Protein AF-0000000078950274 (afdb_homodimer)

Radius of gyration: 30.88 Å; Cα contacts (8 Å, |Δi|>4): 2290; chains: 2; bounding box: 57×100×76 Å

Structure (mmCIF, N/CA/C/O backbone):
data_AF-0000000078950274-model_v1
#
loop_
_entity.id
_entity.type
_entity.pdbx_description
1 polymer 'NADH dehydrogenase'
#
loop_
_atom_site.group_PDB
_atom_site.id
_atom_site.type_symbol
_atom_site.label_atom_id
_atom_site.label_alt_id
_atom_site.label_comp_id
_atom_site.label_asym_id
_atom_site.label_entity_id
_atom_site.label_seq_id
_atom_site.pdbx_PDB_ins_code
_atom_site.Cartn_x
_atom_site.Cartn_y
_atom_site.Cartn_z
_atom_site.occupancy
_atom_site.B_iso_or_equiv
_atom_site.auth_seq_id
_atom_site.auth_comp_id
_atom_site.auth_asym_id
_atom_site.auth_atom_id
_atom_site.pdbx_PDB_model_num
ATOM 1 N N . MET A 1 1 ? -25.344 36.281 -2.748 1 90.19 1 MET A N 1
ATOM 2 C CA . MET A 1 1 ? -24.891 35.562 -1.573 1 90.19 1 MET A CA 1
ATOM 3 C C . MET A 1 1 ? -23.406 35.781 -1.329 1 90.19 1 MET A C 1
ATOM 5 O O . MET A 1 1 ? -22.578 35.562 -2.219 1 90.19 1 MET A O 1
ATOM 9 N N . LYS A 1 2 ? -23.094 36.375 -0.199 1 96.94 2 LYS A N 1
ATOM 10 C CA . LYS A 1 2 ? -21.719 36.719 0.153 1 96.94 2 LYS A CA 1
ATOM 11 C C . LYS A 1 2 ? -21.141 35.719 1.129 1 96.94 2 LYS A C 1
ATOM 13 O O . LYS A 1 2 ? -21.641 35.531 2.238 1 96.94 2 LYS A O 1
ATOM 18 N N . ILE A 1 3 ? -20.047 35.031 0.666 1 98.69 3 ILE A N 1
ATOM 19 C CA . ILE A 1 3 ? -19.391 34.031 1.489 1 98.69 3 ILE A CA 1
ATOM 20 C C . ILE A 1 3 ? -18.016 34.562 1.916 1 98.69 3 ILE A C 1
ATOM 22 O O . ILE A 1 3 ? -17.219 34.969 1.08 1 98.69 3 ILE A O 1
ATOM 26 N N . ILE A 1 4 ? -17.75 34.531 3.234 1 98.88 4 ILE A N 1
ATOM 27 C CA . ILE A 1 4 ? -16.438 34.906 3.744 1 98.88 4 ILE A CA 1
ATOM 28 C C . ILE A 1 4 ? -15.758 33.688 4.352 1 98.88 4 ILE A C 1
ATOM 30 O O . ILE A 1 4 ? -16.391 32.906 5.066 1 98.88 4 ILE A O 1
ATOM 34 N N . ILE A 1 5 ? -14.531 33.469 4.012 1 98.94 5 ILE A N 1
ATOM 35 C CA . ILE A 1 5 ? -13.688 32.438 4.582 1 98.94 5 ILE A CA 1
ATOM 36 C C . ILE A 1 5 ? -12.523 33.062 5.348 1 98.94 5 ILE A C 1
ATOM 38 O O . ILE A 1 5 ? -11.773 33.875 4.793 1 98.94 5 ILE A O 1
ATOM 42 N N . ILE A 1 6 ? -12.438 32.75 6.633 1 98.88 6 ILE A N 1
ATOM 43 C CA . ILE A 1 6 ? -11.336 33.219 7.457 1 98.88 6 ILE A CA 1
ATOM 44 C C . ILE A 1 6 ? -10.227 32.188 7.516 1 98.88 6 ILE A C 1
ATOM 46 O O . ILE A 1 6 ? -10.359 31.172 8.211 1 98.88 6 ILE A O 1
ATOM 50 N N . GLY A 1 7 ? -9.094 32.469 6.859 1 98.38 7 GLY A N 1
ATOM 51 C CA . GLY A 1 7 ? -8.008 31.516 6.746 1 98.38 7 GLY A CA 1
ATOM 52 C C . GLY A 1 7 ? -7.867 30.938 5.352 1 98.38 7 GLY A C 1
ATOM 53 O O . GLY A 1 7 ? -8.82 30.375 4.812 1 98.38 7 GLY A O 1
ATOM 54 N N . GLY A 1 8 ? -6.719 31.094 4.77 1 97.69 8 GLY A N 1
ATOM 55 C CA . GLY A 1 8 ? -6.52 30.703 3.379 1 97.69 8 GLY A CA 1
ATOM 56 C C . GLY A 1 8 ? -5.477 29.625 3.201 1 97.69 8 GLY A C 1
ATOM 57 O O . GLY A 1 8 ? -4.66 29.688 2.281 1 97.69 8 GLY A O 1
ATOM 58 N N . THR A 1 9 ? -5.523 28.562 4.125 1 96.06 9 THR A N 1
ATOM 59 C CA . THR A 1 9 ? -4.633 27.422 3.957 1 96.06 9 THR A CA 1
ATOM 60 C C . THR A 1 9 ? -5.41 26.188 3.49 1 96.06 9 THR A C 1
ATOM 62 O O . THR A 1 9 ? -6.289 26.297 2.633 1 96.06 9 THR A O 1
ATOM 65 N N . ALA A 1 10 ? -5.238 25.047 4.039 1 95.81 10 ALA A N 1
ATOM 66 C CA . ALA A 1 10 ? -5.711 23.781 3.486 1 95.81 10 ALA A CA 1
ATOM 67 C C . ALA A 1 10 ? -7.238 23.75 3.434 1 95.81 10 ALA A C 1
ATOM 69 O O . ALA A 1 10 ? -7.824 23.625 2.355 1 95.81 10 ALA A O 1
ATOM 70 N N . ALA A 1 11 ? -7.914 23.953 4.566 1 98.31 11 ALA A N 1
ATOM 71 C CA . ALA A 1 11 ? -9.367 23.812 4.641 1 98.31 11 ALA A CA 1
ATOM 72 C C . ALA A 1 11 ? -10.07 24.953 3.918 1 98.31 11 ALA A C 1
ATOM 74 O O . ALA A 1 11 ? -10.953 24.734 3.094 1 98.31 11 ALA A O 1
ATOM 75 N N . GLY A 1 12 ? -9.633 26.172 4.191 1 98.69 12 GLY A N 1
ATOM 76 C CA . GLY A 1 12 ? -10.289 27.344 3.625 1 98.69 12 GLY A CA 1
ATOM 77 C C . GLY A 1 12 ? -10.188 27.406 2.111 1 98.69 12 GLY A C 1
ATOM 78 O O . GLY A 1 12 ? -11.188 27.656 1.432 1 98.69 12 GLY A O 1
ATOM 79 N N . THR A 1 13 ? -9.016 27.172 1.585 1 98.44 13 THR A N 1
ATOM 80 C CA . THR A 1 13 ? -8.828 27.281 0.142 1 98.44 13 THR A CA 1
ATOM 81 C C . THR A 1 13 ? -9.492 26.109 -0.576 1 98.44 13 THR A C 1
ATOM 83 O O . THR A 1 13 ? -9.992 26.266 -1.694 1 98.44 13 THR A O 1
ATOM 86 N N . SER A 1 14 ? -9.508 24.938 0.049 1 98.38 14 SER A N 1
ATOM 87 C CA . SER A 1 14 ? -10.234 23.812 -0.522 1 98.38 14 SER A CA 1
ATOM 88 C C . SER A 1 14 ? -11.727 24.109 -0.638 1 98.38 14 SER A C 1
ATOM 90 O O . SER A 1 14 ? -12.344 23.797 -1.655 1 98.38 14 SER A O 1
ATOM 92 N N . ALA A 1 15 ? -12.266 24.688 0.389 1 98.75 15 ALA A N 1
ATOM 93 C CA . ALA A 1 15 ? -13.68 25.062 0.39 1 98.75 15 ALA A CA 1
ATOM 94 C C . ALA A 1 15 ? -13.977 26.094 -0.687 1 98.75 15 ALA A C 1
ATOM 96 O O . ALA A 1 15 ? -14.938 25.969 -1.443 1 98.75 15 ALA A O 1
ATOM 97 N N . ALA A 1 16 ? -13.141 27.109 -0.746 1 98.69 16 ALA A N 1
ATOM 98 C CA . ALA A 1 16 ? -13.336 28.188 -1.714 1 98.69 16 ALA A CA 1
ATOM 99 C C . ALA A 1 16 ? -13.305 27.641 -3.143 1 98.69 16 ALA A C 1
ATOM 101 O O . ALA A 1 16 ? -14.195 27.953 -3.945 1 98.69 16 ALA A O 1
ATOM 102 N N . ALA A 1 17 ? -12.305 26.859 -3.434 1 98.12 17 ALA A N 1
ATOM 103 C CA . ALA A 1 17 ? -12.141 26.328 -4.781 1 98.12 17 ALA A CA 1
ATOM 104 C C . ALA A 1 17 ? -13.32 25.438 -5.176 1 98.12 17 ALA A C 1
ATOM 106 O O . ALA A 1 17 ? -13.859 25.578 -6.277 1 98.12 17 ALA A O 1
ATOM 107 N N . LYS A 1 18 ? -13.719 24.594 -4.285 1 98.06 18 LYS A N 1
ATOM 108 C CA . LYS A 1 18 ? -14.82 23.688 -4.598 1 98.06 18 LYS A CA 1
ATOM 109 C C . LYS A 1 18 ? -16.141 24.453 -4.73 1 98.06 18 LYS A C 1
ATOM 111 O O . LYS A 1 18 ? -16.953 24.141 -5.605 1 98.06 18 LYS A O 1
ATOM 116 N N . ALA A 1 19 ? -16.359 25.391 -3.838 1 98.38 19 ALA A N 1
ATOM 117 C CA . ALA A 1 19 ? -17.578 26.203 -3.904 1 98.38 19 ALA A CA 1
ATOM 118 C C . ALA A 1 19 ? -17.703 26.906 -5.25 1 98.38 19 ALA A C 1
ATOM 120 O O . ALA A 1 19 ? -18.75 26.844 -5.898 1 98.38 19 ALA A O 1
ATOM 121 N N . LYS A 1 20 ? -16.609 27.531 -5.66 1 97.81 20 LYS A N 1
ATOM 122 C CA . LYS A 1 20 ? -16.609 28.281 -6.91 1 97.81 20 LYS A CA 1
ATOM 123 C C . LYS A 1 20 ? -16.797 27.344 -8.109 1 97.81 20 LYS A C 1
ATOM 125 O O . LYS A 1 20 ? -17.484 27.703 -9.07 1 97.81 20 LYS A O 1
ATOM 130 N N . ARG A 1 21 ? -16.203 26.188 -8.094 1 96.44 21 ARG A N 1
ATOM 131 C CA . ARG A 1 21 ? -16.344 25.219 -9.164 1 96.44 21 ARG A CA 1
ATOM 132 C C . ARG A 1 21 ? -17.781 24.703 -9.242 1 96.44 21 ARG A C 1
ATOM 134 O O . ARG A 1 21 ? -18.297 24.422 -10.328 1 96.44 21 ARG A O 1
ATOM 141 N N . THR A 1 22 ? -18.391 24.656 -8.07 1 96.88 22 THR A N 1
ATOM 142 C CA . THR A 1 22 ? -19.766 24.141 -7.984 1 96.88 22 THR A CA 1
ATOM 143 C C . THR A 1 22 ? -20.766 25.203 -8.43 1 96.88 22 THR A C 1
ATOM 145 O O . THR A 1 22 ? -21.75 24.906 -9.086 1 96.88 22 THR A O 1
ATOM 148 N N . ASN A 1 23 ? -20.531 26.438 -8.062 1 97.06 23 ASN A N 1
ATOM 149 C CA . ASN A 1 23 ? -21.359 27.578 -8.414 1 97.06 23 ASN A CA 1
ATOM 150 C C . ASN A 1 23 ? -20.516 28.812 -8.711 1 97.06 23 ASN A C 1
ATOM 152 O O . ASN A 1 23 ? -20.141 29.547 -7.801 1 97.06 23 ASN A O 1
ATOM 156 N N . LYS A 1 24 ? -20.328 29.125 -9.977 1 95.56 24 LYS A N 1
ATOM 157 C CA . LYS A 1 24 ? -19.422 30.172 -10.445 1 95.56 24 LYS A CA 1
ATOM 158 C C . LYS A 1 24 ? -19.938 31.562 -10.062 1 95.56 24 LYS A C 1
ATOM 160 O O . LYS A 1 24 ? -19.188 32.531 -10.086 1 95.56 24 LYS A O 1
ATOM 165 N N . GLU A 1 25 ? -21.156 31.641 -9.609 1 96.12 25 GLU A N 1
ATOM 166 C CA . GLU A 1 25 ? -21.766 32.938 -9.359 1 96.12 25 GLU A CA 1
ATOM 167 C C . GLU A 1 25 ? -21.531 33.375 -7.922 1 96.12 25 GLU A C 1
ATOM 169 O O . GLU A 1 25 ? -21.812 34.531 -7.578 1 96.12 25 GLU A O 1
ATOM 174 N N . LEU A 1 26 ? -20.953 32.531 -7.152 1 97.38 26 LEU A N 1
ATOM 175 C CA . LEU A 1 26 ? -20.766 32.844 -5.742 1 97.38 26 LEU A CA 1
ATOM 176 C C . LEU A 1 26 ? -19.75 33.969 -5.562 1 97.38 26 LEU A C 1
ATOM 178 O O . LEU A 1 26 ? -18.75 34.031 -6.273 1 97.38 26 LEU A O 1
ATOM 182 N N . ASN A 1 27 ? -20.109 34.844 -4.676 1 98.12 27 ASN A N 1
ATOM 183 C CA . ASN A 1 27 ? -19.172 35.844 -4.219 1 98.12 27 ASN A CA 1
ATOM 184 C C . ASN A 1 27 ? -18.391 35.375 -2.988 1 98.12 27 ASN A C 1
ATOM 186 O O . ASN A 1 27 ? -18.906 35.406 -1.872 1 98.12 27 ASN A O 1
ATOM 190 N N . ILE A 1 28 ? -17.109 35.031 -3.195 1 98.75 28 ILE A N 1
ATOM 191 C CA . ILE A 1 28 ? -16.312 34.406 -2.133 1 98.75 28 ILE A CA 1
ATOM 192 C C . ILE A 1 28 ? -15.109 35.312 -1.838 1 98.75 28 ILE A C 1
ATOM 194 O O . ILE A 1 28 ? -14.375 35.688 -2.752 1 98.75 28 ILE A O 1
ATOM 198 N N . THR A 1 29 ? -14.914 35.625 -0.583 1 98.81 29 THR A N 1
ATOM 199 C CA . THR A 1 29 ? -13.758 36.406 -0.113 1 98.81 29 THR A CA 1
ATOM 200 C C . THR A 1 29 ? -12.992 35.625 0.947 1 98.81 29 THR A C 1
ATOM 202 O O . THR A 1 29 ? -13.586 35.094 1.89 1 98.81 29 THR A O 1
ATOM 205 N N . ILE A 1 30 ? -11.688 35.531 0.759 1 98.88 30 ILE A N 1
ATOM 206 C CA . ILE A 1 30 ? -10.812 34.938 1.758 1 98.88 30 ILE A CA 1
ATOM 207 C C . ILE A 1 30 ? -10 36 2.457 1 98.88 30 ILE A C 1
ATOM 209 O O . ILE A 1 30 ? -9.352 36.812 1.802 1 98.88 30 ILE A O 1
ATOM 213 N N . TYR A 1 31 ? -10.07 36.062 3.758 1 98.81 31 TYR A N 1
ATOM 214 C CA . TYR A 1 31 ? -9.125 36.844 4.555 1 98.81 31 TYR A CA 1
ATOM 215 C C . TYR A 1 31 ? -8.047 35.969 5.141 1 98.81 31 TYR A C 1
ATOM 217 O O . TYR A 1 31 ? -8.344 35 5.852 1 98.81 31 TYR A O 1
ATOM 225 N N . GLU A 1 32 ? -6.82 36.219 4.82 1 98.12 32 GLU A N 1
ATOM 226 C CA . GLU A 1 32 ? -5.672 35.438 5.277 1 98.12 32 GLU A CA 1
ATOM 227 C C . GLU A 1 32 ? -4.656 36.344 5.988 1 98.12 32 GLU A C 1
ATOM 229 O O . GLU A 1 32 ? -4.203 37.344 5.43 1 98.12 32 GLU A O 1
ATOM 234 N N . LYS A 1 33 ? -4.344 35.938 7.18 1 96.38 33 LYS A N 1
ATOM 235 C CA . LYS A 1 33 ? -3.473 36.75 8.031 1 96.38 33 LYS A CA 1
ATOM 236 C C . LYS A 1 33 ? -2.051 36.781 7.48 1 96.38 33 LYS A C 1
ATOM 238 O O . LYS A 1 33 ? -1.378 37.812 7.57 1 96.38 33 LYS A O 1
ATOM 243 N N . THR A 1 34 ? -1.567 35.719 6.93 1 94.12 34 THR A N 1
ATOM 244 C CA . THR A 1 34 ? -0.21 35.625 6.402 1 94.12 34 THR A CA 1
ATOM 245 C C . THR A 1 34 ? -0.164 36.125 4.965 1 94.12 34 THR A C 1
ATOM 247 O O . THR A 1 34 ? -1.176 36.594 4.426 1 94.12 34 THR A O 1
ATOM 250 N N . ASN A 1 35 ? 1.003 36.031 4.312 1 93.56 35 ASN A N 1
ATOM 251 C CA . ASN A 1 35 ? 1.165 36.562 2.961 1 93.56 35 ASN A CA 1
ATOM 252 C C . ASN A 1 35 ? 1.067 35.469 1.914 1 93.56 35 ASN A C 1
ATOM 254 O O . ASN A 1 35 ? 1.427 35.656 0.753 1 93.56 35 ASN A O 1
ATOM 258 N N . THR A 1 36 ? 0.659 34.281 2.379 1 93.19 36 THR A N 1
ATOM 259 C CA . THR A 1 36 ? 0.572 33.125 1.463 1 93.19 36 THR A CA 1
ATOM 260 C C . THR A 1 36 ? -0.75 32.406 1.643 1 93.19 36 THR A C 1
ATOM 262 O O . THR A 1 36 ? -1.389 32.5 2.691 1 93.19 36 THR A O 1
ATOM 265 N N . THR A 1 37 ? -1.2 31.781 0.54 1 95.81 37 THR A N 1
ATOM 266 C CA . THR A 1 37 ? -2.344 30.875 0.59 1 95.81 37 THR A CA 1
ATOM 267 C C . THR A 1 37 ? -1.925 29.453 0.23 1 95.81 37 THR A C 1
ATOM 269 O O . THR A 1 37 ? -0.878 29.25 -0.387 1 95.81 37 THR A O 1
ATOM 272 N N . SER A 1 38 ? -2.787 28.484 0.658 1 96.19 38 SER A N 1
ATOM 273 C CA . SER A 1 38 ? -2.6 27.094 0.287 1 96.19 38 SER A CA 1
ATOM 274 C C . SER A 1 38 ? -1.184 26.609 0.606 1 96.19 38 SER A C 1
ATOM 276 O O . SER A 1 38 ? -0.524 26 -0.234 1 96.19 38 SER A O 1
ATOM 278 N N . PHE A 1 39 ? -0.748 27.047 1.834 1 94.56 39 PHE A N 1
ATOM 279 C CA . PHE A 1 39 ? 0.602 26.75 2.293 1 94.56 39 PHE A CA 1
ATOM 280 C C . PHE A 1 39 ? 0.662 25.359 2.906 1 94.56 39 PHE A C 1
ATOM 282 O O . PHE A 1 39 ? -0.099 25.047 3.824 1 94.56 39 PHE A O 1
ATOM 289 N N . GLY A 1 40 ? 1.535 24.5 2.318 1 94.12 40 GLY A N 1
ATOM 290 C CA . GLY A 1 40 ? 1.779 23.188 2.877 1 94.12 40 GLY A CA 1
ATOM 291 C C . GLY A 1 40 ? 2.91 23.156 3.889 1 94.12 40 GLY A C 1
ATOM 292 O O . GLY A 1 40 ? 4.051 22.844 3.547 1 94.12 40 GLY A O 1
ATOM 293 N N . ALA A 1 41 ? 2.588 23.312 5.133 1 93.25 41 ALA A N 1
ATOM 294 C CA . ALA A 1 41 ? 3.57 23.469 6.203 1 93.25 41 ALA A CA 1
ATOM 295 C C . ALA A 1 41 ? 4.305 22.156 6.457 1 93.25 41 ALA A C 1
ATOM 297 O O . ALA A 1 41 ? 5.387 22.141 7.055 1 93.25 41 ALA A O 1
ATOM 298 N N . CYS A 1 42 ? 3.738 21.047 5.945 1 95.12 42 CYS A N 1
ATOM 299 C CA . CYS A 1 42 ? 4.352 19.734 6.145 1 95.12 42 CYS A CA 1
ATOM 300 C C . CYS A 1 42 ? 5.695 19.656 5.434 1 95.12 42 CYS A C 1
ATOM 302 O O . CYS A 1 42 ? 6.523 18.797 5.762 1 95.12 42 CYS A O 1
ATOM 304 N N . GLY A 1 43 ? 5.945 20.547 4.516 1 96.75 43 GLY A N 1
ATOM 305 C CA . GLY A 1 43 ? 7.188 20.547 3.762 1 96.75 43 GLY A CA 1
ATOM 306 C C . GLY A 1 43 ? 8.32 21.266 4.473 1 96.75 43 GLY A C 1
ATOM 307 O O . GLY A 1 43 ? 9.484 21.125 4.09 1 96.75 43 GLY A O 1
ATOM 308 N N . LEU A 1 44 ? 8.07 21.984 5.535 1 97.5 44 LEU A N 1
ATOM 309 C CA . LEU A 1 44 ? 9.008 22.906 6.16 1 97.5 44 LEU A CA 1
ATOM 310 C C . LEU A 1 44 ? 10.25 22.156 6.648 1 97.5 44 LEU A C 1
ATOM 312 O O . LEU A 1 44 ? 11.375 22.562 6.363 1 97.5 44 LEU A O 1
ATOM 316 N N . PRO A 1 45 ? 10.047 21 7.398 1 97.88 45 PRO A N 1
ATOM 317 C CA . PRO A 1 45 ? 11.258 20.312 7.859 1 97.88 45 PRO A CA 1
ATOM 318 C C . PRO A 1 45 ? 12.164 19.875 6.711 1 97.88 45 PRO A C 1
ATOM 320 O O . PRO A 1 45 ? 13.391 19.969 6.816 1 97.88 45 PRO A O 1
ATOM 323 N N . TYR A 1 46 ? 11.555 19.5 5.637 1 98.06 46 TYR A N 1
ATOM 324 C CA . TYR A 1 46 ? 12.32 19 4.496 1 98.06 46 TYR A CA 1
ATOM 325 C C . TYR A 1 46 ? 12.953 20.156 3.727 1 98.06 46 TYR A C 1
ATOM 327 O O . TYR A 1 46 ? 14.039 20 3.16 1 98.06 46 TYR A O 1
ATOM 335 N N . PHE A 1 47 ? 12.258 21.281 3.713 1 98.19 47 PHE A N 1
ATOM 336 C CA . PHE A 1 47 ? 12.836 22.516 3.172 1 98.19 47 PHE A CA 1
ATOM 337 C C . PHE A 1 47 ? 14.062 22.938 3.975 1 98.19 47 PHE A C 1
ATOM 339 O O . PHE A 1 47 ? 15.125 23.188 3.406 1 98.19 47 PHE A O 1
ATOM 346 N N . ILE A 1 48 ? 13.922 22.906 5.266 1 98.19 48 ILE A N 1
ATOM 347 C CA . ILE A 1 48 ? 14.992 23.297 6.18 1 98.19 48 ILE A CA 1
ATOM 348 C C . ILE A 1 48 ? 16.172 22.328 6.043 1 98.19 48 ILE A C 1
ATOM 350 O O . ILE A 1 48 ? 17.328 22.766 6.035 1 98.19 48 ILE A O 1
ATOM 354 N N . GLY A 1 49 ? 15.883 21.062 5.859 1 97.69 49 GLY A N 1
ATOM 355 C CA . GLY A 1 49 ? 16.906 20.031 5.762 1 97.69 49 GLY A CA 1
ATOM 356 C C . GLY A 1 49 ? 17.594 20 4.406 1 97.69 49 GLY A C 1
ATOM 357 O O . GLY A 1 49 ? 18.531 19.219 4.203 1 97.69 49 GLY A O 1
ATOM 358 N N . GLY A 1 50 ? 17.078 20.75 3.457 1 97.62 50 GLY A N 1
ATOM 359 C CA . GLY A 1 50 ? 17.703 20.812 2.148 1 97.62 50 GLY A CA 1
ATOM 360 C C . GLY A 1 50 ? 17.266 19.703 1.218 1 97.62 50 GLY A C 1
ATOM 361 O O . GLY A 1 50 ? 17.938 19.391 0.238 1 97.62 50 GLY A O 1
ATOM 362 N N . PHE A 1 51 ? 16.219 19.094 1.484 1 97.31 51 PHE A N 1
ATOM 363 C CA . PHE A 1 51 ? 15.703 18.031 0.626 1 97.31 51 PHE A CA 1
ATOM 364 C C . PHE A 1 51 ? 15.133 18.609 -0.667 1 97.31 51 PHE A C 1
ATOM 366 O O . PHE A 1 51 ? 15.023 17.891 -1.67 1 97.31 51 PHE A O 1
ATOM 373 N N . PHE A 1 52 ? 14.633 19.797 -0.63 1 95.69 52 PHE A N 1
ATOM 374 C CA . PHE A 1 52 ? 14.312 20.594 -1.804 1 95.69 52 PHE A CA 1
ATOM 375 C C . PHE A 1 52 ? 14.617 22.062 -1.55 1 95.69 52 PHE A C 1
ATOM 377 O O . PHE A 1 52 ? 14.75 22.484 -0.399 1 95.69 52 PHE A O 1
ATOM 384 N N . ASP A 1 53 ? 14.641 22.953 -2.604 1 94.12 53 ASP A N 1
ATOM 385 C CA . ASP A 1 53 ? 15.172 24.312 -2.41 1 94.12 53 ASP A CA 1
ATOM 386 C C . ASP A 1 53 ? 14.094 25.359 -2.645 1 94.12 53 ASP A C 1
ATOM 388 O O . ASP A 1 53 ? 14.078 26.391 -1.977 1 94.12 53 ASP A O 1
ATOM 392 N N . GLU A 1 54 ? 13.156 25.047 -3.566 1 94.44 54 GLU A N 1
ATOM 393 C CA . GLU A 1 54 ? 12.188 26.062 -3.961 1 94.44 54 GLU A CA 1
ATOM 394 C C . GLU A 1 54 ? 11.031 26.141 -2.969 1 94.44 54 GLU A C 1
ATOM 396 O O . GLU A 1 54 ? 10.094 25.328 -3.029 1 94.44 54 GLU A O 1
ATOM 401 N N . PRO A 1 55 ? 11.008 27.156 -2.078 1 93.69 55 PRO A N 1
ATOM 402 C CA . PRO A 1 55 ? 9.969 27.219 -1.049 1 93.69 55 PRO A CA 1
ATOM 403 C C . PRO A 1 55 ? 8.562 27.312 -1.635 1 93.69 55 PRO A C 1
ATOM 405 O O . PRO A 1 55 ? 7.598 26.859 -1.01 1 93.69 55 PRO A O 1
ATOM 408 N N . ASN A 1 56 ? 8.445 27.828 -2.832 1 93.31 56 ASN A N 1
ATOM 409 C CA . ASN A 1 56 ? 7.141 28 -3.457 1 93.31 56 ASN A CA 1
ATOM 410 C C . ASN A 1 56 ? 6.52 26.656 -3.814 1 93.31 56 ASN A C 1
ATOM 412 O O . ASN A 1 56 ? 5.32 26.562 -4.102 1 93.31 56 ASN A O 1
ATOM 416 N N . ASN A 1 57 ? 7.332 25.578 -3.768 1 94.12 57 ASN A N 1
ATOM 417 C CA . ASN A 1 57 ? 6.773 24.234 -3.936 1 94.12 57 ASN A CA 1
ATOM 418 C C . ASN A 1 57 ? 5.723 23.938 -2.871 1 94.12 57 ASN A C 1
ATOM 420 O O . ASN A 1 57 ? 4.859 23.078 -3.076 1 94.12 57 ASN A O 1
ATOM 424 N N . MET A 1 58 ? 5.797 24.719 -1.779 1 95.62 58 MET A N 1
ATOM 425 C CA . MET A 1 58 ? 4.883 24.453 -0.668 1 95.62 58 MET A CA 1
ATOM 426 C C . MET A 1 58 ? 3.594 25.25 -0.828 1 95.62 58 MET A C 1
ATOM 428 O O . MET A 1 58 ? 2.725 25.219 0.043 1 95.62 58 MET A O 1
ATOM 432 N N . ILE A 1 59 ? 3.484 25.984 -1.983 1 95.62 59 ILE A N 1
ATOM 433 C CA . ILE A 1 59 ? 2.281 26.766 -2.287 1 95.62 59 ILE A CA 1
ATOM 434 C C . ILE A 1 59 ? 1.502 26.078 -3.406 1 95.62 59 ILE A C 1
ATOM 436 O O . ILE A 1 59 ? 1.959 26.031 -4.551 1 95.62 59 ILE A O 1
ATOM 440 N N . ALA A 1 60 ? 0.318 25.562 -3.041 1 93.19 60 ALA A N 1
ATOM 441 C CA . ALA A 1 60 ? -0.479 24.859 -4.043 1 93.19 60 ALA A CA 1
ATOM 442 C C . ALA A 1 60 ? -1.146 25.844 -5 1 93.19 60 ALA A C 1
ATOM 444 O O . ALA A 1 60 ? -1.222 25.594 -6.207 1 93.19 60 ALA A O 1
ATOM 445 N N . ARG A 1 61 ? -1.681 27.031 -4.52 1 93.81 61 ARG A N 1
ATOM 446 C CA . ARG A 1 61 ? -2.348 28.062 -5.301 1 93.81 61 ARG A CA 1
ATOM 447 C C . ARG A 1 61 ? -2.078 29.453 -4.715 1 93.81 61 ARG A C 1
ATOM 449 O O . ARG A 1 61 ? -2.26 29.672 -3.516 1 93.81 61 ARG A O 1
ATOM 456 N N . THR A 1 62 ? -1.773 30.312 -5.555 1 96.19 62 THR A N 1
ATOM 457 C CA . THR A 1 62 ? -1.46 31.672 -5.121 1 96.19 62 THR A CA 1
ATOM 458 C C . THR A 1 62 ? -2.727 32.531 -5.035 1 96.19 62 THR A C 1
ATOM 460 O O . THR A 1 62 ? -3.756 32.156 -5.613 1 96.19 62 THR A O 1
ATOM 463 N N . PRO A 1 63 ? -2.545 33.594 -4.305 1 96.62 63 PRO A N 1
ATOM 464 C CA . PRO A 1 63 ? -3.676 34.531 -4.277 1 96.62 63 PRO A CA 1
ATOM 465 C C . PRO A 1 63 ? -4.105 34.969 -5.676 1 96.62 63 PRO A C 1
ATOM 467 O O . PRO A 1 63 ? -5.301 35.031 -5.961 1 96.62 63 PRO A O 1
ATOM 470 N N . ASP A 1 64 ? -3.152 35.125 -6.617 1 96.69 64 ASP A N 1
ATOM 471 C CA . ASP A 1 64 ? -3.443 35.562 -7.984 1 96.69 64 ASP A CA 1
ATOM 472 C C . ASP A 1 64 ? -4.238 34.469 -8.727 1 96.69 64 ASP A C 1
ATOM 474 O O . ASP A 1 64 ? -5.16 34.812 -9.484 1 96.69 64 ASP A O 1
ATOM 478 N N . GLU A 1 65 ? -3.865 33.312 -8.477 1 96.81 65 GLU A N 1
ATOM 479 C CA . GLU A 1 65 ? -4.562 32.219 -9.125 1 96.81 65 GLU A CA 1
ATOM 480 C C . GLU A 1 65 ? -6.008 32.125 -8.648 1 96.81 65 GLU A C 1
ATOM 482 O O . GLU A 1 65 ? -6.91 31.797 -9.438 1 96.81 65 GLU A O 1
ATOM 487 N N . PHE A 1 66 ? -6.223 32.344 -7.391 1 97.25 66 PHE A N 1
ATOM 488 C CA . PHE A 1 66 ? -7.582 32.375 -6.867 1 97.25 66 PHE A CA 1
ATOM 489 C C . PHE A 1 66 ? -8.383 33.5 -7.473 1 97.25 66 PHE A C 1
ATOM 491 O O . PHE A 1 66 ? -9.539 33.344 -7.844 1 97.25 66 PHE A O 1
ATOM 498 N N . GLU A 1 67 ? -7.773 34.625 -7.609 1 96.56 67 GLU A N 1
ATOM 499 C CA . GLU A 1 67 ? -8.438 35.781 -8.18 1 96.56 67 GLU A CA 1
ATOM 500 C C . GLU A 1 67 ? -8.836 35.531 -9.633 1 96.56 67 GLU A C 1
ATOM 502 O O . GLU A 1 67 ? -9.914 35.938 -10.07 1 96.56 67 GLU A O 1
ATOM 507 N N . GLN A 1 68 ? -7.98 34.906 -10.344 1 97 68 GLN A N 1
ATOM 508 C CA . GLN A 1 68 ? -8.266 34.562 -11.734 1 97 68 GLN A CA 1
ATOM 509 C C . GLN A 1 68 ? -9.477 33.625 -11.836 1 97 68 GLN A C 1
ATOM 511 O O . GLN A 1 68 ? -10.172 33.625 -12.852 1 97 68 GLN A O 1
ATOM 516 N N . ASN A 1 69 ? -9.773 32.969 -10.703 1 95.81 69 ASN A N 1
ATOM 517 C CA . ASN A 1 69 ? -10.906 32.062 -10.695 1 95.81 69 ASN A CA 1
ATOM 518 C C . ASN A 1 69 ? -12.117 32.656 -9.992 1 95.81 69 ASN A C 1
ATOM 520 O O . ASN A 1 69 ? -13.055 31.953 -9.633 1 95.81 69 ASN A O 1
ATOM 524 N N . GLY A 1 70 ? -12.016 33.875 -9.688 1 96.88 70 GLY A N 1
ATOM 525 C CA . GLY A 1 70 ? -13.172 34.625 -9.203 1 96.88 70 GLY A CA 1
ATOM 526 C C . GLY A 1 70 ? -13.297 34.625 -7.691 1 96.88 70 GLY A C 1
ATOM 527 O O . GLY A 1 70 ? -14.375 34.844 -7.148 1 96.88 70 GLY A O 1
ATOM 528 N N . ILE A 1 71 ? -12.242 34.312 -6.977 1 98.44 71 ILE A N 1
ATOM 529 C CA . ILE A 1 71 ? -12.219 34.344 -5.52 1 98.44 71 ILE A CA 1
ATOM 530 C C . ILE A 1 71 ? -11.352 35.5 -5.031 1 98.44 71 ILE A C 1
ATOM 532 O O . ILE A 1 71 ? -10.164 35.562 -5.363 1 98.44 71 ILE A O 1
ATOM 536 N N . SER A 1 72 ? -11.875 36.406 -4.293 1 98.38 72 SER A N 1
ATOM 537 C CA . SER A 1 72 ? -11.102 37.5 -3.746 1 98.38 72 SER A CA 1
ATOM 538 C C . SER A 1 72 ? -10.266 37.062 -2.549 1 98.38 72 SER A C 1
ATOM 540 O O . SER A 1 72 ? -10.805 36.5 -1.589 1 98.38 72 SER A O 1
ATOM 542 N N . VAL A 1 73 ? -8.992 37.344 -2.678 1 98.38 73 VAL A N 1
ATOM 543 C CA . VAL A 1 73 ? -8.109 36.938 -1.578 1 98.38 73 VAL A CA 1
ATOM 544 C C . VAL A 1 73 ? -7.387 38.188 -1.049 1 98.38 73 VAL A C 1
ATOM 546 O O . VAL A 1 73 ? -6.742 38.906 -1.812 1 98.38 73 VAL A O 1
ATOM 549 N N . PHE A 1 74 ? -7.562 38.406 0.21 1 98.38 74 PHE A N 1
ATOM 550 C CA . PHE A 1 74 ? -6.852 39.469 0.898 1 98.38 74 PHE A CA 1
ATOM 551 C C . PHE A 1 74 ? -5.852 38.906 1.896 1 98.38 74 PHE A C 1
ATOM 553 O O . PHE A 1 74 ? -6.211 38.562 3.025 1 98.38 74 PHE A O 1
ATOM 560 N N . THR A 1 75 ? -4.625 38.875 1.464 1 97.62 75 THR A N 1
ATOM 561 C CA . THR A 1 75 ? -3.559 38.438 2.359 1 97.62 75 THR A CA 1
ATOM 562 C C . THR A 1 75 ? -3.16 39.562 3.309 1 97.62 75 THR A C 1
ATOM 564 O O . THR A 1 75 ? -3.543 40.719 3.105 1 97.62 75 THR A O 1
ATOM 567 N N . GLU A 1 76 ? -2.494 39.188 4.379 1 97.69 76 GLU A N 1
ATOM 568 C CA . GLU A 1 76 ? -2.09 40.156 5.406 1 97.69 76 GLU A CA 1
ATOM 569 C C . GLU A 1 76 ? -3.287 40.938 5.938 1 97.69 76 GLU A C 1
ATOM 571 O O . GLU A 1 76 ? -3.209 42.156 6.129 1 97.69 76 GLU A O 1
ATOM 576 N N . HIS A 1 77 ? -4.387 40.281 6 1 98.56 77 HIS A N 1
ATOM 577 C CA . HIS A 1 77 ? -5.613 40.75 6.633 1 98.56 77 HIS A CA 1
ATOM 578 C C . HIS A 1 77 ? -6.039 39.844 7.773 1 98.56 77 HIS A C 1
ATOM 580 O O . HIS A 1 77 ? -6.273 38.656 7.566 1 98.56 77 HIS A O 1
ATOM 586 N N . GLU A 1 78 ? -6.098 40.344 8.938 1 98.38 78 GLU A N 1
ATOM 587 C CA . GLU A 1 78 ? -6.473 39.594 10.133 1 98.38 78 GLU A CA 1
ATOM 588 C C . GLU A 1 78 ? -7.906 39.906 10.555 1 98.38 78 GLU A C 1
ATOM 590 O O . GLU A 1 78 ? -8.273 41.062 10.727 1 98.38 78 GLU A O 1
ATOM 595 N N . VAL A 1 79 ? -8.773 38.906 10.648 1 98.56 79 VAL A N 1
ATOM 596 C CA . VAL A 1 79 ? -10.094 39.062 11.25 1 98.56 79 VAL A CA 1
ATOM 597 C C . VAL A 1 79 ? -9.961 39.094 12.773 1 98.56 79 VAL A C 1
ATOM 599 O O . VAL A 1 79 ? -9.672 38.094 13.406 1 98.56 79 VAL A O 1
ATOM 602 N N . MET A 1 80 ? -10.289 40.188 13.328 1 97.5 80 MET A N 1
ATOM 603 C CA . MET A 1 80 ? -10.062 40.438 14.75 1 97.5 80 MET A CA 1
ATOM 604 C C . MET A 1 80 ? -11.273 39.969 15.562 1 97.5 80 MET A C 1
ATOM 606 O O . MET A 1 80 ? -11.141 39.594 16.719 1 97.5 80 MET A O 1
ATOM 610 N N . ARG A 1 81 ? -12.414 40.188 14.93 1 96.38 81 ARG A N 1
ATOM 611 C CA . ARG A 1 81 ? -13.664 39.906 15.617 1 96.38 81 ARG A CA 1
ATOM 612 C C . ARG A 1 81 ? -14.742 39.469 14.641 1 96.38 81 ARG A C 1
ATOM 614 O O . ARG A 1 81 ? -14.766 39.906 13.484 1 96.38 81 ARG A O 1
ATOM 621 N N . VAL A 1 82 ? -15.586 38.562 15.188 1 97.94 82 VAL A N 1
ATOM 622 C CA . VAL A 1 82 ? -16.797 38.188 14.469 1 97.94 82 VAL A CA 1
ATOM 623 C C . VAL A 1 82 ? -18.016 38.406 15.352 1 97.94 82 VAL A C 1
ATOM 625 O O . VAL A 1 82 ? -18.016 38.031 16.531 1 97.94 82 VAL A O 1
ATOM 628 N N . ASP A 1 83 ? -18.953 39.094 14.867 1 97.38 83 ASP A N 1
ATOM 629 C CA . ASP A 1 83 ? -20.266 39.219 15.492 1 97.38 83 ASP A CA 1
ATOM 630 C C . ASP A 1 83 ? -21.297 38.344 14.805 1 97.38 83 ASP A C 1
ATOM 632 O O . ASP A 1 83 ? -21.969 38.781 13.867 1 97.38 83 ASP A O 1
ATOM 636 N N . ILE A 1 84 ? -21.438 37.125 15.305 1 97.12 84 ILE A N 1
ATOM 637 C CA . ILE A 1 84 ? -22.25 36.094 14.672 1 97.12 84 ILE A CA 1
ATOM 638 C C . ILE A 1 84 ? -23.719 36.531 14.656 1 97.12 84 ILE A C 1
ATOM 640 O O . ILE A 1 84 ? -24.438 36.281 13.695 1 97.12 84 ILE A O 1
ATOM 644 N N . LYS A 1 85 ? -24.172 37.219 15.68 1 95.56 85 LYS A N 1
ATOM 645 C CA . LYS A 1 85 ? -25.562 37.656 15.781 1 95.56 85 LYS A CA 1
ATOM 646 C C . LYS A 1 85 ? -25.922 38.594 14.648 1 95.56 85 LYS A C 1
ATOM 648 O O . LYS A 1 85 ? -27.031 38.562 14.125 1 95.56 85 LYS A O 1
ATOM 653 N N . ASN A 1 86 ? -24.984 39.438 14.305 1 96.94 86 ASN A N 1
ATOM 654 C CA . ASN A 1 86 ? -25.266 40.469 13.312 1 96.94 86 ASN A CA 1
ATOM 655 C C . ASN A 1 86 ? -24.609 40.125 11.969 1 96.94 86 ASN A C 1
ATOM 657 O O . ASN A 1 86 ? -24.641 40.969 11.047 1 96.94 86 ASN A O 1
ATOM 661 N N . ASN A 1 87 ? -23.969 39 11.844 1 97.94 87 ASN A N 1
ATOM 662 C CA . ASN A 1 87 ? -23.312 38.562 10.617 1 97.94 87 ASN A CA 1
ATOM 663 C C . ASN A 1 87 ? -22.281 39.594 10.133 1 97.94 87 ASN A C 1
ATOM 665 O O . ASN A 1 87 ? -22.281 39.969 8.961 1 97.94 87 ASN A O 1
ATOM 669 N N . THR A 1 88 ? -21.453 40.094 11.07 1 97.62 88 THR A N 1
ATOM 670 C CA . THR A 1 88 ? -20.422 41.062 10.734 1 97.62 88 THR A CA 1
ATOM 671 C C . THR A 1 88 ? -19.062 40.594 11.258 1 97.62 88 THR A C 1
ATOM 673 O O . THR A 1 88 ? -18.984 39.844 12.219 1 97.62 88 THR A O 1
ATOM 676 N N . LEU A 1 89 ? -18.016 41.031 10.57 1 97.75 89 LEU A N 1
ATOM 677 C CA . LEU A 1 89 ? -16.672 40.812 11.078 1 97.75 89 LEU A CA 1
ATOM 678 C C . LEU A 1 89 ? -15.82 42.062 10.945 1 97.75 89 LEU A C 1
ATOM 680 O O . LEU A 1 89 ? -16.12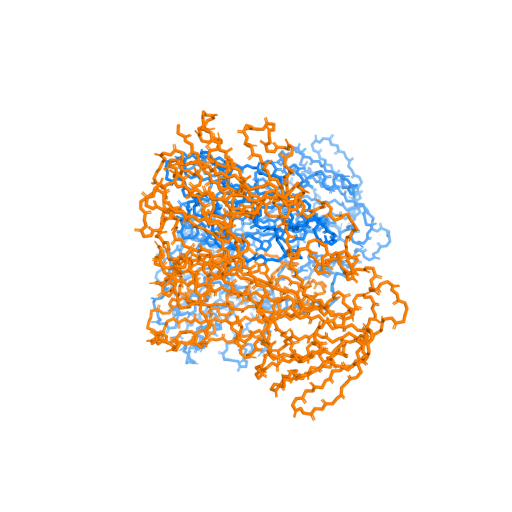5 42.938 10.141 1 97.75 89 LEU A O 1
ATOM 684 N N . GLN A 1 90 ? -14.867 42.188 11.82 1 98.5 90 GLN A N 1
ATOM 685 C CA . GLN A 1 90 ? -13.891 43.281 11.797 1 98.5 90 GLN A CA 1
ATOM 686 C C . GLN A 1 90 ? -12.531 42.781 11.305 1 98.5 90 GLN A C 1
ATOM 688 O O . GLN A 1 90 ? -12 41.812 11.828 1 98.5 90 GLN A O 1
ATOM 693 N N . VAL A 1 91 ? -12.039 43.469 10.25 1 98.69 91 VAL A N 1
ATOM 694 C CA . VAL A 1 91 ? -10.812 43.031 9.586 1 98.69 91 VAL A CA 1
ATOM 695 C C . VAL A 1 91 ? -9.75 44.125 9.711 1 98.69 91 VAL A C 1
ATOM 697 O O . VAL A 1 91 ? -10.047 45.312 9.586 1 98.69 91 VAL A O 1
ATOM 700 N N . LYS A 1 92 ? -8.578 43.719 10.039 1 98.69 92 LYS A N 1
ATOM 701 C CA . LYS A 1 92 ? -7.426 44.625 10.062 1 98.69 92 LYS A CA 1
ATOM 702 C C . LYS A 1 92 ? -6.469 44.312 8.914 1 98.69 92 LYS A C 1
ATOM 704 O O . LYS A 1 92 ? -5.977 43.219 8.781 1 98.69 92 LYS A O 1
ATOM 709 N N . ASN A 1 93 ? -6.266 45.281 8.055 1 98.5 93 ASN A N 1
ATOM 710 C CA . ASN A 1 93 ? -5.16 45.219 7.105 1 98.5 93 ASN A CA 1
ATOM 711 C C . ASN A 1 93 ? -3.812 45.375 7.801 1 98.5 93 ASN A C 1
ATOM 713 O O . ASN A 1 93 ? -3.504 46.469 8.328 1 98.5 93 ASN A O 1
ATOM 717 N N . LEU A 1 94 ? -3.041 44.406 7.734 1 97.75 94 LEU A N 1
ATOM 718 C CA . LEU A 1 94 ? -1.821 44.375 8.531 1 97.75 94 LEU A CA 1
ATOM 719 C C . LEU A 1 94 ? -0.75 45.281 7.902 1 97.75 94 LEU A C 1
ATOM 721 O O . LEU A 1 94 ? 0.207 45.656 8.57 1 97.75 94 LEU A O 1
ATOM 725 N N . GLN A 1 95 ? -0.908 45.594 6.617 1 96.88 95 GLN A N 1
ATOM 726 C CA . GLN A 1 95 ? 0.039 46.469 5.938 1 96.88 95 GLN A CA 1
ATOM 727 C C . GLN A 1 95 ? -0.274 47.938 6.219 1 96.88 95 GLN A C 1
ATOM 729 O O . GLN A 1 95 ? 0.61 48.688 6.609 1 96.88 95 GLN A O 1
ATOM 734 N N . THR A 1 96 ? -1.528 48.312 6.074 1 97.69 96 THR A N 1
ATOM 735 C CA . THR A 1 96 ? -1.929 49.719 6.207 1 97.69 96 THR A CA 1
ATOM 736 C C . THR A 1 96 ? -2.402 50 7.629 1 97.69 96 THR A C 1
ATOM 738 O O . THR A 1 96 ? -2.531 51.188 8.016 1 97.69 96 THR A O 1
ATOM 741 N N . LYS A 1 97 ? -2.805 49.031 8.367 1 97.69 97 LYS A N 1
ATOM 742 C CA . LYS A 1 97 ? -3.305 49.125 9.734 1 97.69 97 LYS A CA 1
ATOM 743 C C . LYS A 1 97 ? -4.75 49.594 9.758 1 97.69 97 LYS A C 1
ATOM 745 O O . LYS A 1 97 ? -5.312 49.844 10.828 1 97.69 97 LYS A O 1
ATOM 750 N N . GLN A 1 98 ? -5.293 49.719 8.641 1 98.12 98 GLN A N 1
ATOM 751 C CA . GLN A 1 98 ? -6.695 50.094 8.562 1 98.12 98 GLN A CA 1
ATOM 752 C C . GLN A 1 98 ? -7.609 49 9.047 1 98.12 98 GLN A C 1
ATOM 754 O O . GLN A 1 98 ? -7.387 47.812 8.727 1 98.12 98 GLN A O 1
ATOM 759 N N . ILE A 1 99 ? -8.531 49.375 9.836 1 98.44 99 ILE A N 1
ATOM 760 C CA . ILE A 1 99 ? -9.547 48.438 10.32 1 98.44 99 ILE A CA 1
ATOM 761 C C . ILE A 1 99 ? -10.883 48.719 9.641 1 98.44 99 ILE A C 1
ATOM 763 O O . ILE A 1 99 ? -11.297 49.875 9.547 1 98.44 99 ILE A O 1
ATOM 767 N N . PHE A 1 100 ? -11.555 47.719 9.086 1 98.44 100 PHE A N 1
ATOM 768 C CA . PHE A 1 100 ? -12.852 47.906 8.445 1 98.44 100 PHE A CA 1
ATOM 769 C C . PHE A 1 100 ? -13.797 46.75 8.789 1 98.44 100 PHE A C 1
ATOM 771 O O . PHE A 1 100 ? -13.352 45.688 9.242 1 98.44 100 PHE A O 1
ATOM 778 N N . ASN A 1 101 ? -15.07 47 8.602 1 98.19 101 ASN A N 1
ATOM 779 C CA . ASN A 1 101 ? -16.094 45.969 8.812 1 98.19 101 ASN A CA 1
ATOM 780 C C . ASN A 1 101 ? -16.562 45.375 7.496 1 98.19 101 ASN A C 1
ATOM 782 O O . ASN A 1 101 ? -16.531 46.031 6.457 1 98.19 101 ASN A O 1
ATOM 786 N N . ASP A 1 102 ? -16.906 44.125 7.555 1 98.25 102 ASP A N 1
ATOM 787 C CA . ASP A 1 102 ? -17.5 43.438 6.434 1 98.25 102 ASP A CA 1
ATOM 788 C C . ASP A 1 102 ? -18.703 42.594 6.891 1 98.25 102 ASP A C 1
ATOM 790 O O . ASP A 1 102 ? -18.938 42.438 8.094 1 98.25 102 ASP A O 1
ATOM 794 N N . THR A 1 103 ? -19.594 42.219 5.957 1 98.31 103 THR A N 1
ATOM 795 C CA . THR A 1 103 ? -20.766 41.406 6.234 1 98.31 103 THR A CA 1
ATOM 796 C C . THR A 1 103 ? -20.75 40.125 5.402 1 98.31 103 THR A C 1
ATOM 798 O O . THR A 1 103 ? -19.969 40 4.449 1 98.31 103 THR A O 1
ATOM 801 N N . TYR A 1 104 ? -21.5 39.156 5.855 1 98.19 104 TYR A N 1
ATOM 802 C CA . TYR A 1 104 ? -21.547 37.875 5.137 1 98.19 104 TYR A CA 1
ATOM 803 C C . TYR A 1 104 ? -22.938 37.281 5.215 1 98.19 104 TYR A C 1
ATOM 805 O O . TYR A 1 104 ? -23.703 37.562 6.145 1 98.19 104 TYR A O 1
ATOM 813 N N . ASP A 1 105 ? -23.281 36.438 4.227 1 98.12 105 ASP A N 1
ATOM 814 C CA . ASP A 1 105 ? -24.438 35.531 4.281 1 98.12 105 ASP A CA 1
ATOM 815 C C . ASP A 1 105 ? -24.062 34.188 4.863 1 98.12 105 ASP A C 1
ATOM 817 O O . ASP A 1 105 ? -24.828 33.594 5.613 1 98.12 105 ASP A O 1
ATOM 821 N N . LYS A 1 106 ? -22.875 33.656 4.5 1 98.44 106 LYS A N 1
ATOM 822 C CA . LYS A 1 106 ? -22.266 32.469 5.051 1 98.44 106 LYS A CA 1
ATOM 823 C C . LYS A 1 106 ? -20.812 32.719 5.445 1 98.44 106 LYS A C 1
ATOM 825 O O . LYS A 1 106 ? -20.125 33.531 4.824 1 98.44 106 LYS A O 1
ATOM 830 N N . LEU A 1 107 ? -20.406 32.031 6.516 1 98.81 107 LEU A N 1
ATOM 831 C CA . LEU A 1 107 ? -19.062 32.188 7.047 1 98.81 107 LEU A CA 1
ATOM 832 C C . LEU A 1 107 ? -18.391 30.828 7.238 1 98.81 107 LEU A C 1
ATOM 834 O O . LEU A 1 107 ? -19.016 29.875 7.719 1 98.81 107 LEU A O 1
ATOM 838 N N . MET A 1 108 ? -17.172 30.766 6.805 1 98.88 108 MET A N 1
ATOM 839 C CA . MET A 1 108 ? -16.344 29.609 7.145 1 98.88 108 MET A CA 1
ATOM 840 C C . MET A 1 108 ? -15.133 30.031 7.977 1 98.88 108 MET A C 1
ATOM 842 O O . MET A 1 108 ? -14.406 30.953 7.598 1 98.88 108 MET A O 1
ATOM 846 N N . ILE A 1 109 ? -15.016 29.328 9.07 1 98.88 109 ILE A N 1
ATOM 847 C CA . ILE A 1 109 ? -13.891 29.578 9.961 1 98.88 109 ILE A CA 1
ATOM 848 C C . ILE A 1 109 ? -12.82 28.5 9.758 1 98.88 109 ILE A C 1
ATOM 850 O O . ILE A 1 109 ? -13.031 27.344 10.109 1 98.88 109 ILE A O 1
ATOM 854 N N . ALA A 1 110 ? -11.68 28.859 9.227 1 98.81 110 ALA A N 1
ATOM 855 C CA . ALA A 1 110 ? -10.547 27.969 8.945 1 98.81 110 ALA A CA 1
ATOM 856 C C . ALA A 1 110 ? -9.242 28.594 9.422 1 98.81 110 ALA A C 1
ATOM 858 O O . ALA A 1 110 ? -8.266 28.656 8.664 1 98.81 110 ALA A O 1
ATOM 859 N N . THR A 1 111 ? -9.156 28.969 10.672 1 98.38 111 THR A N 1
ATOM 860 C CA . THR A 1 111 ? -8.094 29.812 11.211 1 98.38 111 THR A CA 1
ATOM 861 C C . THR A 1 111 ? -6.91 28.953 11.664 1 98.38 111 THR A C 1
ATOM 863 O O . THR A 1 111 ? -5.871 29.5 12.047 1 98.38 111 THR A O 1
ATOM 866 N N . GLY A 1 112 ? -7.102 27.688 11.633 1 97.25 112 GLY A N 1
ATOM 867 C CA . GLY A 1 112 ? -6.008 26.781 11.969 1 97.25 112 GLY A CA 1
ATOM 868 C C . GLY A 1 112 ? -5.676 26.781 13.445 1 97.25 112 GLY A C 1
ATOM 869 O O . GLY A 1 112 ? -6.574 26.797 14.297 1 97.25 112 GLY A O 1
ATOM 870 N N . GLY A 1 113 ? -4.414 26.578 13.75 1 96.25 113 GLY A N 1
ATOM 871 C CA . GLY A 1 113 ? -3.961 26.484 15.125 1 96.25 113 GLY A CA 1
ATOM 872 C C . GLY A 1 113 ? -2.727 27.312 15.414 1 96.25 113 GLY A C 1
ATOM 873 O O . GLY A 1 113 ? -2.023 27.719 14.484 1 96.25 113 GLY A O 1
ATOM 874 N N . ASN A 1 114 ? -2.545 27.594 16.656 1 95.75 114 ASN A N 1
ATOM 875 C CA . ASN A 1 114 ? -1.363 28.281 17.156 1 95.75 114 ASN A CA 1
ATOM 876 C C . ASN A 1 114 ? -0.467 27.359 17.969 1 95.75 114 ASN A C 1
ATOM 878 O O . ASN A 1 114 ? -0.958 26.453 18.656 1 95.75 114 ASN A O 1
ATOM 882 N N . PRO A 1 115 ? 0.855 27.594 17.906 1 95.25 115 PRO A N 1
ATOM 883 C CA . PRO A 1 115 ? 1.741 26.781 18.734 1 95.25 115 PRO A CA 1
ATOM 884 C C . PRO A 1 115 ? 1.462 26.969 20.234 1 95.25 115 PRO A C 1
ATOM 886 O O . PRO A 1 115 ? 1.17 28.078 20.688 1 95.25 115 PRO A O 1
ATOM 889 N N . ILE A 1 116 ? 1.52 25.891 20.906 1 95.75 116 ILE A N 1
ATOM 890 C CA . ILE A 1 116 ? 1.459 25.938 22.359 1 95.75 116 ILE A CA 1
ATOM 891 C C . ILE A 1 116 ? 2.844 26.266 22.922 1 95.75 116 ILE A C 1
ATOM 893 O O . ILE A 1 116 ? 3.807 25.547 22.656 1 95.75 116 ILE A O 1
ATOM 897 N N . ILE A 1 117 ? 2.992 27.344 23.609 1 94.5 117 ILE A N 1
ATOM 898 C CA . ILE A 1 117 ? 4.262 27.719 24.219 1 94.5 117 ILE A CA 1
ATOM 899 C C . ILE A 1 117 ? 4.215 27.406 25.719 1 94.5 117 ILE A C 1
ATOM 901 O O . ILE A 1 117 ? 3.496 28.062 26.469 1 94.5 117 ILE A O 1
ATOM 905 N N . PRO A 1 118 ? 4.934 26.469 26.109 1 95.56 118 PRO A N 1
ATOM 906 C CA . PRO A 1 118 ? 5.02 26.203 27.547 1 95.56 118 PRO A CA 1
ATOM 907 C C . PRO A 1 118 ? 5.664 27.344 28.328 1 95.56 118 PRO A C 1
ATOM 909 O O . PRO A 1 118 ? 6.215 28.266 27.719 1 95.56 118 PRO A O 1
ATOM 912 N N . PRO A 1 119 ? 5.52 27.297 29.625 1 95.44 119 PRO A N 1
ATOM 913 C CA . PRO A 1 119 ? 6.102 28.375 30.438 1 95.44 119 PRO A CA 1
ATOM 914 C C . PRO A 1 119 ? 7.621 28.266 30.547 1 95.44 119 PRO A C 1
ATOM 916 O O . PRO A 1 119 ? 8.148 27.859 31.594 1 95.44 119 PRO A O 1
ATOM 919 N N . ILE A 1 120 ? 8.281 28.625 29.578 1 97.25 120 ILE A N 1
ATOM 920 C CA . ILE A 1 120 ? 9.742 28.672 29.516 1 97.25 120 ILE A CA 1
ATOM 921 C C . ILE A 1 120 ? 10.219 30.125 29.656 1 97.25 120 ILE A C 1
ATOM 923 O O . ILE A 1 120 ? 9.734 31.016 28.953 1 97.25 120 ILE A O 1
ATOM 927 N N . SER A 1 121 ? 11.172 30.344 30.547 1 96.88 121 SER A N 1
ATOM 928 C CA . SER A 1 121 ? 11.664 31.703 30.75 1 96.88 121 SER A CA 1
ATOM 929 C C . SER A 1 121 ? 12.688 32.094 29.688 1 96.88 121 SER A C 1
ATOM 931 O O . SER A 1 121 ? 13.375 31.219 29.141 1 96.88 121 SER A O 1
ATOM 933 N N . ASN A 1 122 ? 12.742 33.375 29.297 1 96.19 122 ASN A N 1
ATOM 934 C CA . ASN A 1 122 ? 13.75 34 28.422 1 96.19 122 ASN A CA 1
ATOM 935 C C . ASN A 1 122 ? 13.602 33.5 26.984 1 96.19 122 ASN A C 1
ATOM 937 O O . ASN A 1 122 ? 14.594 33.281 26.297 1 96.19 122 ASN A O 1
ATOM 941 N N . ILE A 1 123 ? 12.32 33.344 26.516 1 95 123 ILE A N 1
ATOM 942 C CA . ILE A 1 123 ? 12.109 32.781 25.188 1 95 123 ILE A CA 1
ATOM 943 C C . ILE A 1 123 ? 12.234 33.875 24.141 1 95 123 ILE A C 1
ATOM 945 O O . ILE A 1 123 ? 12.117 33.625 22.938 1 95 123 ILE A O 1
ATOM 949 N N . GLN A 1 124 ? 12.516 35.125 24.547 1 94.12 124 GLN A N 1
ATOM 950 C CA . GLN A 1 124 ? 12.625 36.25 23.641 1 94.12 124 GLN A CA 1
ATOM 951 C C . GLN A 1 124 ? 13.992 36.281 22.953 1 94.12 124 GLN A C 1
ATOM 953 O O . GLN A 1 124 ? 14.219 37.094 22.031 1 94.12 124 GLN A O 1
ATOM 958 N N . LEU A 1 125 ? 14.883 35.406 23.328 1 95.19 125 LEU A N 1
ATOM 959 C CA . LEU A 1 125 ? 16.219 35.312 22.75 1 95.19 125 LEU A CA 1
ATOM 960 C C . LEU A 1 125 ? 16.156 35 21.266 1 95.19 125 LEU A C 1
ATOM 962 O O . LEU A 1 125 ? 15.258 34.25 20.828 1 95.19 125 LEU A O 1
ATOM 966 N N . SER A 1 126 ? 17.141 35.562 20.578 1 96.19 126 SER A N 1
ATOM 967 C CA . SER A 1 126 ? 17.281 35.094 19.203 1 96.19 126 SER A CA 1
ATOM 968 C C . SER A 1 126 ? 17.641 33.625 19.125 1 96.19 126 SER A C 1
ATOM 970 O O . SER A 1 126 ? 18.172 33.062 20.078 1 96.19 126 SER A O 1
ATOM 972 N N . ASN A 1 127 ? 17.234 32.938 18.078 1 97.5 127 ASN A N 1
ATOM 973 C CA . ASN A 1 127 ? 17.516 31.516 17.797 1 97.5 127 ASN A CA 1
ATOM 974 C C . ASN A 1 127 ? 16.562 30.594 18.547 1 97.5 127 ASN A C 1
ATOM 976 O O . ASN A 1 127 ? 16.891 29.453 18.859 1 97.5 127 ASN A O 1
ATOM 980 N N . PHE A 1 128 ? 15.555 31.141 19.047 1 97.44 128 PHE A N 1
ATOM 981 C CA . PHE A 1 128 ? 14.398 30.391 19.516 1 97.44 128 PHE A CA 1
ATOM 982 C C . PHE A 1 128 ? 13.258 30.484 18.5 1 97.44 128 PHE A C 1
ATOM 984 O O . PHE A 1 128 ? 12.789 31.594 18.188 1 97.44 128 PHE A O 1
ATOM 991 N N . TYR A 1 129 ? 12.781 29.312 18 1 97.31 129 TYR A N 1
ATOM 992 C CA . TYR A 1 129 ? 11.781 29.344 16.938 1 97.31 129 TYR A CA 1
ATOM 993 C C . TYR A 1 129 ? 10.703 28.297 17.172 1 97.31 129 TYR A C 1
ATOM 995 O O . TYR A 1 129 ? 10.984 27.219 17.719 1 97.31 129 TYR A O 1
ATOM 1003 N N . THR A 1 130 ? 9.508 28.641 16.781 1 95.38 130 THR A N 1
ATOM 1004 C CA . THR A 1 130 ? 8.508 27.641 16.438 1 95.38 130 THR A CA 1
ATOM 1005 C C . THR A 1 130 ? 8.555 27.312 14.945 1 95.38 130 THR A C 1
ATOM 1007 O O . THR A 1 130 ? 9.375 27.859 14.203 1 95.38 130 THR A O 1
ATOM 1010 N N . LEU A 1 131 ? 7.824 26.406 14.516 1 94.06 131 LEU A N 1
ATOM 1011 C CA . LEU A 1 131 ? 7.809 26.047 13.102 1 94.06 131 LEU A CA 1
ATOM 1012 C C . LEU A 1 131 ? 6.379 25.969 12.578 1 94.06 131 LEU A C 1
ATOM 1014 O O . LEU A 1 131 ? 5.789 24.891 12.523 1 94.06 131 LEU A O 1
ATOM 1018 N N . ARG A 1 132 ? 5.863 27.125 12.07 1 88 132 ARG A N 1
ATOM 1019 C CA . ARG A 1 132 ? 4.449 27.109 11.711 1 88 132 ARG A CA 1
ATOM 1020 C C . ARG A 1 132 ? 4.227 27.797 10.359 1 88 132 ARG A C 1
ATOM 1022 O O . ARG A 1 132 ? 3.23 27.531 9.688 1 88 132 ARG A O 1
ATOM 1029 N N . ASN A 1 133 ? 5.102 28.672 10.039 1 89.62 133 ASN A N 1
ATOM 1030 C CA . ASN A 1 133 ? 4.879 29.422 8.812 1 89.62 133 ASN A CA 1
ATOM 1031 C C . ASN A 1 133 ? 6.145 29.516 7.965 1 89.62 133 ASN A C 1
ATOM 1033 O O . ASN A 1 133 ? 7.215 29.078 8.398 1 89.62 133 ASN A O 1
ATOM 1037 N N . MET A 1 134 ? 6.012 30.016 6.82 1 91.62 134 MET A N 1
ATOM 1038 C CA . MET A 1 134 ? 7.098 30.094 5.848 1 91.62 134 MET A CA 1
ATOM 1039 C C . MET A 1 134 ? 8.266 30.906 6.395 1 91.62 134 MET A C 1
ATOM 1041 O O . MET A 1 134 ? 9.43 30.562 6.156 1 91.62 134 MET A O 1
ATOM 1045 N N . GLN A 1 135 ? 7.965 31.906 7.066 1 91.75 135 GLN A N 1
ATOM 1046 C CA . GLN A 1 135 ? 9.008 32.75 7.621 1 91.75 135 GLN A CA 1
ATOM 1047 C C . GLN A 1 135 ? 9.875 32 8.617 1 91.75 135 GLN A C 1
ATOM 1049 O O . GLN A 1 135 ? 11.102 32.125 8.594 1 91.75 135 GLN A O 1
ATOM 1054 N N . ASP A 1 136 ? 9.219 31.219 9.484 1 93.94 136 ASP A N 1
ATOM 1055 C CA . ASP A 1 136 ? 9.969 30.359 10.398 1 93.94 136 ASP A CA 1
ATOM 1056 C C . ASP A 1 136 ? 10.93 29.453 9.625 1 93.94 136 ASP A C 1
ATOM 1058 O O . ASP A 1 136 ? 12.102 29.344 9.977 1 93.94 136 ASP A O 1
ATOM 1062 N N . GLY A 1 137 ? 10.414 28.875 8.547 1 96.06 137 GLY A N 1
ATOM 1063 C CA . GLY A 1 137 ? 11.203 27.938 7.746 1 96.06 137 GLY A CA 1
ATOM 1064 C C . GLY A 1 137 ? 12.422 28.594 7.113 1 96.06 137 GLY A C 1
ATOM 1065 O O . GLY A 1 137 ? 13.523 28.047 7.164 1 96.06 137 GLY A O 1
ATOM 1066 N N . LYS A 1 138 ? 12.242 29.75 6.555 1 96 138 LYS A N 1
ATOM 1067 C CA . LYS A 1 138 ? 13.328 30.469 5.891 1 96 138 LYS A CA 1
ATOM 1068 C C . LYS A 1 138 ? 14.406 30.875 6.887 1 96 138 LYS A C 1
ATOM 1070 O O . LYS A 1 138 ? 15.602 30.719 6.609 1 96 138 LYS A O 1
ATOM 1075 N N . GLU A 1 139 ? 13.961 31.328 8.008 1 96.75 139 GLU A N 1
ATOM 1076 C CA . GLU A 1 139 ? 14.914 31.766 9.023 1 96.75 139 GLU A CA 1
ATOM 1077 C C . GLU A 1 139 ? 15.711 30.578 9.586 1 96.75 139 GLU A C 1
ATOM 1079 O O . GLU A 1 139 ? 16.938 30.672 9.727 1 96.75 139 GLU A O 1
ATOM 1084 N N . ILE A 1 140 ? 15.031 29.547 9.867 1 97.88 140 ILE A N 1
ATOM 1085 C CA . ILE A 1 140 ? 15.695 28.375 10.422 1 97.88 140 ILE A CA 1
ATOM 1086 C C . ILE A 1 140 ? 16.641 27.781 9.383 1 97.88 140 ILE A C 1
ATOM 1088 O O . ILE A 1 140 ? 17.75 27.344 9.719 1 97.88 140 ILE A O 1
ATOM 1092 N N . LYS A 1 141 ? 16.172 27.719 8.125 1 97.88 141 LYS A N 1
ATOM 1093 C CA . LYS A 1 141 ? 17.031 27.203 7.066 1 97.88 141 LYS A 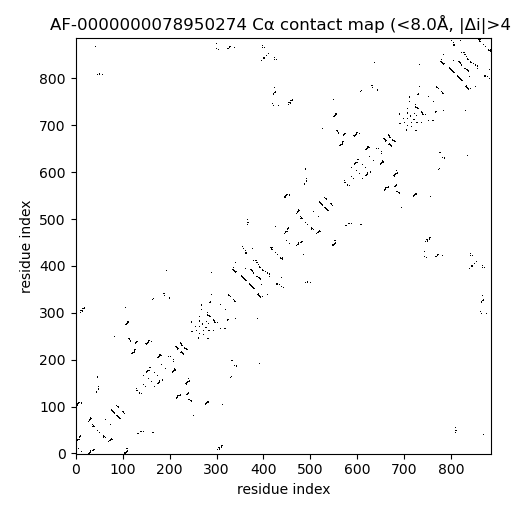CA 1
ATOM 1094 C C . LYS A 1 141 ? 18.328 28 6.977 1 97.88 141 LYS A C 1
ATOM 1096 O O . LYS A 1 141 ? 19.406 27.422 6.816 1 97.88 141 LYS A O 1
ATOM 1101 N N . LYS A 1 142 ? 18.25 29.328 7.078 1 97.31 142 LYS A N 1
ATOM 1102 C CA . LYS A 1 142 ? 19.422 30.188 7.047 1 97.31 142 LYS A CA 1
ATOM 1103 C C . LYS A 1 142 ? 20.375 29.859 8.203 1 97.31 142 LYS A C 1
ATOM 1105 O O . LYS A 1 142 ? 21.594 29.812 8.023 1 97.31 142 LYS A O 1
ATOM 1110 N N . LEU A 1 143 ? 19.812 29.641 9.312 1 97.69 143 LEU A N 1
ATOM 1111 C CA . LEU A 1 143 ? 20.609 29.312 10.484 1 97.69 143 LEU A CA 1
ATOM 1112 C C . LEU A 1 143 ? 21.297 27.969 10.336 1 97.69 143 LEU A C 1
ATOM 1114 O O . LEU A 1 143 ? 22.453 27.812 10.703 1 97.69 143 LEU A O 1
ATOM 1118 N N . PHE A 1 144 ? 20.578 26.984 9.773 1 97.38 144 PHE A N 1
ATOM 1119 C CA . PHE A 1 144 ? 21.109 25.641 9.594 1 97.38 144 PHE A CA 1
ATOM 1120 C C . PHE A 1 144 ? 22.312 25.641 8.672 1 97.38 144 PHE A C 1
ATOM 1122 O O . PHE A 1 144 ? 23.172 24.75 8.75 1 97.38 144 PHE A O 1
ATOM 1129 N N . LYS A 1 145 ? 22.438 26.625 7.863 1 95.88 145 LYS A N 1
ATOM 1130 C CA . LYS A 1 145 ? 23.531 26.703 6.906 1 95.88 145 LYS A CA 1
ATOM 1131 C C . LYS A 1 145 ? 24.797 27.266 7.566 1 95.88 145 LYS A C 1
ATOM 1133 O O . LYS A 1 145 ? 25.891 27.156 7.023 1 95.88 145 LYS A O 1
ATOM 1138 N N . LYS A 1 146 ? 24.562 27.828 8.719 1 96.5 146 LYS A N 1
ATOM 1139 C CA . LYS A 1 146 ? 25.688 28.438 9.414 1 96.5 146 LYS A CA 1
ATOM 1140 C C . LYS A 1 146 ? 26.547 27.375 10.109 1 96.5 146 LYS A C 1
ATOM 1142 O O . LYS A 1 146 ? 26 26.469 10.75 1 96.5 146 LYS A O 1
ATOM 1147 N N . LYS A 1 147 ? 27.875 27.5 10.102 1 94.31 147 LYS A N 1
ATOM 1148 C CA . LYS A 1 147 ? 28.812 26.531 10.656 1 94.31 147 LYS A CA 1
ATOM 1149 C C . LYS A 1 147 ? 28.812 26.578 12.188 1 94.31 147 LYS A C 1
ATOM 1151 O O . LYS A 1 147 ? 29.078 25.578 12.844 1 94.31 147 LYS A O 1
ATOM 1156 N N . ASP A 1 148 ? 28.484 27.781 12.68 1 95.5 148 ASP A N 1
ATOM 1157 C CA . ASP A 1 148 ? 28.578 27.953 14.125 1 95.5 148 ASP A CA 1
ATOM 1158 C C . ASP A 1 148 ? 27.281 27.5 14.812 1 95.5 148 ASP A C 1
ATOM 1160 O O . ASP A 1 148 ? 27.234 27.422 16.031 1 95.5 148 ASP A O 1
ATOM 1164 N N . ILE A 1 149 ? 26.297 27.266 14.031 1 98.06 149 ILE A N 1
ATOM 1165 C CA . ILE A 1 149 ? 25.094 26.641 14.555 1 98.06 149 ILE A CA 1
ATOM 1166 C C . ILE A 1 149 ? 25.203 25.109 14.445 1 98.06 149 ILE A C 1
ATOM 1168 O O . ILE A 1 149 ? 24.953 24.531 13.391 1 98.06 149 ILE A O 1
ATOM 1172 N N . LYS A 1 150 ? 25.547 24.453 15.531 1 98.12 150 LYS A N 1
ATOM 1173 C CA . LYS A 1 150 ? 25.875 23.031 15.492 1 98.12 150 LYS A CA 1
ATOM 1174 C C . LYS A 1 150 ? 24.953 22.25 16.422 1 98.12 150 LYS A C 1
ATOM 1176 O O . LYS A 1 150 ? 24.5 21.156 16.078 1 98.12 150 LYS A O 1
ATOM 1181 N N . ASP A 1 151 ? 24.75 22.75 17.625 1 98.69 151 ASP A N 1
ATOM 1182 C CA . ASP A 1 151 ? 23.953 22.062 18.641 1 98.69 151 ASP A CA 1
ATOM 1183 C C . ASP A 1 151 ? 22.5 22.516 18.594 1 98.69 151 ASP A C 1
ATOM 1185 O O . ASP A 1 151 ? 22.172 23.609 19.062 1 98.69 151 ASP A O 1
ATOM 1189 N N . ILE A 1 152 ? 21.609 21.656 18.094 1 98.81 152 ILE A N 1
ATOM 1190 C CA . ILE A 1 152 ? 20.188 21.938 17.953 1 98.81 152 ILE A CA 1
ATOM 1191 C C . ILE A 1 152 ? 19.406 21.234 19.062 1 98.81 152 ILE A C 1
ATOM 1193 O O . ILE A 1 152 ? 19.547 20.016 19.25 1 98.81 152 ILE A O 1
ATOM 1197 N N . VAL A 1 153 ? 18.641 21.938 19.828 1 98.88 153 VAL A N 1
ATOM 1198 C CA . VAL A 1 153 ? 17.734 21.344 20.797 1 98.88 153 VAL A CA 1
ATOM 1199 C C . VAL A 1 153 ? 16.297 21.453 20.297 1 98.88 153 VAL A C 1
ATOM 1201 O O . VAL A 1 153 ? 15.844 22.531 19.938 1 98.88 153 VAL A O 1
ATOM 1204 N N . ILE A 1 154 ? 15.609 20.391 20.25 1 98.81 154 ILE A N 1
ATOM 1205 C CA . ILE A 1 154 ? 14.195 20.312 19.875 1 98.81 154 ILE A CA 1
ATOM 1206 C C . ILE A 1 154 ? 13.359 20 21.109 1 98.81 154 ILE A C 1
ATOM 1208 O O . ILE A 1 154 ? 13.602 19 21.797 1 98.81 154 ILE A O 1
ATOM 1212 N N . ILE A 1 155 ? 12.438 20.875 21.438 1 98.62 155 ILE A N 1
ATOM 1213 C CA . ILE A 1 155 ? 11.531 20.656 22.547 1 98.62 155 ILE A CA 1
ATOM 1214 C C . ILE A 1 155 ? 10.219 20.062 22.031 1 98.62 155 ILE A C 1
ATOM 1216 O O . ILE A 1 155 ? 9.438 20.766 21.375 1 98.62 155 ILE A O 1
ATOM 1220 N N . GLY A 1 156 ? 9.922 18.766 22.375 1 98.12 156 GLY A N 1
ATOM 1221 C CA . GLY A 1 156 ? 8.75 18.062 21.875 1 98.12 156 GLY A CA 1
ATOM 1222 C C . GLY A 1 156 ? 9.078 17.047 20.797 1 98.12 156 GLY A C 1
ATOM 1223 O O . GLY A 1 156 ? 9.648 17.406 19.766 1 98.12 156 GLY A O 1
ATOM 1224 N N . ALA A 1 157 ? 8.656 15.805 21.078 1 97.88 157 ALA A N 1
ATOM 1225 C CA . ALA A 1 157 ? 8.969 14.727 20.141 1 97.88 157 ALA A CA 1
ATOM 1226 C C . ALA A 1 157 ? 7.703 14.172 19.5 1 97.88 157 ALA A C 1
ATOM 1228 O O . ALA A 1 157 ? 7.492 12.961 19.469 1 97.88 157 ALA A O 1
ATOM 1229 N N . GLY A 1 158 ? 6.84 15.148 19.016 1 97.25 158 GLY A N 1
ATOM 1230 C CA . GLY A 1 158 ? 5.758 14.797 18.109 1 97.25 158 GLY A CA 1
ATOM 1231 C C . GLY A 1 158 ? 6.199 14.719 16.656 1 97.25 158 GLY A C 1
ATOM 1232 O O . GLY A 1 158 ? 7.387 14.555 16.375 1 97.25 158 GLY A O 1
ATOM 1233 N N . TYR A 1 159 ? 5.332 14.836 15.758 1 97.12 159 TYR A N 1
ATOM 1234 C CA . TYR A 1 159 ? 5.617 14.703 14.336 1 97.12 159 TYR A CA 1
ATOM 1235 C C . TYR A 1 159 ? 6.625 15.75 13.875 1 97.12 159 TYR A C 1
ATOM 1237 O O . TYR A 1 159 ? 7.66 15.414 13.297 1 97.12 159 TYR A O 1
ATOM 1245 N N . ILE A 1 160 ? 6.367 17 14.219 1 96.81 160 ILE A N 1
ATOM 1246 C CA . ILE A 1 160 ? 7.219 18.094 13.766 1 96.81 160 ILE A CA 1
ATOM 1247 C C . ILE A 1 160 ? 8.617 17.938 14.359 1 96.81 160 ILE A C 1
ATOM 1249 O O . ILE A 1 160 ? 9.617 18.109 13.664 1 96.81 160 ILE A O 1
ATOM 1253 N N . GLY A 1 161 ? 8.664 17.609 15.641 1 98.12 161 GLY A N 1
ATOM 1254 C CA . GLY A 1 161 ? 9.945 17.422 16.297 1 98.12 161 GLY A CA 1
ATOM 1255 C C . GLY A 1 161 ? 10.797 16.344 15.641 1 98.12 161 GLY A C 1
ATOM 1256 O O . GLY A 1 161 ? 11.977 16.562 15.359 1 98.12 161 GLY A O 1
ATOM 1257 N N . ILE A 1 162 ? 10.195 15.219 15.352 1 98.62 162 ILE A N 1
ATOM 1258 C CA . ILE A 1 162 ? 10.914 14.094 14.766 1 98.62 162 ILE A CA 1
ATOM 1259 C C . ILE A 1 162 ? 11.328 14.438 13.328 1 98.62 162 ILE A C 1
ATOM 1261 O O . ILE A 1 162 ? 12.422 14.078 12.891 1 98.62 162 ILE A O 1
ATOM 1265 N N . GLU A 1 163 ? 10.492 15.109 12.602 1 98.19 163 GLU A N 1
ATOM 1266 C CA . GLU A 1 163 ? 10.828 15.531 11.242 1 98.19 163 GLU A CA 1
ATOM 1267 C C . GLU A 1 163 ? 11.992 16.516 11.258 1 98.19 163 GLU A C 1
ATOM 1269 O O . GLU A 1 163 ? 12.82 16.516 10.344 1 98.19 163 GLU A O 1
ATOM 1274 N N . MET A 1 164 ? 12.078 17.312 12.305 1 98.5 164 MET A N 1
ATOM 1275 C CA . MET A 1 164 ? 13.18 18.281 12.414 1 98.5 164 MET A CA 1
ATOM 1276 C C . MET A 1 164 ? 14.484 17.562 12.742 1 98.5 164 MET A C 1
ATOM 1278 O O . MET A 1 164 ? 15.562 18.047 12.398 1 98.5 164 MET A O 1
ATOM 1282 N N . VAL A 1 165 ? 14.383 16.391 13.453 1 98.75 165 VAL A N 1
ATOM 1283 C CA . VAL A 1 165 ? 15.57 15.57 13.648 1 98.75 165 VAL A CA 1
ATOM 1284 C C . VAL A 1 165 ? 16.141 15.164 12.289 1 98.75 165 VAL A C 1
ATOM 1286 O O . VAL A 1 165 ? 17.359 15.227 12.078 1 98.75 165 VAL A O 1
ATOM 1289 N N . GLU A 1 166 ? 15.312 14.797 11.398 1 97.62 166 GLU A N 1
ATOM 1290 C CA . GLU A 1 166 ? 15.734 14.406 10.055 1 97.62 166 GLU A CA 1
ATOM 1291 C C . GLU A 1 166 ? 16.453 15.562 9.344 1 97.62 166 GLU A C 1
ATOM 1293 O O . GLU A 1 166 ? 17.469 15.352 8.688 1 97.62 166 GLU A O 1
ATOM 1298 N N . ALA A 1 167 ? 15.859 16.734 9.445 1 97.81 167 ALA A N 1
ATOM 1299 C CA . ALA A 1 167 ? 16.453 17.922 8.844 1 97.81 167 ALA A CA 1
ATOM 1300 C C . ALA A 1 167 ? 17.828 18.203 9.414 1 97.81 167 ALA A C 1
ATOM 1302 O O . ALA A 1 167 ? 18.781 18.438 8.656 1 97.81 167 ALA A O 1
ATOM 1303 N N . ALA A 1 168 ? 17.938 18.125 10.719 1 98.31 168 ALA A N 1
ATOM 1304 C CA . ALA A 1 168 ? 19.203 18.422 11.398 1 98.31 168 ALA A CA 1
ATOM 1305 C C . ALA A 1 168 ? 20.266 17.391 11.047 1 98.31 168 ALA A C 1
ATOM 1307 O O . ALA A 1 168 ? 21.422 17.75 10.781 1 98.31 168 ALA A O 1
ATOM 1308 N N . LYS A 1 169 ? 19.859 16.109 11.039 1 98.25 169 LYS A N 1
ATOM 1309 C CA . LYS A 1 169 ? 20.812 15.039 10.734 1 98.25 169 LYS A CA 1
ATOM 1310 C C . LYS A 1 169 ? 21.281 15.117 9.281 1 98.25 169 LYS A C 1
ATOM 1312 O O . LYS A 1 169 ? 22.438 14.828 8.984 1 98.25 169 LYS A O 1
ATOM 1317 N N . ALA A 1 170 ? 20.375 15.5 8.398 1 97.12 170 ALA A N 1
ATOM 1318 C CA . ALA A 1 170 ? 20.734 15.648 6.988 1 97.12 170 ALA A CA 1
ATOM 1319 C C . ALA A 1 170 ? 21.828 16.688 6.805 1 97.12 170 ALA A C 1
ATOM 1321 O O . ALA A 1 170 ? 22.625 16.609 5.863 1 97.12 170 ALA A O 1
ATOM 1322 N N . LEU A 1 171 ? 21.875 17.672 7.703 1 97.62 171 LEU A N 1
ATOM 1323 C CA . LEU A 1 171 ? 22.859 18.75 7.605 1 97.62 171 LEU A CA 1
ATOM 1324 C C . LEU A 1 171 ? 23.969 18.578 8.633 1 97.62 171 LEU A C 1
ATOM 1326 O O . LEU A 1 171 ? 24.688 19.531 8.945 1 97.62 171 LEU A O 1
ATOM 1330 N N . GLU A 1 172 ? 24.078 17.375 9.242 1 97.44 172 GLU A N 1
ATOM 1331 C CA . GLU A 1 172 ? 25.156 16.922 10.102 1 97.44 172 GLU A CA 1
ATOM 1332 C C . GLU A 1 172 ? 25.234 17.766 11.375 1 97.44 172 GLU A C 1
ATOM 1334 O O . GLU A 1 172 ? 26.328 18.156 11.805 1 97.44 172 GLU A O 1
ATOM 1339 N N . LYS A 1 173 ? 24.094 18.141 11.875 1 98.5 173 LYS A N 1
ATOM 1340 C CA . LYS A 1 173 ? 24.031 18.844 13.148 1 98.5 173 LYS A CA 1
ATOM 1341 C C . LYS A 1 173 ? 23.938 17.859 14.312 1 98.5 173 LYS A C 1
ATOM 1343 O O . LYS A 1 173 ? 23.562 16.703 14.125 1 98.5 173 LYS A O 1
ATOM 1348 N N . ASN A 1 174 ? 24.359 18.312 15.516 1 98.5 174 ASN A N 1
ATOM 1349 C CA . ASN A 1 174 ? 24.062 17.594 16.75 1 98.5 174 ASN A CA 1
ATOM 1350 C C . ASN A 1 174 ? 22.641 17.875 17.234 1 98.5 174 ASN A C 1
ATOM 1352 O O . ASN A 1 174 ? 22.203 19.031 17.266 1 98.5 174 ASN A O 1
ATOM 1356 N N . VAL A 1 175 ? 21.922 16.812 17.547 1 98.69 175 VAL A N 1
ATOM 1357 C CA . VAL A 1 175 ? 20.516 17.031 17.891 1 98.69 175 VAL A CA 1
ATOM 1358 C C . VAL A 1 175 ? 20.234 16.438 19.266 1 98.69 175 VAL A C 1
ATOM 1360 O O . VAL A 1 175 ? 20.625 15.305 19.562 1 98.69 175 VAL A O 1
ATOM 1363 N N . ARG A 1 176 ? 19.562 17.188 20.078 1 98.75 176 ARG A N 1
ATOM 1364 C CA . ARG A 1 176 ? 19.016 16.781 21.375 1 98.75 176 ARG A CA 1
ATOM 1365 C C . ARG A 1 176 ? 17.516 17.016 21.438 1 98.75 176 ARG A C 1
ATOM 1367 O O . ARG A 1 176 ? 17.031 18.078 21.062 1 98.75 176 ARG A O 1
ATOM 1374 N N . ILE A 1 177 ? 16.797 15.992 21.891 1 98.81 177 ILE A N 1
ATOM 1375 C CA . ILE A 1 177 ? 15.352 16.109 22.047 1 98.81 177 ILE A CA 1
ATOM 1376 C C . ILE A 1 177 ? 14.992 16.141 23.516 1 98.81 177 ILE A C 1
ATOM 1378 O O . ILE A 1 177 ? 15.438 15.273 24.281 1 98.81 177 ILE A O 1
ATOM 1382 N N . ILE A 1 178 ? 14.258 17.109 23.906 1 98.69 178 ILE A N 1
ATOM 1383 C CA . ILE A 1 178 ? 13.656 17.172 25.234 1 98.69 178 ILE A CA 1
ATOM 1384 C C . ILE A 1 178 ? 12.164 16.859 25.141 1 98.69 178 ILE A C 1
ATOM 1386 O O . ILE A 1 178 ? 11.406 17.609 24.531 1 98.69 178 ILE A O 1
ATOM 1390 N N . GLN A 1 179 ? 11.734 15.75 25.688 1 98.44 179 GLN A N 1
ATOM 1391 C CA . GLN A 1 179 ? 10.359 15.266 25.609 1 98.44 179 GLN A CA 1
ATOM 1392 C C . GLN A 1 179 ? 9.75 15.086 27 1 98.44 179 GLN A C 1
ATOM 1394 O O . GLN A 1 179 ? 10.305 14.375 27.828 1 98.44 179 GLN A O 1
ATOM 1399 N N . LEU A 1 180 ? 8.602 15.773 27.188 1 97.5 180 LEU A N 1
ATOM 1400 C CA . LEU A 1 180 ? 7.938 15.727 28.484 1 97.5 180 LEU A CA 1
ATOM 1401 C C . LEU A 1 180 ? 7.469 14.312 28.812 1 97.5 180 LEU A C 1
ATOM 1403 O O . LEU A 1 180 ? 7.641 13.836 29.938 1 97.5 180 LEU A O 1
ATOM 1407 N N . ASP A 1 181 ? 6.902 13.562 27.828 1 96.62 181 ASP A N 1
ATOM 1408 C CA . ASP A 1 181 ? 6.324 12.242 28.031 1 96.62 181 ASP A CA 1
ATOM 1409 C C . ASP A 1 181 ? 7.414 11.18 28.141 1 96.62 181 ASP A C 1
ATOM 1411 O O . ASP A 1 181 ? 8.578 11.438 27.812 1 96.62 181 ASP A O 1
ATOM 1415 N N . LYS A 1 182 ? 7.012 10 28.516 1 97 182 LYS A N 1
ATOM 1416 C CA . LYS A 1 182 ? 7.922 8.875 28.719 1 97 182 LYS A CA 1
ATOM 1417 C C . LYS A 1 182 ? 8.43 8.328 27.375 1 97 182 LYS A C 1
ATOM 1419 O O . LYS A 1 182 ? 9.453 7.645 27.328 1 97 182 LYS A O 1
ATOM 1424 N N . ARG A 1 183 ? 7.719 8.594 26.281 1 96.94 183 ARG A N 1
ATOM 1425 C CA . ARG A 1 183 ? 8.07 8.125 24.938 1 96.94 183 ARG A CA 1
ATOM 1426 C C . ARG A 1 183 ? 7.793 9.195 23.891 1 96.94 183 ARG A C 1
ATOM 1428 O O . ARG A 1 183 ? 7.125 10.195 24.188 1 96.94 183 ARG A O 1
ATOM 1435 N N . ILE A 1 184 ? 8.359 9.07 22.75 1 98.31 184 ILE A N 1
ATOM 1436 C CA . ILE A 1 184 ? 8.078 9.961 21.625 1 98.31 184 ILE A CA 1
ATOM 1437 C C . ILE A 1 184 ? 6.758 9.562 20.969 1 98.31 184 ILE A C 1
ATOM 1439 O O . ILE A 1 184 ? 6.355 8.398 21.031 1 98.31 184 ILE A O 1
ATOM 1443 N N . LEU A 1 185 ? 6.047 10.445 20.422 1 97.88 185 LEU A N 1
ATOM 1444 C CA . LEU A 1 185 ? 4.84 10.219 19.625 1 97.88 185 LEU A CA 1
ATOM 1445 C C . LEU A 1 185 ? 3.84 9.367 20.391 1 97.88 185 LEU A C 1
ATOM 1447 O O . LEU A 1 185 ? 3.207 8.477 19.828 1 97.88 185 LEU A O 1
ATOM 1451 N N . THR A 1 186 ? 3.641 9.656 21.641 1 93.75 186 THR A N 1
ATOM 1452 C CA . THR A 1 186 ? 2.893 8.828 22.578 1 93.75 186 THR A CA 1
ATOM 1453 C C . THR A 1 186 ? 1.417 8.766 22.188 1 93.75 186 THR A C 1
ATOM 1455 O O . THR A 1 186 ? 0.762 7.742 22.375 1 93.75 186 THR A O 1
ATOM 1458 N N . GLU A 1 187 ? 0.902 9.82 21.594 1 92.12 187 GLU A N 1
ATOM 1459 C CA . GLU A 1 187 ? -0.524 9.859 21.297 1 92.12 187 GLU A CA 1
ATOM 1460 C C . GLU A 1 187 ? -0.819 9.164 19.969 1 92.12 187 GLU A C 1
ATOM 1462 O O . GLU A 1 187 ? -1.972 8.844 19.672 1 92.12 187 GLU A O 1
ATOM 1467 N N . SER A 1 188 ? 0.224 8.836 19.266 1 96.69 188 SER A N 1
ATOM 1468 C CA . SER A 1 188 ? 0.013 8.367 17.906 1 96.69 188 SER A CA 1
ATOM 1469 C C . SER A 1 188 ? 0.322 6.879 17.781 1 96.69 188 SER A C 1
ATOM 1471 O O . SER A 1 188 ? -0.308 6.172 16.984 1 96.69 188 SER A O 1
ATOM 1473 N N . PHE A 1 189 ? 1.372 6.441 18.5 1 98.62 189 PHE A N 1
ATOM 1474 C CA . PHE A 1 189 ? 1.845 5.07 18.344 1 98.62 189 PHE A CA 1
ATOM 1475 C C . PHE A 1 189 ? 1.933 4.367 19.688 1 98.62 189 PHE A C 1
ATOM 1477 O O . PHE A 1 189 ? 2.172 5.004 20.719 1 98.62 189 PHE A O 1
ATOM 1484 N N . ASP A 1 190 ? 1.792 3.035 19.641 1 98.69 190 ASP A N 1
ATOM 1485 C CA . ASP A 1 190 ? 1.948 2.213 20.844 1 98.69 190 ASP A CA 1
ATOM 1486 C C . ASP A 1 190 ? 3.422 1.942 21.141 1 98.69 190 ASP A C 1
ATOM 1488 O O . ASP A 1 190 ? 4.281 2.184 20.281 1 98.69 190 ASP A O 1
ATOM 1492 N N . ARG A 1 191 ? 3.658 1.46 22.266 1 98.06 191 ARG A N 1
ATOM 1493 C CA . ARG A 1 191 ? 4.996 1.369 22.844 1 98.06 191 ARG A CA 1
ATOM 1494 C C . ARG A 1 191 ? 5.91 0.517 21.969 1 98.06 191 ARG A C 1
ATOM 1496 O O . ARG A 1 191 ? 7.09 0.834 21.797 1 98.06 191 ARG A O 1
ATOM 1503 N N . GLU A 1 192 ? 5.391 -0.614 21.375 1 98.5 192 GLU A N 1
ATOM 1504 C CA . GLU A 1 192 ? 6.223 -1.499 20.562 1 98.5 192 GLU A CA 1
ATOM 1505 C C . GLU A 1 192 ? 6.812 -0.761 19.375 1 98.5 192 GLU A C 1
ATOM 1507 O O . GLU A 1 192 ? 7.961 -1.004 18.984 1 98.5 192 GLU A O 1
ATOM 1512 N N . ILE A 1 193 ? 6.016 0.178 18.891 1 98.81 193 ILE A N 1
ATOM 1513 C CA . ILE A 1 193 ? 6.418 0.924 17.703 1 98.81 193 ILE A CA 1
ATOM 1514 C C . ILE A 1 193 ? 7.398 2.027 18.094 1 98.81 193 ILE A C 1
ATOM 1516 O O . ILE A 1 193 ? 8.445 2.197 17.453 1 98.81 193 ILE A O 1
ATOM 1520 N N . THR A 1 194 ? 7.098 2.789 19.172 1 98.69 194 THR A N 1
ATOM 1521 C CA . THR A 1 194 ? 7.945 3.91 19.562 1 98.69 194 THR A CA 1
ATOM 1522 C C . THR A 1 194 ? 9.297 3.414 20.078 1 98.69 194 THR A C 1
ATOM 1524 O O . THR A 1 194 ? 10.312 4.09 19.906 1 98.69 194 THR A O 1
ATOM 1527 N N . ASN A 1 195 ? 9.336 2.154 20.625 1 98.69 195 ASN A N 1
ATOM 1528 C CA . ASN A 1 195 ? 10.609 1.565 21.016 1 98.69 195 ASN A CA 1
ATOM 1529 C C . ASN A 1 195 ? 11.547 1.431 19.812 1 98.69 195 ASN A C 1
ATOM 1531 O O . ASN A 1 195 ? 12.742 1.738 19.906 1 98.69 195 ASN A O 1
ATOM 1535 N N . ILE A 1 196 ? 11 0.993 18.734 1 98.81 196 ILE A N 1
ATOM 1536 C CA . ILE A 1 196 ? 11.797 0.82 17.516 1 98.81 196 ILE A CA 1
ATOM 1537 C C . ILE A 1 196 ? 12.242 2.182 16.984 1 98.81 196 ILE A C 1
ATOM 1539 O O . ILE A 1 196 ? 13.383 2.342 16.547 1 98.81 196 ILE A O 1
ATOM 1543 N N . MET A 1 197 ? 11.383 3.209 17.094 1 98.81 197 MET A N 1
ATOM 1544 C CA . MET A 1 197 ? 11.727 4.57 16.688 1 98.81 197 MET A CA 1
ATOM 1545 C C . MET A 1 197 ? 12.891 5.105 17.531 1 98.81 197 MET A C 1
ATOM 1547 O O . MET A 1 197 ? 13.852 5.648 16.969 1 98.81 197 MET A O 1
ATOM 1551 N N . GLU A 1 198 ? 12.742 4.949 18.812 1 98.81 198 GLU A N 1
ATOM 1552 C CA . GLU A 1 198 ? 13.734 5.484 19.734 1 98.81 198 GLU A CA 1
ATOM 1553 C C . GLU A 1 198 ? 15.094 4.809 19.547 1 98.81 198 GLU A C 1
ATOM 1555 O O . GLU A 1 198 ? 16.125 5.465 19.578 1 98.81 198 GLU A O 1
ATOM 1560 N N . GLU A 1 199 ? 15.055 3.49 19.297 1 98.69 199 GLU A N 1
ATOM 1561 C CA . GLU A 1 199 ? 16.297 2.77 19.016 1 98.69 199 GLU A CA 1
ATOM 1562 C C . GLU A 1 199 ? 16.984 3.326 17.766 1 98.69 199 GLU A C 1
ATOM 1564 O O . GLU A 1 199 ? 18.219 3.473 17.75 1 98.69 199 GLU A O 1
ATOM 1569 N N . GLU A 1 200 ? 16.219 3.643 16.766 1 98.69 200 GLU A N 1
ATOM 1570 C CA . GLU A 1 200 ? 16.766 4.199 15.531 1 98.69 200 GLU A CA 1
ATOM 1571 C C . GLU A 1 200 ? 17.391 5.57 15.781 1 98.69 200 GLU A C 1
ATOM 1573 O O . GLU A 1 200 ? 18.469 5.875 15.242 1 98.69 200 GLU A O 1
ATOM 1578 N N . LEU A 1 201 ? 16.719 6.414 16.562 1 98.81 201 LEU A N 1
ATOM 1579 C CA . LEU A 1 201 ? 17.234 7.742 16.891 1 98.81 201 LEU A CA 1
ATOM 1580 C C . LEU A 1 201 ? 18.547 7.641 17.641 1 98.81 201 LEU A C 1
ATOM 1582 O O . LEU A 1 201 ? 19.516 8.32 17.281 1 98.81 201 LEU A O 1
ATOM 1586 N N . ILE A 1 202 ? 18.578 6.746 18.625 1 98.62 202 ILE A N 1
ATOM 1587 C CA . ILE A 1 202 ? 19.766 6.578 19.469 1 98.62 202 ILE A CA 1
ATOM 1588 C C . ILE A 1 202 ? 20.922 6.027 18.625 1 98.62 202 ILE A C 1
ATOM 1590 O O . ILE A 1 202 ? 22.047 6.512 18.719 1 98.62 202 ILE A O 1
ATOM 1594 N N . LYS A 1 203 ? 20.625 5.078 17.781 1 98.19 203 LYS A N 1
ATOM 1595 C CA . LYS A 1 203 ? 21.609 4.488 16.891 1 98.19 203 LYS A CA 1
ATOM 1596 C C . LYS A 1 203 ? 22.25 5.547 15.992 1 98.19 203 LYS A C 1
ATOM 1598 O O . LYS A 1 203 ? 23.406 5.41 15.578 1 98.19 203 LYS A O 1
ATOM 1603 N N . ASN A 1 204 ? 21.516 6.617 15.75 1 98.31 204 ASN A N 1
ATOM 1604 C CA . ASN A 1 204 ? 22 7.684 14.883 1 98.31 204 ASN A CA 1
ATOM 1605 C C . ASN A 1 204 ? 22.484 8.891 15.688 1 98.31 204 ASN A C 1
ATOM 1607 O O . ASN A 1 204 ? 22.469 10.016 15.188 1 98.31 204 ASN A O 1
ATOM 1611 N N . ASN A 1 205 ? 22.734 8.719 16.953 1 98.38 205 ASN A N 1
ATOM 1612 C CA . ASN A 1 205 ? 23.406 9.664 17.828 1 98.38 205 ASN A CA 1
ATOM 1613 C C . ASN A 1 205 ? 22.5 10.859 18.156 1 98.38 205 ASN A C 1
ATOM 1615 O O . ASN A 1 205 ? 22.969 11.992 18.25 1 98.38 205 ASN A O 1
ATOM 1619 N N . VAL A 1 206 ? 21.219 10.648 18.125 1 98.81 206 VAL A N 1
ATOM 1620 C CA . VAL A 1 206 ? 20.297 11.633 18.672 1 98.81 206 VAL A CA 1
ATOM 1621 C C . VAL A 1 206 ? 20.219 11.5 20.188 1 98.81 206 VAL A C 1
ATOM 1623 O O . VAL A 1 206 ? 20 10.398 20.703 1 98.81 206 VAL A O 1
ATOM 1626 N N . LEU A 1 207 ? 20.5 12.57 20.891 1 98.75 207 LEU A N 1
ATOM 1627 C CA . LEU A 1 207 ? 20.391 12.562 22.359 1 98.75 207 LEU A CA 1
ATOM 1628 C C . LEU A 1 207 ? 18.938 12.734 22.781 1 98.75 207 LEU A C 1
ATOM 1630 O O . LEU A 1 207 ? 18.422 13.852 22.781 1 98.75 207 LEU A O 1
ATOM 1634 N N . LEU A 1 208 ? 18.297 11.625 23.156 1 98.62 208 LEU A N 1
ATOM 1635 C CA . LEU A 1 208 ? 16.891 11.609 23.5 1 98.62 208 LEU A CA 1
ATOM 1636 C C . LEU A 1 208 ? 16.688 11.664 25.016 1 98.62 208 LEU A C 1
ATOM 1638 O O . LEU A 1 208 ? 17.156 10.789 25.734 1 98.62 208 LEU A O 1
ATOM 1642 N N . HIS A 1 209 ? 16.031 12.734 25.484 1 98.56 209 HIS A N 1
ATOM 1643 C CA . HIS A 1 209 ? 15.719 12.922 26.906 1 98.56 209 HIS A CA 1
ATOM 1644 C C . HIS A 1 209 ? 14.211 12.891 27.141 1 98.56 209 HIS A C 1
ATOM 1646 O O . HIS A 1 209 ? 13.531 13.898 26.953 1 98.56 209 HIS A O 1
ATOM 1652 N N . THR A 1 210 ? 13.695 11.758 27.641 1 98.12 210 THR A N 1
ATOM 1653 C CA . THR A 1 210 ? 12.289 11.641 28 1 98.12 210 THR A CA 1
ATOM 1654 C C . THR A 1 210 ? 12.062 11.984 29.469 1 98.12 210 THR A C 1
ATOM 1656 O O . THR A 1 210 ? 13.016 12.125 30.234 1 98.12 210 THR A O 1
ATOM 1659 N N . ASP A 1 211 ? 10.805 12.258 29.859 1 98.19 211 ASP A N 1
ATOM 1660 C CA . ASP A 1 211 ? 10.453 12.672 31.203 1 98.19 211 ASP A CA 1
ATOM 1661 C C . ASP A 1 211 ? 11.227 13.914 31.625 1 98.19 211 ASP A C 1
ATOM 1663 O O . ASP A 1 211 ? 11.695 14.016 32.75 1 98.19 211 ASP A O 1
ATOM 1667 N N . GLU A 1 212 ? 11.453 14.773 30.719 1 98.5 212 GLU A N 1
ATOM 1668 C CA . GLU A 1 212 ? 12.234 15.992 30.906 1 98.5 212 GLU A CA 1
ATOM 1669 C C . GLU A 1 212 ? 11.562 17.188 30.234 1 98.5 212 GLU A C 1
ATOM 1671 O O . GLU A 1 212 ? 10.922 17.031 29.188 1 98.5 212 GLU A O 1
ATOM 1676 N N . PHE A 1 213 ? 11.516 18.359 30.906 1 98.19 213 PHE A N 1
ATOM 1677 C CA . PHE A 1 213 ? 10.898 19.531 30.312 1 98.19 213 PHE A CA 1
ATOM 1678 C C . PHE A 1 213 ? 11.789 20.766 30.484 1 98.19 213 PHE A C 1
ATOM 1680 O O . PHE A 1 213 ? 12.555 20.844 31.453 1 98.19 213 PHE A O 1
ATOM 1687 N N . ALA A 1 214 ? 11.711 21.703 29.609 1 98.12 214 ALA A N 1
ATOM 1688 C CA . ALA A 1 214 ? 12.508 22.938 29.609 1 98.12 214 ALA A CA 1
ATOM 1689 C C . ALA A 1 214 ? 11.953 23.953 30.609 1 98.12 214 ALA A C 1
ATOM 1691 O O . ALA A 1 214 ? 10.742 24.125 30.703 1 98.12 214 ALA A O 1
ATOM 1692 N N . LYS A 1 215 ? 12.852 24.625 31.281 1 98.25 215 LYS A N 1
ATOM 1693 C CA . LYS A 1 215 ? 12.453 25.641 32.25 1 98.25 215 LYS A CA 1
ATOM 1694 C C . LYS A 1 215 ? 12.844 27.031 31.766 1 98.25 215 LYS A C 1
ATOM 1696 O O . LYS A 1 215 ? 12.102 28 31.969 1 98.25 215 LYS A O 1
ATOM 1701 N N . SER A 1 216 ? 14 27.109 31.188 1 98.19 216 SER A N 1
ATOM 1702 C CA . SER A 1 216 ? 14.5 28.406 30.766 1 98.19 216 SER A CA 1
ATOM 1703 C C . SER A 1 216 ? 15.578 28.281 29.703 1 98.19 216 SER A C 1
ATOM 1705 O O . SER A 1 216 ? 16.219 27.234 29.578 1 98.19 216 SER A O 1
ATOM 1707 N N . LEU A 1 217 ? 15.766 29.375 28.938 1 98.25 217 LEU A N 1
ATOM 1708 C CA . LEU A 1 217 ? 16.875 29.469 28 1 98.25 217 LEU A CA 1
ATOM 1709 C C . LEU A 1 217 ? 18.047 30.234 28.609 1 98.25 217 LEU A C 1
ATOM 1711 O O . LEU A 1 217 ? 17.828 31.125 29.422 1 98.25 217 LEU A O 1
ATOM 1715 N N . ILE A 1 218 ? 19.234 29.844 28.172 1 98.06 218 ILE A N 1
ATOM 1716 C CA . ILE A 1 218 ? 20.453 30.516 28.594 1 98.06 218 ILE A CA 1
ATOM 1717 C C . ILE A 1 218 ? 20.969 31.406 27.469 1 98.06 218 ILE A C 1
ATOM 1719 O O . ILE A 1 218 ? 21.125 30.953 26.328 1 98.06 218 ILE A O 1
ATOM 1723 N N . GLY A 1 219 ? 21.297 32.656 27.719 1 96.31 219 GLY A N 1
ATOM 1724 C CA . GLY A 1 219 ? 21.875 33.594 26.75 1 96.31 219 GLY A CA 1
ATOM 1725 C C . GLY A 1 219 ? 21.547 35.031 27.031 1 96.31 219 GLY A C 1
ATOM 1726 O O . GLY A 1 219 ? 20.719 35.344 27.906 1 96.31 219 GLY A O 1
ATOM 1727 N N . LYS A 1 220 ? 22.125 35.969 26.422 1 94.88 220 LYS A N 1
ATOM 1728 C CA . LYS A 1 220 ? 21.844 37.406 26.531 1 94.88 220 LYS A CA 1
ATOM 1729 C C . LYS A 1 220 ? 21.078 37.906 25.312 1 94.88 220 LYS A C 1
ATOM 1731 O O . LYS A 1 220 ? 19.906 38.312 25.438 1 94.88 220 LYS A O 1
ATOM 1736 N N . GLU A 1 221 ? 21.672 37.656 24.141 1 95.31 221 GLU A N 1
ATOM 1737 C CA . GLU A 1 221 ? 21.031 38.094 22.891 1 95.31 221 GLU A CA 1
ATOM 1738 C C . GLU A 1 221 ? 20.531 36.875 22.094 1 95.31 221 GLU A C 1
ATOM 1740 O O . GLU A 1 221 ? 19.438 36.906 21.531 1 95.31 221 GLU A O 1
ATOM 1745 N N . LYS A 1 222 ? 21.344 35.938 22.172 1 96.12 222 LYS A N 1
ATOM 1746 C CA . LYS A 1 222 ? 21.016 34.688 21.453 1 96.12 222 LYS A CA 1
ATOM 1747 C C . LYS A 1 222 ? 21.109 33.469 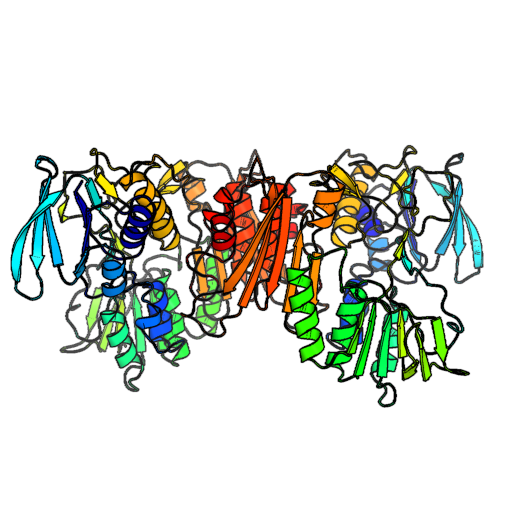22.375 1 96.12 222 LYS A C 1
ATOM 1749 O O . LYS A 1 222 ? 21.812 33.5 23.375 1 96.12 222 LYS A O 1
ATOM 1754 N N . VAL A 1 223 ? 20.453 32.438 22.016 1 97.69 223 VAL A N 1
ATOM 1755 C CA . VAL A 1 223 ? 20.422 31.188 22.781 1 97.69 223 VAL A CA 1
ATOM 1756 C C . VAL A 1 223 ? 21.844 30.609 22.859 1 97.69 223 VAL A C 1
ATOM 1758 O O . VAL A 1 223 ? 22.547 30.547 21.844 1 97.69 223 VAL A O 1
ATOM 1761 N N . LYS A 1 224 ? 22.234 30.203 24.047 1 98 224 LYS A N 1
ATOM 1762 C CA . LYS A 1 224 ? 23.5 29.5 24.25 1 98 224 LYS A CA 1
ATOM 1763 C C . LYS A 1 224 ? 23.266 28.156 24.938 1 98 224 LYS A C 1
ATOM 1765 O O . LYS A 1 224 ? 24.156 27.297 24.938 1 98 224 LYS A O 1
ATOM 1770 N N . GLY A 1 225 ? 22.062 28.031 25.484 1 98.25 225 GLY A N 1
ATOM 1771 C CA . GLY A 1 225 ? 21.75 26.781 26.188 1 98.25 225 GLY A CA 1
ATOM 1772 C C . GLY A 1 225 ? 20.312 26.719 26.688 1 98.25 225 GLY A C 1
ATOM 1773 O O . GLY A 1 225 ? 19.531 27.641 26.453 1 98.25 225 GLY A O 1
ATOM 1774 N N . ILE A 1 226 ? 20 25.562 27.328 1 98.5 226 ILE A N 1
ATOM 1775 C CA . ILE A 1 226 ? 18.656 25.344 27.875 1 98.5 226 ILE A CA 1
ATOM 1776 C C . ILE A 1 226 ? 18.781 24.703 29.266 1 98.5 226 ILE A C 1
ATOM 1778 O O . ILE A 1 226 ? 19.656 23.859 29.484 1 98.5 226 ILE A O 1
ATOM 1782 N N . ILE A 1 227 ? 17.969 25.141 30.172 1 98.62 227 ILE A N 1
ATOM 1783 C CA . ILE A 1 227 ? 17.859 24.516 31.484 1 98.62 227 ILE A CA 1
ATOM 1784 C C . ILE A 1 227 ? 16.578 23.703 31.578 1 98.62 227 ILE A C 1
ATOM 1786 O O . ILE A 1 227 ? 15.492 24.203 31.266 1 98.62 227 ILE A O 1
ATOM 1790 N N . THR A 1 228 ? 16.734 22.453 31.969 1 98.5 228 THR A N 1
ATOM 1791 C CA . THR A 1 228 ? 15.586 21.578 32.188 1 98.5 228 THR A CA 1
ATOM 1792 C C . THR A 1 228 ? 15.414 21.25 33.656 1 98.5 228 THR A C 1
ATOM 1794 O O . THR A 1 228 ? 16.141 21.781 34.5 1 98.5 228 THR A O 1
ATOM 1797 N N . ASN A 1 229 ? 14.406 20.5 33.938 1 98.25 229 ASN A N 1
ATOM 1798 C CA . ASN A 1 229 ? 14.203 20.047 35.312 1 98.25 229 ASN A CA 1
ATOM 1799 C C . ASN A 1 229 ? 15.289 19.062 35.75 1 98.25 229 ASN A C 1
ATOM 1801 O O . ASN A 1 229 ? 15.422 18.766 36.938 1 98.25 229 ASN A O 1
ATOM 1805 N N . LYS A 1 230 ? 16.125 18.609 34.7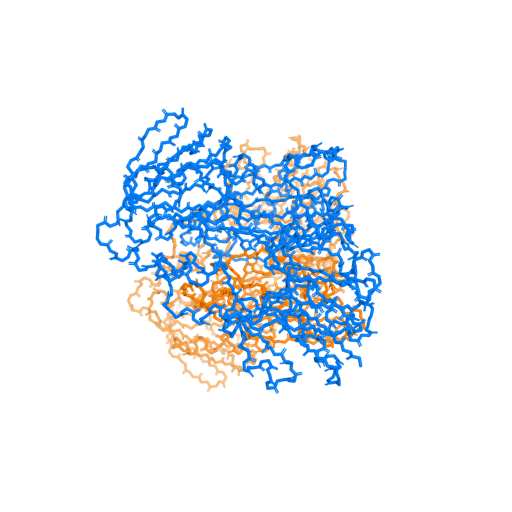81 1 98.5 230 LYS A N 1
ATOM 1806 C CA . LYS A 1 230 ? 17.109 17.578 35.125 1 98.5 230 LYS A CA 1
ATOM 1807 C C . LYS A 1 230 ? 18.531 18.094 34.969 1 98.5 230 LYS A C 1
ATOM 1809 O O . LYS A 1 230 ? 19.438 17.672 35.688 1 98.5 230 LYS A O 1
ATOM 1814 N N . SER A 1 231 ? 18.719 18.922 33.938 1 98.31 231 SER A N 1
ATOM 1815 C CA . SER A 1 231 ? 20.094 19.281 33.625 1 98.31 231 SER A CA 1
ATOM 1816 C C . SER A 1 231 ? 20.141 20.562 32.781 1 98.31 231 SER A C 1
ATOM 1818 O O . SER A 1 231 ? 19.125 21.234 32.594 1 98.31 231 SER A O 1
ATOM 1820 N N . GLU A 1 232 ? 21.344 20.953 32.5 1 98.56 232 GLU A N 1
ATOM 1821 C CA . GLU A 1 232 ? 21.641 22.031 31.562 1 98.56 232 GLU A CA 1
ATOM 1822 C C . GLU A 1 232 ? 22.344 21.516 30.312 1 98.56 232 GLU A C 1
ATOM 1824 O O . GLU A 1 232 ? 23.234 20.656 30.406 1 98.56 232 GLU A O 1
ATOM 1829 N N . TYR A 1 233 ? 21.906 21.969 29.141 1 98.75 233 TYR A N 1
ATOM 1830 C CA . TYR A 1 233 ? 22.516 21.531 27.891 1 98.75 233 TYR A CA 1
ATOM 1831 C C . TYR A 1 233 ? 22.922 22.719 27.031 1 98.75 233 TYR A C 1
ATOM 1833 O O . TYR A 1 233 ? 22.203 23.734 27 1 98.75 233 TYR A O 1
ATOM 1841 N N . LYS A 1 234 ? 24 22.594 26.312 1 98.31 234 LYS A N 1
ATOM 1842 C CA . LYS A 1 234 ? 24.375 23.562 25.297 1 98.31 234 LYS A CA 1
ATOM 1843 C C . LYS A 1 234 ? 23.391 23.547 24.141 1 98.31 234 LYS A C 1
ATOM 1845 O O . LYS A 1 234 ? 22.875 22.484 23.766 1 98.31 234 LYS A O 1
ATOM 1850 N N . ALA A 1 235 ? 23.078 24.766 23.562 1 98.56 235 ALA A N 1
ATOM 1851 C CA . ALA A 1 235 ? 22.203 24.891 22.391 1 98.56 235 ALA A CA 1
ATOM 1852 C C . ALA A 1 235 ? 22.547 26.141 21.578 1 98.56 235 ALA A C 1
ATOM 1854 O O . ALA A 1 235 ? 22.641 27.234 22.141 1 98.56 235 ALA A O 1
ATOM 1855 N N . ASP A 1 236 ? 22.766 25.953 20.312 1 98.56 236 ASP A N 1
ATOM 1856 C CA . ASP A 1 236 ? 22.938 27.094 19.406 1 98.56 236 ASP A CA 1
ATOM 1857 C C . ASP A 1 236 ? 21.594 27.531 18.828 1 98.56 236 ASP A C 1
ATOM 1859 O O . ASP A 1 236 ? 21.438 28.688 18.406 1 98.56 236 ASP A O 1
ATOM 1863 N N . LEU A 1 237 ? 20.688 26.688 18.75 1 98.56 237 LEU A N 1
ATOM 1864 C CA . LEU A 1 237 ? 19.344 26.875 18.219 1 98.56 237 LEU A CA 1
ATOM 1865 C C . LEU A 1 237 ? 18.328 26 18.953 1 98.56 237 LEU A C 1
ATOM 1867 O O . LEU A 1 237 ? 18.609 24.828 19.234 1 98.56 237 LEU A O 1
ATOM 1871 N N . VAL A 1 238 ? 17.203 26.562 19.375 1 98.62 238 VAL A N 1
ATOM 1872 C CA . VAL A 1 238 ? 16.125 25.828 20.016 1 98.62 238 VAL A CA 1
ATOM 1873 C C . VAL A 1 238 ? 14.867 25.875 19.156 1 98.62 238 VAL A C 1
ATOM 1875 O O . VAL A 1 238 ? 14.43 26.969 18.75 1 98.62 238 VAL A O 1
ATOM 1878 N N . ILE A 1 239 ? 14.312 24.781 18.828 1 98.38 239 ILE A N 1
ATOM 1879 C CA . ILE A 1 239 ? 13.062 24.656 18.078 1 98.38 239 ILE A CA 1
ATOM 1880 C C . ILE A 1 239 ? 11.969 24.109 18.969 1 98.38 239 ILE A C 1
ATOM 1882 O O . ILE A 1 239 ? 12.117 23.031 19.562 1 98.38 239 ILE A O 1
ATOM 1886 N N . LEU A 1 240 ? 10.914 24.844 19.094 1 98 240 LEU A N 1
ATOM 1887 C CA . LEU A 1 240 ? 9.781 24.453 19.922 1 98 240 LEU A CA 1
ATOM 1888 C C . LEU A 1 240 ? 8.719 23.75 19.078 1 98 240 LEU A C 1
ATOM 1890 O O . LEU A 1 240 ? 8.18 24.328 18.141 1 98 240 LEU A O 1
ATOM 1894 N N . SER A 1 241 ? 8.391 22.5 19.391 1 96.62 241 SER A N 1
ATOM 1895 C CA . SER A 1 241 ? 7.379 21.688 18.734 1 96.62 241 SER A CA 1
ATOM 1896 C C . SER A 1 241 ? 6.516 20.938 19.734 1 96.62 241 SER A C 1
ATOM 1898 O O . SER A 1 241 ? 6.438 19.703 19.703 1 96.62 241 SER A O 1
ATOM 1900 N N . THR A 1 242 ? 5.789 21.625 20.562 1 95.31 242 THR A N 1
ATOM 1901 C CA . THR A 1 242 ? 5.078 21.031 21.688 1 95.31 242 THR A CA 1
ATOM 1902 C C . THR A 1 242 ? 3.578 20.969 21.406 1 95.31 242 THR A C 1
ATOM 1904 O O . THR A 1 242 ? 2.771 20.859 22.328 1 95.31 242 THR A O 1
ATOM 1907 N N . GLY A 1 243 ? 3.221 21.125 20.156 1 93.94 243 GLY A N 1
ATOM 1908 C CA . GLY A 1 243 ? 1.816 20.984 19.797 1 93.94 243 GLY A CA 1
ATOM 1909 C C . GLY A 1 243 ? 1.167 22.312 19.438 1 93.94 243 GLY A C 1
ATOM 1910 O O . GLY A 1 243 ? 1.821 23.359 19.469 1 93.94 243 GLY A O 1
ATOM 1911 N N . ILE A 1 244 ? -0.152 22.219 19.062 1 95.62 244 ILE A N 1
ATOM 1912 C CA . ILE A 1 244 ? -0.897 23.391 18.656 1 95.62 244 ILE A CA 1
ATOM 1913 C C . ILE A 1 244 ? -2.24 23.438 19.375 1 95.62 244 ILE A C 1
ATOM 1915 O O . ILE A 1 244 ? -2.715 22.406 19.875 1 95.62 244 ILE A O 1
ATOM 1919 N N . LYS A 1 245 ? -2.77 24.547 19.531 1 96.69 245 LYS A N 1
ATOM 1920 C CA . LYS A 1 245 ? -4.137 24.766 20 1 96.69 245 LYS A CA 1
ATOM 1921 C C . LYS A 1 245 ? -4.969 25.484 18.953 1 96.69 245 LYS A C 1
ATOM 1923 O O . LYS A 1 245 ? -4.445 26.297 18.172 1 96.69 245 LYS A O 1
ATOM 1928 N N . PRO A 1 246 ? -6.289 25.234 18.906 1 98.19 246 PRO A N 1
ATOM 1929 C CA . PRO A 1 246 ? -7.137 25.906 17.922 1 98.19 246 PRO A CA 1
ATOM 1930 C C . PRO A 1 246 ? -7.074 27.422 18.047 1 98.19 246 PRO A C 1
ATOM 1932 O O . PRO A 1 246 ? -7.051 27.969 19.156 1 98.19 246 PRO A O 1
ATOM 1935 N N . ALA A 1 247 ? -6.922 28.094 16.891 1 97.94 247 ALA A N 1
ATOM 1936 C CA . ALA A 1 247 ? -6.914 29.547 16.859 1 97.94 247 ALA A CA 1
ATOM 1937 C C . ALA A 1 247 ? -8.336 30.109 16.844 1 97.94 247 ALA A C 1
ATOM 1939 O O . ALA A 1 247 ? -8.773 30.672 15.836 1 97.94 247 ALA A O 1
ATOM 1940 N N . THR A 1 248 ? -9.055 30 17.953 1 98.25 248 THR A N 1
ATOM 1941 C CA . THR A 1 248 ? -10.477 30.328 17.953 1 98.25 248 THR A CA 1
ATOM 1942 C C . THR A 1 248 ? -10.812 31.297 19.078 1 98.25 248 THR A C 1
ATOM 1944 O O . THR A 1 248 ? -11.984 31.531 19.375 1 98.25 248 THR A O 1
ATOM 1947 N N . GLU A 1 249 ? -9.812 31.953 19.672 1 96.31 249 GLU A N 1
ATOM 1948 C CA . GLU A 1 249 ? -10.008 32.812 20.828 1 96.31 249 GLU A CA 1
ATOM 1949 C C . GLU A 1 249 ? -10.906 34 20.484 1 96.31 249 GLU A C 1
ATOM 1951 O O . GLU A 1 249 ? -11.688 34.469 21.312 1 96.31 249 GLU A O 1
ATOM 1956 N N . PHE A 1 250 ? -10.859 34.469 19.266 1 96.12 250 PHE A N 1
ATOM 1957 C CA . PHE A 1 250 ? -11.586 35.656 18.828 1 96.12 250 PHE A CA 1
ATOM 1958 C C . PHE A 1 250 ? -13.078 35.375 18.75 1 96.12 250 PHE A C 1
ATOM 1960 O O . PHE A 1 250 ? -13.883 36.281 18.609 1 96.12 250 PHE A O 1
ATOM 1967 N N . LEU A 1 251 ? -13.484 34.031 18.859 1 96.5 251 LEU A N 1
ATOM 1968 C CA . LEU A 1 251 ? -14.883 33.625 18.766 1 96.5 251 LEU A CA 1
ATOM 1969 C C . LEU A 1 251 ? -15.43 33.25 20.141 1 96.5 251 LEU A C 1
ATOM 1971 O O . LEU A 1 251 ? -16.516 32.688 20.25 1 96.5 251 LEU A O 1
ATOM 1975 N N . GLU A 1 252 ? -14.727 33.469 21.266 1 91 252 GLU A N 1
ATOM 1976 C CA . GLU A 1 252 ? -15.023 32.938 22.594 1 91 252 GLU A CA 1
ATOM 1977 C C . GLU A 1 252 ? -16.484 33.188 22.953 1 91 252 GLU A C 1
ATOM 1979 O O . GLU A 1 252 ? -16.984 34.312 22.859 1 91 252 GLU A O 1
ATOM 1984 N N . GLY A 1 253 ? -17.125 32.062 23.203 1 94.06 253 GLY A N 1
ATOM 1985 C CA . GLY A 1 253 ? -18.484 32.094 23.734 1 94.06 253 GLY A CA 1
ATOM 1986 C C . GLY A 1 253 ? -19.547 32.156 22.656 1 94.06 253 GLY A C 1
ATOM 1987 O O . GLY A 1 253 ? -20.75 32.156 22.953 1 94.06 253 GLY A O 1
ATOM 1988 N N . GLN A 1 254 ? -19.188 32.062 21.375 1 97.56 254 GLN A N 1
ATOM 1989 C CA . GLN A 1 254 ? -20.172 32.281 20.328 1 97.56 254 GLN A CA 1
ATOM 1990 C C . GLN A 1 254 ? -20.531 30.984 19.609 1 97.56 254 GLN A C 1
ATOM 1992 O O . GLN A 1 254 ? -21.562 30.906 18.922 1 97.56 254 GLN A O 1
ATOM 1997 N N . LEU A 1 255 ? -19.656 30 19.75 1 98.31 255 LEU A N 1
ATOM 1998 C CA . LEU A 1 255 ? -19.859 28.703 19.141 1 98.31 255 LEU A CA 1
ATOM 1999 C C . LEU A 1 255 ? -19.609 27.578 20.141 1 98.31 255 LEU A C 1
ATOM 2001 O O . LEU A 1 255 ? -18.906 27.781 21.141 1 98.31 255 LEU A O 1
ATOM 2005 N N . GLU A 1 256 ? -20.172 26.391 19.906 1 98.44 256 GLU A N 1
ATOM 2006 C CA . GLU A 1 256 ? -19.844 25.203 20.703 1 98.44 256 GLU A CA 1
ATOM 2007 C C . GLU A 1 256 ? -18.438 24.703 20.375 1 98.44 256 GLU A C 1
ATOM 2009 O O . GLU A 1 256 ? -18.078 24.547 19.203 1 98.44 256 GLU A O 1
ATOM 2014 N N . THR A 1 257 ? -17.625 24.547 21.406 1 98.25 257 THR A N 1
ATOM 2015 C CA . THR A 1 257 ? -16.25 24.078 21.234 1 98.25 257 THR A CA 1
ATOM 2016 C C . THR A 1 257 ? -15.93 22.969 22.234 1 98.25 257 THR A C 1
ATOM 2018 O O . THR A 1 257 ? -16.641 22.797 23.234 1 98.25 257 THR A O 1
ATOM 2021 N N . LEU A 1 258 ? -14.961 22.188 21.938 1 97.88 258 LEU A N 1
ATOM 2022 C CA . LEU A 1 258 ? -14.336 21.375 22.969 1 97.88 258 LEU A CA 1
ATOM 2023 C C . LEU A 1 258 ? -13.617 22.234 24 1 97.88 258 LEU A C 1
ATOM 2025 O O . LEU A 1 258 ? -13.516 23.453 23.828 1 97.88 258 LEU A O 1
ATOM 2029 N N . LYS A 1 259 ? -13.031 21.578 25.031 1 96.62 259 LYS A N 1
ATOM 2030 C CA . LYS A 1 259 ? -12.336 22.297 26.109 1 96.62 259 LYS A CA 1
ATOM 2031 C C . LYS A 1 259 ? -11.102 23.016 25.578 1 96.62 259 LYS A C 1
ATOM 2033 O O . LYS A 1 259 ? -10.742 24.094 26.094 1 96.62 259 LYS A O 1
ATOM 2038 N N . ASN A 1 260 ? -10.578 22.516 24.547 1 96.56 260 ASN A N 1
ATOM 2039 C CA . ASN A 1 260 ? -9.352 23.109 24.031 1 96.56 260 ASN A CA 1
ATOM 2040 C C . ASN A 1 260 ? -9.641 24.25 23.047 1 96.56 260 ASN A C 1
ATOM 2042 O O . ASN A 1 260 ? -8.711 24.844 22.5 1 96.56 260 ASN A O 1
ATOM 2046 N N . GLY A 1 261 ? -10.859 24.453 22.703 1 97.88 261 GLY A N 1
ATOM 2047 C CA . GLY A 1 261 ? -11.234 25.547 21.828 1 97.88 261 GLY A CA 1
ATOM 2048 C C . GLY A 1 261 ? -11.586 25.109 20.422 1 97.88 261 GLY A C 1
ATOM 2049 O O . GLY A 1 261 ? -12.023 25.922 19.594 1 97.88 261 GLY A O 1
ATOM 2050 N N . ALA A 1 262 ? -11.508 23.797 20.109 1 98.69 262 ALA A N 1
ATOM 2051 C CA . ALA A 1 262 ? -11.836 23.312 18.766 1 98.69 262 ALA A CA 1
ATOM 2052 C C . ALA A 1 262 ? -13.336 23.438 18.484 1 98.69 262 ALA A C 1
ATOM 2054 O O . ALA A 1 262 ? -14.156 22.969 19.281 1 98.69 262 ALA A O 1
ATOM 2055 N N . ILE A 1 263 ? -13.664 24.016 17.391 1 98.88 263 ILE A N 1
ATOM 2056 C CA . ILE A 1 263 ? -15.07 24.234 17.031 1 98.88 263 ILE A CA 1
ATOM 2057 C C . ILE A 1 263 ? -15.719 22.891 16.703 1 98.88 263 ILE A C 1
ATOM 2059 O O . ILE A 1 263 ? -15.195 22.125 15.883 1 98.88 263 ILE A O 1
ATOM 2063 N N . ILE A 1 264 ? -16.812 22.547 17.375 1 98.75 264 ILE A N 1
ATOM 2064 C CA . ILE A 1 264 ? -17.531 21.312 17.094 1 98.75 264 ILE A CA 1
ATOM 2065 C C . ILE A 1 264 ? -18.328 21.469 15.812 1 98.75 264 ILE A C 1
ATOM 2067 O O . ILE A 1 264 ? -19.062 22.453 15.641 1 98.75 264 ILE A O 1
ATOM 2071 N N . VAL A 1 265 ? -18.203 20.562 14.891 1 98.69 265 VAL A N 1
ATOM 2072 C CA . VAL A 1 265 ? -18.922 20.609 13.625 1 98.69 265 VAL A CA 1
ATOM 2073 C C . VAL A 1 265 ? -19.625 19.281 13.383 1 98.69 265 VAL A C 1
ATOM 2075 O O . VAL A 1 265 ? -19.219 18.25 13.93 1 98.69 265 VAL A O 1
ATOM 2078 N N . ASN A 1 266 ? -20.688 19.266 12.594 1 98.25 266 ASN A N 1
ATOM 2079 C CA . ASN A 1 266 ? -21.344 18.031 12.188 1 98.25 266 ASN A CA 1
ATOM 2080 C C . ASN A 1 266 ? -20.781 17.5 10.875 1 98.25 266 ASN A C 1
ATOM 2082 O O . ASN A 1 266 ? -19.75 17.969 10.406 1 98.25 266 ASN A O 1
ATOM 2086 N N . GLU A 1 267 ? -21.344 16.5 10.289 1 97.69 267 GLU A N 1
ATOM 2087 C CA . GLU A 1 267 ? -20.828 15.805 9.109 1 97.69 267 GLU A CA 1
ATOM 2088 C C . GLU A 1 267 ? -20.875 16.703 7.875 1 97.69 267 GLU A C 1
ATOM 2090 O O . GLU A 1 267 ? -20.281 16.375 6.844 1 97.69 267 GLU A O 1
ATOM 2095 N N . TYR A 1 268 ? -21.547 17.859 7.977 1 98.25 268 TYR A N 1
ATOM 2096 C CA . TYR A 1 268 ? -21.656 18.797 6.863 1 98.25 268 TYR A CA 1
ATOM 2097 C C . TYR A 1 268 ? -20.688 19.969 7.039 1 98.25 268 TYR A C 1
ATOM 2099 O O . TYR A 1 268 ? -20.656 20.875 6.207 1 98.25 268 TYR A O 1
ATOM 2107 N N . GLY A 1 269 ? -19.891 19.984 8.125 1 98.62 269 GLY A N 1
ATOM 2108 C CA . GLY A 1 269 ? -18.969 21.062 8.461 1 98.62 269 GLY A CA 1
ATOM 2109 C C . GLY A 1 269 ? -19.656 22.234 9.125 1 98.62 269 GLY A C 1
ATOM 2110 O O . GLY A 1 269 ? -19.062 23.312 9.258 1 98.62 269 GLY A O 1
ATOM 2111 N N . GLU A 1 270 ? -20.891 22.031 9.547 1 98.69 270 GLU A N 1
ATOM 2112 C CA . GLU A 1 270 ? -21.672 23.094 10.164 1 98.69 270 GLU A CA 1
ATOM 2113 C C . GLU A 1 270 ? -21.359 23.203 11.656 1 98.69 270 GLU A C 1
ATOM 2115 O O . GLU A 1 270 ? -21.203 22.188 12.336 1 98.69 270 GLU A O 1
ATOM 2120 N N . THR A 1 271 ? -21.297 24.453 12.117 1 98.69 271 THR A N 1
ATOM 2121 C CA . THR A 1 271 ? -21.125 24.703 13.547 1 98.69 271 THR A CA 1
ATOM 2122 C C . THR A 1 271 ? -22.469 24.719 14.258 1 98.69 271 THR A C 1
ATOM 2124 O O . THR A 1 271 ? -23.484 24.297 13.695 1 98.69 271 THR A O 1
ATOM 2127 N N . SER A 1 272 ? -22.453 25.109 15.516 1 98.44 272 SER A N 1
ATOM 2128 C CA . SER A 1 272 ? -23.672 25.203 16.312 1 98.44 272 SER A CA 1
ATOM 2129 C C . SER A 1 272 ? -24.578 26.328 15.828 1 98.44 272 SER A C 1
ATOM 2131 O O . SER A 1 272 ? -25.734 26.422 16.219 1 98.44 272 SER A O 1
ATOM 2133 N N . VAL A 1 273 ? -24.047 27.219 14.945 1 98.31 273 VAL A N 1
ATOM 2134 C CA . VAL A 1 273 ? -24.828 28.344 14.453 1 98.31 273 VAL A CA 1
ATOM 2135 C C . VAL A 1 273 ? -25.078 28.188 12.953 1 98.31 273 VAL A C 1
ATOM 2137 O O . VAL A 1 273 ? -24.188 27.781 12.203 1 98.31 273 VAL A O 1
ATOM 2140 N N . LYS A 1 274 ? -26.25 28.453 12.531 1 96.94 274 LYS A N 1
ATOM 2141 C CA . LYS A 1 274 ? -26.656 28.297 11.133 1 96.94 274 LYS A CA 1
ATOM 2142 C C . LYS A 1 274 ? -25.797 29.156 10.219 1 96.94 274 LYS A C 1
ATOM 2144 O O . LYS A 1 274 ? -25.438 30.297 10.562 1 96.94 274 LYS A O 1
ATOM 2149 N N . ASN A 1 275 ? -25.328 28.641 9.07 1 97.12 275 ASN A N 1
ATOM 2150 C CA . ASN A 1 275 ? -24.609 29.297 7.992 1 97.12 275 ASN A CA 1
ATOM 2151 C C . ASN A 1 275 ? -23.172 29.578 8.367 1 97.12 275 ASN A C 1
ATOM 2153 O O . ASN A 1 275 ? -22.5 30.391 7.719 1 97.12 275 ASN A O 1
ATOM 2157 N N . ILE A 1 276 ? -22.719 28.953 9.477 1 98.69 276 ILE A N 1
ATOM 2158 C CA . ILE A 1 276 ? -21.312 29.062 9.867 1 98.69 276 ILE A CA 1
ATOM 2159 C C . ILE A 1 276 ? -20.672 27.672 9.836 1 98.69 276 ILE A C 1
ATOM 2161 O O . ILE A 1 276 ? -21.172 26.734 10.461 1 98.69 276 ILE A O 1
ATOM 2165 N N . PHE A 1 277 ? -19.609 27.547 9.07 1 98.88 277 PHE A N 1
ATOM 2166 C CA . PHE A 1 277 ? -18.891 26.312 8.836 1 98.88 277 PHE A CA 1
ATOM 2167 C C . PHE A 1 277 ? -17.469 26.391 9.375 1 98.88 277 PHE A C 1
ATOM 2169 O O . PHE A 1 277 ? -16.953 27.484 9.602 1 98.88 277 PHE A O 1
ATOM 2176 N N . SER A 1 278 ? -16.875 25.234 9.648 1 98.94 278 SER A N 1
ATOM 2177 C CA . SER A 1 278 ? -15.492 25.234 10.102 1 98.94 278 SER A CA 1
ATOM 2178 C C . SER A 1 278 ? -14.805 23.906 9.75 1 98.94 278 SER A C 1
ATOM 2180 O O . SER A 1 278 ? -15.461 22.875 9.633 1 98.94 278 SER A O 1
ATOM 2182 N N . ALA A 1 279 ? -13.539 23.969 9.547 1 98.75 279 ALA A N 1
ATOM 2183 C CA . ALA A 1 279 ? -12.688 22.812 9.281 1 98.75 279 ALA A CA 1
ATOM 2184 C C . ALA A 1 279 ? -11.219 23.156 9.508 1 98.75 279 ALA A C 1
ATOM 2186 O O . ALA A 1 279 ? -10.852 24.328 9.57 1 98.75 279 ALA A O 1
ATOM 2187 N N . GLY A 1 280 ? -10.43 22.141 9.586 1 98.19 280 GLY A N 1
ATOM 2188 C CA . GLY A 1 280 ? -9 22.312 9.789 1 98.19 280 GLY A CA 1
ATOM 2189 C C . GLY A 1 280 ? -8.602 22.297 11.258 1 98.19 280 GLY A C 1
ATOM 2190 O O . GLY A 1 280 ? -9.328 21.75 12.094 1 98.19 280 GLY A O 1
ATOM 2191 N N . ASP A 1 281 ? -7.484 22.875 11.539 1 98.12 281 ASP A N 1
ATOM 2192 C CA . ASP A 1 281 ? -6.871 22.734 12.852 1 98.12 281 ASP A CA 1
ATOM 2193 C C . ASP A 1 281 ? -7.629 23.547 13.898 1 98.12 281 ASP A C 1
ATOM 2195 O O . ASP A 1 281 ? -7.328 23.469 15.094 1 98.12 281 ASP A O 1
ATOM 2199 N N . CYS A 1 282 ? -8.688 24.281 13.5 1 98.69 282 CYS A N 1
ATOM 2200 C CA . CYS A 1 282 ? -9.477 25.031 14.477 1 98.69 282 CYS A CA 1
ATOM 2201 C C . CYS A 1 282 ? -10.75 24.281 14.828 1 98.69 282 CYS A C 1
ATOM 2203 O O . CYS A 1 282 ? -11.523 24.719 15.688 1 98.69 282 CYS A O 1
ATOM 2205 N N . ALA A 1 283 ? -10.977 23.125 14.18 1 98.81 283 ALA A N 1
ATOM 2206 C CA . ALA A 1 283 ? -12.258 22.438 14.328 1 98.81 283 ALA A CA 1
ATOM 2207 C C . ALA A 1 283 ? -12.07 20.969 14.664 1 98.81 283 ALA A C 1
ATOM 2209 O O . ALA A 1 283 ? -10.961 20.438 14.523 1 98.81 283 ALA A O 1
ATOM 2210 N N . THR A 1 284 ? -13.133 20.359 15.156 1 98.56 284 THR A N 1
ATOM 2211 C CA . THR A 1 284 ? -13.172 18.906 15.375 1 98.56 284 THR A CA 1
ATOM 2212 C C . THR A 1 284 ? -13.43 18.172 14.062 1 98.56 284 THR A C 1
ATOM 2214 O O . THR A 1 284 ? -13.766 18.797 13.047 1 98.56 284 THR A O 1
ATOM 2217 N N . ILE A 1 285 ? -13.25 16.953 14.094 1 98.06 285 ILE A N 1
ATOM 2218 C CA . ILE A 1 285 ? -13.578 16.062 12.992 1 98.06 285 ILE A CA 1
ATOM 2219 C C . ILE A 1 285 ? -14.117 14.742 13.547 1 98.06 285 ILE A C 1
ATOM 2221 O O . ILE A 1 285 ? -13.68 14.273 14.602 1 98.06 285 ILE A O 1
ATOM 2225 N N . TYR A 1 286 ? -15.094 14.156 12.883 1 98.06 286 TYR A N 1
ATOM 2226 C CA . TYR A 1 286 ? -15.695 12.914 13.336 1 98.06 286 TYR A CA 1
ATOM 2227 C C . TYR A 1 286 ? -14.766 11.734 13.078 1 98.06 286 TYR A C 1
ATOM 2229 O O . TYR A 1 286 ? -14.258 11.562 11.969 1 98.06 286 TYR A O 1
ATOM 2237 N N . ASN A 1 287 ? -14.516 10.992 14.109 1 97.88 287 ASN A N 1
ATOM 2238 C CA . ASN A 1 287 ? -13.711 9.781 14 1 97.88 287 ASN A CA 1
ATOM 2239 C C . ASN A 1 287 ? -14.578 8.547 13.789 1 97.88 287 ASN A C 1
ATOM 2241 O O . ASN A 1 287 ? -15.422 8.227 14.625 1 97.88 287 ASN A O 1
ATOM 2245 N N . LEU A 1 288 ? -14.312 7.824 12.758 1 98 288 LEU A N 1
ATOM 2246 C CA . LEU A 1 288 ? -15.164 6.727 12.312 1 98 288 LEU A CA 1
ATOM 2247 C C . LEU A 1 288 ? -15.086 5.555 13.289 1 98 288 LEU A C 1
ATOM 2249 O O . LEU A 1 288 ? -15.984 4.715 13.336 1 98 288 LEU A O 1
ATOM 2253 N N . VAL A 1 289 ? -14 5.457 14.039 1 97.5 289 VAL A N 1
ATOM 2254 C CA . VAL A 1 289 ? -13.789 4.289 14.891 1 97.5 289 VAL A CA 1
ATOM 2255 C C . VAL A 1 289 ? -14.289 4.586 16.297 1 97.5 289 VAL A C 1
ATOM 2257 O O . VAL A 1 289 ? -15.062 3.814 16.875 1 97.5 289 VAL A O 1
ATOM 2260 N N . SER A 1 290 ? -13.891 5.777 16.844 1 96.38 290 SER A N 1
ATOM 2261 C CA . SER A 1 290 ? -14.328 6.145 18.188 1 96.38 290 SER A CA 1
ATOM 2262 C C . SER A 1 290 ? -15.766 6.641 18.188 1 96.38 290 SER A C 1
ATOM 2264 O O . SER A 1 290 ? -16.406 6.703 19.234 1 96.38 290 SER A O 1
ATOM 2266 N N . LYS A 1 291 ? -16.297 7.062 17.031 1 96.19 291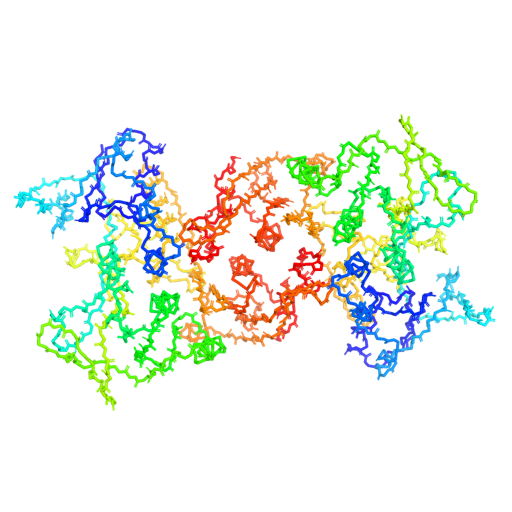 LYS A N 1
ATOM 2267 C CA . LYS A 1 291 ? -17.656 7.578 16.844 1 96.19 291 LYS A CA 1
ATOM 2268 C C . LYS A 1 291 ? -17.875 8.844 17.672 1 96.19 291 LYS A C 1
ATOM 2270 O O . LYS A 1 291 ? -18.953 9.031 18.25 1 96.19 291 LYS A O 1
ATOM 2275 N N . LYS A 1 292 ? -16.797 9.656 17.703 1 95.88 292 LYS A N 1
ATOM 2276 C CA . LYS A 1 292 ? -16.844 10.938 18.406 1 95.88 292 LYS A CA 1
ATOM 2277 C C . LYS A 1 292 ? -16.172 12.031 17.594 1 95.88 292 LYS A C 1
ATOM 2279 O O . LYS A 1 292 ? -15.375 11.75 16.688 1 95.88 292 LYS A O 1
ATOM 2284 N N . ASN A 1 293 ? -16.531 13.266 17.891 1 96.44 293 ASN A N 1
ATOM 2285 C CA . ASN A 1 293 ? -15.766 14.398 17.391 1 96.44 293 ASN A CA 1
ATOM 2286 C C . ASN A 1 293 ? -14.43 14.531 18.109 1 96.44 293 ASN A C 1
ATOM 2288 O O . ASN A 1 293 ? -14.398 14.727 19.328 1 96.44 293 ASN A O 1
ATOM 2292 N N . ASP A 1 294 ? -13.406 14.359 17.359 1 96.25 294 ASP A N 1
ATOM 2293 C CA . ASP A 1 294 ? -12.055 14.445 17.906 1 96.25 294 ASP A CA 1
ATOM 2294 C C . ASP A 1 294 ? -11.305 15.648 17.344 1 96.25 294 ASP A C 1
ATOM 2296 O O . ASP A 1 294 ? -11.758 16.281 16.391 1 96.25 294 ASP A O 1
ATOM 2300 N N . TYR A 1 295 ? -10.258 16.031 18.078 1 97.25 295 TYR A N 1
ATOM 2301 C CA . TYR A 1 295 ? -9.336 17.031 17.562 1 97.25 295 TYR A CA 1
ATOM 2302 C C . TYR A 1 295 ? -8.117 16.391 16.922 1 97.25 295 TYR A C 1
ATOM 2304 O O . TYR A 1 295 ? -7.188 15.977 17.625 1 97.25 295 TYR A O 1
ATOM 2312 N N . ILE A 1 296 ? -8.117 16.25 15.602 1 96.62 296 ILE A N 1
ATOM 2313 C CA . ILE A 1 296 ? -7.086 15.609 14.805 1 96.62 296 ILE A CA 1
ATOM 2314 C C . ILE A 1 296 ? -6.582 16.562 13.727 1 96.62 296 ILE A C 1
ATOM 2316 O O . ILE A 1 296 ? -7.02 16.5 12.578 1 96.62 296 ILE A O 1
ATOM 2320 N N . PRO A 1 297 ? -5.672 17.422 14.086 1 95.94 297 PRO A N 1
ATOM 2321 C CA . PRO A 1 297 ? -5.188 18.453 13.164 1 95.94 297 PRO A CA 1
ATOM 2322 C C . PRO A 1 297 ? -4.262 17.891 12.086 1 95.94 297 PRO A C 1
ATOM 2324 O O . PRO A 1 297 ? -3.037 17.969 12.227 1 95.94 297 PRO A O 1
ATOM 2327 N N . LEU A 1 298 ? -4.824 17.406 10.969 1 96.31 298 LEU A N 1
ATOM 2328 C CA . LEU A 1 298 ? -4.074 16.844 9.852 1 96.31 298 LEU A CA 1
ATOM 2329 C C . LEU A 1 298 ? -4.48 17.5 8.531 1 96.31 298 LEU A C 1
ATOM 2331 O O . LEU A 1 298 ? -5.66 17.781 8.32 1 96.31 298 LEU A O 1
ATOM 2335 N N . ALA A 1 299 ? -3.51 17.672 7.684 1 96 299 ALA A N 1
ATOM 2336 C CA . ALA A 1 299 ? -3.727 18.312 6.387 1 96 299 ALA A CA 1
ATOM 2337 C C . ALA A 1 299 ? -4.758 17.547 5.566 1 96 299 ALA A C 1
ATOM 2339 O O . ALA A 1 299 ? -5.562 18.141 4.852 1 96 299 ALA A O 1
ATOM 2340 N N . THR A 1 300 ? -4.77 16.219 5.656 1 97.31 300 THR A N 1
ATOM 2341 C CA . THR A 1 300 ? -5.645 15.391 4.836 1 97.31 300 THR A CA 1
ATOM 2342 C C . THR A 1 300 ? -7.109 15.633 5.188 1 97.31 300 THR A C 1
ATOM 2344 O O . THR A 1 300 ? -7.938 15.844 4.301 1 97.31 300 THR A O 1
ATOM 2347 N N . THR A 1 301 ? -7.426 15.727 6.453 1 96.69 301 THR A N 1
ATOM 2348 C CA . THR A 1 301 ? -8.812 15.898 6.871 1 96.69 301 THR A CA 1
ATOM 2349 C C . THR A 1 301 ? -9.258 17.344 6.648 1 96.69 301 THR A C 1
ATOM 2351 O O . THR A 1 301 ? -10.43 17.594 6.34 1 96.69 301 THR A O 1
ATOM 2354 N N . ALA A 1 302 ? -8.289 18.281 6.82 1 98 302 ALA A N 1
ATOM 2355 C CA . ALA A 1 302 ? -8.602 19.688 6.535 1 98 302 ALA A CA 1
ATOM 2356 C C . ALA A 1 302 ? -9.039 19.859 5.082 1 98 302 ALA A C 1
ATOM 2358 O O . ALA A 1 302 ? -10.047 20.516 4.809 1 98 302 ALA A O 1
ATOM 2359 N N . ASN A 1 303 ? -8.328 19.25 4.156 1 98.12 303 ASN A N 1
ATOM 2360 C CA . ASN A 1 303 ? -8.641 19.344 2.732 1 98.12 303 ASN A CA 1
ATOM 2361 C C . ASN A 1 303 ? -9.977 18.672 2.408 1 98.12 303 ASN A C 1
ATOM 2363 O O . ASN A 1 303 ? -10.797 19.25 1.683 1 98.12 303 ASN A O 1
ATOM 2367 N N . LYS A 1 304 ? -10.195 17.531 2.941 1 98.44 304 LYS A N 1
ATOM 2368 C CA . LYS A 1 304 ? -11.383 16.75 2.596 1 98.44 304 LYS A CA 1
ATOM 2369 C C . LYS A 1 304 ? -12.648 17.391 3.156 1 98.44 304 LYS A C 1
ATOM 2371 O O . LYS A 1 304 ? -13.633 17.562 2.439 1 98.44 304 LYS A O 1
ATOM 2376 N N . LEU A 1 305 ? -12.594 17.75 4.449 1 98.62 305 LEU A N 1
ATOM 2377 C CA . LEU A 1 305 ? -13.766 18.422 4.996 1 98.62 305 LEU A CA 1
ATOM 2378 C C . LEU A 1 305 ? -13.945 19.797 4.355 1 98.62 305 LEU A C 1
ATOM 2380 O O . LEU A 1 305 ? -15.078 20.234 4.145 1 98.62 305 LEU A O 1
ATOM 2384 N N . GLY A 1 306 ? -12.812 20.484 4.035 1 98.75 306 GLY A N 1
ATOM 2385 C CA . GLY A 1 306 ? -12.898 21.719 3.273 1 98.75 306 GLY A CA 1
ATOM 2386 C C . GLY A 1 306 ? -13.633 21.562 1.956 1 98.75 306 GLY A C 1
ATOM 2387 O O . GLY A 1 306 ? -14.508 22.359 1.628 1 98.75 306 GLY A O 1
ATOM 2388 N N . LYS A 1 307 ? -13.312 20.547 1.239 1 98.5 307 LYS A N 1
ATOM 2389 C CA . LYS A 1 307 ? -13.961 20.266 -0.036 1 98.5 307 LYS A CA 1
ATOM 2390 C C . LYS A 1 307 ? -15.461 20.047 0.148 1 98.5 307 LYS A C 1
ATOM 2392 O O . LYS A 1 307 ? -16.266 20.578 -0.619 1 98.5 307 LYS A O 1
ATOM 2397 N N . VAL A 1 308 ? -15.852 19.312 1.157 1 98.62 308 VAL A N 1
ATOM 2398 C CA . VAL A 1 308 ? -17.25 19.031 1.442 1 98.62 308 VAL A CA 1
ATOM 2399 C C . VAL A 1 308 ? -17.984 20.312 1.79 1 98.62 308 VAL A C 1
ATOM 2401 O O . VAL A 1 308 ? -19.094 20.562 1.289 1 98.62 308 VAL A O 1
ATOM 2404 N N . ILE A 1 309 ? -17.344 21.141 2.584 1 98.81 309 ILE A N 1
ATOM 2405 C CA . ILE A 1 309 ? -17.938 22.422 2.963 1 98.81 309 ILE A CA 1
ATOM 2406 C C . ILE A 1 309 ? -18.109 23.297 1.724 1 98.81 309 ILE A C 1
ATOM 2408 O O . ILE A 1 309 ? -19.109 24.016 1.604 1 98.81 309 ILE A O 1
ATOM 2412 N N . GLY A 1 310 ? -17.141 23.219 0.792 1 98.75 310 GLY A N 1
ATOM 2413 C CA . GLY A 1 310 ? -17.297 23.938 -0.459 1 98.75 310 GLY A CA 1
ATOM 2414 C C . GLY A 1 310 ? -18.578 23.609 -1.197 1 98.75 310 GLY A C 1
ATOM 2415 O O . GLY A 1 310 ? -19.281 24.5 -1.676 1 98.75 310 GLY A O 1
ATOM 2416 N N . GLU A 1 311 ? -18.891 22.344 -1.245 1 98.38 311 GLU A N 1
ATOM 2417 C CA . GLU A 1 311 ? -20.141 21.906 -1.858 1 98.38 311 GLU A CA 1
ATOM 2418 C C . GLU A 1 311 ? -21.344 22.453 -1.107 1 98.38 311 GLU A C 1
ATOM 2420 O O . GLU A 1 311 ? -22.312 22.906 -1.724 1 98.38 311 GLU A O 1
ATOM 2425 N N . ASN A 1 312 ? -21.234 22.422 0.18 1 98.44 312 ASN A N 1
ATOM 2426 C CA . ASN A 1 312 ? -22.359 22.859 1.007 1 98.44 312 ASN A CA 1
ATOM 2427 C C . ASN A 1 312 ? -22.547 24.375 0.969 1 98.44 312 ASN A C 1
ATOM 2429 O O . ASN A 1 312 ? -23.672 24.859 0.983 1 98.44 312 ASN A O 1
ATOM 2433 N N . LEU A 1 313 ? -21.406 25.109 0.931 1 98.25 313 LEU A N 1
ATOM 2434 C CA . LEU A 1 313 ? -21.469 26.547 0.757 1 98.25 313 LEU A CA 1
ATOM 2435 C C . LEU A 1 313 ? -22.156 26.906 -0.553 1 98.25 313 LEU A C 1
ATOM 2437 O O . LEU A 1 313 ? -22.828 27.953 -0.643 1 98.25 313 LEU A O 1
ATOM 2441 N N . ALA A 1 314 ? -22.062 26.047 -1.533 1 97.69 314 ALA A N 1
ATOM 2442 C CA . ALA A 1 314 ? -22.609 26.297 -2.867 1 97.69 314 ALA A CA 1
ATOM 2443 C C . ALA A 1 314 ? -24.062 25.812 -2.971 1 97.69 314 ALA A C 1
ATOM 2445 O O . ALA A 1 314 ? -24.656 25.891 -4.043 1 97.69 314 ALA A O 1
ATOM 2446 N N . GLY A 1 315 ? -24.578 25.266 -1.949 1 95.75 315 GLY A N 1
ATOM 2447 C CA . GLY A 1 315 ? -26 24.953 -1.927 1 95.75 315 GLY A CA 1
ATOM 2448 C C . GLY A 1 315 ? -26.281 23.469 -1.98 1 95.75 315 GLY A C 1
ATOM 2449 O O . GLY A 1 315 ? -27.453 23.047 -1.983 1 95.75 315 GLY A O 1
ATOM 2450 N N . ARG A 1 316 ? -25.281 22.688 -1.977 1 96.25 316 ARG A N 1
ATOM 2451 C CA . ARG A 1 316 ? -25.469 21.234 -1.895 1 96.25 316 ARG A CA 1
ATOM 2452 C C . ARG A 1 316 ? -25.562 20.781 -0.443 1 96.25 316 ARG A C 1
ATOM 2454 O O . ARG A 1 316 ? -25.578 21.609 0.474 1 96.25 316 ARG A O 1
ATOM 2461 N N . HIS A 1 317 ? -25.812 19.562 -0.231 1 96.56 317 HIS A N 1
ATOM 2462 C CA . HIS A 1 317 ? -25.891 18.969 1.098 1 96.56 317 HIS A CA 1
ATOM 2463 C C . HIS A 1 317 ? -25.203 17.609 1.138 1 96.56 317 HIS A C 1
ATOM 2465 O O . HIS A 1 317 ? -25.859 16.562 1.132 1 96.56 317 HIS A O 1
ATOM 2471 N N . VAL A 1 318 ? -23.922 17.734 1.229 1 96.88 318 VAL A N 1
ATOM 2472 C CA . VAL A 1 318 ? -23.062 16.547 1.173 1 96.88 318 VAL A CA 1
ATOM 2473 C C . VAL A 1 318 ? -22.406 16.312 2.533 1 96.88 318 VAL A C 1
ATOM 2475 O O . VAL A 1 318 ? -21.938 17.266 3.168 1 96.88 318 VAL A O 1
ATOM 2478 N N . ALA A 1 319 ? -22.391 15.094 3.002 1 97.94 319 ALA A N 1
ATOM 2479 C CA . ALA A 1 319 ? -21.828 14.742 4.301 1 97.94 319 ALA A CA 1
ATOM 2480 C C . ALA A 1 319 ? -20.406 14.219 4.148 1 97.94 319 ALA A C 1
ATOM 2482 O O . ALA A 1 319 ? -20.078 13.555 3.16 1 97.94 319 ALA A O 1
ATOM 2483 N N . PHE A 1 320 ? -19.609 14.523 5.062 1 97.5 320 PHE A N 1
ATOM 2484 C CA . PHE A 1 320 ? -18.312 13.891 5.223 1 97.5 320 PHE A CA 1
ATOM 2485 C C . PHE A 1 320 ? -18.375 12.734 6.215 1 97.5 320 PHE A C 1
ATOM 2487 O O . PHE A 1 320 ? -18.781 12.922 7.363 1 97.5 320 PHE A O 1
ATOM 2494 N N . LYS A 1 321 ? -18 11.586 5.84 1 96.94 321 LYS A N 1
ATOM 2495 C CA . LYS A 1 321 ? -18.172 10.398 6.672 1 96.94 321 LYS A CA 1
ATOM 2496 C C . LYS A 1 321 ? -17.297 10.469 7.918 1 96.94 321 LYS A C 1
ATOM 2498 O O . LYS A 1 321 ? -17.672 9.969 8.977 1 96.94 321 LYS A O 1
ATOM 2503 N N . GLY A 1 322 ? -16.094 11.094 7.754 1 98 322 GLY A N 1
ATOM 2504 C CA . GLY A 1 322 ? -15.188 11.172 8.883 1 98 322 GLY A CA 1
ATOM 2505 C C . GLY A 1 322 ? -13.797 10.656 8.57 1 98 322 GLY A C 1
ATOM 2506 O O . GLY A 1 322 ? -13.453 10.461 7.402 1 98 322 GLY A O 1
ATOM 2507 N N . THR A 1 323 ? -13.008 10.531 9.641 1 98.38 323 THR A N 1
ATOM 2508 C CA . THR A 1 323 ? -11.609 10.164 9.469 1 98.38 323 THR A CA 1
ATOM 2509 C C . THR A 1 323 ? -11.266 8.938 10.305 1 98.38 323 THR A C 1
ATOM 2511 O O . THR A 1 323 ? -12.031 8.539 11.18 1 98.38 323 THR A O 1
ATOM 2514 N N . LEU A 1 324 ? -10.133 8.344 9.969 1 98.62 324 LEU A N 1
ATOM 2515 C CA . LEU A 1 324 ? -9.523 7.277 10.75 1 98.62 324 LEU A CA 1
ATOM 2516 C C . LEU A 1 324 ? -8.383 7.809 11.609 1 98.62 324 LEU A C 1
ATOM 2518 O O . LEU A 1 324 ? -7.859 7.098 12.469 1 98.62 324 LEU A O 1
ATOM 2522 N N . GLY A 1 325 ? -8.039 9.07 11.391 1 98.12 325 GLY A N 1
ATOM 2523 C CA . GLY A 1 325 ? -6.859 9.617 12.047 1 98.12 325 GLY A CA 1
ATOM 2524 C C . GLY A 1 325 ? -5.559 9.055 11.508 1 98.12 325 GLY A C 1
ATOM 2525 O O . GLY A 1 325 ? -4.598 8.875 12.258 1 98.12 325 GLY A O 1
ATOM 2526 N N . SER A 1 326 ? -5.477 8.711 10.203 1 98.56 326 SER A N 1
ATOM 2527 C CA . SER A 1 326 ? -4.297 8.086 9.609 1 98.56 326 SER A CA 1
ATOM 2528 C C . SER A 1 326 ? -3.145 9.078 9.5 1 98.56 326 SER A C 1
ATOM 2530 O O . SER A 1 326 ? -3.357 10.258 9.203 1 98.56 326 SER A O 1
ATOM 2532 N N . ALA A 1 327 ? -1.97 8.594 9.766 1 98.19 327 ALA A N 1
ATOM 2533 C CA . ALA A 1 327 ? -0.772 9.43 9.688 1 98.19 327 ALA A CA 1
ATOM 2534 C C . ALA A 1 327 ? 0.469 8.578 9.43 1 98.19 327 ALA A C 1
ATOM 2536 O O . ALA A 1 327 ? 0.47 7.371 9.68 1 98.19 327 ALA A O 1
ATOM 2537 N N . SER A 1 328 ? 1.443 9.164 8.844 1 98.56 328 SER A N 1
ATOM 2538 C CA . SER A 1 328 ? 2.73 8.516 8.633 1 98.56 328 SER A CA 1
ATOM 2539 C C . SER A 1 328 ? 3.887 9.453 8.945 1 98.56 328 SER A C 1
ATOM 2541 O O . SER A 1 328 ? 3.701 10.672 9.008 1 98.56 328 SER A O 1
ATOM 2543 N N . ILE A 1 329 ? 5.074 8.867 9.18 1 98.44 329 ILE A N 1
ATOM 2544 C CA . ILE A 1 329 ? 6.238 9.672 9.531 1 98.44 329 ILE A CA 1
ATOM 2545 C C . ILE A 1 329 ? 7.516 8.922 9.164 1 98.44 329 ILE A C 1
ATOM 2547 O O . ILE A 1 329 ? 7.574 7.691 9.281 1 98.44 329 ILE A O 1
ATOM 2551 N N . LYS A 1 330 ? 8.43 9.617 8.672 1 98.12 330 LYS A N 1
ATOM 2552 C CA . LYS A 1 330 ? 9.781 9.094 8.5 1 98.12 330 LYS A CA 1
ATOM 2553 C C . LYS A 1 330 ? 10.625 9.344 9.75 1 98.12 330 LYS A C 1
ATOM 2555 O O . LYS A 1 330 ? 10.617 10.445 10.297 1 98.12 330 LYS A O 1
ATOM 2560 N N . VAL A 1 331 ? 11.219 8.367 10.297 1 98.5 331 VAL A N 1
ATOM 2561 C CA . VAL A 1 331 ? 12.172 8.445 11.391 1 98.5 331 VAL A CA 1
ATOM 2562 C C . VAL A 1 331 ? 13.547 7.957 10.922 1 98.5 331 VAL A C 1
ATOM 2564 O O . VAL A 1 331 ? 13.883 6.781 11.078 1 98.5 331 VAL A O 1
ATOM 2567 N N . LEU A 1 332 ? 14.266 8.883 10.297 1 97.81 332 LEU A N 1
ATOM 2568 C CA . LEU A 1 332 ? 15.562 8.586 9.703 1 97.81 332 LEU A CA 1
ATOM 2569 C C . LEU A 1 332 ? 15.453 7.48 8.656 1 97.81 332 LEU A C 1
ATOM 2571 O O . LEU A 1 332 ? 14.789 7.652 7.637 1 97.81 332 LEU A O 1
ATOM 2575 N N . SER A 1 333 ? 15.883 6.285 8.969 1 97.56 333 SER A N 1
ATOM 2576 C CA . SER A 1 333 ? 15.859 5.246 7.945 1 97.56 333 SER A CA 1
ATOM 2577 C C . SER A 1 333 ? 14.547 4.473 7.977 1 97.56 333 SER A C 1
ATOM 2579 O O . SER A 1 333 ? 14.281 3.648 7.098 1 97.56 333 SER A O 1
ATOM 2581 N N . LEU A 1 334 ? 13.695 4.773 8.938 1 98.5 334 LEU A N 1
ATOM 2582 C CA . LEU A 1 334 ? 12.461 4.012 9.117 1 98.5 334 LEU A CA 1
ATOM 2583 C C . LEU A 1 334 ? 11.258 4.805 8.625 1 98.5 334 LEU A C 1
ATOM 2585 O O . LEU A 1 334 ? 11.281 6.035 8.602 1 98.5 334 LEU A O 1
ATOM 2589 N N . GLU A 1 335 ? 10.281 4.074 8.188 1 98.06 335 GLU A N 1
ATOM 2590 C CA . GLU A 1 335 ? 8.945 4.59 7.898 1 98.06 335 GLU A CA 1
ATOM 2591 C C . GLU A 1 335 ? 7.902 3.979 8.828 1 98.06 335 GLU A C 1
ATOM 2593 O O . GLU A 1 335 ? 7.938 2.777 9.102 1 98.06 335 GLU A O 1
ATOM 2598 N N . ALA A 1 336 ? 7.066 4.824 9.328 1 98.81 336 ALA A N 1
ATOM 2599 C CA . ALA A 1 336 ? 6.004 4.348 10.203 1 98.81 336 ALA A CA 1
ATOM 2600 C C . ALA A 1 336 ? 4.66 4.969 9.828 1 98.81 336 ALA A C 1
ATOM 2602 O O . ALA A 1 336 ? 4.609 6.074 9.281 1 98.81 336 ALA A O 1
ATOM 2603 N N . ALA A 1 337 ? 3.596 4.273 10.07 1 98.88 337 ALA A N 1
ATOM 2604 C CA . ALA A 1 337 ? 2.25 4.77 9.805 1 98.88 337 ALA A CA 1
ATOM 2605 C C . ALA A 1 337 ? 1.233 4.152 10.758 1 98.88 337 ALA A C 1
ATOM 2607 O O . ALA A 1 337 ? 1.497 3.111 11.367 1 98.88 337 ALA A O 1
ATOM 2608 N N . ARG A 1 338 ? 0.109 4.801 10.922 1 98.81 338 ARG A N 1
ATOM 2609 C CA . ARG A 1 338 ? -0.948 4.34 11.812 1 98.81 338 ARG A CA 1
ATOM 2610 C C . ARG A 1 338 ? -2.32 4.773 11.312 1 98.81 338 ARG A C 1
ATOM 2612 O O . ARG A 1 338 ? -2.438 5.777 10.602 1 98.81 338 ARG A O 1
ATOM 2619 N N . ALA A 1 339 ? -3.295 4.039 11.609 1 98.81 339 ALA A N 1
ATOM 2620 C CA . ALA A 1 339 ? -4.703 4.363 11.398 1 98.81 339 ALA A CA 1
ATOM 2621 C C . ALA A 1 339 ? -5.578 3.746 12.484 1 98.81 339 ALA A C 1
ATOM 2623 O O . ALA A 1 339 ? -5.262 2.678 13.008 1 98.81 339 ALA A O 1
ATOM 2624 N N . GLY A 1 340 ? -6.648 4.391 12.828 1 98.69 340 GLY A N 1
ATOM 2625 C CA . GLY A 1 340 ? -7.562 3.875 13.836 1 98.69 340 GLY A CA 1
ATOM 2626 C C . GLY A 1 340 ? -7.098 4.133 15.258 1 98.69 340 GLY A C 1
ATOM 2627 O O . GLY A 1 340 ? -6.461 5.152 15.531 1 98.69 340 GLY A O 1
ATOM 2628 N N . LEU A 1 341 ? -7.457 3.285 16.188 1 98.5 341 LEU A N 1
ATOM 2629 C CA . LEU A 1 341 ? -7.234 3.52 17.609 1 98.5 341 LEU A CA 1
ATOM 2630 C C . LEU A 1 341 ? -5.902 2.932 18.062 1 98.5 341 LEU A C 1
ATOM 2632 O O . LEU A 1 341 ? -5.469 1.896 17.547 1 98.5 341 LEU A O 1
ATOM 2636 N N . THR A 1 342 ? -5.297 3.564 18.984 1 98.31 342 THR A N 1
ATOM 2637 C CA . THR A 1 342 ? -4.23 2.959 19.766 1 98.31 342 THR A CA 1
ATOM 2638 C C . THR A 1 342 ? -4.812 2.127 20.906 1 98.31 342 THR A C 1
ATOM 2640 O O . THR A 1 342 ? -6.016 2.17 21.172 1 98.31 342 THR A O 1
ATOM 2643 N N . GLU A 1 343 ? -3.912 1.362 21.562 1 98.19 343 GLU A N 1
ATOM 2644 C CA . GLU A 1 343 ? -4.367 0.615 22.734 1 98.19 343 GLU A CA 1
ATOM 2645 C C . GLU A 1 343 ? -4.91 1.551 23.812 1 98.19 343 GLU A C 1
ATOM 2647 O O . GLU A 1 343 ? -5.965 1.292 24.391 1 98.19 343 GLU A O 1
ATOM 2652 N N . GLU A 1 344 ? -4.242 2.645 24.031 1 96.94 344 GLU A N 1
ATOM 2653 C CA . GLU A 1 344 ? -4.629 3.6 25.062 1 96.94 344 GLU A CA 1
ATOM 2654 C C . GLU A 1 344 ? -6.008 4.191 24.766 1 96.94 344 GLU A C 1
ATOM 2656 O O . GLU A 1 344 ? -6.84 4.309 25.672 1 96.94 344 GLU A O 1
ATOM 2661 N N . THR A 1 345 ? -6.223 4.59 23.531 1 96.75 345 THR A N 1
ATOM 2662 C CA . THR A 1 345 ? -7.512 5.176 23.172 1 96.75 345 THR A CA 1
ATOM 2663 C C . THR A 1 345 ? -8.625 4.141 23.297 1 96.75 345 THR A C 1
ATOM 2665 O O . THR A 1 345 ? -9.734 4.457 23.734 1 96.75 345 THR A O 1
ATOM 2668 N N . ALA A 1 346 ? -8.359 2.871 22.891 1 97.88 346 ALA A N 1
ATOM 2669 C CA . ALA A 1 346 ? -9.344 1.806 23.016 1 97.88 346 ALA A CA 1
ATOM 2670 C C . ALA A 1 346 ? -9.734 1.59 24.484 1 97.88 346 ALA A C 1
ATOM 2672 O O . ALA A 1 346 ? -10.914 1.453 24.797 1 97.88 346 ALA A O 1
ATOM 2673 N N . LEU A 1 347 ? -8.734 1.64 25.328 1 97.12 347 LEU A N 1
ATOM 2674 C CA . LEU A 1 347 ? -8.961 1.474 26.766 1 97.12 347 LEU A CA 1
ATOM 2675 C C . LEU A 1 347 ? -9.812 2.613 27.312 1 97.12 347 LEU A C 1
ATOM 2677 O O . LEU A 1 347 ? -10.758 2.379 28.078 1 97.12 347 LEU A O 1
ATOM 2681 N N . LYS A 1 348 ? -9.5 3.811 26.938 1 96.19 348 LYS A N 1
ATOM 2682 C CA . LYS A 1 348 ? -10.234 4.988 27.406 1 96.19 348 LYS A CA 1
ATOM 2683 C C . LYS A 1 348 ? -11.695 4.938 26.969 1 96.19 348 LYS A C 1
ATOM 2685 O O . LYS A 1 348 ? -12.578 5.422 27.672 1 96.19 348 LYS A O 1
ATOM 2690 N N . LEU A 1 349 ? -11.914 4.324 25.797 1 96.75 349 LEU A N 1
ATOM 2691 C CA . LEU A 1 349 ? -13.258 4.25 25.234 1 96.75 349 LEU A CA 1
ATOM 2692 C C . LEU A 1 349 ? -14.016 3.049 25.781 1 96.75 349 LEU A C 1
ATOM 2694 O O . LEU A 1 349 ? -15.188 2.855 25.484 1 96.75 349 LEU A O 1
ATOM 2698 N N . GLY A 1 350 ? -13.352 2.225 26.547 1 97.31 350 GLY A N 1
ATOM 2699 C CA . GLY A 1 350 ? -13.977 1.049 27.125 1 97.31 350 GLY A CA 1
ATOM 2700 C C . GLY A 1 350 ? -14.18 -0.074 26.125 1 97.31 350 GLY A C 1
ATOM 2701 O O . GLY A 1 350 ? -15.062 -0.914 26.297 1 97.31 350 GLY A O 1
ATOM 2702 N N . ILE A 1 351 ? -13.398 -0.109 25.094 1 97.44 351 ILE A N 1
ATOM 2703 C CA . ILE A 1 351 ? -13.516 -1.148 24.078 1 97.44 351 ILE A CA 1
ATOM 2704 C C . ILE A 1 351 ? -12.672 -2.359 24.484 1 97.44 351 ILE A C 1
ATOM 2706 O O . ILE A 1 351 ? -11.492 -2.223 24.797 1 97.44 351 ILE A O 1
ATOM 2710 N N . LYS A 1 352 ? -13.266 -3.512 24.516 1 98.12 352 LYS A N 1
ATOM 2711 C CA . LYS A 1 352 ? -12.508 -4.742 24.703 1 98.12 352 LYS A CA 1
ATOM 2712 C C . LYS A 1 352 ? -11.742 -5.121 23.438 1 98.12 352 LYS A C 1
ATOM 2714 O O . LYS A 1 352 ? -12.344 -5.363 22.391 1 98.12 352 LYS A O 1
ATOM 2719 N N . TYR A 1 353 ? -10.453 -5.164 23.594 1 98.5 353 TYR A N 1
ATOM 2720 C CA . TYR A 1 353 ? -9.641 -5.383 22.391 1 98.5 353 TYR A CA 1
ATOM 2721 C C . TYR A 1 353 ? -8.531 -6.387 22.656 1 98.5 353 TYR A C 1
ATOM 2723 O O . TYR A 1 353 ? -8.227 -6.691 23.812 1 98.5 353 TYR A O 1
ATOM 2731 N N . LYS A 1 354 ? -7.93 -6.965 21.578 1 98.75 354 LYS A N 1
ATOM 2732 C CA . LYS A 1 354 ? -6.688 -7.73 21.531 1 98.75 354 LYS A CA 1
ATOM 2733 C C . LYS A 1 354 ? -5.707 -7.141 20.531 1 98.75 354 LYS A C 1
ATOM 2735 O O . LYS A 1 354 ? -6.07 -6.262 19.75 1 98.75 354 LYS A O 1
ATOM 2740 N N . THR A 1 355 ? -4.5 -7.539 20.703 1 98.81 355 THR A N 1
ATOM 2741 C CA . THR A 1 355 ? -3.484 -7.039 19.781 1 98.81 355 THR A CA 1
ATOM 2742 C C . THR A 1 355 ? -2.605 -8.18 19.281 1 98.81 355 THR A C 1
ATOM 2744 O O . THR A 1 355 ? -2.543 -9.242 19.891 1 98.81 355 THR A O 1
ATOM 2747 N N . VAL A 1 356 ? -2.045 -8.023 18.141 1 98.81 356 VAL A N 1
ATOM 2748 C CA . VAL A 1 356 ? -0.924 -8.812 17.641 1 98.81 356 VAL A CA 1
ATOM 2749 C C . VAL A 1 356 ? 0.178 -7.891 17.141 1 98.81 356 VAL A C 1
ATOM 2751 O O . VAL A 1 356 ? -0.104 -6.816 16.594 1 98.81 356 VAL A O 1
ATOM 2754 N N . PHE A 1 357 ? 1.349 -8.219 17.453 1 98.81 357 PHE A N 1
ATOM 2755 C CA . PHE A 1 357 ? 2.537 -7.523 16.969 1 98.81 357 PHE A CA 1
ATOM 2756 C C . PHE A 1 357 ? 3.525 -8.5 16.344 1 98.81 357 PHE A C 1
ATOM 2758 O O . PHE A 1 357 ? 4.082 -9.359 17.047 1 98.81 357 PHE A O 1
ATOM 2765 N N . ILE A 1 358 ? 3.779 -8.32 14.992 1 98.75 358 ILE A N 1
ATOM 2766 C CA . ILE A 1 358 ? 4.629 -9.312 14.344 1 98.75 358 ILE A CA 1
ATOM 2767 C C . ILE A 1 358 ? 5.84 -8.625 13.719 1 98.75 358 ILE A C 1
ATOM 2769 O O . ILE A 1 358 ? 5.801 -7.43 13.43 1 98.75 358 ILE A O 1
ATOM 2773 N N . LYS A 1 359 ? 6.922 -9.375 13.625 1 98.62 359 LYS A N 1
ATOM 2774 C CA . LYS A 1 359 ? 8.078 -9.07 12.789 1 98.62 359 LYS A CA 1
ATOM 2775 C C . LYS A 1 359 ? 8.109 -9.953 11.547 1 98.62 359 LYS A C 1
ATOM 2777 O O . LYS A 1 359 ? 7.93 -11.172 11.641 1 98.62 359 LYS A O 1
ATOM 2782 N N . ASP A 1 360 ? 8.258 -9.383 10.367 1 98.44 360 ASP A N 1
ATOM 2783 C CA . ASP A 1 360 ? 8.359 -10.094 9.094 1 98.44 360 ASP A CA 1
ATOM 2784 C C . ASP A 1 360 ? 9.25 -9.344 8.109 1 98.44 360 ASP A C 1
ATOM 2786 O O . ASP A 1 360 ? 10.055 -8.508 8.508 1 98.44 360 ASP A O 1
ATOM 2790 N N . LYS A 1 361 ? 9.227 -9.75 6.828 1 98.38 361 LYS A N 1
ATOM 2791 C CA . LYS A 1 361 ? 10.023 -9.133 5.77 1 98.38 361 LYS A CA 1
ATOM 2792 C C . LYS A 1 361 ? 9.125 -8.469 4.727 1 98.38 361 LYS A C 1
ATOM 2794 O O . LYS A 1 361 ? 8.008 -8.922 4.484 1 98.38 361 LYS A O 1
ATOM 2799 N N . ASN A 1 362 ? 9.594 -7.414 4.109 1 97.62 362 ASN A N 1
ATOM 2800 C CA . ASN A 1 362 ? 8.789 -6.645 3.168 1 97.62 362 ASN A CA 1
ATOM 2801 C C . ASN A 1 362 ? 8.617 -7.383 1.844 1 97.62 362 ASN A C 1
ATOM 2803 O O . ASN A 1 362 ? 7.664 -7.129 1.105 1 97.62 362 ASN A O 1
ATOM 2807 N N . HIS A 1 363 ? 9.594 -8.281 1.523 1 97.44 363 HIS A N 1
ATOM 2808 C CA . HIS A 1 363 ? 9.492 -9.109 0.331 1 97.44 363 HIS A CA 1
ATOM 2809 C C . HIS A 1 363 ? 10.336 -10.375 0.467 1 97.44 363 HIS A C 1
ATOM 2811 O O . HIS A 1 363 ? 10.922 -10.625 1.523 1 97.44 363 HIS A O 1
ATOM 2817 N N . THR A 1 364 ? 10.352 -11.188 -0.507 1 96.5 364 THR A N 1
ATOM 2818 C CA . THR A 1 364 ? 10.977 -12.5 -0.449 1 96.5 364 THR A CA 1
ATOM 2819 C C . THR A 1 364 ? 12.5 -12.375 -0.399 1 96.5 364 THR A C 1
ATOM 2821 O O . THR A 1 364 ? 13.047 -11.32 -0.727 1 96.5 364 THR A O 1
ATOM 2824 N N . ASN A 1 365 ? 13.148 -13.391 0.015 1 95.25 365 ASN A N 1
ATOM 2825 C CA . ASN A 1 365 ? 14.609 -13.461 -0.058 1 95.25 365 ASN A CA 1
ATOM 2826 C C . ASN A 1 365 ? 15.078 -13.859 -1.455 1 95.25 365 ASN A C 1
ATOM 2828 O O . ASN A 1 365 ? 16.281 -14.016 -1.688 1 95.25 365 ASN A O 1
ATOM 2832 N N . TYR A 1 366 ? 14.008 -13.922 -2.484 1 94.56 366 TYR A N 1
ATOM 2833 C CA . TYR A 1 366 ? 14.297 -14.156 -3.895 1 94.56 366 TYR A CA 1
ATOM 2834 C C . TYR A 1 366 ? 14.633 -12.852 -4.605 1 94.56 366 TYR A C 1
ATOM 2836 O O . TYR A 1 366 ? 14.5 -12.75 -5.828 1 94.56 366 TYR A O 1
ATOM 2844 N N . TYR A 1 367 ? 14.859 -11.828 -3.916 1 96.12 367 TYR A N 1
ATOM 2845 C CA . TYR A 1 367 ? 15.148 -10.508 -4.465 1 96.12 367 TYR A CA 1
ATOM 2846 C C . TYR A 1 367 ? 16 -9.695 -3.496 1 96.12 367 TYR A C 1
ATOM 2848 O O . TYR A 1 367 ? 15.875 -9.836 -2.277 1 96.12 367 TYR A O 1
ATOM 2856 N N . PRO A 1 368 ? 16.859 -8.867 -3.984 1 96.38 368 PRO A N 1
ATOM 2857 C CA . PRO A 1 368 ? 17.797 -8.172 -3.109 1 96.38 368 PRO A CA 1
ATOM 2858 C C . PRO A 1 368 ? 17.125 -7.137 -2.215 1 96.38 368 PRO A C 1
ATOM 2860 O O . PRO A 1 368 ? 15.992 -6.73 -2.48 1 96.38 368 PRO A O 1
ATOM 2863 N N . ASN A 1 369 ? 17.797 -6.793 -1.117 1 95.75 369 ASN A N 1
ATOM 2864 C CA . ASN A 1 369 ? 17.484 -5.66 -0.246 1 95.75 369 ASN A CA 1
ATOM 2865 C C . ASN A 1 369 ? 16.203 -5.883 0.542 1 95.75 369 ASN A C 1
ATOM 2867 O O . ASN A 1 369 ? 15.398 -4.965 0.699 1 95.75 369 ASN A O 1
ATOM 2871 N N . GLN A 1 370 ? 16.062 -7.109 0.905 1 96.62 370 GLN A N 1
ATOM 2872 C CA . GLN A 1 370 ? 14.969 -7.426 1.819 1 96.62 370 GLN A CA 1
ATOM 2873 C C . GLN A 1 370 ? 15.133 -6.688 3.146 1 96.62 370 GLN A C 1
ATOM 2875 O O . GLN A 1 370 ? 16.25 -6.539 3.648 1 96.62 370 GLN A O 1
ATOM 2880 N N . GLU A 1 371 ? 14.008 -6.184 3.711 1 96.94 371 GLU A N 1
ATOM 2881 C CA . GLU A 1 371 ? 14.039 -5.391 4.934 1 96.94 371 GLU A CA 1
ATOM 2882 C C . GLU A 1 371 ? 13.047 -5.918 5.965 1 96.94 371 GLU A C 1
ATOM 2884 O O . GLU A 1 371 ? 12.062 -6.57 5.605 1 96.94 371 GLU A O 1
ATOM 2889 N N . ASP A 1 372 ? 13.305 -5.539 7.215 1 97.81 372 ASP A N 1
ATOM 2890 C CA . ASP A 1 372 ? 12.391 -5.879 8.297 1 97.81 372 ASP A CA 1
ATOM 2891 C C . ASP A 1 372 ? 11.125 -5.016 8.234 1 97.81 372 ASP A C 1
ATOM 2893 O O . ASP A 1 372 ? 11.195 -3.842 7.867 1 97.81 372 ASP A O 1
ATOM 2897 N N . LEU A 1 373 ? 10.078 -5.57 8.578 1 98.44 373 LEU A N 1
ATOM 2898 C CA . LEU A 1 373 ? 8.758 -4.945 8.648 1 98.44 373 LEU A CA 1
ATOM 2899 C C . LEU A 1 373 ? 8.016 -5.391 9.906 1 98.44 373 LEU A C 1
ATOM 2901 O O . LEU A 1 373 ? 7.996 -6.582 10.227 1 98.44 373 LEU A O 1
ATOM 2905 N N . TYR A 1 374 ? 7.488 -4.465 10.656 1 98.88 374 TYR A N 1
ATOM 2906 C CA . TYR A 1 374 ? 6.688 -4.75 11.836 1 98.88 374 TYR A CA 1
ATOM 2907 C C . TYR A 1 374 ? 5.254 -4.273 11.656 1 98.88 374 TYR A C 1
ATOM 2909 O O . TYR A 1 374 ? 5.016 -3.195 11.102 1 98.88 374 TYR A O 1
ATOM 2917 N N . ILE A 1 375 ? 4.312 -5.059 12.078 1 98.88 375 ILE A N 1
ATOM 2918 C CA . ILE A 1 375 ? 2.896 -4.719 11.969 1 98.88 375 ILE A CA 1
ATOM 2919 C C . ILE A 1 375 ? 2.195 -5.004 13.297 1 98.88 375 ILE A C 1
ATOM 2921 O O . ILE A 1 375 ? 2.361 -6.082 13.875 1 98.88 375 ILE A O 1
ATOM 2925 N N . LYS A 1 376 ? 1.514 -4.082 13.789 1 98.88 376 LYS A N 1
ATOM 2926 C CA . LYS A 1 376 ? 0.629 -4.246 14.938 1 98.88 376 LYS A CA 1
ATOM 2927 C C . LYS A 1 376 ? -0.834 -4.09 14.539 1 98.88 376 LYS A C 1
ATOM 2929 O O . LYS A 1 376 ? -1.196 -3.121 13.867 1 98.88 376 LYS A O 1
ATOM 2934 N N . LEU A 1 377 ? -1.654 -5.008 14.883 1 98.94 377 LEU A N 1
ATOM 2935 C CA . LEU A 1 377 ? -3.102 -4.891 14.734 1 98.94 377 LEU A CA 1
ATOM 2936 C C . LEU A 1 377 ? -3.777 -4.777 16.094 1 98.94 377 LEU A C 1
ATOM 2938 O O . LEU A 1 377 ? -3.377 -5.449 17.047 1 98.94 377 LEU A O 1
ATOM 2942 N N . ILE A 1 378 ? -4.68 -3.908 16.234 1 98.94 378 ILE A N 1
ATOM 2943 C CA . ILE A 1 378 ? -5.609 -3.791 17.359 1 98.94 378 ILE A CA 1
ATOM 2944 C C . ILE A 1 378 ? -7.023 -4.129 16.891 1 98.94 378 ILE A C 1
ATOM 2946 O O . ILE A 1 378 ? -7.52 -3.543 15.922 1 98.94 378 ILE A O 1
ATOM 2950 N N . TYR A 1 379 ? -7.641 -5.102 17.516 1 98.88 379 TYR A N 1
ATOM 2951 C CA . TYR A 1 379 ? -8.922 -5.562 16.984 1 98.88 379 TYR A CA 1
ATOM 2952 C C . TYR A 1 379 ? -9.883 -5.891 18.125 1 98.88 379 TYR A C 1
ATOM 2954 O O . TYR A 1 379 ? -9.461 -6.18 19.234 1 98.88 379 TYR A O 1
ATOM 2962 N N . ASN A 1 380 ? -11.211 -5.746 17.844 1 98.62 380 ASN A N 1
ATOM 2963 C CA . ASN A 1 380 ? -12.258 -6.074 18.812 1 98.62 380 ASN A CA 1
ATOM 2964 C C . ASN A 1 380 ? -12.18 -7.531 19.25 1 98.62 380 ASN A C 1
ATOM 2966 O O . ASN A 1 380 ? -12.109 -8.438 18.406 1 98.62 380 ASN A O 1
ATOM 2970 N N . GLU A 1 381 ? -12.172 -7.742 20.484 1 98.12 381 GLU A N 1
ATOM 2971 C CA . GLU A 1 381 ? -11.977 -9.07 21.047 1 98.12 381 GLU A CA 1
ATOM 2972 C C . GLU A 1 381 ? -13.078 -10.031 20.609 1 98.12 381 GLU A C 1
ATOM 2974 O O . GLU A 1 381 ? -12.82 -11.203 20.344 1 98.12 381 GLU A O 1
ATOM 2979 N N . GLU A 1 382 ? -14.281 -9.57 20.469 1 97.75 382 GLU A N 1
ATOM 2980 C CA . GLU A 1 382 ? -15.438 -10.414 20.188 1 97.75 382 GLU A CA 1
ATOM 2981 C C . GLU A 1 382 ? -15.633 -10.586 18.672 1 97.75 382 GLU A C 1
ATOM 2983 O O . GLU A 1 382 ? -15.742 -11.711 18.188 1 97.75 382 GLU A O 1
ATOM 2988 N N . THR A 1 383 ? -15.633 -9.484 17.953 1 97.88 383 THR A N 1
ATOM 2989 C CA . THR A 1 383 ? -15.984 -9.523 16.547 1 97.88 383 THR A CA 1
ATOM 2990 C C . THR A 1 383 ? -14.758 -9.789 15.688 1 97.88 383 THR A C 1
ATOM 2992 O O . THR A 1 383 ? -14.875 -10.133 14.508 1 97.88 383 THR A O 1
ATOM 2995 N N . LYS A 1 384 ? -13.562 -9.484 16.156 1 98.62 384 LYS A N 1
ATOM 2996 C CA . LYS A 1 384 ? -12.266 -9.609 15.492 1 98.62 384 LYS A CA 1
ATOM 2997 C C . LYS A 1 384 ? -12.086 -8.547 14.414 1 98.62 384 LYS A C 1
ATOM 2999 O O . LYS A 1 384 ? -11.156 -8.609 13.609 1 98.62 384 LYS A O 1
ATOM 3004 N N . GLU A 1 385 ? -13.016 -7.547 14.398 1 98.81 385 GLU A N 1
ATOM 3005 C CA . GLU A 1 385 ? -12.859 -6.422 13.484 1 98.81 385 GLU A CA 1
ATOM 3006 C C . GLU A 1 385 ? -11.641 -5.586 13.844 1 98.81 385 GLU A C 1
ATOM 3008 O O . GLU A 1 385 ? -11.398 -5.305 15.016 1 98.81 385 GLU A O 1
ATOM 3013 N N . ILE A 1 386 ? -10.914 -5.246 12.867 1 98.94 386 ILE A N 1
ATOM 3014 C CA . ILE A 1 386 ? -9.75 -4.398 13.094 1 98.94 386 ILE A CA 1
ATOM 3015 C C . ILE A 1 386 ? -10.203 -2.973 13.406 1 98.94 386 ILE A C 1
ATOM 3017 O O . ILE A 1 386 ? -10.992 -2.389 12.664 1 98.94 386 ILE A O 1
ATOM 3021 N N . ILE A 1 387 ? -9.711 -2.4 14.508 1 98.88 387 ILE A N 1
ATOM 3022 C CA . ILE A 1 387 ? -10.141 -1.067 14.914 1 98.88 387 ILE A CA 1
ATOM 3023 C C . ILE A 1 387 ? -8.945 -0.12 14.938 1 98.88 387 ILE A C 1
ATOM 3025 O O . ILE A 1 387 ? -9.109 1.092 15.094 1 98.88 387 ILE A O 1
ATOM 3029 N N . GLY A 1 388 ? -7.715 -0.612 14.805 1 98.88 388 GLY A N 1
ATOM 3030 C CA . GLY A 1 388 ? -6.477 0.147 14.703 1 98.88 388 GLY A CA 1
ATOM 3031 C C . GLY A 1 388 ? -5.328 -0.661 14.133 1 98.88 388 GLY A C 1
ATOM 3032 O O . GLY A 1 388 ? -5.34 -1.893 14.188 1 98.88 388 GLY A O 1
ATOM 3033 N N . ALA A 1 389 ? -4.359 0.012 13.578 1 98.94 389 ALA A N 1
ATOM 3034 C CA . ALA A 1 389 ? -3.172 -0.645 13.031 1 98.94 389 ALA A CA 1
ATOM 3035 C C . ALA A 1 389 ? -1.978 0.304 13.016 1 98.94 389 ALA A C 1
ATOM 3037 O O . ALA A 1 389 ? -2.146 1.522 12.922 1 98.94 389 ALA A O 1
ATOM 3038 N N . GLN A 1 390 ? -0.803 -0.268 13.125 1 98.94 390 GLN A N 1
ATOM 3039 C CA . GLN A 1 390 ? 0.459 0.463 13.078 1 98.94 390 GLN A CA 1
ATOM 3040 C C . GLN A 1 390 ? 1.537 -0.347 12.359 1 98.94 390 GLN A C 1
ATOM 3042 O O . GLN A 1 390 ? 1.611 -1.567 12.523 1 98.94 390 GLN A O 1
ATOM 3047 N N . THR A 1 391 ? 2.309 0.251 11.531 1 98.94 391 THR A N 1
ATOM 3048 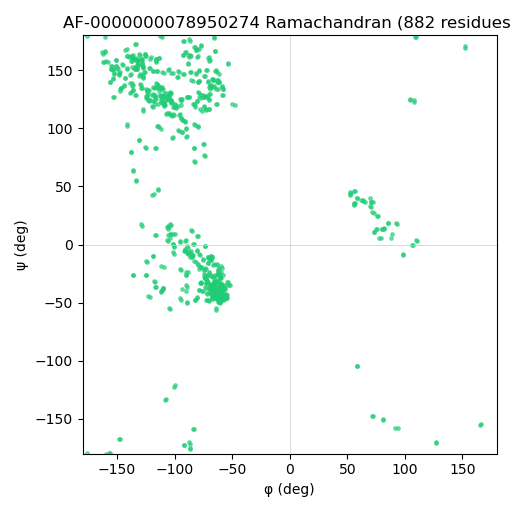C CA . THR A 1 391 ? 3.412 -0.377 10.812 1 98.94 391 THR A CA 1
ATOM 3049 C C . THR A 1 391 ? 4.707 0.397 11.031 1 98.94 391 THR A C 1
ATOM 3051 O O . THR A 1 391 ? 4.688 1.615 11.219 1 98.94 391 THR A O 1
ATOM 3054 N N . ILE A 1 392 ? 5.82 -0.27 11.023 1 98.94 392 ILE A N 1
ATOM 3055 C CA . ILE A 1 392 ? 7.125 0.383 11.031 1 98.94 392 ILE A CA 1
ATOM 3056 C C . ILE A 1 392 ? 8.164 -0.528 10.383 1 98.94 392 ILE A C 1
ATOM 3058 O O . ILE A 1 392 ? 8.086 -1.753 10.5 1 98.94 392 ILE A O 1
ATOM 3062 N N . GLY A 1 393 ? 9.031 -0.04 9.703 1 98.44 393 GLY A N 1
ATOM 3063 C CA . GLY A 1 393 ? 10.125 -0.698 9 1 98.44 393 GLY A CA 1
ATOM 3064 C C . GLY A 1 393 ? 10.805 0.193 7.98 1 98.44 393 GLY A C 1
ATOM 3065 O O . GLY A 1 393 ? 10.859 1.412 8.148 1 98.44 393 GLY A O 1
ATOM 3066 N N . LYS A 1 394 ? 11.375 -0.371 7.027 1 95.44 394 LYS A N 1
ATOM 3067 C CA . LYS A 1 394 ? 11.969 0.392 5.93 1 95.44 394 LYS A CA 1
ATOM 3068 C C . LYS A 1 394 ? 11.055 0.396 4.707 1 95.44 394 LYS A C 1
ATOM 3070 O O . LYS A 1 394 ? 9.875 0.733 4.809 1 95.44 394 LYS A O 1
ATOM 3075 N N . ASN A 1 395 ? 11.461 -0.031 3.617 1 93 395 ASN A N 1
ATOM 3076 C CA . ASN A 1 395 ? 10.742 0.124 2.359 1 93 395 ASN A CA 1
ATOM 3077 C C . ASN A 1 395 ? 9.398 -0.597 2.393 1 93 395 ASN A C 1
ATOM 3079 O O . ASN A 1 395 ? 9.336 -1.794 2.68 1 93 395 ASN A O 1
ATOM 3083 N N . GLY A 1 396 ? 8.297 0.182 2.195 1 94.06 396 GLY A N 1
ATOM 3084 C CA . GLY A 1 396 ? 6.973 -0.391 2.018 1 94.06 396 GLY A CA 1
ATOM 3085 C C . GLY A 1 396 ? 6.145 -0.381 3.287 1 94.06 396 GLY A C 1
ATOM 3086 O O . GLY A 1 396 ? 4.941 -0.646 3.25 1 94.06 396 GLY A O 1
ATOM 3087 N N . ALA A 1 397 ? 6.738 -0.051 4.418 1 97.75 397 ALA A N 1
ATOM 3088 C CA . ALA A 1 397 ? 6.027 -0.087 5.691 1 97.75 397 ALA A CA 1
ATOM 3089 C C . ALA A 1 397 ? 4.902 0.946 5.723 1 97.75 397 ALA A C 1
ATOM 3091 O O . ALA A 1 397 ? 3.77 0.63 6.09 1 97.75 397 ALA A O 1
ATOM 3092 N N . ALA A 1 398 ? 5.18 2.178 5.277 1 98.19 398 ALA A N 1
ATOM 3093 C CA . ALA A 1 398 ? 4.211 3.266 5.367 1 98.19 398 ALA A CA 1
ATOM 3094 C C . ALA A 1 398 ? 3.07 3.07 4.375 1 98.19 398 ALA A C 1
ATOM 3096 O O . ALA A 1 398 ? 1.899 3.238 4.723 1 98.19 398 ALA A O 1
ATOM 3097 N N . ILE A 1 399 ? 3.381 2.658 3.164 1 98.06 399 ILE A N 1
ATOM 3098 C CA . ILE A 1 399 ? 2.383 2.586 2.102 1 98.06 399 ILE A CA 1
ATOM 3099 C C . ILE A 1 399 ? 1.431 1.422 2.367 1 98.06 399 ILE A C 1
ATOM 3101 O O . ILE A 1 399 ? 0.26 1.469 1.982 1 98.06 399 ILE A O 1
ATOM 3105 N N . ARG A 1 400 ? 1.89 0.373 3.076 1 98.69 400 ARG A N 1
ATOM 3106 C CA . ARG A 1 400 ? 1.031 -0.757 3.416 1 98.69 400 ARG A CA 1
ATOM 3107 C C . ARG A 1 400 ? -0.117 -0.32 4.32 1 98.69 400 ARG A C 1
ATOM 3109 O O . ARG A 1 400 ? -1.125 -1.019 4.434 1 98.69 400 ARG A O 1
ATOM 3116 N N . MET A 1 401 ? 0.024 0.859 4.934 1 98.88 401 MET A N 1
ATOM 3117 C CA . MET A 1 401 ? -1.027 1.374 5.805 1 98.88 401 MET A CA 1
ATOM 3118 C C . MET A 1 401 ? -2.287 1.697 5.008 1 98.88 401 MET A C 1
ATOM 3120 O O . MET A 1 401 ? -3.396 1.642 5.543 1 98.88 401 MET A O 1
ATOM 3124 N N . HIS A 1 402 ? -2.143 2.037 3.697 1 98.81 402 HIS A N 1
ATOM 3125 C CA . HIS A 1 402 ? -3.316 2.322 2.881 1 98.81 402 HIS A CA 1
ATOM 3126 C C . HIS A 1 402 ? -4.289 1.147 2.881 1 98.81 402 HIS A C 1
ATOM 3128 O O . HIS A 1 402 ? -5.504 1.34 2.977 1 98.81 402 HIS A O 1
ATOM 3134 N N . ALA A 1 403 ? -3.705 -0.067 2.846 1 98.88 403 ALA A N 1
ATOM 3135 C CA . ALA A 1 403 ? -4.547 -1.261 2.9 1 98.88 403 ALA A CA 1
ATOM 3136 C C . ALA A 1 403 ? -5.223 -1.392 4.262 1 98.88 403 ALA A C 1
ATOM 3138 O O . ALA A 1 403 ? -6.418 -1.696 4.34 1 98.88 403 ALA A O 1
ATOM 3139 N N . LEU A 1 404 ? -4.492 -1.126 5.305 1 98.94 404 LEU A N 1
ATOM 3140 C CA . LEU A 1 404 ? -5.027 -1.282 6.652 1 98.94 404 LEU A CA 1
ATOM 3141 C C . LEU A 1 404 ? -6.059 -0.2 6.957 1 98.94 404 LEU A C 1
ATOM 3143 O O . LEU A 1 404 ? -7.023 -0.443 7.684 1 98.94 404 LEU A O 1
ATOM 3147 N N . SER A 1 405 ? -5.883 1.034 6.367 1 98.88 405 SER A N 1
ATOM 3148 C CA . SER A 1 405 ? -6.914 2.061 6.469 1 98.88 405 SER A CA 1
ATOM 3149 C C . SER A 1 405 ? -8.242 1.571 5.895 1 98.88 405 SER A C 1
ATOM 3151 O O . SER A 1 405 ? -9.289 1.755 6.512 1 98.88 405 SER A O 1
ATOM 3153 N N . LEU A 1 406 ? -8.18 0.901 4.738 1 98.94 406 LEU A N 1
ATOM 3154 C CA . LEU A 1 406 ? -9.391 0.388 4.117 1 98.94 406 LEU A CA 1
ATOM 3155 C C . LEU A 1 406 ? -9.969 -0.769 4.926 1 98.94 406 LEU A C 1
ATOM 3157 O O . LEU A 1 406 ? -11.188 -0.943 4.988 1 98.94 406 LEU A O 1
ATOM 3161 N N . ALA A 1 407 ? -9.062 -1.583 5.535 1 98.94 407 ALA A N 1
ATOM 3162 C CA . ALA A 1 407 ? -9.531 -2.678 6.383 1 98.94 407 ALA A CA 1
ATOM 3163 C C . ALA A 1 407 ? -10.352 -2.15 7.555 1 98.94 407 ALA A C 1
ATOM 3165 O O . ALA A 1 407 ? -11.422 -2.68 7.859 1 98.94 407 ALA A O 1
ATOM 3166 N N . ILE A 1 408 ? -9.836 -1.089 8.211 1 98.94 408 ILE A N 1
ATOM 3167 C CA . ILE A 1 408 ? -10.516 -0.491 9.359 1 98.94 408 ILE A CA 1
ATOM 3168 C C . ILE A 1 408 ? -11.82 0.162 8.906 1 98.94 408 ILE A C 1
ATOM 3170 O O . ILE A 1 408 ? -12.875 -0.049 9.508 1 98.94 408 ILE A O 1
ATOM 3174 N N . TYR A 1 409 ? -11.75 0.942 7.812 1 98.88 409 TYR A N 1
ATOM 3175 C CA . TYR A 1 409 ? -12.906 1.638 7.266 1 98.88 409 TYR A CA 1
ATOM 3176 C C . TYR A 1 409 ? -14.031 0.659 6.945 1 98.88 409 TYR A C 1
ATOM 3178 O O . TYR A 1 409 ? -15.203 0.95 7.188 1 98.88 409 TYR A O 1
ATOM 3186 N N . SER A 1 410 ? -13.633 -0.573 6.422 1 98.88 410 SER A N 1
ATOM 3187 C CA . SER A 1 410 ? -14.594 -1.556 5.938 1 98.88 410 SER A CA 1
ATOM 3188 C C . SER A 1 410 ? -14.93 -2.58 7.02 1 98.88 410 SER A C 1
ATOM 3190 O O . SER A 1 410 ? -15.633 -3.557 6.758 1 98.88 410 SER A O 1
ATOM 3192 N N . LYS A 1 411 ? -14.367 -2.428 8.258 1 98.62 411 LYS A N 1
ATOM 3193 C CA . LYS A 1 411 ? -14.617 -3.291 9.406 1 98.62 411 LYS A CA 1
ATOM 3194 C C . LYS A 1 411 ? -14.25 -4.738 9.094 1 98.62 411 LYS A C 1
ATOM 3196 O O . LYS A 1 411 ? -15.008 -5.656 9.414 1 98.62 411 LYS A O 1
ATOM 3201 N N . LEU A 1 412 ? -13.172 -4.938 8.406 1 98.88 412 LEU A N 1
ATOM 3202 C CA . LEU A 1 412 ? -12.703 -6.285 8.102 1 98.88 412 LEU A CA 1
ATOM 3203 C C . LEU A 1 412 ? -12.141 -6.953 9.352 1 98.88 412 LEU A C 1
ATOM 3205 O O . LEU A 1 412 ? -11.609 -6.277 10.234 1 98.88 412 LEU A O 1
ATOM 3209 N N . THR A 1 413 ? -12.234 -8.25 9.422 1 98.81 413 THR A N 1
ATOM 3210 C CA . THR A 1 413 ? -11.734 -9.039 10.547 1 98.81 413 THR A CA 1
ATOM 3211 C C . THR A 1 413 ? -10.297 -9.477 10.312 1 98.81 413 THR A C 1
ATOM 3213 O O . THR A 1 413 ? -9.797 -9.398 9.188 1 98.81 413 THR A O 1
ATOM 3216 N N . THR A 1 414 ? -9.664 -9.93 11.367 1 98.81 414 THR A N 1
ATOM 3217 C CA . THR A 1 414 ? -8.305 -10.461 11.281 1 98.81 414 THR A CA 1
ATOM 3218 C C . THR A 1 414 ? -8.258 -11.648 10.32 1 98.81 414 THR A C 1
ATOM 3220 O O . THR A 1 414 ? -7.309 -11.789 9.539 1 98.81 414 THR A O 1
ATOM 3223 N N . ASN A 1 415 ? -9.281 -12.469 10.258 1 98.25 415 ASN A N 1
ATOM 3224 C CA . ASN A 1 415 ? -9.328 -13.609 9.352 1 98.25 415 ASN A CA 1
ATOM 3225 C C . ASN A 1 415 ? -9.414 -13.164 7.895 1 98.25 415 ASN A C 1
ATOM 3227 O O . ASN A 1 415 ? -8.766 -13.75 7.023 1 98.25 415 ASN A O 1
ATOM 3231 N N . GLU A 1 416 ? -10.227 -12.125 7.668 1 98.56 416 GLU A N 1
ATOM 3232 C CA . GLU A 1 416 ? -10.352 -11.617 6.305 1 98.56 416 GLU A CA 1
ATOM 3233 C C . GLU A 1 416 ? -9.023 -11.055 5.801 1 98.56 416 GLU A C 1
ATOM 3235 O O . GLU A 1 416 ? -8.633 -11.297 4.66 1 98.56 416 GLU A O 1
ATOM 3240 N N . ILE A 1 417 ? -8.297 -10.375 6.68 1 98.81 417 ILE A N 1
ATOM 3241 C CA . ILE A 1 417 ? -6.984 -9.859 6.309 1 98.81 417 ILE A CA 1
ATOM 3242 C C . ILE A 1 417 ? -6.012 -11.023 6.109 1 98.81 417 ILE A C 1
ATOM 3244 O O . ILE A 1 417 ? -5.203 -11.008 5.184 1 98.81 417 ILE A O 1
ATOM 3248 N N . GLY A 1 418 ? -6.102 -12.023 6.949 1 98.69 418 GLY A N 1
ATOM 3249 C CA . GLY A 1 418 ? -5.211 -13.172 6.898 1 98.69 418 GLY A CA 1
ATOM 3250 C C . GLY A 1 418 ? -5.316 -13.953 5.602 1 98.69 418 GLY A C 1
ATOM 3251 O O . GLY A 1 418 ? -4.332 -14.531 5.141 1 98.69 418 GLY A O 1
ATOM 3252 N N . MET A 1 419 ? -6.512 -13.852 4.945 1 98.44 419 MET A N 1
ATOM 3253 C CA . MET A 1 419 ? -6.758 -14.656 3.752 1 98.44 419 MET A CA 1
ATOM 3254 C C . MET A 1 419 ? -6.953 -13.766 2.529 1 98.44 419 MET A C 1
ATOM 3256 O O . MET A 1 419 ? -7.336 -14.25 1.462 1 98.44 419 MET A O 1
ATOM 3260 N N . MET A 1 420 ? -6.691 -12.438 2.707 1 98.75 420 MET A N 1
ATOM 3261 C CA . MET A 1 420 ? -6.902 -11.469 1.636 1 98.75 420 MET A CA 1
ATOM 3262 C C . MET A 1 420 ? -5.996 -11.766 0.445 1 98.75 420 MET A C 1
ATOM 3264 O O . MET A 1 420 ? -4.828 -12.125 0.621 1 98.75 420 MET A O 1
ATOM 3268 N N . ASP A 1 421 ? -6.516 -11.586 -0.731 1 98.62 421 ASP A N 1
ATOM 3269 C CA . ASP A 1 421 ? -5.77 -11.82 -1.962 1 98.62 421 ASP A CA 1
ATOM 3270 C C . ASP A 1 421 ? -4.918 -10.602 -2.328 1 98.62 421 ASP A C 1
ATOM 3272 O O . ASP A 1 421 ? -5.289 -9.82 -3.209 1 98.62 421 ASP A O 1
ATOM 3276 N N . PHE A 1 422 ? -3.764 -10.5 -1.74 1 98.69 422 PHE A N 1
ATOM 3277 C CA . PHE A 1 422 ? -2.816 -9.438 -2.066 1 98.69 422 PHE A CA 1
ATOM 3278 C C . PHE A 1 422 ? -1.94 -9.844 -3.246 1 98.69 422 PHE A C 1
ATOM 3280 O O . PHE A 1 422 ? -1.603 -11.016 -3.404 1 98.69 422 PHE A O 1
ATOM 3287 N N . ALA A 1 423 ? -1.545 -8.836 -4.016 1 98.25 423 ALA A N 1
ATOM 3288 C CA . ALA A 1 423 ? -0.667 -9.086 -5.156 1 98.25 423 ALA A CA 1
ATOM 3289 C C . ALA A 1 423 ? 0.713 -9.547 -4.695 1 98.25 423 ALA A C 1
ATOM 3291 O O . ALA A 1 423 ? 1.241 -9.047 -3.697 1 98.25 423 ALA A O 1
ATOM 3292 N N . TYR A 1 424 ? 1.21 -10.492 -5.504 1 97.56 424 TYR A N 1
ATOM 3293 C CA . TYR A 1 424 ? 2.496 -11.062 -5.117 1 97.56 424 TYR A CA 1
ATOM 3294 C C . TYR A 1 424 ? 3.418 -11.195 -6.324 1 97.56 424 TYR A C 1
ATOM 3296 O O . TYR A 1 424 ? 2.996 -11.664 -7.383 1 97.56 424 TYR A O 1
ATOM 3304 N N . SER A 1 425 ? 4.637 -10.781 -6.207 1 97.69 425 SER A N 1
ATOM 3305 C CA . SER A 1 425 ? 5.867 -11.125 -6.91 1 97.69 425 SER A CA 1
ATOM 3306 C C . SER A 1 425 ? 7.086 -10.938 -6.016 1 97.69 425 SER A C 1
ATOM 3308 O O . SER A 1 425 ? 7.059 -10.133 -5.082 1 97.69 425 SER A O 1
ATOM 3310 N N . PRO A 1 426 ? 8.141 -11.633 -6.25 1 97.44 426 PRO A N 1
ATOM 3311 C CA . PRO A 1 426 ? 9.289 -11.664 -5.348 1 97.44 426 PRO A CA 1
ATOM 3312 C C . PRO A 1 426 ? 9.805 -10.273 -4.992 1 97.44 426 PRO A C 1
ATOM 3314 O O . PRO A 1 426 ? 10.148 -10.016 -3.834 1 97.44 426 PRO A O 1
ATOM 3317 N N . PRO A 1 427 ? 9.766 -9.297 -5.898 1 97.44 427 PRO A N 1
ATOM 3318 C CA . PRO A 1 427 ? 10.359 -8 -5.574 1 97.44 427 PRO A CA 1
ATOM 3319 C C . PRO A 1 427 ? 9.492 -7.18 -4.617 1 97.44 427 PRO A C 1
ATOM 3321 O O . PRO A 1 427 ? 9.977 -6.207 -4.027 1 97.44 427 PRO A O 1
ATOM 3324 N N . PHE A 1 428 ? 8.203 -7.562 -4.379 1 97.38 428 PHE A N 1
ATOM 3325 C CA . PHE A 1 428 ? 7.324 -6.578 -3.752 1 97.38 428 PHE A CA 1
ATOM 3326 C C . PHE A 1 428 ? 6.699 -7.141 -2.48 1 97.38 428 PHE A C 1
ATOM 3328 O O . PHE A 1 428 ? 6.258 -6.383 -1.614 1 97.38 428 PHE A O 1
ATOM 3335 N N . SER A 1 429 ? 6.574 -8.43 -2.404 1 97.19 429 SER A N 1
ATOM 3336 C CA . SER A 1 429 ? 5.898 -9.055 -1.272 1 97.19 429 SER A CA 1
ATOM 3337 C C . SER A 1 429 ? 6.281 -10.531 -1.146 1 97.19 429 SER A C 1
ATOM 3339 O O . SER A 1 429 ? 6.859 -11.109 -2.07 1 97.19 429 SER A O 1
ATOM 3341 N N . LYS A 1 430 ? 5.973 -11.094 -0.038 1 97.12 430 LYS A N 1
ATOM 3342 C CA . LYS A 1 430 ? 6.004 -12.547 0.133 1 97.12 430 LYS A CA 1
ATOM 3343 C C . LYS A 1 430 ? 4.695 -13.18 -0.327 1 97.12 430 LYS A C 1
ATOM 3345 O O . LYS A 1 430 ? 3.689 -12.492 -0.496 1 97.12 430 LYS A O 1
ATOM 3350 N N . THR A 1 431 ? 4.77 -14.484 -0.555 1 97 431 THR A N 1
ATOM 3351 C CA . THR A 1 431 ? 3.555 -15.188 -0.959 1 97 431 THR A CA 1
ATOM 3352 C C . THR A 1 431 ? 2.432 -14.945 0.044 1 97 431 THR A C 1
ATOM 3354 O O . THR A 1 431 ? 1.274 -14.766 -0.343 1 97 431 THR A O 1
ATOM 3357 N N . TRP A 1 432 ? 2.729 -15.062 1.3 1 97.88 432 TRP A N 1
ATOM 3358 C CA . TRP A 1 432 ? 1.93 -14.5 2.385 1 97.88 432 TRP A CA 1
ATOM 3359 C C . TRP A 1 432 ? 2.443 -13.125 2.779 1 97.88 432 TRP A C 1
ATOM 3361 O O . TRP A 1 432 ? 3.406 -13.008 3.539 1 97.88 432 TRP A O 1
ATOM 3371 N N . ASP A 1 433 ? 1.831 -12.086 2.254 1 98.5 433 ASP A N 1
ATOM 3372 C CA . ASP A 1 433 ? 2.287 -10.75 2.625 1 98.5 433 ASP A CA 1
ATOM 3373 C C . ASP A 1 433 ? 2.312 -10.586 4.145 1 98.5 433 ASP A C 1
ATOM 3375 O O . ASP A 1 433 ? 1.535 -11.219 4.855 1 98.5 433 ASP A O 1
ATOM 3379 N N . ALA A 1 434 ? 3.105 -9.695 4.59 1 98.69 434 ALA A N 1
ATOM 3380 C CA . ALA A 1 434 ? 3.191 -9.414 6.02 1 98.69 434 ALA A CA 1
ATOM 3381 C C . ALA A 1 434 ? 1.817 -9.094 6.602 1 98.69 434 ALA A C 1
ATOM 3383 O O . ALA A 1 434 ? 1.535 -9.422 7.758 1 98.69 434 ALA A O 1
ATOM 3384 N N . LEU A 1 435 ? 0.939 -8.477 5.828 1 98.88 435 LEU A N 1
ATOM 3385 C CA . LEU A 1 435 ? -0.421 -8.195 6.273 1 98.88 435 LEU A CA 1
ATOM 3386 C C . LEU A 1 435 ? -1.194 -9.492 6.508 1 98.88 435 LEU A C 1
ATOM 3388 O O . LEU A 1 435 ? -1.942 -9.602 7.484 1 98.88 435 LEU A O 1
ATOM 3392 N N . ASN A 1 436 ? -1.029 -10.484 5.605 1 98.81 436 ASN A N 1
ATOM 3393 C CA . ASN A 1 436 ? -1.638 -11.797 5.816 1 98.81 436 ASN A CA 1
ATOM 3394 C C . ASN A 1 436 ? -1.127 -12.453 7.098 1 98.81 436 ASN A C 1
ATOM 3396 O O . ASN A 1 436 ? -1.906 -13.023 7.855 1 98.81 436 ASN A O 1
ATOM 3400 N N . VAL A 1 437 ? 0.184 -12.344 7.234 1 98.75 437 VAL A N 1
ATOM 3401 C CA . VAL A 1 437 ? 0.818 -12.969 8.391 1 98.75 437 VAL A CA 1
ATOM 3402 C C . VAL A 1 437 ? 0.256 -12.359 9.68 1 98.75 437 VAL A C 1
ATOM 3404 O O . VAL A 1 437 ? -0.071 -13.078 10.625 1 98.75 437 VAL A O 1
ATOM 3407 N N . ALA A 1 438 ? 0.094 -11.023 9.711 1 98.88 438 ALA A N 1
ATOM 3408 C CA . ALA A 1 438 ? -0.461 -10.344 10.875 1 98.88 438 ALA A CA 1
ATOM 3409 C C . ALA A 1 438 ? -1.888 -10.812 11.156 1 98.88 438 ALA A C 1
ATOM 3411 O O . ALA A 1 438 ? -2.236 -11.102 12.305 1 98.88 438 ALA A O 1
ATOM 3412 N N . GLY A 1 439 ? -2.713 -10.883 10.086 1 98.81 439 GLY A N 1
ATOM 3413 C CA . GLY A 1 439 ? -4.074 -11.375 10.258 1 98.81 439 GLY A CA 1
ATOM 3414 C C . GLY A 1 439 ? -4.137 -12.781 10.82 1 98.81 439 GLY A C 1
ATOM 3415 O O . GLY A 1 439 ? -4.91 -13.055 11.742 1 98.81 439 GLY A O 1
ATOM 3416 N N . ASN A 1 440 ? -3.275 -13.664 10.32 1 98.12 440 ASN A N 1
ATOM 3417 C CA . ASN A 1 440 ? -3.295 -15.062 10.719 1 98.12 440 ASN A CA 1
ATOM 3418 C C . ASN A 1 440 ? -2.719 -15.266 12.117 1 98.12 440 ASN A C 1
ATOM 3420 O O . ASN A 1 440 ? -3.023 -16.25 12.781 1 98.12 440 ASN A O 1
ATOM 3424 N N . ALA A 1 441 ? -1.896 -14.32 12.57 1 98.38 441 ALA A N 1
ATOM 3425 C CA . ALA A 1 441 ? -1.281 -14.414 13.898 1 98.38 441 ALA A CA 1
ATOM 3426 C C . ALA A 1 441 ? -2.256 -13.984 14.984 1 98.38 441 ALA A C 1
ATOM 3428 O O . ALA A 1 441 ? -2.025 -14.234 16.172 1 98.38 441 ALA A O 1
ATOM 3429 N N . ALA A 1 442 ? -3.295 -13.281 14.547 1 97.12 442 ALA A N 1
ATOM 3430 C CA . ALA A 1 442 ? -4.262 -12.781 15.523 1 97.12 442 ALA A CA 1
ATOM 3431 C C . ALA A 1 442 ? -5.051 -13.922 16.156 1 97.12 442 ALA A C 1
ATOM 3433 O O . ALA A 1 442 ? -5.43 -14.875 15.469 1 97.12 442 ALA A O 1
ATOM 3434 N N . LYS A 1 443 ? -5.289 -13.961 17.531 1 86.81 443 LYS A N 1
ATOM 3435 C CA . LYS A 1 443 ? -5.945 -15.023 18.297 1 86.81 443 LYS A CA 1
ATOM 3436 C C . LYS A 1 443 ? -7.309 -14.562 18.812 1 86.81 443 LYS A C 1
ATOM 3438 O O . LYS A 1 443 ? -7.496 -13.383 19.125 1 86.81 443 LYS A O 1
ATOM 3443 N N . MET B 1 1 ? -7.328 -43.125 9.5 1 90.06 1 MET B N 1
ATOM 3444 C CA . MET B 1 1 ? -7.664 -42.375 8.297 1 90.06 1 MET B CA 1
ATOM 3445 C C . MET B 1 1 ? -6.41 -42.062 7.48 1 90.06 1 MET B C 1
ATOM 3447 O O . MET B 1 1 ? -5.457 -41.469 8 1 90.06 1 MET B O 1
ATOM 3451 N N . LYS B 1 2 ? -6.371 -42.594 6.281 1 97 2 LYS B N 1
ATOM 3452 C CA . LYS B 1 2 ? -5.215 -42.438 5.402 1 97 2 LYS B CA 1
ATOM 3453 C C . LYS B 1 2 ? -5.461 -41.375 4.359 1 97 2 LYS B C 1
ATOM 3455 O O . LYS B 1 2 ? -6.383 -41.469 3.547 1 97 2 LYS B O 1
ATOM 3460 N N . ILE B 1 3 ? -4.598 -40.312 4.418 1 98.69 3 ILE B N 1
ATOM 3461 C CA . ILE B 1 3 ? -4.707 -39.188 3.484 1 98.69 3 ILE B CA 1
ATOM 3462 C C . ILE B 1 3 ? -3.521 -39.188 2.523 1 98.69 3 ILE B C 1
ATOM 3464 O O . ILE B 1 3 ? -2.367 -39.25 2.955 1 98.69 3 ILE B O 1
ATOM 3468 N N . ILE B 1 4 ? -3.811 -39.188 1.211 1 98.88 4 ILE B N 1
ATOM 3469 C CA . ILE B 1 4 ? -2.758 -39.094 0.208 1 98.88 4 ILE B CA 1
ATOM 3470 C C . ILE B 1 4 ? -2.865 -37.75 -0.516 1 98.88 4 ILE B C 1
ATOM 3472 O O . ILE B 1 4 ? -3.965 -37.312 -0.872 1 98.88 4 ILE B O 1
ATOM 3476 N N . ILE B 1 5 ? -1.75 -37.094 -0.673 1 98.94 5 ILE B N 1
ATOM 3477 C CA . ILE B 1 5 ? -1.63 -35.844 -1.441 1 98.94 5 ILE B CA 1
ATOM 3478 C C . ILE B 1 5 ? -0.708 -36.062 -2.639 1 98.94 5 ILE B C 1
ATOM 3480 O O . ILE B 1 5 ? 0.435 -36.5 -2.477 1 98.94 5 ILE B O 1
ATOM 3484 N N . ILE B 1 6 ? -1.235 -35.844 -3.832 1 98.88 6 ILE B N 1
ATOM 3485 C CA . ILE B 1 6 ? -0.44 -35.938 -5.051 1 98.88 6 ILE B CA 1
ATOM 3486 C C . ILE B 1 6 ? 0.097 -34.562 -5.445 1 98.88 6 ILE B C 1
ATOM 3488 O O . ILE B 1 6 ? -0.647 -33.719 -5.957 1 98.88 6 ILE B O 1
ATOM 3492 N N . GLY B 1 7 ? 1.427 -34.375 -5.289 1 98.38 7 GLY B N 1
ATOM 3493 C CA . GLY B 1 7 ? 2.051 -33.094 -5.527 1 98.38 7 GLY B CA 1
ATOM 3494 C C . GLY B 1 7 ? 2.496 -32.406 -4.254 1 98.38 7 GLY B C 1
ATOM 3495 O O . GLY B 1 7 ? 1.692 -32.188 -3.346 1 98.38 7 GLY B O 1
ATOM 3496 N N . GLY B 1 8 ? 3.748 -32.062 -4.18 1 97.62 8 GLY B N 1
ATOM 3497 C CA . GLY B 1 8 ? 4.316 -31.547 -2.947 1 97.62 8 GLY B CA 1
ATOM 3498 C C . GLY B 1 8 ? 4.879 -30.141 -3.1 1 97.62 8 GLY B C 1
ATOM 3499 O O . GLY B 1 8 ? 5.949 -29.828 -2.572 1 97.62 8 GLY B O 1
ATOM 3500 N N . THR B 1 9 ? 4.09 -29.234 -3.842 1 96 9 THR B N 1
ATOM 3501 C CA . THR B 1 9 ? 4.496 -27.828 -3.939 1 96 9 THR B CA 1
ATOM 3502 C C . THR B 1 9 ? 3.57 -26.938 -3.113 1 96 9 THR B C 1
ATOM 3504 O O . THR B 1 9 ? 3.197 -27.297 -1.995 1 96 9 THR B O 1
ATOM 3507 N N . ALA B 1 10 ? 3.094 -25.844 -3.588 1 95.75 10 ALA B N 1
ATOM 3508 C CA . ALA B 1 10 ? 2.447 -24.812 -2.797 1 95.75 10 ALA B CA 1
ATOM 3509 C C . ALA B 1 10 ? 1.159 -25.312 -2.16 1 95.75 10 ALA B C 1
ATOM 3511 O O . ALA B 1 10 ? 1.032 -25.344 -0.934 1 95.75 10 ALA B O 1
ATOM 3512 N N . ALA B 1 11 ? 0.232 -25.844 -2.959 1 98.31 11 ALA B N 1
ATOM 3513 C CA . ALA B 1 11 ? -1.082 -26.25 -2.461 1 98.31 11 ALA B CA 1
ATOM 3514 C C . ALA B 1 11 ? -0.986 -27.516 -1.613 1 98.31 11 ALA B C 1
ATOM 3516 O O . ALA B 1 11 ? -1.502 -27.562 -0.494 1 98.31 11 ALA B O 1
ATOM 3517 N N . GLY B 1 12 ? -0.29 -28.516 -2.119 1 98.69 12 GLY B N 1
ATOM 3518 C CA . GLY B 1 12 ? -0.205 -29.797 -1.437 1 98.69 12 GLY B CA 1
ATOM 3519 C C . GLY B 1 12 ? 0.482 -29.703 -0.087 1 98.69 12 GLY B C 1
ATOM 3520 O O . GLY B 1 12 ? -0.016 -30.234 0.904 1 98.69 12 GLY B O 1
ATOM 3521 N N . THR B 1 13 ? 1.593 -29.016 -0.04 1 98.38 13 THR B N 1
ATOM 3522 C CA . THR B 1 13 ? 2.346 -28.938 1.207 1 98.38 13 THR B CA 1
ATOM 3523 C C . THR B 1 13 ? 1.633 -28.047 2.213 1 98.38 13 THR B C 1
ATOM 3525 O O . THR B 1 13 ? 1.698 -28.281 3.422 1 98.38 13 THR B O 1
ATOM 3528 N N . SER B 1 14 ? 0.955 -27.016 1.737 1 98.31 14 SER B N 1
ATOM 3529 C CA . SER B 1 14 ? 0.151 -26.172 2.627 1 98.31 14 SER B CA 1
ATOM 3530 C C . SER B 1 14 ? -0.964 -26.984 3.281 1 98.31 14 SER B C 1
ATOM 3532 O O . SER B 1 14 ? -1.212 -26.859 4.48 1 98.31 14 SER B O 1
ATOM 3534 N N . ALA B 1 15 ? -1.602 -27.812 2.504 1 98.75 15 ALA B N 1
ATOM 3535 C CA . ALA B 1 15 ? -2.672 -28.656 3.016 1 98.75 15 ALA B CA 1
ATOM 3536 C C . ALA B 1 15 ? -2.139 -29.656 4.043 1 98.75 15 ALA B C 1
ATOM 3538 O O . ALA B 1 15 ? -2.715 -29.812 5.121 1 98.75 15 ALA B O 1
ATOM 3539 N N . ALA B 1 16 ? -1.045 -30.266 3.703 1 98.69 16 ALA B N 1
ATOM 3540 C CA . ALA B 1 16 ? -0.453 -31.266 4.59 1 98.69 16 ALA B CA 1
ATOM 3541 C C . ALA B 1 16 ? -0.073 -30.656 5.934 1 98.69 16 ALA B C 1
ATOM 3543 O O . ALA B 1 16 ? -0.409 -31.203 6.988 1 98.69 16 ALA B O 1
ATOM 3544 N N . ALA B 1 17 ? 0.601 -29.547 5.871 1 98.12 17 ALA B N 1
ATOM 3545 C CA . ALA B 1 17 ? 1.071 -28.891 7.086 1 98.12 17 ALA B CA 1
ATOM 3546 C C . ALA B 1 17 ? -0.1 -28.469 7.973 1 98.12 17 ALA B C 1
ATOM 3548 O O . ALA B 1 17 ? -0.087 -28.703 9.18 1 98.12 17 ALA B O 1
ATOM 3549 N N . LYS B 1 18 ? -1.085 -27.906 7.379 1 98.06 18 LYS B N 1
ATOM 3550 C CA . LYS B 1 18 ? -2.227 -27.438 8.156 1 98.06 18 LYS B CA 1
ATOM 3551 C C . LYS B 1 18 ? -3.021 -28.609 8.727 1 98.06 18 LYS B C 1
ATOM 3553 O O . LYS B 1 18 ? -3.482 -28.547 9.867 1 98.06 18 LYS B O 1
ATOM 3558 N N . ALA B 1 19 ? -3.209 -29.625 7.926 1 98.31 19 ALA B N 1
ATOM 3559 C CA . ALA B 1 19 ? -3.93 -30.812 8.398 1 98.31 19 ALA B CA 1
ATOM 3560 C C . ALA B 1 19 ? -3.254 -31.422 9.625 1 98.31 19 ALA B C 1
ATOM 3562 O O . ALA B 1 19 ? -3.914 -31.688 10.625 1 98.31 19 ALA B O 1
ATOM 3563 N N . LYS B 1 20 ? -1.954 -31.562 9.523 1 97.81 20 LYS B N 1
ATOM 3564 C CA . LYS B 1 20 ? -1.199 -32.156 10.617 1 97.81 20 LYS B CA 1
ATOM 3565 C C . LYS B 1 20 ? -1.24 -31.297 11.867 1 97.81 20 LYS B C 1
ATOM 3567 O O . LYS B 1 20 ? -1.331 -31.797 12.984 1 97.81 20 LYS B O 1
ATOM 3572 N N . ARG B 1 21 ? -1.158 -30 11.703 1 96.38 21 ARG B N 1
ATOM 3573 C CA . ARG B 1 21 ? -1.231 -29.078 12.828 1 96.38 21 ARG B CA 1
ATOM 3574 C C . ARG B 1 21 ? -2.605 -29.125 13.484 1 96.38 21 ARG B C 1
ATOM 3576 O O . ARG B 1 21 ? -2.723 -28.953 14.703 1 96.38 21 ARG B O 1
ATOM 3583 N N . THR B 1 22 ? -3.59 -29.375 12.648 1 96.81 22 THR B N 1
ATOM 3584 C CA . THR B 1 22 ? -4.965 -29.406 13.133 1 96.81 22 THR B CA 1
ATOM 3585 C C . THR B 1 22 ? -5.262 -30.734 13.836 1 96.81 22 THR B C 1
ATOM 3587 O O . THR B 1 22 ? -5.961 -30.75 14.852 1 96.81 22 THR B O 1
ATOM 3590 N N . ASN B 1 23 ? -4.75 -31.797 13.312 1 97 23 ASN B N 1
ATOM 3591 C CA . ASN B 1 23 ? -4.906 -33.156 13.867 1 97 23 ASN B CA 1
ATOM 3592 C C . ASN B 1 23 ? -3.625 -33.969 13.727 1 97 23 ASN B C 1
ATOM 3594 O O . ASN B 1 23 ? -3.393 -34.562 12.68 1 97 23 ASN B O 1
ATOM 3598 N N . LYS B 1 24 ? -2.898 -34.125 14.797 1 95.5 24 LYS B N 1
ATOM 3599 C CA . LYS B 1 24 ? -1.569 -34.719 14.797 1 95.5 24 LYS B CA 1
ATOM 3600 C C . LYS B 1 24 ? -1.646 -36.219 14.531 1 95.5 24 LYS B C 1
ATOM 3602 O O . LYS B 1 24 ? -0.642 -36.844 14.195 1 95.5 24 LYS B O 1
ATOM 3607 N N . GLU B 1 25 ? -2.824 -36.75 14.578 1 96.06 25 GLU B N 1
ATOM 3608 C CA . GLU B 1 25 ? -2.973 -38.219 14.477 1 96.06 25 GLU B CA 1
ATOM 3609 C C . GLU B 1 25 ? -3.156 -38.656 13.031 1 96.06 25 GLU B C 1
ATOM 3611 O O . GLU B 1 25 ? -3.115 -39.844 12.727 1 96.06 25 GLU B O 1
ATOM 3616 N N . LEU B 1 26 ? -3.262 -37.719 12.164 1 97.31 26 LEU B N 1
ATOM 3617 C CA . LEU B 1 26 ? -3.535 -38.031 10.773 1 97.31 26 LEU B CA 1
ATOM 3618 C C . LEU B 1 26 ? -2.334 -38.719 10.125 1 97.31 26 LEU B C 1
ATOM 3620 O O . LEU B 1 26 ? -1.188 -38.344 10.391 1 97.31 26 LEU B O 1
ATOM 3624 N N . ASN B 1 27 ? -2.666 -39.719 9.383 1 98.06 27 ASN B N 1
ATOM 3625 C CA . ASN B 1 27 ? -1.673 -40.344 8.523 1 98.06 27 ASN B CA 1
ATOM 3626 C C . ASN B 1 27 ? -1.654 -39.719 7.133 1 98.06 27 ASN B C 1
ATOM 3628 O O . ASN B 1 27 ? -2.512 -40.031 6.301 1 98.06 27 ASN B O 1
ATOM 3632 N N . ILE B 1 28 ? -0.619 -38.906 6.859 1 98.69 28 ILE B N 1
ATOM 3633 C CA . ILE B 1 28 ? -0.559 -38.156 5.621 1 98.69 28 ILE B CA 1
ATOM 3634 C C . ILE B 1 28 ? 0.673 -38.562 4.82 1 98.69 28 ILE B C 1
ATOM 3636 O O . ILE B 1 28 ? 1.786 -38.594 5.352 1 98.69 28 ILE B O 1
ATOM 3640 N N . THR B 1 29 ? 0.476 -38.875 3.547 1 98.75 29 THR B N 1
ATOM 3641 C CA . THR B 1 29 ? 1.548 -39.188 2.611 1 98.75 29 THR B CA 1
ATOM 3642 C C . THR B 1 29 ? 1.505 -38.281 1.402 1 98.75 29 THR B C 1
ATOM 3644 O O . THR B 1 29 ? 0.444 -38.062 0.809 1 98.75 29 THR B O 1
ATOM 3647 N N . ILE B 1 30 ? 2.66 -37.719 1.074 1 98.88 30 ILE B N 1
ATOM 3648 C CA . ILE B 1 30 ? 2.797 -36.906 -0.135 1 98.88 30 ILE B CA 1
ATOM 3649 C C . ILE B 1 30 ? 3.611 -37.656 -1.175 1 98.88 30 ILE B C 1
ATOM 3651 O O . ILE B 1 30 ? 4.711 -38.156 -0.883 1 98.88 30 ILE B O 1
ATOM 3655 N N . TYR B 1 31 ? 3.074 -37.844 -2.355 1 98.81 31 TYR B N 1
ATOM 3656 C CA . TYR B 1 31 ? 3.85 -38.312 -3.51 1 98.81 31 TYR B CA 1
ATOM 3657 C C . TYR B 1 31 ? 4.219 -37.125 -4.398 1 98.81 31 TYR B C 1
ATOM 3659 O O . TYR B 1 31 ? 3.344 -36.375 -4.863 1 98.81 31 TYR B O 1
ATOM 3667 N N . GLU B 1 32 ? 5.484 -36.906 -4.602 1 98.06 32 GLU B N 1
ATOM 3668 C CA . GLU B 1 32 ? 6.008 -35.781 -5.41 1 98.06 32 GLU B CA 1
ATOM 3669 C C . GLU B 1 32 ? 6.918 -36.312 -6.52 1 98.06 32 GLU B C 1
ATOM 3671 O O . GLU B 1 32 ? 7.883 -37.031 -6.254 1 98.06 32 GLU B O 1
ATOM 3676 N N . LYS B 1 33 ? 6.594 -35.906 -7.719 1 96.31 33 LYS B N 1
ATOM 3677 C CA . LYS B 1 33 ? 7.297 -36.406 -8.898 1 96.31 33 LYS B CA 1
ATOM 3678 C C . LYS B 1 33 ? 8.734 -35.875 -8.938 1 96.31 33 LYS B C 1
ATOM 3680 O O . LYS B 1 33 ? 9.648 -36.594 -9.352 1 96.31 33 LYS B O 1
ATOM 3685 N N . THR B 1 34 ? 8.969 -34.688 -8.516 1 94.12 34 THR B N 1
ATOM 3686 C CA . THR B 1 34 ? 10.297 -34.062 -8.539 1 94.12 34 THR B CA 1
ATOM 3687 C C . THR B 1 34 ? 11.07 -34.438 -7.266 1 94.12 34 THR B C 1
ATOM 3689 O O . THR B 1 34 ? 10.578 -35.156 -6.418 1 94.12 34 THR B O 1
ATOM 3692 N N . ASN B 1 35 ? 12.273 -33.844 -7.102 1 93.44 35 ASN B N 1
ATOM 3693 C CA . ASN B 1 35 ? 13.117 -34.188 -5.957 1 93.44 35 ASN B CA 1
ATOM 3694 C C . ASN B 1 35 ? 13.039 -33.125 -4.871 1 93.44 35 ASN B C 1
ATOM 3696 O O . ASN B 1 35 ? 13.859 -33.094 -3.951 1 93.44 35 ASN B O 1
ATOM 3700 N N . THR B 1 36 ? 12.086 -32.188 -5.055 1 93 36 THR B N 1
ATOM 3701 C CA . THR B 1 36 ? 11.953 -31.094 -4.09 1 93 36 THR B CA 1
ATOM 3702 C C . THR B 1 36 ? 10.492 -30.891 -3.689 1 93 36 THR B C 1
ATOM 3704 O O . THR B 1 36 ? 9.586 -31.312 -4.41 1 93 36 THR B O 1
ATOM 3707 N N . THR B 1 37 ? 10.312 -30.391 -2.451 1 95.69 37 THR B N 1
ATOM 3708 C CA . THR B 1 37 ? 9 -29.969 -1.991 1 95.69 37 THR B CA 1
ATOM 3709 C C . THR B 1 37 ? 8.977 -28.469 -1.706 1 95.69 37 THR B C 1
ATOM 3711 O O . THR B 1 37 ? 10.023 -27.859 -1.512 1 95.69 37 THR B O 1
ATOM 3714 N N . SER B 1 38 ? 7.727 -27.906 -1.691 1 96.06 38 SER B N 1
ATOM 3715 C CA . SER B 1 38 ? 7.523 -26.5 -1.315 1 96.06 38 SER B CA 1
ATOM 3716 C C . SER B 1 38 ? 8.43 -25.578 -2.117 1 96.06 38 SER B C 1
ATOM 3718 O O . SER B 1 38 ? 9.094 -24.703 -1.55 1 96.06 38 SER B O 1
ATOM 3720 N N . PHE B 1 39 ? 8.477 -25.906 -3.443 1 94.38 39 PHE B N 1
ATOM 3721 C CA . PHE B 1 39 ? 9.344 -25.172 -4.363 1 94.38 39 PHE B CA 1
ATOM 3722 C C . PHE B 1 39 ? 8.656 -23.906 -4.848 1 94.38 39 PHE B C 1
ATOM 3724 O O . PHE B 1 39 ? 7.539 -23.953 -5.379 1 94.38 39 PHE B O 1
ATOM 3731 N N . GLY B 1 40 ? 9.312 -22.75 -4.574 1 94.06 40 GLY B N 1
ATOM 3732 C CA . GLY B 1 40 ? 8.828 -21.469 -5.086 1 94.06 40 GLY B CA 1
ATOM 3733 C C . GLY B 1 40 ? 9.398 -21.125 -6.449 1 94.06 40 GLY B C 1
ATOM 3734 O O . GLY B 1 40 ? 10.383 -20.391 -6.547 1 94.06 40 GLY B O 1
ATOM 3735 N N . ALA B 1 41 ? 8.711 -21.469 -7.488 1 93.12 41 ALA B N 1
ATOM 3736 C CA . ALA B 1 41 ? 9.188 -21.328 -8.859 1 93.12 41 ALA B CA 1
ATOM 3737 C C . ALA B 1 41 ? 9.242 -19.859 -9.281 1 93.12 41 ALA B C 1
ATOM 3739 O O . ALA B 1 41 ? 9.93 -19.516 -10.242 1 93.12 41 ALA B O 1
ATOM 3740 N N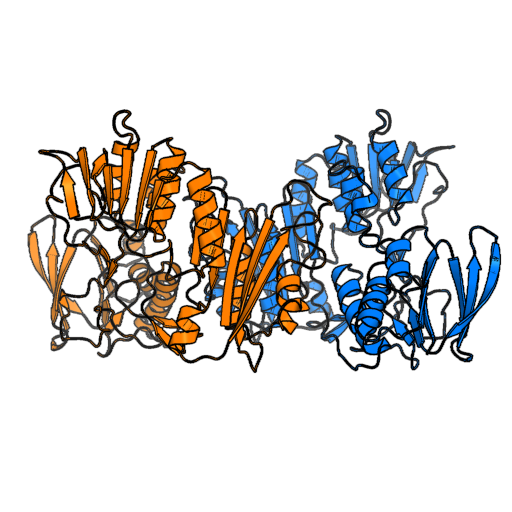 . CYS B 1 42 ? 8.57 -19 -8.508 1 95.06 42 CYS B N 1
ATOM 3741 C CA . CYS B 1 42 ? 8.539 -17.578 -8.828 1 95.06 42 CYS B CA 1
ATOM 3742 C C . CYS B 1 42 ? 9.93 -16.969 -8.68 1 95.06 42 CYS B C 1
ATOM 3744 O O . CYS B 1 42 ? 10.195 -15.898 -9.227 1 95.06 42 CYS B O 1
ATOM 3746 N N . GLY B 1 43 ? 10.812 -17.641 -7.996 1 96.69 43 GLY B N 1
ATOM 3747 C CA . GLY B 1 43 ? 12.156 -17.141 -7.777 1 96.69 43 GLY B CA 1
ATOM 3748 C C . GLY B 1 43 ? 13.109 -17.453 -8.922 1 96.69 43 GLY B C 1
ATOM 3749 O O . GLY B 1 43 ? 14.195 -16.875 -9 1 96.69 43 GLY B O 1
ATOM 3750 N N . LEU B 1 44 ? 12.734 -18.281 -9.867 1 97.44 44 LEU B N 1
ATOM 3751 C CA . LEU B 1 44 ? 13.633 -18.828 -10.875 1 97.44 44 LEU B CA 1
ATOM 3752 C C . LEU B 1 44 ? 14.234 -17.734 -11.742 1 97.44 44 LEU B C 1
ATOM 3754 O O . LEU B 1 44 ? 15.453 -17.688 -11.938 1 97.44 44 LEU B O 1
ATOM 3758 N N . PRO B 1 45 ? 13.359 -16.781 -12.258 1 97.88 45 PRO B N 1
ATOM 3759 C CA . PRO B 1 45 ? 13.961 -15.734 -13.094 1 97.88 45 PRO B CA 1
ATOM 3760 C C . PRO B 1 45 ? 15.023 -14.922 -12.352 1 97.88 45 PRO B C 1
ATOM 3762 O O . PRO B 1 45 ? 16.062 -14.578 -12.922 1 97.88 45 PRO B O 1
ATOM 3765 N N . TYR B 1 46 ? 14.789 -14.711 -11.094 1 98.06 46 TYR B N 1
ATOM 3766 C CA . TYR B 1 46 ? 15.695 -13.891 -10.297 1 98.06 46 TYR B CA 1
ATOM 3767 C C . TYR B 1 46 ? 16.953 -14.672 -9.922 1 98.06 46 TYR B C 1
ATOM 3769 O O . TYR B 1 46 ? 18.031 -14.102 -9.812 1 98.06 46 TYR B O 1
ATOM 3777 N N . PHE B 1 47 ? 16.781 -15.992 -9.742 1 98.12 47 PHE B N 1
ATOM 3778 C CA . PHE B 1 47 ? 17.922 -16.875 -9.562 1 98.12 47 PHE B CA 1
ATOM 3779 C C . PHE B 1 47 ? 18.797 -16.875 -10.805 1 98.12 47 PHE B C 1
ATOM 3781 O O . PHE B 1 47 ? 20.016 -16.688 -10.711 1 98.12 47 PHE B O 1
ATOM 3788 N N . ILE B 1 48 ? 18.172 -16.984 -11.938 1 98.19 48 ILE B N 1
ATOM 3789 C CA . ILE B 1 48 ? 18.859 -17.047 -13.219 1 98.19 48 ILE B CA 1
ATOM 3790 C C . ILE B 1 48 ? 19.578 -15.711 -13.477 1 98.19 48 ILE B C 1
ATOM 3792 O O . ILE B 1 48 ? 20.719 -15.695 -13.945 1 98.19 48 ILE B O 1
ATOM 3796 N N . GLY B 1 49 ? 18.953 -14.617 -13.094 1 97.62 49 GLY B N 1
ATOM 3797 C CA . GLY B 1 49 ? 19.484 -13.281 -13.32 1 97.62 49 GLY B CA 1
ATOM 3798 C C . GLY B 1 49 ? 20.562 -12.891 -12.328 1 97.62 49 GLY B C 1
ATOM 3799 O O . GLY B 1 49 ? 21.172 -11.82 -12.445 1 97.62 49 GLY B O 1
ATOM 3800 N N . GLY B 1 50 ? 20.766 -13.711 -11.305 1 97.56 50 GLY B N 1
ATOM 3801 C CA . GLY B 1 50 ? 21.828 -13.445 -10.344 1 97.56 50 GLY B CA 1
ATOM 3802 C C . GLY B 1 50 ? 21.406 -12.5 -9.234 1 97.56 50 GLY B C 1
ATOM 3803 O O . GLY B 1 50 ? 22.25 -11.898 -8.57 1 97.56 50 GLY B O 1
ATOM 3804 N N . PHE B 1 51 ? 20.188 -12.336 -9.031 1 97.31 51 PHE B N 1
ATOM 3805 C CA . PHE B 1 51 ? 19.703 -11.469 -7.965 1 97.31 51 PHE B CA 1
ATOM 3806 C C . PHE B 1 51 ? 19.938 -12.109 -6.598 1 97.31 51 PHE B C 1
ATOM 3808 O O . PHE B 1 51 ? 19.984 -11.414 -5.582 1 97.31 51 PHE B O 1
ATOM 3815 N N . PHE B 1 52 ? 19.906 -13.406 -6.535 1 95.69 52 PHE B N 1
ATOM 3816 C CA . PHE B 1 52 ? 20.375 -14.18 -5.398 1 95.69 52 PHE B CA 1
ATOM 3817 C C . PHE B 1 52 ? 21.078 -15.453 -5.863 1 95.69 52 PHE B C 1
ATOM 3819 O O . PHE B 1 52 ? 20.891 -15.883 -7.004 1 95.69 52 PHE B O 1
ATOM 3826 N N . ASP B 1 53 ? 21.812 -16.203 -4.961 1 94.06 53 ASP B N 1
ATOM 3827 C CA . ASP B 1 53 ? 22.672 -17.281 -5.445 1 94.06 53 ASP B CA 1
ATOM 3828 C C . ASP B 1 53 ? 22.234 -18.625 -4.895 1 94.06 53 ASP B C 1
ATOM 3830 O O . ASP B 1 53 ? 22.328 -19.656 -5.582 1 94.06 53 ASP B O 1
ATOM 3834 N N . GLU B 1 54 ? 21.672 -18.609 -3.658 1 94.38 54 GLU B N 1
ATOM 3835 C CA . GLU B 1 54 ? 21.375 -19.875 -3.004 1 94.38 54 GLU B CA 1
ATOM 3836 C C . GLU B 1 54 ? 20.031 -20.438 -3.48 1 94.38 54 GLU B C 1
ATOM 3838 O O . GLU B 1 54 ? 18.969 -20.016 -3.014 1 94.38 54 GLU B O 1
ATOM 3843 N N . PRO B 1 55 ? 20.047 -21.469 -4.355 1 93.62 55 PRO B N 1
ATOM 3844 C CA . PRO B 1 55 ? 18.781 -21.969 -4.906 1 93.62 55 PRO B CA 1
ATOM 3845 C C . PRO B 1 55 ? 17.859 -22.516 -3.832 1 93.62 55 PRO B C 1
ATOM 3847 O O . PRO B 1 55 ? 16.625 -22.5 -4.004 1 93.62 55 PRO B O 1
ATOM 3850 N N . ASN B 1 56 ? 18.391 -22.953 -2.719 1 93.19 56 ASN B N 1
ATOM 3851 C CA . ASN B 1 56 ? 17.578 -23.531 -1.649 1 93.19 56 ASN B CA 1
ATOM 3852 C C . ASN B 1 56 ? 16.703 -22.469 -0.987 1 93.19 56 ASN B C 1
ATOM 3854 O O . ASN B 1 56 ? 15.766 -22.797 -0.251 1 93.19 56 ASN B O 1
ATOM 3858 N N . ASN B 1 57 ? 16.984 -21.172 -1.266 1 94 57 ASN B N 1
ATOM 3859 C CA . ASN B 1 57 ? 16.078 -20.125 -0.803 1 94 57 ASN B CA 1
ATOM 3860 C C . ASN B 1 57 ? 14.672 -20.297 -1.357 1 94 57 ASN B C 1
ATOM 3862 O O . ASN B 1 57 ? 13.703 -19.797 -0.777 1 94 57 ASN B O 1
ATOM 3866 N N . MET B 1 58 ? 14.594 -21.094 -2.438 1 95.5 58 MET B N 1
ATOM 3867 C CA . MET B 1 58 ? 13.305 -21.266 -3.092 1 95.5 58 MET B CA 1
ATOM 3868 C C . MET B 1 58 ? 12.555 -22.453 -2.506 1 95.5 58 MET B C 1
ATOM 3870 O O . MET B 1 58 ? 11.469 -22.797 -2.967 1 95.5 58 MET B O 1
ATOM 3874 N N . ILE B 1 59 ? 13.18 -23.094 -1.454 1 95.5 59 ILE B N 1
ATOM 3875 C CA . ILE B 1 59 ? 12.555 -24.219 -0.77 1 95.5 59 ILE B CA 1
ATOM 3876 C C . ILE B 1 59 ? 12.07 -23.781 0.613 1 95.5 59 ILE B C 1
ATOM 3878 O O . ILE B 1 59 ? 12.883 -23.484 1.489 1 95.5 59 ILE B O 1
ATOM 3882 N N . ALA B 1 60 ? 10.742 -23.781 0.774 1 93.06 60 ALA B N 1
ATOM 3883 C CA . ALA B 1 60 ? 10.195 -23.359 2.059 1 93.06 60 ALA B CA 1
ATOM 3884 C C . ALA B 1 60 ? 10.359 -24.438 3.117 1 93.06 60 ALA B C 1
ATOM 3886 O O . ALA B 1 60 ? 10.68 -24.141 4.273 1 93.06 60 ALA B O 1
ATOM 3887 N N . ARG B 1 61 ? 10.148 -25.766 2.781 1 93.69 61 ARG B N 1
ATOM 3888 C CA . ARG B 1 61 ? 10.258 -26.922 3.674 1 93.69 61 ARG B CA 1
ATOM 3889 C C . ARG B 1 61 ? 10.758 -28.156 2.926 1 93.69 61 ARG B C 1
ATOM 3891 O O . ARG B 1 61 ? 10.219 -28.5 1.874 1 93.69 61 ARG B O 1
ATOM 3898 N N . THR B 1 62 ? 11.641 -28.797 3.516 1 96.06 62 THR B N 1
ATOM 3899 C CA . THR B 1 62 ? 12.227 -29.969 2.891 1 96.06 62 THR B CA 1
ATOM 3900 C C . THR B 1 62 ? 11.422 -31.219 3.232 1 96.06 62 THR B C 1
ATOM 3902 O O . THR B 1 62 ? 10.641 -31.219 4.188 1 96.06 62 THR B O 1
ATOM 3905 N N . PRO B 1 63 ? 11.695 -32.219 2.412 1 96.5 63 PRO B N 1
ATOM 3906 C CA . PRO B 1 63 ? 11.055 -33.469 2.748 1 96.5 63 PRO B CA 1
ATOM 3907 C C . PRO B 1 63 ? 11.383 -33.938 4.16 1 96.5 63 PRO B C 1
ATOM 3909 O O . PRO B 1 63 ? 10.508 -34.438 4.875 1 96.5 63 PRO B O 1
ATOM 3912 N N . ASP B 1 64 ? 12.602 -33.688 4.645 1 96.56 64 ASP B N 1
ATOM 3913 C CA . ASP B 1 64 ? 13.023 -34.094 5.984 1 96.56 64 ASP B CA 1
ATOM 3914 C C . ASP B 1 64 ? 12.25 -33.344 7.059 1 96.56 64 ASP B C 1
ATOM 3916 O O . ASP B 1 64 ? 11.867 -33.906 8.078 1 96.56 64 ASP B O 1
ATOM 3920 N N . GLU B 1 65 ? 12.055 -32.125 6.77 1 96.75 65 GLU B N 1
ATOM 3921 C CA . GLU B 1 65 ? 11.312 -31.297 7.727 1 96.75 65 GLU B CA 1
ATOM 3922 C C . GLU B 1 65 ? 9.867 -31.766 7.848 1 96.75 65 GLU B C 1
ATOM 3924 O O . GLU B 1 65 ? 9.289 -31.75 8.938 1 96.75 65 GLU B O 1
ATOM 3929 N N . PHE B 1 66 ? 9.297 -32.156 6.754 1 97.19 66 PHE B N 1
ATOM 3930 C CA . PHE B 1 66 ? 7.945 -32.688 6.793 1 97.19 66 PHE B CA 1
ATOM 3931 C C . PHE B 1 66 ? 7.91 -34 7.566 1 97.19 66 PHE B C 1
ATOM 3933 O O . PHE B 1 66 ? 7.004 -34.25 8.367 1 97.19 66 PHE B O 1
ATOM 3940 N N . GLU B 1 67 ? 8.867 -34.812 7.387 1 96.38 67 GLU B N 1
ATOM 3941 C CA . GLU B 1 67 ? 8.938 -36.094 8.078 1 96.38 67 GLU B CA 1
ATOM 3942 C C . GLU B 1 67 ? 9.07 -35.906 9.586 1 96.38 67 GLU B C 1
ATOM 3944 O O . GLU B 1 67 ? 8.469 -36.656 10.367 1 96.38 67 GLU B O 1
ATOM 3949 N N . GLN B 1 68 ? 9.828 -34.938 9.961 1 96.88 68 GLN B N 1
ATOM 3950 C CA . GLN B 1 68 ? 9.992 -34.625 11.375 1 96.88 68 GLN B CA 1
ATOM 3951 C C . GLN B 1 68 ? 8.672 -34.219 12 1 96.88 68 GLN B C 1
ATOM 3953 O O . GLN B 1 68 ? 8.469 -34.375 13.203 1 96.88 68 GLN B O 1
ATOM 3958 N N . ASN B 1 69 ? 7.754 -33.781 11.125 1 95.69 69 ASN B N 1
ATOM 3959 C CA . ASN B 1 69 ? 6.457 -33.344 11.625 1 95.69 69 ASN B CA 1
ATOM 3960 C C . ASN B 1 69 ? 5.375 -34.406 11.383 1 95.69 69 ASN B C 1
ATOM 3962 O O . ASN B 1 69 ? 4.184 -34.094 11.469 1 95.69 69 ASN B O 1
ATOM 3966 N N . GLY B 1 70 ? 5.781 -35.531 10.969 1 96.81 70 GLY B N 1
ATOM 3967 C CA . GLY B 1 70 ? 4.871 -36.656 10.906 1 96.81 70 GLY B CA 1
ATOM 3968 C C . GLY B 1 70 ? 4.191 -36.812 9.555 1 96.81 70 GLY B C 1
ATOM 3969 O O . GLY B 1 70 ? 3.145 -37.438 9.453 1 96.81 70 GLY B O 1
ATOM 3970 N N . ILE B 1 71 ? 4.719 -36.188 8.523 1 98.38 71 ILE B N 1
ATOM 3971 C CA . ILE B 1 71 ? 4.188 -36.312 7.172 1 98.38 71 ILE B CA 1
ATOM 3972 C C . ILE B 1 71 ? 5.16 -37.125 6.305 1 98.38 71 ILE B C 1
ATOM 3974 O O . ILE B 1 71 ? 6.32 -36.719 6.148 1 98.38 71 ILE B O 1
ATOM 3978 N N . SER B 1 72 ? 4.746 -38.188 5.75 1 98.31 72 SER B N 1
ATOM 3979 C CA . SER B 1 72 ? 5.598 -38.969 4.867 1 98.31 72 SER B CA 1
ATOM 3980 C C . SER B 1 72 ? 5.684 -38.344 3.479 1 98.31 72 SER B C 1
ATOM 3982 O O . SER B 1 72 ? 4.656 -38.094 2.844 1 98.31 72 SER B O 1
ATOM 3984 N N . VAL B 1 73 ? 6.922 -38.156 3.078 1 98.38 73 VAL B N 1
ATOM 3985 C CA . VAL B 1 73 ? 7.113 -37.562 1.757 1 98.38 73 VAL B CA 1
ATOM 3986 C C . VAL B 1 73 ? 7.969 -38.5 0.897 1 98.38 73 VAL B C 1
ATOM 3988 O O . VAL B 1 73 ? 9.07 -38.875 1.296 1 98.38 73 VAL B O 1
ATOM 3991 N N . PHE B 1 74 ? 7.414 -38.844 -0.228 1 98.31 74 PHE B N 1
ATOM 3992 C CA . PHE B 1 74 ? 8.141 -39.656 -1.216 1 98.31 74 PHE B CA 1
ATOM 3993 C C . PHE B 1 74 ? 8.406 -38.812 -2.475 1 98.31 74 PHE B C 1
ATOM 3995 O O . PHE B 1 74 ? 7.539 -38.719 -3.346 1 98.31 74 PHE B O 1
ATOM 4002 N N . THR B 1 75 ? 9.602 -38.344 -2.547 1 97.56 75 THR B N 1
ATOM 4003 C CA . THR B 1 75 ? 10.008 -37.625 -3.748 1 97.56 75 THR B CA 1
ATOM 4004 C C . THR B 1 75 ? 10.391 -38.594 -4.859 1 97.56 75 THR B C 1
ATOM 4006 O O . THR B 1 75 ? 10.555 -39.781 -4.613 1 97.56 75 THR B O 1
ATOM 4009 N N . GLU B 1 76 ? 10.406 -38.094 -6.082 1 97.69 76 GLU B N 1
ATOM 4010 C CA . GLU B 1 76 ? 10.695 -38.906 -7.258 1 97.69 76 GLU B CA 1
ATOM 4011 C C . GLU B 1 76 ? 9.75 -40.094 -7.344 1 97.69 76 GLU B C 1
ATOM 4013 O O . GLU B 1 76 ? 10.18 -41.219 -7.641 1 97.69 76 GLU B O 1
ATOM 4018 N N . HIS B 1 77 ? 8.562 -39.906 -6.945 1 98.5 77 HIS B N 1
ATOM 4019 C CA . HIS B 1 77 ? 7.453 -40.844 -7.09 1 98.5 77 HIS B CA 1
ATOM 4020 C C . HIS B 1 77 ? 6.32 -40.219 -7.906 1 98.5 77 HIS B C 1
ATOM 4022 O O . HIS B 1 77 ? 5.77 -39.188 -7.535 1 98.5 77 HIS B O 1
ATOM 4028 N N . GLU B 1 78 ? 6.004 -40.812 -9 1 98.38 78 GLU B N 1
ATOM 4029 C CA . GLU B 1 78 ? 4.957 -40.344 -9.898 1 98.38 78 GLU B CA 1
ATOM 4030 C C . GLU B 1 78 ? 3.688 -41.188 -9.758 1 98.38 78 GLU B C 1
ATOM 4032 O O . GLU B 1 78 ? 3.734 -42.406 -9.859 1 98.38 78 GLU B O 1
ATOM 4037 N N . VAL B 1 79 ? 2.543 -40.562 -9.445 1 98.56 79 VAL B N 1
ATOM 4038 C CA . VAL B 1 79 ? 1.256 -41.25 -9.508 1 98.56 79 VAL B CA 1
ATOM 4039 C C . VAL B 1 79 ? 0.794 -41.344 -10.961 1 98.56 79 VAL B C 1
ATOM 4041 O O . VAL B 1 79 ? 0.427 -40.344 -11.578 1 98.56 79 VAL B O 1
ATOM 4044 N N . MET B 1 80 ? 0.7 -42.531 -11.414 1 97.44 80 MET B N 1
ATOM 4045 C CA . MET B 1 80 ? 0.423 -42.781 -12.828 1 97.44 80 MET B CA 1
ATOM 4046 C C . MET B 1 80 ? -1.078 -42.875 -13.086 1 97.44 80 MET B C 1
ATOM 4048 O O . MET B 1 80 ? -1.551 -42.531 -14.172 1 97.44 80 MET B O 1
ATOM 4052 N N . ARG B 1 81 ? -1.719 -43.438 -12.086 1 96.44 81 ARG B N 1
ATOM 4053 C CA . ARG B 1 81 ? -3.15 -43.688 -12.219 1 96.44 81 ARG B CA 1
ATOM 4054 C C . ARG B 1 81 ? -3.854 -43.594 -10.867 1 96.44 81 ARG B C 1
ATOM 4056 O O . ARG B 1 81 ? -3.27 -43.906 -9.836 1 96.44 81 ARG B O 1
ATOM 4063 N N . VAL B 1 82 ? -5.098 -43.094 -10.984 1 97.88 82 VAL B N 1
ATOM 4064 C CA . VAL B 1 82 ? -5.996 -43.125 -9.828 1 97.88 82 VAL B CA 1
ATOM 4065 C C . VAL B 1 82 ? -7.289 -43.844 -10.188 1 97.88 82 VAL B C 1
ATOM 4067 O O . VAL B 1 82 ? -7.871 -43.594 -11.25 1 97.88 82 VAL B O 1
ATOM 4070 N N . ASP B 1 83 ? -7.66 -44.812 -9.414 1 97.31 83 ASP B N 1
ATOM 4071 C CA . ASP B 1 83 ? -8.969 -45.438 -9.5 1 97.31 83 ASP B CA 1
ATOM 4072 C C . ASP B 1 83 ? -9.898 -44.938 -8.406 1 97.31 83 ASP B C 1
ATOM 4074 O O . ASP B 1 83 ? -9.961 -45.5 -7.316 1 97.31 83 ASP B O 1
ATOM 4078 N N . ILE B 1 84 ? -10.656 -43.906 -8.719 1 97 84 ILE B N 1
ATOM 4079 C CA . ILE B 1 84 ? -11.477 -43.219 -7.742 1 97 84 ILE B CA 1
ATOM 4080 C C . ILE B 1 84 ? -12.555 -44.156 -7.199 1 97 84 ILE B C 1
ATOM 4082 O O . ILE B 1 84 ? -12.883 -44.094 -6.012 1 97 84 ILE B O 1
ATOM 4086 N N . LYS B 1 85 ? -13.086 -45 -7.996 1 95.44 85 LYS B N 1
ATOM 4087 C CA . LYS B 1 85 ? -14.141 -45.938 -7.598 1 95.44 85 LYS B CA 1
ATOM 4088 C C . LYS B 1 85 ? -13.664 -46.875 -6.488 1 95.44 85 LYS B C 1
ATOM 4090 O O . LYS B 1 85 ? -14.422 -47.188 -5.574 1 95.44 85 LYS B O 1
ATOM 4095 N N . ASN B 1 86 ? -12.438 -47.25 -6.602 1 96.94 86 ASN B N 1
ATOM 4096 C CA . ASN B 1 86 ? -11.914 -48.219 -5.664 1 96.94 86 ASN B CA 1
ATOM 4097 C C . ASN B 1 86 ? -10.961 -47.594 -4.652 1 96.94 86 ASN B C 1
ATOM 4099 O O . ASN B 1 86 ? -10.336 -48.312 -3.857 1 96.94 86 ASN B O 1
ATOM 4103 N N . ASN B 1 87 ? -10.789 -46.281 -4.695 1 97.94 87 ASN B N 1
ATOM 4104 C CA . ASN B 1 87 ? -9.914 -45.562 -3.793 1 97.94 87 ASN B CA 1
ATOM 4105 C C . ASN B 1 87 ? -8.492 -46.094 -3.818 1 97.94 87 ASN B C 1
ATOM 4107 O O . ASN B 1 87 ? -7.898 -46.344 -2.768 1 97.94 87 ASN B O 1
ATOM 4111 N N . THR B 1 88 ? -7.969 -46.312 -5.039 1 97.56 88 THR B N 1
ATOM 4112 C CA . THR B 1 88 ? -6.609 -46.812 -5.203 1 97.56 88 THR B CA 1
ATOM 4113 C C . THR B 1 88 ? -5.82 -45.938 -6.172 1 97.56 88 THR B C 1
ATOM 4115 O O . THR B 1 88 ? -6.406 -45.281 -7.027 1 97.56 88 THR B O 1
ATOM 4118 N N . LEU B 1 89 ? -4.512 -45.938 -5.988 1 97.69 89 LEU B N 1
ATOM 4119 C CA . LEU B 1 89 ? -3.645 -45.25 -6.957 1 97.69 89 LEU B CA 1
ATOM 4120 C C . LEU B 1 89 ? -2.414 -46.125 -7.254 1 97.69 89 LEU B C 1
ATOM 4122 O O . LEU B 1 89 ? -2.053 -47 -6.465 1 97.69 89 LEU B O 1
ATOM 4126 N N . GLN B 1 90 ? -1.884 -45.938 -8.43 1 98.5 90 GLN B N 1
ATOM 4127 C CA . GLN B 1 90 ? -0.651 -46.594 -8.867 1 98.5 90 GLN B CA 1
ATOM 4128 C C . GLN B 1 90 ? 0.511 -45.594 -8.891 1 98.5 90 GLN B C 1
ATOM 4130 O O . GLN B 1 90 ? 0.409 -44.531 -9.5 1 98.5 90 GLN B O 1
ATOM 4135 N N . VAL B 1 91 ? 1.576 -46 -8.172 1 98.69 91 VAL B N 1
ATOM 4136 C CA . VAL B 1 91 ? 2.717 -45.094 -8 1 98.69 91 VAL B CA 1
ATOM 4137 C C . VAL B 1 91 ? 3.967 -45.719 -8.609 1 98.69 91 VAL B C 1
ATOM 4139 O O . VAL B 1 91 ? 4.188 -46.938 -8.469 1 98.69 91 VAL B O 1
ATOM 4142 N N . LYS B 1 92 ? 4.703 -44.938 -9.328 1 98.69 92 LYS B N 1
ATOM 4143 C CA . LYS B 1 92 ? 5.996 -45.375 -9.859 1 98.69 92 LYS B CA 1
ATOM 4144 C C . LYS B 1 92 ? 7.141 -44.656 -9.141 1 98.69 92 LYS B C 1
ATOM 4146 O O . LYS B 1 92 ? 7.207 -43.438 -9.125 1 98.69 92 LYS B O 1
ATOM 4151 N N . ASN B 1 93 ? 7.996 -45.406 -8.5 1 98.44 93 ASN B N 1
ATOM 4152 C CA . ASN B 1 93 ? 9.273 -44.875 -8.047 1 98.44 93 ASN B CA 1
ATOM 4153 C C . ASN B 1 93 ? 10.211 -44.594 -9.211 1 98.44 93 ASN B C 1
ATOM 4155 O O . ASN B 1 93 ? 10.656 -45.5 -9.898 1 98.44 93 ASN B O 1
ATOM 4159 N N . LEU B 1 94 ? 10.539 -43.406 -9.375 1 97.75 94 LEU B N 1
ATOM 4160 C CA . LEU B 1 94 ? 11.266 -43 -10.578 1 97.75 94 LEU B CA 1
ATOM 4161 C C . LEU B 1 94 ? 12.734 -43.406 -10.477 1 97.75 94 LEU B C 1
ATOM 4163 O O . LEU B 1 94 ? 13.438 -43.469 -11.492 1 97.75 94 LEU B O 1
ATOM 4167 N N . GLN B 1 95 ? 13.203 -43.656 -9.25 1 96.88 95 GLN B N 1
ATOM 4168 C CA . GLN B 1 95 ? 14.586 -44.062 -9.055 1 96.88 95 GLN B CA 1
ATOM 4169 C C . GLN B 1 95 ? 14.742 -45.562 -9.312 1 96.88 95 GLN B C 1
ATOM 4171 O O . GLN B 1 95 ? 15.617 -46 -10.062 1 96.88 95 GLN B O 1
ATOM 4176 N N . THR B 1 96 ? 13.867 -46.375 -8.742 1 97.69 96 THR B N 1
ATOM 4177 C CA . THR B 1 96 ? 13.977 -47.844 -8.82 1 97.69 96 THR B CA 1
ATOM 4178 C C . THR B 1 96 ? 13.133 -48.406 -9.969 1 97.69 96 THR B C 1
ATOM 4180 O O . THR B 1 96 ? 13.289 -49.562 -10.359 1 97.69 96 THR B O 1
ATOM 4183 N N . LYS B 1 97 ? 12.156 -47.688 -10.43 1 97.69 97 LYS B N 1
ATOM 4184 C CA . LYS B 1 97 ? 11.234 -48.062 -11.5 1 97.69 97 LYS B CA 1
ATOM 4185 C C . LYS B 1 97 ? 10.172 -49.031 -11 1 97.69 97 LYS B C 1
ATOM 4187 O O . LYS B 1 97 ? 9.375 -49.531 -11.789 1 97.69 97 LYS B O 1
ATOM 4192 N N . GLN B 1 98 ? 10.188 -49.25 -9.781 1 98.12 98 GLN B N 1
ATOM 4193 C CA . GLN B 1 98 ? 9.164 -50.125 -9.195 1 98.12 98 GLN B CA 1
ATOM 4194 C C . GLN B 1 98 ? 7.797 -49.438 -9.211 1 98.12 98 GLN B C 1
ATOM 4196 O O . GLN B 1 98 ? 7.684 -48.25 -8.922 1 98.12 98 GLN B O 1
ATOM 4201 N N . ILE B 1 99 ? 6.844 -50.188 -9.594 1 98.44 99 ILE B N 1
ATOM 4202 C CA . ILE B 1 99 ? 5.461 -49.719 -9.586 1 98.44 99 ILE B CA 1
ATOM 4203 C C . ILE B 1 99 ? 4.688 -50.438 -8.477 1 98.44 99 ILE B C 1
ATOM 4205 O O . ILE B 1 99 ? 4.793 -51.656 -8.32 1 98.44 99 ILE B O 1
ATOM 4209 N N . PHE B 1 100 ? 3.967 -49.688 -7.633 1 98.44 100 PHE B N 1
ATOM 4210 C CA . PHE B 1 100 ? 3.176 -50.281 -6.562 1 98.44 100 PHE B CA 1
ATOM 4211 C C . PHE B 1 100 ? 1.831 -49.594 -6.426 1 98.44 100 PHE B C 1
ATOM 4213 O O . PHE B 1 100 ? 1.651 -48.469 -6.926 1 98.44 100 PHE B O 1
ATOM 4220 N N . ASN B 1 101 ? 0.912 -50.25 -5.773 1 98.19 101 ASN B N 1
ATOM 4221 C CA . ASN B 1 101 ? -0.407 -49.688 -5.5 1 98.19 101 ASN B CA 1
ATOM 4222 C C . ASN B 1 101 ? -0.521 -49.219 -4.059 1 98.19 101 ASN B C 1
ATOM 4224 O O . ASN B 1 101 ? 0.148 -49.75 -3.166 1 98.19 101 ASN B O 1
ATOM 4228 N N . ASP B 1 102 ? -1.288 -48.188 -3.885 1 98.25 102 ASP B N 1
ATOM 4229 C CA . ASP B 1 102 ? -1.623 -47.656 -2.566 1 98.25 102 ASP B CA 1
ATOM 4230 C C . ASP B 1 102 ? -3.115 -47.344 -2.461 1 98.25 102 ASP B C 1
ATOM 4232 O O . ASP B 1 102 ? -3.836 -47.406 -3.461 1 98.25 102 ASP B O 1
ATOM 4236 N N . THR B 1 103 ? -3.65 -47.25 -1.216 1 98.31 103 THR B N 1
ATOM 4237 C CA . THR B 1 103 ? -5.051 -46.906 -0.956 1 98.31 103 THR B CA 1
ATOM 4238 C C . THR B 1 103 ? -5.172 -45.656 -0.107 1 98.31 103 THR B C 1
ATOM 4240 O O . THR B 1 103 ? -4.188 -45.188 0.476 1 98.31 103 THR B O 1
ATOM 4243 N N . TYR B 1 104 ? -6.348 -45.062 -0.139 1 98.19 104 TYR B N 1
ATOM 4244 C CA . TYR B 1 104 ? -6.574 -43.844 0.638 1 98.19 104 TYR B CA 1
ATOM 4245 C C . TYR B 1 104 ? -8.008 -43.781 1.149 1 98.19 104 TYR B C 1
ATOM 4247 O O . TYR B 1 104 ? -8.906 -44.406 0.564 1 98.19 104 TYR B O 1
ATOM 4255 N N . ASP B 1 105 ? -8.203 -43.031 2.254 1 98.06 105 ASP B N 1
ATOM 4256 C CA . ASP B 1 105 ? -9.531 -42.656 2.715 1 98.06 105 ASP B CA 1
ATOM 4257 C C . ASP B 1 105 ? -9.922 -41.281 2.146 1 98.06 105 ASP B C 1
ATOM 4259 O O . ASP B 1 105 ? -11.086 -41.062 1.802 1 98.06 105 ASP B O 1
ATOM 4263 N N . LYS B 1 106 ? -8.969 -40.344 2.064 1 98.44 106 LYS B N 1
ATOM 4264 C CA . LYS B 1 106 ? -9.094 -39.031 1.421 1 98.44 106 LYS B CA 1
ATOM 4265 C C . LYS B 1 106 ? -7.918 -38.75 0.483 1 98.44 106 LYS B C 1
ATOM 4267 O O . LYS B 1 106 ? -6.805 -39.219 0.73 1 98.44 106 LYS B O 1
ATOM 4272 N N . LEU B 1 107 ? -8.234 -38.062 -0.597 1 98.75 107 LEU B N 1
ATOM 4273 C CA . LEU B 1 107 ? -7.234 -37.75 -1.617 1 98.75 107 LEU B CA 1
ATOM 4274 C C . LEU B 1 107 ? -7.223 -36.281 -1.945 1 98.75 107 LEU B C 1
ATOM 4276 O O . LEU B 1 107 ? -8.281 -35.656 -2.074 1 98.75 107 LEU B O 1
ATOM 4280 N N . MET B 1 108 ? -6.035 -35.719 -2.014 1 98.88 108 MET B N 1
ATOM 4281 C CA . MET B 1 108 ? -5.875 -34.375 -2.555 1 98.88 108 MET B CA 1
ATOM 4282 C C . MET B 1 108 ? -5.02 -34.375 -3.816 1 98.88 108 MET B C 1
ATOM 4284 O O . MET B 1 108 ? -3.922 -34.938 -3.818 1 98.88 108 MET B O 1
ATOM 4288 N N . ILE B 1 109 ? -5.594 -33.781 -4.812 1 98.88 109 ILE B N 1
ATOM 4289 C CA . ILE B 1 109 ? -4.887 -33.656 -6.086 1 98.88 109 ILE B CA 1
ATOM 4290 C C . ILE B 1 109 ? -4.297 -32.281 -6.23 1 98.88 109 ILE B C 1
ATOM 4292 O O . ILE B 1 109 ? -5.031 -31.297 -6.395 1 98.88 109 ILE B O 1
ATOM 4296 N N . ALA B 1 110 ? -2.994 -32.156 -6.195 1 98.81 110 ALA B N 1
ATOM 4297 C CA . ALA B 1 110 ? -2.246 -30.891 -6.312 1 98.81 110 ALA B CA 1
ATOM 4298 C C . ALA B 1 110 ? -1.087 -31.031 -7.293 1 98.81 110 ALA B C 1
ATOM 4300 O O . ALA B 1 110 ? 0.052 -30.688 -6.973 1 98.81 110 ALA B O 1
ATOM 4301 N N . THR B 1 111 ? -1.363 -31.438 -8.508 1 98.31 111 THR B N 1
ATOM 4302 C CA . THR B 1 111 ? -0.361 -31.875 -9.477 1 98.31 111 THR B CA 1
ATOM 4303 C C . THR B 1 111 ? 0.166 -30.688 -10.281 1 98.31 111 THR B C 1
ATOM 4305 O O . THR B 1 111 ? 1.105 -30.844 -11.07 1 98.31 111 THR B O 1
ATOM 4308 N N . GLY B 1 112 ? -0.447 -29.578 -10.094 1 97.19 112 GLY B N 1
ATOM 4309 C CA . GLY B 1 112 ? 0.029 -28.375 -10.75 1 97.19 112 GLY B CA 1
ATOM 4310 C C . GLY B 1 112 ? -0.255 -28.359 -12.242 1 97.19 112 GLY B C 1
ATOM 4311 O O . GLY B 1 112 ? -1.337 -28.766 -12.68 1 97.19 112 GLY B O 1
ATOM 4312 N N . GLY B 1 113 ? 0.638 -27.734 -12.992 1 96.25 113 GLY B N 1
ATOM 4313 C CA . GLY B 1 113 ? 0.458 -27.594 -14.422 1 96.25 113 GLY B CA 1
ATOM 4314 C C . GLY B 1 113 ? 1.699 -27.953 -15.219 1 96.25 113 GLY B C 1
ATOM 4315 O O . GLY B 1 113 ? 2.799 -28.016 -14.672 1 96.25 113 GLY B O 1
ATOM 4316 N N . ASN B 1 114 ? 1.472 -28.219 -16.469 1 95.75 114 ASN B N 1
ATOM 4317 C CA . ASN B 1 114 ? 2.533 -28.469 -17.438 1 95.75 114 ASN B CA 1
ATOM 4318 C C . ASN B 1 114 ? 2.641 -27.344 -18.453 1 95.75 114 ASN B C 1
ATOM 4320 O O . ASN B 1 114 ? 1.633 -26.734 -18.828 1 95.75 114 ASN B O 1
ATOM 4324 N N . PRO B 1 115 ? 3.873 -27.094 -18.938 1 95.25 115 PRO B N 1
ATOM 4325 C CA . PRO B 1 115 ? 4.004 -26.078 -19.984 1 95.25 115 PRO B CA 1
ATOM 4326 C C . PRO B 1 115 ? 3.26 -26.469 -21.266 1 95.25 115 PRO B C 1
ATOM 4328 O O . PRO B 1 115 ? 3.246 -27.641 -21.641 1 95.25 115 PRO B O 1
ATOM 4331 N N . ILE B 1 116 ? 2.658 -25.484 -21.828 1 95.81 116 ILE B N 1
ATOM 4332 C CA . ILE B 1 116 ? 2.07 -25.672 -23.156 1 95.81 116 ILE B CA 1
ATOM 4333 C C . ILE B 1 116 ? 3.146 -25.516 -24.219 1 95.81 116 ILE B C 1
ATOM 4335 O O . ILE B 1 116 ? 3.812 -24.484 -24.29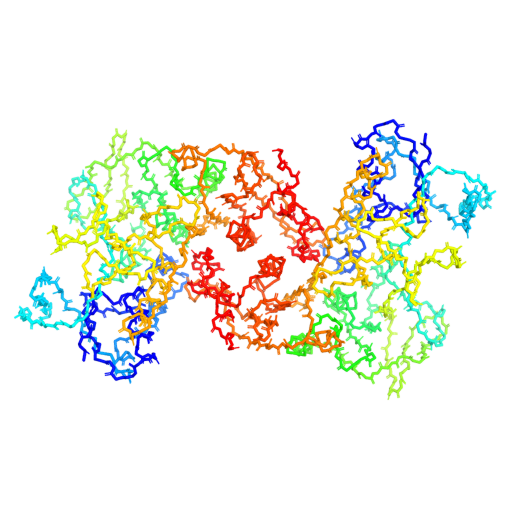7 1 95.81 116 ILE B O 1
ATOM 4339 N N . ILE B 1 117 ? 3.383 -26.531 -25 1 94.5 117 ILE B N 1
ATOM 4340 C CA . ILE B 1 117 ? 4.359 -26.453 -26.078 1 94.5 117 ILE B CA 1
ATOM 4341 C C . ILE B 1 117 ? 3.637 -26.297 -27.422 1 94.5 117 ILE B C 1
ATOM 4343 O O . ILE B 1 117 ? 2.973 -27.219 -27.891 1 94.5 117 ILE B O 1
ATOM 4347 N N . PRO B 1 118 ? 3.771 -25.188 -28 1 95.62 118 PRO B N 1
ATOM 4348 C CA . PRO B 1 118 ? 3.197 -25.016 -29.344 1 95.62 118 PRO B CA 1
ATOM 4349 C C . PRO B 1 118 ? 3.865 -25.906 -30.391 1 95.62 118 PRO B C 1
ATOM 4351 O O . PRO B 1 118 ? 4.898 -26.531 -30.109 1 95.62 118 PRO B O 1
ATOM 4354 N N . PRO B 1 119 ? 3.24 -26.016 -31.531 1 95.5 119 PRO B N 1
ATOM 4355 C CA . PRO B 1 119 ? 3.811 -26.859 -32.594 1 95.5 119 PRO B CA 1
ATOM 4356 C C . PRO B 1 119 ? 5.023 -26.219 -33.25 1 95.5 119 PRO B C 1
ATOM 4358 O O . PRO B 1 119 ? 4.922 -25.734 -34.375 1 95.5 119 PRO B O 1
ATOM 4361 N N . ILE B 1 120 ? 6.086 -26.234 -32.656 1 97.25 120 ILE B N 1
ATOM 4362 C CA . ILE B 1 120 ? 7.367 -25.75 -33.156 1 97.25 120 ILE B CA 1
ATOM 4363 C C . ILE B 1 120 ? 8.242 -26.938 -33.562 1 97.25 120 ILE B C 1
ATOM 4365 O O . ILE B 1 120 ? 8.43 -27.875 -32.812 1 97.25 120 ILE B O 1
ATOM 4369 N N . SER B 1 121 ? 8.805 -26.859 -34.781 1 96.88 121 SER B N 1
ATOM 4370 C CA . SER B 1 121 ? 9.648 -27.953 -35.25 1 96.88 121 SER B CA 1
ATOM 4371 C C . SER B 1 121 ? 11.055 -27.859 -34.688 1 96.88 121 SER B C 1
ATOM 4373 O O . SER B 1 121 ? 11.539 -26.766 -34.375 1 96.88 121 SER B O 1
ATOM 4375 N N . ASN B 1 122 ? 11.719 -29.016 -34.438 1 96.25 122 ASN B N 1
ATOM 4376 C CA . ASN B 1 122 ? 13.125 -29.141 -34.094 1 96.25 122 ASN B CA 1
ATOM 4377 C C . ASN B 1 122 ? 13.375 -28.656 -32.656 1 96.25 122 ASN B C 1
ATOM 4379 O O . ASN B 1 122 ? 14.406 -28.047 -32.375 1 96.25 122 ASN B O 1
ATOM 4383 N N . ILE B 1 123 ? 12.398 -28.922 -31.719 1 95 123 ILE B N 1
ATOM 4384 C CA . ILE B 1 123 ? 12.531 -28.375 -30.375 1 95 123 ILE B CA 1
ATOM 4385 C C . ILE B 1 123 ? 13.438 -29.281 -29.547 1 95 123 ILE B C 1
ATOM 4387 O O . ILE B 1 123 ? 13.711 -29 -28.375 1 95 123 ILE B O 1
ATOM 4391 N N . GLN B 1 124 ? 13.961 -30.359 -30.125 1 94.12 124 GLN B N 1
ATOM 4392 C CA . GLN B 1 124 ? 14.812 -31.312 -29.406 1 94.12 124 GLN B CA 1
ATOM 4393 C C . GLN B 1 124 ? 16.25 -30.797 -29.297 1 94.12 124 GLN B C 1
ATOM 4395 O O . GLN B 1 124 ? 17.078 -31.375 -28.609 1 94.12 124 GLN B O 1
ATOM 4400 N N . LEU B 1 125 ? 16.547 -29.672 -29.922 1 95.19 125 LEU B N 1
ATOM 4401 C CA . LEU B 1 125 ? 17.875 -29.078 -29.906 1 95.19 125 LEU B CA 1
ATOM 4402 C C . LEU B 1 125 ? 18.266 -28.672 -28.484 1 95.19 125 LEU B C 1
ATOM 4404 O O . LEU B 1 125 ? 17.422 -28.281 -27.688 1 95.19 125 LEU B O 1
ATOM 4408 N N . SER B 1 126 ? 19.578 -28.766 -28.281 1 96.25 126 SER B N 1
ATOM 4409 C CA . SER B 1 126 ? 20.078 -28.203 -27.031 1 96.25 126 SER B CA 1
ATOM 4410 C C . SER B 1 126 ? 19.875 -26.688 -27 1 96.25 126 SER B C 1
ATOM 4412 O O . SER B 1 126 ? 19.75 -26.047 -28.047 1 96.25 126 SER B O 1
ATOM 4414 N N . ASN B 1 127 ? 19.672 -26.109 -25.812 1 97.44 127 ASN B N 1
ATOM 4415 C CA . ASN B 1 127 ? 19.5 -24.672 -25.547 1 97.44 127 ASN B CA 1
ATOM 4416 C C . ASN B 1 127 ? 18.062 -24.234 -25.812 1 97.44 127 ASN B C 1
ATOM 4418 O O . ASN B 1 127 ? 17.828 -23.062 -26.109 1 97.44 127 ASN B O 1
ATOM 4422 N N . PHE B 1 128 ? 17.219 -25.141 -25.922 1 97.31 128 PHE B N 1
ATOM 4423 C CA . PHE B 1 128 ? 15.781 -24.891 -25.844 1 97.31 128 PHE B CA 1
ATOM 4424 C C . PHE B 1 128 ? 15.234 -25.328 -24.484 1 97.31 128 PHE B C 1
ATOM 4426 O O . PHE B 1 128 ? 15.352 -26.484 -24.109 1 97.31 128 PHE B O 1
ATOM 4433 N N . TYR B 1 129 ? 14.602 -24.328 -23.734 1 97.44 129 TYR B N 1
ATOM 4434 C CA . TYR B 1 129 ? 14.172 -24.656 -22.375 1 97.44 129 TYR B CA 1
ATOM 4435 C C . TYR B 1 129 ? 12.789 -24.078 -22.094 1 97.44 129 TYR B C 1
ATOM 4437 O O . TYR B 1 129 ? 12.438 -23.016 -22.625 1 97.44 129 TYR B O 1
ATOM 4445 N N . THR B 1 130 ? 12.047 -24.812 -21.281 1 95.44 130 THR B N 1
ATOM 4446 C CA . THR B 1 130 ? 10.961 -24.219 -20.516 1 95.44 130 THR B CA 1
ATOM 4447 C C . THR B 1 130 ? 11.453 -23.781 -19.125 1 95.44 130 THR B C 1
ATOM 4449 O O . THR B 1 130 ? 12.633 -23.938 -18.812 1 95.44 130 THR B O 1
ATOM 4452 N N . LEU B 1 131 ? 10.664 -23.172 -18.375 1 94 131 LEU B N 1
ATOM 4453 C CA . LEU B 1 131 ? 11.055 -22.734 -17.031 1 94 131 LEU B CA 1
ATOM 4454 C C . LEU B 1 131 ? 10.008 -23.141 -16 1 94 131 LEU B C 1
ATOM 4456 O O . LEU B 1 131 ? 9.141 -22.344 -15.648 1 94 131 LEU B O 1
ATOM 4460 N N . ARG B 1 132 ? 10.203 -24.359 -15.438 1 87.94 132 ARG B N 1
ATOM 4461 C CA . ARG B 1 132 ? 9.141 -24.828 -14.562 1 87.94 132 ARG B CA 1
ATOM 4462 C C . ARG B 1 132 ? 9.711 -25.453 -13.289 1 87.94 132 ARG B C 1
ATOM 4464 O O . ARG B 1 132 ? 9.039 -25.484 -12.25 1 87.94 132 ARG B O 1
ATOM 4471 N N . ASN B 1 133 ? 10.891 -25.938 -13.391 1 89.5 133 ASN B N 1
ATOM 4472 C CA . ASN B 1 133 ? 11.445 -26.625 -12.234 1 89.5 133 ASN B CA 1
ATOM 4473 C C . ASN B 1 133 ? 12.883 -26.188 -11.945 1 89.5 133 ASN B C 1
ATOM 4475 O O . ASN B 1 133 ? 13.461 -25.422 -12.719 1 89.5 133 ASN B O 1
ATOM 4479 N N . MET B 1 134 ? 13.391 -26.625 -10.875 1 91.56 134 MET B N 1
ATOM 4480 C CA . MET B 1 134 ? 14.711 -26.219 -10.398 1 91.56 134 MET B CA 1
ATOM 4481 C C . MET B 1 134 ? 15.789 -26.594 -11.414 1 91.56 134 MET B C 1
ATOM 4483 O O . MET B 1 134 ? 16.734 -25.844 -11.617 1 91.56 134 MET B O 1
ATOM 4487 N N . GLN B 1 135 ? 15.633 -27.672 -12 1 91.69 135 GLN B N 1
ATOM 4488 C CA . GLN B 1 135 ? 16.609 -28.141 -12.977 1 91.69 135 GLN B CA 1
ATOM 4489 C C . GLN B 1 135 ? 16.688 -27.188 -14.172 1 91.69 135 GLN B C 1
ATOM 4491 O O . GLN B 1 135 ? 17.781 -26.859 -14.633 1 91.69 135 GLN B O 1
ATOM 4496 N N . ASP B 1 136 ? 15.531 -26.781 -14.664 1 93.94 136 ASP B N 1
ATOM 4497 C CA . ASP B 1 136 ? 15.508 -25.766 -15.719 1 93.94 136 ASP B CA 1
ATOM 4498 C C . ASP B 1 136 ? 16.281 -24.516 -15.312 1 93.94 136 ASP B C 1
ATOM 4500 O O . ASP B 1 136 ? 17.109 -24.016 -16.078 1 93.94 136 ASP B O 1
ATOM 4504 N N . GLY B 1 137 ? 16.078 -24.078 -14.078 1 96 137 GLY B N 1
ATOM 4505 C CA . GLY B 1 137 ? 16.719 -22.875 -13.57 1 96 137 GLY B CA 1
ATOM 4506 C C . GLY B 1 137 ? 18.234 -23 -13.5 1 96 137 GLY B C 1
ATOM 4507 O O . GLY B 1 137 ? 18.938 -22.094 -13.93 1 96 137 GLY B O 1
ATOM 4508 N N . LYS B 1 138 ? 18.703 -24.094 -13.008 1 96 138 LYS B N 1
ATOM 4509 C CA . LYS B 1 138 ? 20.141 -24.328 -12.867 1 96 138 LYS B CA 1
ATOM 4510 C C . LYS B 1 138 ? 20.812 -24.375 -14.234 1 96 138 LYS B C 1
ATOM 4512 O O . LYS B 1 138 ? 21.891 -23.797 -14.422 1 96 138 LYS B O 1
ATOM 4517 N N . GLU B 1 139 ? 20.172 -25.031 -15.133 1 96.69 139 GLU B N 1
ATOM 4518 C CA . GLU B 1 139 ? 20.75 -25.172 -16.469 1 96.69 139 GLU B CA 1
ATOM 4519 C C . GLU B 1 139 ? 20.797 -23.828 -17.203 1 96.69 139 GLU B C 1
ATOM 4521 O O . GLU B 1 139 ? 21.797 -23.484 -17.812 1 96.69 139 GLU B O 1
ATOM 4526 N N . ILE B 1 140 ? 19.75 -23.125 -17.109 1 97.88 140 ILE B N 1
ATOM 4527 C CA . ILE B 1 140 ? 19.672 -21.828 -17.797 1 97.88 140 ILE B CA 1
ATOM 4528 C C . ILE B 1 140 ? 20.656 -20.859 -17.156 1 97.88 140 ILE B C 1
ATOM 4530 O O . ILE B 1 140 ? 21.328 -20.094 -17.859 1 97.88 140 ILE B O 1
ATOM 4534 N N . LYS B 1 141 ? 20.719 -20.891 -15.82 1 97.88 141 LYS B N 1
ATOM 4535 C CA . LYS B 1 141 ? 21.672 -20.031 -15.133 1 97.88 141 LYS B CA 1
ATOM 4536 C C . LYS B 1 141 ? 23.094 -20.281 -15.602 1 97.88 141 LYS B C 1
ATOM 4538 O O . LYS B 1 141 ? 23.859 -19.344 -15.828 1 97.88 141 LYS B O 1
ATOM 4543 N N . LYS B 1 142 ? 23.469 -21.562 -15.766 1 97.31 142 LYS B N 1
ATOM 4544 C CA . LYS B 1 142 ? 24.781 -21.922 -16.266 1 97.31 142 LYS B CA 1
ATOM 4545 C C . LYS B 1 142 ? 25.031 -21.375 -17.656 1 97.31 142 LYS B C 1
ATOM 4547 O O . LYS B 1 142 ? 26.125 -20.875 -17.953 1 97.31 142 LYS B O 1
ATOM 4552 N N . LEU B 1 143 ? 24.047 -21.438 -18.453 1 97.62 143 LEU B N 1
ATOM 4553 C CA . LEU B 1 143 ? 24.172 -20.953 -19.828 1 97.62 143 LEU B CA 1
ATOM 4554 C C . LEU B 1 143 ? 24.312 -19.438 -19.844 1 97.62 143 LEU B C 1
ATOM 4556 O O . LEU B 1 143 ? 25.109 -18.891 -20.609 1 97.62 143 LEU B O 1
ATOM 4560 N N . PHE B 1 144 ? 23.594 -18.734 -18.984 1 97.31 144 PHE B N 1
ATOM 4561 C CA . PHE B 1 144 ? 23.625 -17.281 -18.906 1 97.31 144 PHE B CA 1
ATOM 4562 C C . PHE B 1 144 ? 25 -16.781 -18.531 1 97.31 144 PHE B C 1
ATOM 4564 O O . PHE B 1 144 ? 25.375 -15.641 -18.859 1 97.31 144 PHE B O 1
ATOM 4571 N N . LYS B 1 145 ? 25.766 -17.578 -17.906 1 95.81 145 LYS B N 1
ATOM 4572 C CA . LYS B 1 145 ? 27.094 -17.203 -17.453 1 95.81 145 LYS B CA 1
ATOM 4573 C C . LYS B 1 145 ? 28.109 -17.312 -18.594 1 95.81 145 LYS B C 1
ATOM 4575 O O . LYS B 1 145 ? 29.219 -16.766 -18.5 1 95.81 145 LYS B O 1
ATOM 4580 N N . LYS B 1 146 ? 27.688 -17.984 -19.609 1 96.5 146 LYS B N 1
ATOM 4581 C CA . LYS B 1 146 ? 28.594 -18.188 -20.734 1 96.5 146 LYS B CA 1
ATOM 4582 C C . LYS B 1 146 ? 28.656 -16.953 -21.625 1 96.5 146 LYS B C 1
ATOM 4584 O O . LYS B 1 146 ? 27.625 -16.344 -21.938 1 96.5 146 LYS B O 1
ATOM 4589 N N . LYS B 1 147 ? 29.844 -16.578 -22.125 1 94.75 147 LYS B N 1
ATOM 4590 C CA . LYS B 1 147 ? 30.078 -15.383 -22.922 1 94.75 147 LYS B CA 1
ATOM 4591 C C . LYS B 1 147 ? 29.5 -15.547 -24.328 1 94.75 147 LYS B C 1
ATOM 4593 O O . LYS B 1 147 ? 29.094 -14.562 -24.953 1 94.75 147 LYS B O 1
ATOM 4598 N N . ASP B 1 148 ? 29.484 -16.812 -24.766 1 95.5 148 ASP B N 1
ATOM 4599 C CA . ASP B 1 148 ? 29.062 -17.047 -26.141 1 95.5 148 ASP B CA 1
ATOM 4600 C C . ASP B 1 148 ? 27.547 -17.141 -26.25 1 95.5 148 ASP B C 1
ATOM 4602 O O . ASP B 1 148 ? 26.984 -17.172 -27.344 1 95.5 148 ASP B O 1
ATOM 4606 N N . ILE B 1 149 ? 26.922 -17.203 -25.125 1 98.06 149 ILE B N 1
ATOM 4607 C CA . ILE B 1 149 ? 25.469 -17.094 -25.094 1 98.06 149 ILE B CA 1
ATOM 4608 C C . ILE B 1 149 ? 25.047 -15.641 -24.938 1 98.06 149 ILE B C 1
ATOM 4610 O O . ILE B 1 149 ? 25.016 -15.117 -23.812 1 98.06 149 ILE B O 1
ATOM 4614 N N . LYS B 1 150 ? 24.672 -15.008 -26.016 1 98.12 150 LYS B N 1
ATOM 4615 C CA . LYS B 1 150 ? 24.453 -13.562 -26 1 98.12 150 LYS B CA 1
ATOM 4616 C C . LYS B 1 150 ? 23.031 -13.227 -26.453 1 98.12 150 LYS B C 1
ATOM 4618 O O . LYS B 1 150 ? 22.375 -12.359 -25.859 1 98.12 150 LYS B O 1
ATOM 4623 N N . ASP B 1 151 ? 22.562 -13.875 -27.516 1 98.69 151 ASP B N 1
ATOM 4624 C CA . ASP B 1 151 ? 21.25 -13.602 -28.094 1 98.69 151 ASP B CA 1
ATOM 4625 C C . ASP B 1 151 ? 20.188 -14.555 -27.516 1 98.69 151 ASP B C 1
ATOM 4627 O O . ASP B 1 151 ? 20.141 -15.727 -27.891 1 98.69 151 ASP B O 1
ATOM 4631 N N . ILE B 1 152 ? 19.312 -14.023 -26.656 1 98.81 152 ILE B N 1
ATOM 4632 C CA . ILE B 1 152 ? 18.266 -14.797 -26 1 98.81 152 ILE B CA 1
ATOM 4633 C C . ILE B 1 152 ? 16.922 -14.5 -26.656 1 98.81 152 ILE B C 1
ATOM 4635 O O . ILE B 1 152 ? 16.531 -13.336 -26.797 1 98.81 152 ILE B O 1
ATOM 4639 N N . VAL B 1 153 ? 16.219 -15.516 -27.109 1 98.81 153 VAL B N 1
ATOM 4640 C CA . VAL B 1 153 ? 14.867 -15.352 -27.609 1 98.81 153 VAL B CA 1
ATOM 4641 C C . VAL B 1 153 ? 13.867 -15.938 -26.609 1 98.81 153 VAL B C 1
ATOM 4643 O O . VAL B 1 153 ? 14.016 -17.078 -26.188 1 98.81 153 VAL B O 1
ATOM 4646 N N . ILE B 1 154 ? 12.906 -15.188 -26.219 1 98.81 154 ILE B N 1
ATOM 4647 C CA . ILE B 1 154 ? 11.828 -15.609 -25.328 1 98.81 154 ILE B CA 1
ATOM 4648 C C . ILE B 1 154 ? 10.523 -15.703 -26.125 1 98.81 154 ILE B C 1
ATOM 4650 O O . ILE B 1 154 ? 10.109 -14.742 -26.781 1 98.81 154 ILE B O 1
ATOM 4654 N N . ILE B 1 155 ? 9.93 -16.875 -26.125 1 98.62 155 ILE B N 1
ATOM 4655 C CA . ILE B 1 155 ? 8.641 -17.078 -26.781 1 98.62 155 ILE B CA 1
ATOM 4656 C C . ILE B 1 155 ? 7.516 -16.969 -25.75 1 98.62 155 ILE B C 1
ATOM 4658 O O . ILE B 1 155 ? 7.359 -17.844 -24.906 1 98.62 155 ILE B O 1
ATOM 4662 N N . GLY B 1 156 ? 6.668 -15.891 -25.844 1 98.12 156 GLY B N 1
ATOM 4663 C CA . GLY B 1 156 ? 5.605 -15.609 -24.891 1 98.12 156 GLY B CA 1
ATOM 4664 C C . GLY B 1 156 ? 5.941 -14.469 -23.938 1 98.12 156 GLY B C 1
ATOM 4665 O O . GLY B 1 156 ? 6.957 -14.516 -23.25 1 98.12 156 GLY B O 1
ATOM 4666 N N . ALA B 1 157 ? 5.023 -13.484 -23.938 1 97.88 157 ALA B N 1
ATOM 4667 C CA . ALA B 1 157 ? 5.258 -12.305 -23.109 1 97.88 157 ALA B CA 1
ATOM 4668 C C . ALA B 1 157 ? 4.23 -12.203 -21.984 1 97.88 157 ALA B C 1
ATOM 4670 O O . ALA B 1 157 ? 3.625 -11.148 -21.781 1 97.88 157 ALA B O 1
ATOM 4671 N N . GLY B 1 158 ? 4.031 -13.383 -21.297 1 97.25 158 GLY B N 1
ATOM 4672 C CA . GLY B 1 158 ? 3.338 -13.383 -20.016 1 97.25 158 GLY B CA 1
ATOM 4673 C C . GLY B 1 158 ? 4.246 -13.047 -18.844 1 97.25 158 GLY B C 1
ATOM 4674 O O . GLY B 1 158 ? 5.309 -12.445 -19.031 1 97.25 158 GLY B O 1
ATOM 4675 N N . TYR B 1 159 ? 3.893 -13.398 -17.672 1 97.12 159 TYR B N 1
ATOM 4676 C CA . TYR B 1 159 ? 4.633 -13.062 -16.469 1 97.12 159 TYR B CA 1
ATOM 4677 C C . TYR B 1 159 ? 6.043 -13.633 -16.516 1 97.12 159 TYR B C 1
ATOM 4679 O O . TYR B 1 159 ? 7.023 -12.898 -16.344 1 97.12 159 TYR B O 1
ATOM 4687 N N . ILE B 1 160 ? 6.141 -14.906 -16.828 1 96.81 160 ILE B N 1
ATOM 4688 C CA . ILE B 1 160 ? 7.434 -15.578 -16.812 1 96.81 160 ILE B CA 1
ATOM 4689 C C . ILE B 1 160 ? 8.336 -14.969 -17.891 1 96.81 160 ILE B C 1
ATOM 4691 O O . ILE B 1 160 ? 9.523 -14.727 -17.641 1 96.81 160 ILE B O 1
ATOM 4695 N N . GLY B 1 161 ? 7.773 -14.742 -19.047 1 98.12 161 GLY B N 1
ATOM 4696 C CA . GLY B 1 161 ? 8.547 -14.148 -20.141 1 98.12 161 GLY B CA 1
ATOM 4697 C C . GLY B 1 161 ? 9.133 -12.797 -19.781 1 98.12 161 GLY B C 1
ATOM 4698 O O . GLY B 1 161 ? 10.32 -12.547 -19.984 1 98.12 161 GLY B O 1
ATOM 4699 N N . ILE B 1 162 ? 8.336 -11.945 -19.188 1 98.56 162 ILE B N 1
ATOM 4700 C CA . ILE B 1 162 ? 8.766 -10.602 -18.844 1 98.56 162 ILE B CA 1
ATOM 4701 C C . ILE B 1 162 ? 9.789 -10.664 -17.703 1 98.56 162 ILE B C 1
ATOM 4703 O O . ILE B 1 162 ? 10.758 -9.906 -17.703 1 98.56 162 ILE B O 1
ATOM 4707 N N . GLU B 1 163 ? 9.602 -11.531 -16.766 1 98.12 163 GLU B N 1
ATOM 4708 C CA . GLU B 1 163 ? 10.562 -11.711 -15.688 1 98.12 163 GLU B CA 1
ATOM 4709 C C . GLU B 1 163 ? 11.906 -12.211 -16.219 1 98.12 163 GLU B C 1
ATOM 4711 O O . GLU B 1 163 ? 12.961 -11.836 -15.695 1 98.12 163 GLU B O 1
ATOM 4716 N N . MET B 1 164 ? 11.867 -12.984 -17.281 1 98.5 164 MET B N 1
ATOM 4717 C CA . MET B 1 164 ? 13.102 -13.484 -17.875 1 98.5 164 MET B CA 1
ATOM 4718 C C . MET B 1 164 ? 13.828 -12.375 -18.625 1 98.5 164 MET B C 1
ATOM 4720 O O . MET B 1 164 ? 15.055 -12.414 -18.766 1 98.5 164 MET B O 1
ATOM 4724 N N . VAL B 1 165 ? 13.055 -11.375 -19.156 1 98.75 165 VAL B N 1
ATOM 4725 C CA . VAL B 1 165 ? 13.688 -10.195 -19.719 1 98.75 165 VAL B CA 1
ATOM 4726 C C . VAL B 1 165 ? 14.555 -9.516 -18.656 1 98.75 165 VAL B C 1
ATOM 4728 O O . VAL B 1 165 ? 15.695 -9.117 -18.938 1 98.75 165 VAL B O 1
ATOM 4731 N N . GLU B 1 166 ? 14.055 -9.406 -17.484 1 97.62 166 GLU B N 1
ATOM 4732 C CA . GLU B 1 166 ? 14.789 -8.797 -16.375 1 97.62 166 GLU B CA 1
ATOM 4733 C C . GLU B 1 166 ? 16.078 -9.555 -16.094 1 97.62 166 GLU B C 1
ATOM 4735 O O . GLU B 1 166 ? 17.141 -8.945 -15.875 1 97.62 166 GLU B O 1
ATOM 4740 N N . ALA B 1 167 ? 15.969 -10.867 -16.062 1 97.81 167 ALA B N 1
ATOM 4741 C CA . ALA B 1 167 ? 17.125 -11.719 -15.82 1 97.81 167 ALA B CA 1
ATOM 4742 C C . ALA B 1 167 ? 18.188 -11.516 -16.891 1 97.81 167 ALA B C 1
ATOM 4744 O O . ALA B 1 167 ? 19.375 -11.344 -16.594 1 97.81 167 ALA B O 1
ATOM 4745 N N . ALA B 1 168 ? 17.75 -11.5 -18.141 1 98.31 168 ALA B N 1
ATOM 4746 C CA . ALA B 1 168 ? 18.672 -11.375 -19.266 1 98.31 168 ALA B CA 1
ATOM 4747 C C . ALA B 1 168 ? 19.344 -10 -19.281 1 98.31 168 ALA B C 1
ATOM 4749 O O . ALA B 1 168 ? 20.547 -9.898 -19.5 1 98.31 168 ALA B O 1
ATOM 4750 N N . LYS B 1 169 ? 18.547 -8.953 -19.016 1 98.25 169 LYS B N 1
ATOM 4751 C CA . LYS B 1 169 ? 19.094 -7.598 -19.016 1 98.25 169 LYS B CA 1
ATOM 4752 C C . LYS B 1 169 ? 20.062 -7.395 -17.859 1 98.25 169 LYS B C 1
ATOM 4754 O O . LYS B 1 169 ? 21.062 -6.684 -18 1 98.25 169 LYS B O 1
ATOM 4759 N N . ALA B 1 170 ? 19.781 -8.016 -16.734 1 97.12 170 ALA B N 1
ATOM 4760 C CA . ALA B 1 170 ? 20.672 -7.922 -15.586 1 97.12 170 ALA B CA 1
ATOM 4761 C C . ALA B 1 170 ? 22.062 -8.484 -15.922 1 97.12 170 ALA B C 1
ATOM 4763 O O . ALA B 1 170 ? 23.062 -8.047 -15.352 1 97.12 170 ALA B O 1
ATOM 4764 N N . LEU B 1 171 ? 22.109 -9.438 -16.859 1 97.62 171 LEU B N 1
ATOM 4765 C CA . LEU B 1 171 ? 23.359 -10.086 -17.219 1 97.62 171 LEU B CA 1
ATOM 4766 C C . LEU B 1 171 ? 23.844 -9.586 -18.578 1 97.62 171 LEU B C 1
ATOM 4768 O O . LEU B 1 171 ? 24.688 -10.234 -19.219 1 97.62 171 LEU B O 1
ATOM 4772 N N . GLU B 1 172 ? 23.266 -8.484 -19.094 1 97.44 172 GLU B N 1
ATOM 4773 C CA . GLU B 1 172 ? 23.703 -7.742 -20.266 1 97.44 172 GLU B CA 1
ATOM 4774 C C . GLU B 1 172 ? 23.578 -8.586 -21.531 1 97.44 172 GLU B C 1
ATOM 4776 O O . GLU B 1 172 ? 24.484 -8.57 -22.375 1 97.44 172 GLU B O 1
ATOM 4781 N N . LYS B 1 173 ? 22.547 -9.391 -21.594 1 98.5 173 LYS B N 1
ATOM 4782 C CA . LYS B 1 173 ? 22.25 -10.164 -22.797 1 98.5 173 LYS B CA 1
ATOM 4783 C C . LYS B 1 173 ? 21.359 -9.375 -23.75 1 98.5 173 LYS B C 1
ATOM 4785 O O . LYS B 1 173 ? 20.703 -8.414 -23.359 1 98.5 173 LYS B O 1
ATOM 4790 N N . ASN B 1 174 ? 21.438 -9.734 -25.062 1 98.5 174 ASN B N 1
ATOM 4791 C CA . ASN B 1 174 ? 20.453 -9.273 -26.031 1 98.5 174 ASN B CA 1
ATOM 4792 C C . ASN B 1 174 ? 19.156 -10.086 -25.953 1 98.5 174 ASN B C 1
ATOM 4794 O O . ASN B 1 174 ? 19.188 -11.312 -25.906 1 98.5 174 ASN B O 1
ATOM 4798 N N . VAL B 1 175 ? 18.047 -9.367 -25.875 1 98.62 175 VAL B N 1
ATOM 4799 C CA . VAL B 1 175 ? 16.797 -10.102 -25.672 1 98.62 175 VAL B CA 1
ATOM 4800 C C . VAL B 1 175 ? 15.805 -9.758 -26.781 1 98.62 175 VAL B C 1
ATOM 4802 O O . VAL B 1 175 ? 15.625 -8.586 -27.125 1 98.62 175 VAL B O 1
ATOM 4805 N N . ARG B 1 176 ? 15.195 -10.773 -27.344 1 98.75 176 ARG B N 1
ATOM 4806 C CA . ARG B 1 176 ? 14.086 -10.68 -28.281 1 98.75 176 ARG B CA 1
ATOM 4807 C C . ARG B 1 176 ? 12.875 -11.445 -27.781 1 98.75 176 ARG B C 1
ATOM 4809 O O . ARG B 1 176 ? 12.992 -12.586 -27.328 1 98.75 176 ARG B O 1
ATOM 4816 N N . ILE B 1 177 ? 11.711 -10.797 -27.859 1 98.81 177 ILE B N 1
ATOM 4817 C CA . ILE B 1 177 ? 10.469 -11.445 -27.453 1 98.81 177 ILE B CA 1
ATOM 4818 C C . ILE B 1 177 ? 9.594 -11.695 -28.672 1 98.81 177 ILE B C 1
ATOM 4820 O O . ILE B 1 177 ? 9.367 -10.797 -29.484 1 98.81 177 ILE B O 1
ATOM 4824 N N . ILE B 1 178 ? 9.164 -12.906 -28.828 1 98.69 178 ILE B N 1
ATOM 4825 C CA . ILE B 1 178 ? 8.156 -13.273 -29.812 1 98.69 178 ILE B CA 1
ATOM 4826 C C . ILE B 1 178 ? 6.816 -13.516 -29.125 1 98.69 178 ILE B C 1
ATOM 4828 O O . ILE B 1 178 ? 6.68 -14.445 -28.328 1 98.69 178 ILE B O 1
ATOM 4832 N N . GLN B 1 179 ? 5.836 -12.68 -29.391 1 98.44 179 GLN B N 1
ATOM 4833 C CA . GLN B 1 179 ? 4.527 -12.719 -28.75 1 98.44 179 GLN B CA 1
ATOM 4834 C C . GLN B 1 179 ? 3.41 -12.875 -29.781 1 98.44 179 GLN B C 1
ATOM 4836 O O . GLN B 1 179 ? 3.301 -12.07 -30.703 1 98.44 179 GLN B O 1
ATOM 4841 N N . LEU B 1 180 ? 2.605 -13.93 -29.562 1 97.56 180 LEU B N 1
ATOM 4842 C CA . LEU B 1 180 ? 1.523 -14.227 -30.484 1 97.56 180 LEU B CA 1
ATOM 4843 C C . LEU B 1 180 ? 0.489 -13.102 -30.5 1 97.56 180 LEU B C 1
ATOM 4845 O O . LEU B 1 180 ? 0.03 -12.68 -31.562 1 97.56 180 LEU B O 1
ATOM 4849 N N . ASP B 1 181 ? 0.137 -12.539 -29.312 1 96.62 181 ASP B N 1
ATOM 4850 C CA . ASP B 1 181 ? -0.909 -11.531 -29.172 1 96.62 181 ASP B CA 1
ATOM 4851 C C . ASP B 1 181 ? -0.412 -10.156 -29.625 1 96.62 181 ASP B C 1
ATOM 4853 O O . ASP B 1 181 ? 0.792 -9.953 -29.781 1 96.62 181 ASP B O 1
ATOM 4857 N N . LYS B 1 182 ? -1.328 -9.234 -29.703 1 97 182 LYS B N 1
ATOM 4858 C CA . LYS B 1 182 ? -1.038 -7.879 -30.141 1 97 182 LYS B CA 1
ATOM 4859 C C . LYS B 1 182 ? -0.292 -7.09 -29.078 1 97 182 LYS B C 1
ATOM 4861 O O . LYS B 1 182 ? 0.341 -6.074 -29.359 1 97 182 LYS B O 1
ATOM 4866 N N . ARG B 1 183 ? -0.366 -7.52 -27.812 1 96.94 183 ARG B N 1
ATOM 4867 C CA . ARG B 1 183 ? 0.276 -6.855 -26.672 1 96.94 183 ARG B CA 1
ATOM 4868 C C . ARG B 1 183 ? 0.83 -7.875 -25.688 1 96.94 183 ARG B C 1
ATOM 4870 O O . ARG B 1 183 ? 0.513 -9.062 -25.766 1 96.94 183 ARG B O 1
ATOM 4877 N N . ILE B 1 184 ? 1.702 -7.461 -24.844 1 98.25 184 ILE B N 1
ATOM 4878 C CA . ILE B 1 184 ? 2.207 -8.305 -23.766 1 98.25 184 ILE B CA 1
ATOM 4879 C C . ILE B 1 184 ? 1.188 -8.359 -22.641 1 98.25 184 ILE B C 1
ATOM 4881 O O . ILE B 1 184 ? 0.407 -7.426 -22.453 1 98.25 184 ILE B O 1
ATOM 4885 N N . LEU B 1 185 ? 1.11 -9.406 -21.906 1 97.88 185 LEU B N 1
ATOM 4886 C CA . LEU B 1 185 ? 0.306 -9.57 -20.703 1 97.88 185 LEU B CA 1
ATOM 4887 C C . LEU B 1 185 ? -1.148 -9.188 -20.969 1 97.88 185 LEU B C 1
ATOM 4889 O O . LEU B 1 185 ? -1.786 -8.547 -20.125 1 97.88 185 LEU B O 1
ATOM 4893 N N . THR B 1 186 ? -1.685 -9.625 -22.047 1 93.69 186 THR B N 1
ATOM 4894 C CA . THR B 1 186 ? -2.98 -9.195 -22.562 1 93.69 186 THR B CA 1
ATOM 4895 C C . THR B 1 186 ? -4.105 -9.633 -21.625 1 93.69 186 THR B C 1
ATOM 4897 O O . THR B 1 186 ? -5.102 -8.93 -21.469 1 93.69 186 THR B O 1
ATOM 4900 N N . GLU B 1 187 ? -3.938 -10.75 -20.969 1 92.12 187 GLU B N 1
ATOM 4901 C CA . GLU B 1 187 ? -5.016 -11.273 -20.125 1 92.12 187 GLU B CA 1
ATOM 4902 C C . GLU B 1 187 ? -5.004 -10.641 -18.75 1 92.12 187 GLU B C 1
ATOM 4904 O O . GLU B 1 187 ? -5.984 -10.727 -18 1 92.12 187 GLU B O 1
ATOM 4909 N N . SER B 1 188 ? -3.969 -9.898 -18.469 1 96.69 188 SER B N 1
ATOM 4910 C CA . SER B 1 188 ? -3.793 -9.43 -17.109 1 96.69 188 SER B CA 1
ATOM 4911 C C . SER B 1 188 ? -4.02 -7.926 -17 1 96.69 188 SER B C 1
ATOM 4913 O O . SER B 1 188 ? -4.504 -7.438 -15.977 1 96.69 188 SER B O 1
ATOM 4915 N N . PHE B 1 189 ? -3.562 -7.207 -18.047 1 98.62 189 PHE B N 1
ATOM 4916 C CA . PHE B 1 189 ? -3.594 -5.75 -17.969 1 98.62 189 PHE B CA 1
ATOM 4917 C C . PHE B 1 189 ? -4.293 -5.168 -19.188 1 98.62 189 PHE B C 1
ATOM 4919 O O . PHE B 1 189 ? -4.25 -5.75 -20.281 1 98.62 189 PHE B O 1
ATOM 4926 N N . ASP B 1 190 ? -4.871 -3.973 -19 1 98.69 190 ASP B N 1
ATOM 4927 C CA . ASP B 1 190 ? -5.492 -3.24 -20.094 1 98.69 190 ASP B CA 1
ATOM 4928 C C . ASP B 1 190 ? -4.449 -2.479 -20.906 1 98.69 190 ASP B C 1
ATOM 4930 O O . ASP B 1 190 ? -3.305 -2.33 -20.469 1 98.69 190 ASP B O 1
ATOM 4934 N N . ARG B 1 191 ? -4.852 -2.029 -22 1 98.06 191 ARG B N 1
ATOM 4935 C CA . ARG B 1 191 ? -3.969 -1.508 -23.031 1 98.06 191 ARG B CA 1
ATOM 4936 C C . ARG B 1 191 ? -3.16 -0.321 -22.516 1 98.06 191 ARG B C 1
ATOM 4938 O O . ARG B 1 191 ? -1.977 -0.184 -22.844 1 98.06 191 ARG B O 1
ATOM 4945 N N . GLU B 1 192 ? -3.783 0.6 -21.703 1 98.5 192 GLU B N 1
ATOM 4946 C CA . GLU B 1 192 ? -3.08 1.783 -21.219 1 98.5 192 GLU B CA 1
ATOM 4947 C C . GLU B 1 192 ? -1.855 1.397 -20.391 1 98.5 192 GLU B C 1
ATOM 4949 O O . GLU B 1 192 ? -0.819 2.061 -20.469 1 98.5 192 GLU B O 1
ATOM 4954 N N . ILE B 1 193 ? -2.01 0.268 -19.703 1 98.81 193 ILE B N 1
ATOM 4955 C CA . ILE B 1 193 ? -0.942 -0.192 -18.828 1 98.81 193 ILE B CA 1
ATOM 4956 C C . ILE B 1 193 ? 0.136 -0.896 -19.641 1 98.81 193 ILE B C 1
ATOM 4958 O O . ILE B 1 193 ? 1.328 -0.632 -19.469 1 98.81 193 ILE B O 1
ATOM 4962 N N . THR B 1 194 ? -0.261 -1.789 -20.578 1 98.69 194 THR B N 1
ATOM 4963 C CA . THR B 1 194 ? 0.712 -2.557 -21.344 1 98.69 194 THR B CA 1
ATOM 4964 C C . THR B 1 194 ? 1.491 -1.646 -22.297 1 98.69 194 THR B C 1
ATOM 4966 O O . THR B 1 194 ? 2.664 -1.896 -22.578 1 98.69 194 THR B O 1
ATOM 4969 N N . ASN B 1 195 ? 0.861 -0.502 -22.734 1 98.69 195 ASN B N 1
ATOM 4970 C CA . ASN B 1 195 ? 1.592 0.476 -23.531 1 98.69 195 ASN B CA 1
ATOM 4971 C C . ASN B 1 195 ? 2.797 1.028 -22.766 1 98.69 195 ASN B C 1
ATOM 4973 O O . ASN B 1 195 ? 3.883 1.165 -23.344 1 98.69 195 ASN B O 1
ATOM 4977 N N . ILE B 1 196 ? 2.588 1.319 -21.531 1 98.81 196 ILE B N 1
ATOM 4978 C CA . ILE B 1 196 ? 3.662 1.854 -20.703 1 98.81 196 ILE B CA 1
ATOM 4979 C C . ILE B 1 196 ? 4.734 0.788 -20.5 1 98.81 196 ILE B C 1
ATOM 4981 O O . ILE B 1 196 ? 5.93 1.084 -20.531 1 98.81 196 ILE B O 1
ATOM 4985 N N . MET B 1 197 ? 4.34 -0.485 -20.344 1 98.75 197 MET B N 1
ATOM 4986 C CA . MET B 1 197 ? 5.277 -1.596 -20.219 1 98.75 197 MET B CA 1
ATOM 4987 C C . MET B 1 197 ? 6.137 -1.735 -21.469 1 98.75 197 MET B C 1
ATOM 4989 O O . MET B 1 197 ? 7.359 -1.854 -21.359 1 98.75 197 MET B O 1
ATOM 4993 N N . GLU B 1 198 ? 5.469 -1.739 -22.578 1 98.81 198 GLU B N 1
ATOM 4994 C CA . GLU B 1 198 ? 6.152 -1.948 -23.844 1 98.81 198 GLU B CA 1
ATOM 4995 C C . GLU B 1 198 ? 7.133 -0.816 -24.141 1 98.81 198 GLU B C 1
ATOM 4997 O O . GLU B 1 198 ? 8.242 -1.057 -24.625 1 98.81 198 GLU B O 1
ATOM 5002 N N . GLU B 1 199 ? 6.727 0.413 -23.797 1 98.69 199 GLU B N 1
ATOM 5003 C CA . GLU B 1 199 ? 7.629 1.549 -23.969 1 98.69 199 GLU B CA 1
ATOM 5004 C C . GLU B 1 199 ? 8.898 1.374 -23.141 1 98.69 199 GLU B C 1
ATOM 5006 O O . GLU B 1 199 ? 10 1.679 -23.594 1 98.69 199 GLU B O 1
ATOM 5011 N N . GLU B 1 200 ? 8.734 0.879 -21.938 1 98.69 200 GLU B N 1
ATOM 5012 C CA . GLU B 1 200 ? 9.875 0.649 -21.062 1 98.69 200 GLU B CA 1
ATOM 5013 C C . GLU B 1 200 ? 10.812 -0.417 -21.625 1 98.69 200 GLU B C 1
ATOM 5015 O O . GLU B 1 200 ? 12.031 -0.275 -21.578 1 98.69 200 GLU B O 1
ATOM 5020 N N . LEU B 1 201 ? 10.242 -1.501 -22.172 1 98.75 201 LEU B N 1
ATOM 5021 C CA . LEU B 1 201 ? 11.023 -2.574 -22.766 1 98.75 201 LEU B CA 1
ATOM 5022 C C . LEU B 1 201 ? 11.828 -2.059 -23.953 1 98.75 201 LEU B C 1
ATOM 5024 O O . LEU B 1 201 ? 13.031 -2.312 -24.047 1 98.75 201 LEU B O 1
ATOM 5028 N N . ILE B 1 202 ? 11.164 -1.289 -24.797 1 98.62 202 ILE B N 1
ATOM 5029 C CA . ILE B 1 202 ? 11.781 -0.767 -26.016 1 98.62 202 ILE B CA 1
ATOM 5030 C C . ILE B 1 202 ? 12.883 0.22 -25.641 1 98.62 202 ILE B C 1
ATOM 5032 O O . ILE B 1 202 ? 13.984 0.169 -26.203 1 98.62 202 ILE B O 1
ATOM 5036 N N . LYS B 1 203 ? 12.617 1.066 -24.672 1 98.19 203 LYS B N 1
ATOM 5037 C CA . LYS B 1 203 ? 13.602 2.039 -24.203 1 98.19 203 LYS B CA 1
ATOM 5038 C C . LYS B 1 203 ? 14.859 1.348 -23.688 1 98.19 203 LYS B C 1
ATOM 5040 O O . LYS B 1 203 ? 15.953 1.92 -23.734 1 98.19 203 LYS B O 1
ATOM 5045 N N . ASN B 1 204 ? 14.711 0.092 -23.281 1 98.31 204 ASN B N 1
ATOM 5046 C CA . ASN B 1 204 ? 15.836 -0.663 -22.75 1 98.31 204 ASN B CA 1
ATOM 5047 C C . ASN B 1 204 ? 16.375 -1.667 -23.766 1 98.31 204 ASN B C 1
ATOM 5049 O O . ASN B 1 204 ? 16.953 -2.684 -23.391 1 98.31 204 ASN B O 1
ATOM 5053 N N . ASN B 1 205 ? 16.062 -1.506 -25.031 1 98.38 205 ASN B N 1
ATOM 5054 C CA . ASN B 1 205 ? 16.625 -2.215 -26.172 1 98.38 205 ASN B CA 1
ATOM 5055 C C . ASN B 1 205 ? 16.156 -3.668 -26.219 1 98.38 205 ASN B C 1
ATOM 5057 O O . ASN B 1 205 ? 16.922 -4.559 -26.578 1 98.38 205 ASN B O 1
ATOM 5061 N N . VAL B 1 206 ? 14.992 -3.928 -25.688 1 98.81 206 VAL B N 1
ATOM 5062 C CA . VAL B 1 206 ? 14.352 -5.219 -25.906 1 98.81 206 VAL B CA 1
ATOM 5063 C C . VAL B 1 206 ? 13.656 -5.234 -27.266 1 98.81 206 VAL B C 1
ATOM 5065 O O . VAL B 1 206 ? 12.883 -4.328 -27.578 1 98.81 206 VAL B O 1
ATOM 5068 N N . LEU B 1 207 ? 14.008 -6.191 -28.109 1 98.75 207 LEU B N 1
ATOM 5069 C CA . LEU B 1 207 ? 13.344 -6.336 -29.406 1 98.75 207 LEU B CA 1
ATOM 5070 C C . LEU B 1 207 ? 12.008 -7.055 -29.25 1 98.75 207 LEU B C 1
ATOM 5072 O O . LEU B 1 207 ? 11.969 -8.281 -29.141 1 98.75 207 LEU B O 1
ATOM 5076 N N . LEU B 1 208 ? 10.93 -6.277 -29.281 1 98.62 208 LEU B N 1
ATOM 5077 C CA . LEU B 1 208 ? 9.586 -6.805 -29.047 1 98.62 208 LEU B CA 1
ATOM 5078 C C . LEU B 1 208 ? 8.859 -7.043 -30.359 1 98.62 208 LEU B C 1
ATOM 5080 O O . LEU B 1 208 ? 8.672 -6.109 -31.141 1 98.62 208 LEU B O 1
ATOM 5084 N N . HIS B 1 209 ? 8.484 -8.32 -30.625 1 98.56 209 HIS B N 1
ATOM 5085 C CA . HIS B 1 209 ? 7.75 -8.703 -31.812 1 98.56 209 HIS B CA 1
ATOM 5086 C C . HIS B 1 209 ? 6.367 -9.242 -31.469 1 98.56 209 HIS B C 1
ATOM 5088 O O . HIS B 1 209 ? 6.227 -10.414 -31.094 1 98.56 209 HIS B O 1
ATOM 5094 N N . THR B 1 210 ? 5.328 -8.414 -31.656 1 98.12 210 THR B N 1
ATOM 5095 C CA . THR B 1 210 ? 3.951 -8.836 -31.422 1 98.12 210 THR B CA 1
ATOM 5096 C C . THR B 1 210 ? 3.322 -9.359 -32.719 1 98.12 210 THR B C 1
ATOM 5098 O O . THR B 1 210 ? 3.887 -9.195 -33.781 1 98.12 210 THR B O 1
ATOM 5101 N N . ASP B 1 211 ? 2.197 -10.102 -32.594 1 98.19 211 ASP B N 1
ATOM 5102 C CA . ASP B 1 211 ? 1.524 -10.719 -33.75 1 98.19 211 ASP B CA 1
ATOM 5103 C C . ASP B 1 211 ? 2.477 -11.625 -34.531 1 98.19 211 ASP B C 1
ATOM 5105 O O . ASP B 1 211 ? 2.467 -11.633 -35.75 1 98.19 211 ASP B O 1
ATOM 5109 N N . GLU B 1 212 ? 3.33 -12.266 -33.844 1 98.5 212 GLU B N 1
ATOM 5110 C CA . GLU B 1 212 ? 4.355 -13.133 -34.406 1 98.5 212 GLU B CA 1
ATOM 5111 C C . GLU B 1 212 ? 4.48 -14.43 -33.625 1 98.5 212 GLU B C 1
ATOM 5113 O O . GLU B 1 212 ? 4.285 -14.453 -32.406 1 98.5 212 GLU B O 1
ATOM 5118 N N . PHE B 1 213 ? 4.617 -15.594 -34.312 1 98.19 213 PHE B N 1
ATOM 5119 C CA . PHE B 1 213 ? 4.746 -16.859 -33.625 1 98.19 213 PHE B CA 1
ATOM 5120 C C . PHE B 1 213 ? 5.883 -17.688 -34.219 1 98.19 213 PHE B C 1
ATOM 5122 O O . PHE B 1 213 ? 6.195 -17.562 -35.406 1 98.19 213 PHE B O 1
ATOM 5129 N N . ALA B 1 214 ? 6.484 -18.531 -33.469 1 98.12 214 ALA B N 1
ATOM 5130 C CA . ALA B 1 214 ? 7.605 -19.391 -33.844 1 98.12 214 ALA B CA 1
ATOM 5131 C C . ALA B 1 214 ? 7.117 -20.609 -34.625 1 98.12 214 ALA B C 1
ATOM 5133 O O . ALA B 1 214 ? 6.113 -21.219 -34.281 1 98.12 214 ALA B O 1
ATOM 5134 N N . LYS B 1 215 ? 7.883 -20.969 -35.656 1 98.25 215 LYS B N 1
ATOM 5135 C CA . LYS B 1 215 ? 7.547 -22.125 -36.469 1 98.25 215 LYS B CA 1
ATOM 5136 C C . LYS B 1 215 ? 8.57 -23.25 -36.281 1 98.25 215 LYS B C 1
ATOM 5138 O O . LYS B 1 215 ? 8.211 -24.422 -36.25 1 98.25 215 LYS B O 1
ATOM 5143 N N . SER B 1 216 ? 9.805 -22.828 -36.219 1 98.19 216 SER B N 1
ATOM 5144 C CA . SER B 1 216 ? 10.859 -23.828 -36.125 1 98.19 216 SER B CA 1
ATOM 5145 C C . SER B 1 216 ? 12.141 -23.234 -35.531 1 98.19 216 SER B C 1
ATOM 5147 O O . SER B 1 216 ? 12.352 -22.031 -35.594 1 98.19 216 SER B O 1
ATOM 5149 N N . LEU B 1 217 ? 12.984 -24.141 -34.969 1 98.25 217 LEU B N 1
ATOM 5150 C CA . LEU B 1 217 ? 14.32 -23.766 -34.562 1 98.25 217 LEU B CA 1
ATOM 5151 C C . LEU B 1 217 ? 15.359 -24.109 -35.625 1 98.25 217 LEU B C 1
ATOM 5153 O O . LEU B 1 217 ? 15.195 -25.078 -36.344 1 98.25 217 LEU B O 1
ATOM 5157 N N . ILE B 1 218 ? 16.406 -23.266 -35.656 1 98.06 218 ILE B N 1
ATOM 5158 C CA . ILE B 1 218 ? 17.516 -23.484 -36.562 1 98.06 218 ILE B CA 1
ATOM 5159 C C . ILE B 1 218 ? 18.719 -24.047 -35.812 1 98.06 218 ILE B C 1
ATOM 5161 O O . ILE B 1 218 ? 19.125 -23.469 -34.781 1 98.06 218 ILE B O 1
ATOM 5165 N N . GLY B 1 219 ? 19.359 -25.141 -36.25 1 96.44 219 GLY B N 1
ATOM 5166 C CA . GLY B 1 219 ? 20.562 -25.703 -35.688 1 96.44 219 GLY B CA 1
ATOM 5167 C C . GLY B 1 219 ? 20.688 -27.203 -35.906 1 96.44 219 GLY B C 1
ATOM 5168 O O . GLY B 1 219 ? 19.766 -27.828 -36.406 1 96.44 219 GLY B O 1
ATOM 5169 N N . LYS B 1 220 ? 21.75 -27.828 -35.625 1 95 220 LYS B N 1
ATOM 5170 C CA . LYS B 1 220 ? 21.969 -29.266 -35.719 1 95 220 LYS B CA 1
ATOM 5171 C C . LYS B 1 220 ? 21.969 -29.922 -34.344 1 95 220 LYS B C 1
ATOM 5173 O O . LYS B 1 220 ? 21.094 -30.719 -34.031 1 95 220 LYS B O 1
ATOM 5178 N N . GLU B 1 221 ? 22.844 -29.375 -33.469 1 95.31 221 GLU B N 1
ATOM 5179 C CA . GLU B 1 221 ? 22.922 -29.906 -32.094 1 95.31 221 GLU B CA 1
ATOM 5180 C C . GLU B 1 221 ? 22.359 -28.906 -31.094 1 95.31 221 GLU B C 1
ATOM 5182 O O . GLU B 1 221 ? 21.672 -29.281 -30.141 1 95.31 221 GLU B O 1
ATOM 5187 N N . LYS B 1 222 ? 22.688 -27.719 -31.422 1 96.19 222 LYS B N 1
ATOM 5188 C CA . LYS B 1 222 ? 22.25 -26.641 -30.531 1 96.19 222 LYS B CA 1
ATOM 5189 C C . LYS B 1 222 ? 21.531 -25.547 -31.312 1 96.19 222 LYS B C 1
ATOM 5191 O O . LYS B 1 222 ? 21.75 -25.391 -32.531 1 96.19 222 LYS B O 1
ATOM 5196 N N . VAL B 1 223 ? 20.75 -24.766 -30.641 1 97.69 223 VAL B N 1
ATOM 5197 C CA . VAL B 1 223 ? 19.984 -23.672 -31.25 1 97.69 223 VAL B CA 1
ATOM 5198 C C . VAL B 1 223 ? 20.938 -22.625 -31.828 1 97.69 223 VAL B C 1
ATOM 5200 O O . VAL B 1 223 ? 21.906 -22.234 -31.156 1 97.69 223 VAL B O 1
ATOM 5203 N N . LYS B 1 224 ? 20.672 -22.203 -33.031 1 98 224 LYS B N 1
ATOM 5204 C CA . LYS B 1 224 ? 21.406 -21.094 -33.656 1 98 224 LYS B CA 1
ATOM 5205 C C . LYS B 1 224 ? 20.469 -19.984 -34.125 1 98 224 LYS B C 1
ATOM 5207 O O . LYS B 1 224 ? 20.906 -18.859 -34.375 1 98 224 LYS B O 1
ATOM 5212 N N . GLY B 1 225 ? 19.172 -20.344 -34.156 1 98.25 225 GLY B N 1
ATOM 5213 C CA . GLY B 1 225 ? 18.188 -19.359 -34.562 1 98.25 225 GLY B CA 1
ATOM 5214 C C . GLY B 1 225 ? 16.766 -19.875 -34.469 1 98.25 225 GLY B C 1
ATOM 5215 O O . GLY B 1 225 ? 16.531 -21 -34.031 1 98.25 225 GLY B O 1
ATOM 5216 N N . ILE B 1 226 ? 15.812 -18.953 -34.875 1 98.5 226 ILE B N 1
ATOM 5217 C CA . ILE B 1 226 ? 14.391 -19.266 -34.844 1 98.5 226 ILE B CA 1
ATOM 5218 C C . ILE B 1 226 ? 13.719 -18.734 -36.094 1 98.5 226 ILE B C 1
ATOM 5220 O O . ILE B 1 226 ? 14.078 -17.656 -36.594 1 98.5 226 ILE B O 1
ATOM 5224 N N . ILE B 1 227 ? 12.828 -19.484 -36.656 1 98.62 227 ILE B N 1
ATOM 5225 C CA . ILE B 1 227 ? 12.008 -19.062 -37.781 1 98.62 227 ILE B CA 1
ATOM 5226 C C . ILE B 1 227 ? 10.586 -18.781 -37.312 1 98.62 227 ILE B C 1
ATOM 5228 O O . ILE B 1 227 ? 9.969 -19.609 -36.625 1 98.62 227 ILE B O 1
ATOM 5232 N N . THR B 1 228 ? 10.125 -17.578 -37.656 1 98.5 228 THR B N 1
ATOM 5233 C CA . THR B 1 228 ? 8.758 -17.203 -37.344 1 98.5 228 THR B CA 1
ATOM 5234 C C . THR B 1 228 ? 7.922 -17.062 -38.625 1 98.5 228 THR B C 1
ATOM 5236 O O . THR B 1 228 ? 8.406 -17.344 -39.719 1 98.5 228 THR B O 1
ATOM 5239 N N . ASN B 1 229 ? 6.684 -16.734 -38.438 1 98.25 229 ASN B N 1
ATOM 5240 C CA . ASN B 1 229 ? 5.82 -16.484 -39.562 1 98.25 229 ASN B CA 1
ATOM 5241 C C . ASN B 1 229 ? 6.23 -15.219 -40.312 1 98.25 229 ASN B C 1
ATOM 5243 O O . ASN B 1 229 ? 5.773 -14.977 -41.438 1 98.25 229 ASN B O 1
ATOM 5247 N N . LYS B 1 230 ? 7.145 -14.43 -39.719 1 98.5 230 LYS B N 1
ATOM 5248 C CA . LYS B 1 230 ? 7.469 -13.148 -40.312 1 98.5 230 LYS B CA 1
ATOM 5249 C C . LYS B 1 230 ? 8.938 -13.094 -40.75 1 98.5 230 LYS B C 1
ATOM 5251 O O . LYS B 1 230 ? 9.289 -12.422 -41.719 1 98.5 230 LYS B O 1
ATOM 5256 N N . SER B 1 231 ? 9.789 -13.734 -39.938 1 98.31 231 SER B N 1
ATOM 5257 C CA . SER B 1 231 ? 11.211 -13.547 -40.188 1 98.31 231 SER B CA 1
ATOM 5258 C C . SER B 1 231 ? 12.039 -14.656 -39.562 1 98.31 231 SER B C 1
ATOM 5260 O O . SER B 1 231 ? 11.484 -15.633 -39.031 1 98.31 231 SER B O 1
ATOM 5262 N N . GLU B 1 232 ? 13.328 -14.547 -39.75 1 98.56 232 GLU B N 1
ATOM 5263 C CA . GLU B 1 232 ? 14.328 -15.375 -39.094 1 98.56 232 GLU B CA 1
ATOM 5264 C C . GLU B 1 232 ? 15.219 -14.539 -38.188 1 98.56 232 GLU B C 1
ATOM 5266 O O . GLU B 1 232 ? 15.633 -13.438 -38.531 1 98.56 232 GLU B O 1
ATOM 5271 N N . TYR B 1 233 ? 15.461 -15.062 -36.969 1 98.75 233 TYR B N 1
ATOM 5272 C CA . TYR B 1 233 ? 16.297 -14.336 -36.031 1 98.75 233 TYR B CA 1
ATOM 5273 C C . TYR B 1 233 ? 17.391 -15.234 -35.469 1 98.75 233 TYR B C 1
ATOM 5275 O O . TYR B 1 233 ? 17.172 -16.422 -35.25 1 98.75 233 TYR B O 1
ATOM 5283 N N . LYS B 1 234 ? 18.531 -14.664 -35.219 1 98.31 234 LYS B N 1
ATOM 5284 C CA . LYS B 1 234 ? 19.594 -15.359 -34.5 1 98.31 234 LYS B CA 1
ATOM 5285 C C . LYS B 1 234 ? 19.203 -15.609 -33.031 1 98.31 234 LYS B C 1
ATOM 5287 O O . LYS B 1 234 ? 18.531 -14.781 -32.406 1 98.31 234 LYS B O 1
ATOM 5292 N N . ALA B 1 235 ? 19.609 -16.812 -32.469 1 98.56 235 ALA B N 1
ATOM 5293 C CA . ALA B 1 235 ? 19.359 -17.156 -31.078 1 98.56 235 ALA B CA 1
ATOM 5294 C C . ALA B 1 235 ? 20.406 -18.141 -30.562 1 98.56 235 ALA B C 1
ATOM 5296 O O . ALA B 1 235 ? 20.672 -19.172 -31.188 1 98.56 235 ALA B O 1
ATOM 5297 N N . ASP B 1 236 ? 21 -17.781 -29.469 1 98.56 236 ASP B N 1
ATOM 5298 C CA . ASP B 1 236 ? 21.906 -18.703 -28.781 1 98.56 236 ASP B CA 1
ATOM 5299 C C . ASP B 1 236 ? 21.156 -19.562 -27.766 1 98.56 236 ASP B C 1
ATOM 5301 O O . ASP B 1 236 ? 21.594 -20.656 -27.422 1 98.56 236 ASP B O 1
ATOM 5305 N N . LEU B 1 237 ? 20.094 -19.078 -27.281 1 98.56 237 LEU B N 1
ATOM 5306 C CA . LEU B 1 237 ? 19.219 -19.719 -26.297 1 98.56 237 LEU B CA 1
ATOM 5307 C C . LEU B 1 237 ? 17.766 -19.328 -26.516 1 98.56 237 LEU B C 1
ATOM 5309 O O . LEU B 1 237 ? 17.469 -18.156 -26.781 1 98.56 237 LEU B O 1
ATOM 5313 N N . VAL B 1 238 ? 16.844 -20.297 -26.5 1 98.62 238 VAL B N 1
ATOM 5314 C CA . VAL B 1 238 ? 15.422 -20.047 -26.625 1 98.62 238 VAL B CA 1
ATOM 5315 C C . VAL B 1 238 ? 14.703 -20.5 -25.344 1 98.62 238 VAL B C 1
ATOM 5317 O O . VAL B 1 238 ? 14.875 -21.625 -24.891 1 98.62 238 VAL B O 1
ATOM 5320 N N . ILE B 1 239 ? 13.938 -19.641 -24.75 1 98.38 239 ILE B N 1
ATOM 5321 C CA . ILE B 1 239 ? 13.125 -19.922 -23.562 1 98.38 239 ILE B CA 1
ATOM 5322 C C . ILE B 1 239 ? 11.641 -19.875 -23.938 1 98.38 239 ILE B C 1
ATOM 5324 O O . ILE B 1 239 ? 11.164 -18.859 -24.453 1 98.38 239 ILE B O 1
ATOM 5328 N N . LEU B 1 240 ? 10.969 -20.953 -23.656 1 98 240 LEU B N 1
ATOM 5329 C CA . LEU B 1 240 ? 9.547 -21.062 -23.953 1 98 240 LEU B CA 1
ATOM 5330 C C . LEU B 1 240 ? 8.703 -20.734 -22.734 1 98 240 LEU B C 1
ATOM 5332 O O . LEU B 1 240 ? 8.82 -21.406 -21.703 1 98 240 LEU B O 1
ATOM 5336 N N . SER B 1 241 ? 7.852 -19.703 -22.797 1 96.56 241 SER B N 1
ATOM 5337 C CA . SER B 1 241 ? 6.949 -19.281 -21.734 1 96.56 241 SER B CA 1
ATOM 5338 C C . SER B 1 241 ? 5.562 -18.969 -22.281 1 96.56 241 SER B C 1
ATOM 5340 O O . SER B 1 241 ? 5.066 -17.844 -22.141 1 96.56 241 SER B O 1
ATOM 5342 N N . THR B 1 242 ? 4.867 -19.953 -22.812 1 95.25 242 THR B N 1
ATOM 5343 C CA . THR B 1 242 ? 3.615 -19.734 -23.531 1 95.25 242 THR B CA 1
ATOM 5344 C C . THR B 1 242 ? 2.426 -20.188 -22.688 1 95.25 242 THR B C 1
ATOM 5346 O O . THR B 1 242 ? 1.345 -20.453 -23.219 1 95.25 242 THR B O 1
ATOM 5349 N N . GLY B 1 243 ? 2.668 -20.391 -21.406 1 93.94 243 GLY B N 1
ATOM 5350 C CA . GLY B 1 243 ? 1.564 -20.75 -20.531 1 93.94 243 GLY B CA 1
ATOM 5351 C C . GLY B 1 243 ? 1.63 -22.188 -20.047 1 93.94 243 GLY B C 1
ATOM 5352 O O . GLY B 1 243 ? 2.561 -22.922 -20.391 1 93.94 243 GLY B O 1
ATOM 5353 N N . ILE B 1 244 ? 0.605 -22.547 -19.188 1 95.62 244 ILE B N 1
ATOM 5354 C CA . ILE B 1 244 ? 0.561 -23.875 -18.625 1 95.62 244 ILE B CA 1
ATOM 5355 C C . ILE B 1 244 ? -0.842 -24.469 -18.781 1 95.62 244 ILE B C 1
ATOM 5357 O O . ILE B 1 244 ? -1.809 -23.719 -18.984 1 95.62 244 ILE B O 1
ATOM 5361 N N . LYS B 1 245 ? -0.929 -25.719 -18.797 1 96.75 245 LYS B N 1
ATOM 5362 C CA . LYS B 1 245 ? -2.188 -26.453 -18.719 1 96.75 245 LYS B CA 1
ATOM 5363 C C . LYS B 1 245 ? -2.229 -27.344 -17.484 1 96.75 245 LYS B C 1
ATOM 5365 O O . LYS B 1 245 ? -1.194 -27.844 -17.031 1 96.75 245 LYS B O 1
ATOM 5370 N N . PRO B 1 246 ? -3.43 -27.578 -16.922 1 98.12 246 PRO B N 1
ATOM 5371 C CA . PRO B 1 246 ? -3.527 -28.438 -15.742 1 98.12 246 PRO B CA 1
ATOM 5372 C C . PRO B 1 246 ? -2.969 -29.844 -15.984 1 98.12 246 PRO B C 1
ATOM 5374 O O . PRO B 1 246 ? -3.186 -30.406 -17.047 1 98.12 246 PRO B O 1
ATOM 5377 N N . ALA B 1 247 ? -2.17 -30.312 -15.039 1 97.88 247 ALA B N 1
ATOM 5378 C CA . ALA B 1 247 ? -1.622 -31.672 -15.117 1 97.88 247 ALA B CA 1
ATOM 5379 C C . ALA B 1 247 ? -2.619 -32.688 -14.594 1 97.88 247 ALA B C 1
ATOM 5381 O O . ALA B 1 247 ? -2.398 -33.312 -13.539 1 97.88 247 ALA B O 1
ATOM 5382 N N . THR B 1 248 ? -3.699 -32.938 -15.344 1 98.25 248 THR B N 1
ATOM 5383 C CA . THR B 1 248 ? -4.789 -33.781 -14.82 1 98.25 248 THR B CA 1
ATOM 5384 C C . THR B 1 248 ? -5.148 -34.875 -15.805 1 98.25 248 THR B C 1
ATOM 5386 O O . THR B 1 248 ? -6.18 -35.531 -15.648 1 98.25 248 THR B O 1
ATOM 5389 N N . GLU B 1 249 ? -4.289 -35.188 -16.781 1 96.25 249 GLU B N 1
ATOM 5390 C CA . GLU B 1 249 ? -4.59 -36.156 -17.828 1 96.25 249 GLU B CA 1
ATOM 5391 C C . GLU B 1 249 ? -4.785 -37.562 -17.266 1 96.25 249 GLU B C 1
ATOM 5393 O O . GLU B 1 249 ? -5.594 -38.312 -17.766 1 96.25 249 GLU B O 1
ATOM 5398 N N . PHE B 1 250 ? -4.117 -37.875 -16.203 1 96.06 250 PHE B N 1
ATOM 5399 C CA . PHE B 1 250 ? -4.137 -39.188 -15.617 1 96.06 250 PHE B CA 1
ATOM 5400 C C . PHE B 1 250 ? -5.48 -39.469 -14.953 1 96.06 250 PHE B C 1
ATOM 5402 O O . PHE B 1 250 ? -5.773 -40.625 -14.602 1 96.06 250 PHE B O 1
ATOM 5409 N N . LEU B 1 251 ? -6.352 -38.406 -14.797 1 96.38 251 LEU B N 1
ATOM 5410 C CA . LEU B 1 251 ? -7.652 -38.531 -14.148 1 96.38 251 LEU B CA 1
ATOM 5411 C C . LEU B 1 251 ? -8.773 -38.531 -15.18 1 96.38 251 LEU B C 1
ATOM 5413 O O . LEU B 1 251 ? -9.953 -38.406 -14.82 1 96.38 251 LEU B O 1
ATOM 5417 N N . GLU B 1 252 ? -8.539 -38.531 -16.484 1 90.06 252 GLU B N 1
ATOM 5418 C CA . GLU B 1 252 ? -9.492 -38.25 -17.547 1 90.06 252 GLU B CA 1
ATOM 5419 C C . GLU B 1 252 ? -10.789 -39.031 -17.344 1 90.06 252 GLU B C 1
ATOM 5421 O O . GLU B 1 252 ? -10.766 -40.25 -17.172 1 90.06 252 GLU B O 1
ATOM 5426 N N . GLY B 1 253 ? -11.828 -38.25 -17.219 1 93.81 253 GLY B N 1
ATOM 5427 C CA . GLY B 1 253 ? -13.172 -38.781 -17.188 1 93.81 253 GLY B CA 1
ATOM 5428 C C . GLY B 1 253 ? -13.648 -39.156 -15.797 1 93.81 253 GLY B C 1
ATOM 5429 O O . GLY B 1 253 ? -14.773 -39.625 -15.617 1 93.81 253 GLY B O 1
ATOM 5430 N N . GLN B 1 254 ? -12.875 -38.781 -14.75 1 97.56 254 GLN B N 1
ATOM 5431 C CA . GLN B 1 254 ? -13.234 -39.281 -13.422 1 97.56 254 GLN B CA 1
ATOM 5432 C C . GLN B 1 254 ? -13.727 -38.156 -12.531 1 97.56 254 GLN B C 1
ATOM 5434 O O . GLN B 1 254 ? -14.367 -38.406 -11.5 1 97.56 254 GLN B O 1
ATOM 5439 N N . LEU B 1 255 ? -13.391 -36.938 -12.93 1 98.25 255 LEU B N 1
ATOM 5440 C CA . LEU B 1 255 ? -13.805 -35.75 -12.188 1 98.25 255 LEU B CA 1
ATOM 5441 C C . LEU B 1 255 ? -14.375 -34.688 -13.125 1 98.25 255 LEU B C 1
ATOM 5443 O O . LEU B 1 255 ? -14.086 -34.688 -14.32 1 98.25 255 LEU B O 1
ATOM 5447 N N . GLU B 1 256 ? -15.203 -33.75 -12.578 1 98.44 256 GLU B N 1
ATOM 5448 C CA . GLU B 1 256 ? -15.641 -32.594 -13.352 1 98.44 256 GLU B CA 1
ATOM 5449 C C . GLU B 1 256 ? -14.5 -31.594 -13.555 1 98.44 256 GLU B C 1
ATOM 5451 O O . GLU B 1 256 ? -13.82 -31.219 -12.594 1 98.44 256 GLU B O 1
ATOM 5456 N N . THR B 1 257 ? -14.266 -31.234 -14.805 1 98.25 257 THR B N 1
ATOM 5457 C CA . THR B 1 257 ? -13.203 -30.281 -15.141 1 98.25 257 THR B CA 1
ATOM 5458 C C . THR B 1 257 ? -13.719 -29.219 -16.109 1 98.25 257 THR B C 1
ATOM 5460 O O . THR B 1 257 ? -14.766 -29.391 -16.734 1 98.25 257 THR B O 1
ATOM 5463 N N . LEU B 1 258 ? -13.047 -28.109 -16.141 1 97.81 258 LEU B N 1
ATOM 5464 C CA . LEU B 1 258 ? -13.211 -27.203 -17.266 1 97.81 258 LEU B CA 1
ATOM 5465 C C . LEU B 1 258 ? -12.68 -27.844 -18.547 1 97.81 258 LEU B C 1
ATOM 5467 O O . LEU B 1 258 ? -12.094 -28.922 -18.516 1 97.81 258 LEU B O 1
ATOM 5471 N N . LYS B 1 259 ? -12.812 -27.094 -19.672 1 96.56 259 LYS B N 1
ATOM 5472 C CA . LYS B 1 259 ? -12.383 -27.578 -20.984 1 96.56 259 LYS B CA 1
ATOM 5473 C C . LYS B 1 259 ? -10.867 -27.781 -21.031 1 96.56 259 LYS B C 1
ATOM 5475 O O . LYS B 1 259 ? -10.375 -28.688 -21.703 1 96.56 259 LYS B O 1
ATOM 5480 N N . ASN B 1 260 ? -10.203 -27.062 -20.25 1 96.5 260 ASN B N 1
ATOM 5481 C CA . ASN B 1 260 ? -8.75 -27.141 -20.297 1 96.5 260 ASN B CA 1
ATOM 5482 C C . ASN B 1 260 ? -8.211 -28.219 -19.359 1 96.5 260 ASN B C 1
ATOM 5484 O O . ASN B 1 260 ? -6.996 -28.391 -19.25 1 96.5 260 ASN B O 1
ATOM 5488 N N . GLY B 1 261 ? -9.047 -28.797 -18.578 1 97.88 261 GLY B N 1
ATOM 5489 C CA . GLY B 1 261 ? -8.625 -29.891 -17.719 1 97.88 261 GLY B CA 1
ATOM 5490 C C . GLY B 1 261 ? -8.547 -29.484 -16.25 1 97.88 261 GLY B C 1
ATOM 5491 O O . GLY B 1 261 ? -8.312 -30.328 -15.383 1 97.88 261 GLY B O 1
ATOM 5492 N N . ALA B 1 262 ? -8.852 -28.219 -15.906 1 98.69 262 ALA B N 1
ATOM 5493 C CA . ALA B 1 262 ? -8.797 -27.781 -14.508 1 98.69 262 ALA B CA 1
ATOM 5494 C C . ALA B 1 262 ? -9.914 -28.406 -13.688 1 98.69 262 ALA B C 1
ATOM 5496 O O . ALA B 1 262 ? -11.086 -28.344 -14.07 1 98.69 262 ALA B O 1
ATOM 5497 N N . ILE B 1 263 ? -9.562 -28.984 -12.586 1 98.81 263 ILE B N 1
ATOM 5498 C CA . ILE B 1 263 ? -10.547 -29.656 -11.742 1 98.81 263 ILE B CA 1
ATOM 5499 C C . ILE B 1 263 ? -11.453 -28.625 -11.078 1 98.81 263 ILE B C 1
ATOM 5501 O O . ILE B 1 263 ? -10.969 -27.656 -10.469 1 98.81 263 ILE B O 1
ATOM 5505 N N . ILE B 1 264 ? -12.758 -28.766 -11.242 1 98.75 264 ILE B N 1
ATOM 5506 C CA . ILE B 1 264 ? -13.711 -27.844 -10.617 1 98.75 264 ILE B CA 1
ATOM 5507 C C . ILE B 1 264 ? -13.844 -28.188 -9.133 1 98.75 264 ILE B C 1
ATOM 5509 O O . ILE B 1 264 ? -14.047 -29.344 -8.766 1 98.75 264 ILE B O 1
ATOM 5513 N N . VAL B 1 265 ? -13.703 -27.219 -8.266 1 98.69 265 VAL B N 1
ATOM 5514 C CA . VAL B 1 265 ? -13.828 -27.422 -6.828 1 98.69 265 VAL B CA 1
ATOM 5515 C C . VAL B 1 265 ? -14.812 -26.422 -6.238 1 98.69 265 VAL B C 1
ATOM 5517 O O . VAL B 1 265 ? -15.047 -25.359 -6.816 1 98.69 265 VAL B O 1
ATOM 5520 N N . ASN B 1 266 ? -15.414 -26.734 -5.09 1 98.25 266 ASN B N 1
ATOM 5521 C CA . ASN B 1 266 ? -16.266 -25.797 -4.363 1 98.25 266 ASN B CA 1
ATOM 5522 C C . ASN B 1 266 ? -15.469 -25 -3.334 1 98.25 266 ASN B C 1
ATOM 5524 O O . ASN B 1 266 ? -14.234 -25.031 -3.332 1 98.25 266 ASN B O 1
ATOM 5528 N N . GLU B 1 267 ? -16.094 -24.234 -2.494 1 97.69 267 GLU B N 1
ATOM 5529 C CA . GLU B 1 267 ? -15.453 -23.312 -1.559 1 97.69 267 GLU B CA 1
ATOM 5530 C C . GLU B 1 267 ? -14.695 -24.062 -0.47 1 97.69 267 GLU B C 1
ATOM 5532 O O . GLU B 1 267 ? -13.914 -23.484 0.276 1 97.69 267 GLU B O 1
ATOM 5537 N N . TYR B 1 268 ? -14.891 -25.391 -0.401 1 98.25 268 TYR B N 1
ATOM 5538 C CA . TYR B 1 268 ? -14.219 -26.219 0.593 1 98.25 268 TYR B CA 1
ATOM 5539 C C . TYR B 1 268 ? -13.039 -26.969 -0.025 1 98.25 268 TYR B C 1
ATOM 5541 O O . TYR B 1 268 ? -12.359 -27.734 0.655 1 98.25 268 TYR B O 1
ATOM 5549 N N . GLY B 1 269 ? -12.773 -26.766 -1.342 1 98.56 269 GLY B N 1
ATOM 5550 C CA . GLY B 1 269 ? -11.727 -27.469 -2.078 1 98.56 269 GLY B CA 1
ATOM 5551 C C . GLY B 1 269 ? -12.141 -28.859 -2.518 1 98.56 269 GLY B C 1
ATOM 5552 O O . GLY B 1 269 ? -11.297 -29.656 -2.943 1 98.56 269 GLY B O 1
ATOM 5553 N N . GLU B 1 270 ? -13.43 -29.141 -2.43 1 98.69 270 GLU B N 1
ATOM 5554 C CA . GLU B 1 270 ? -13.938 -30.469 -2.783 1 98.69 270 GLU B CA 1
ATOM 5555 C C . GLU B 1 270 ? -14.211 -30.562 -4.281 1 98.69 270 GLU B C 1
ATOM 5557 O O . GLU B 1 270 ? -14.703 -29.625 -4.895 1 98.69 270 GLU B O 1
ATOM 5562 N N . THR B 1 271 ? -13.883 -31.766 -4.82 1 98.69 271 THR B N 1
ATOM 5563 C CA . THR B 1 271 ? -14.195 -32.031 -6.219 1 98.69 271 THR B CA 1
ATOM 5564 C C . THR B 1 271 ? -15.609 -32.594 -6.355 1 98.69 271 THR B C 1
ATOM 5566 O O . THR B 1 271 ? -16.406 -32.531 -5.414 1 98.69 271 THR B O 1
ATOM 5569 N N . SER B 1 272 ? -15.93 -33.062 -7.547 1 98.38 272 SER B N 1
ATOM 5570 C CA . SER B 1 272 ? -17.234 -33.656 -7.812 1 98.38 272 SER B CA 1
ATOM 5571 C C . SER B 1 272 ? -17.406 -35 -7.109 1 98.38 272 SER B C 1
ATOM 5573 O O . SER B 1 272 ? -18.516 -35.531 -7.027 1 98.38 272 SER B O 1
ATOM 5575 N N . VAL B 1 273 ? -16.312 -35.562 -6.57 1 98.31 273 VAL B N 1
ATOM 5576 C CA . VAL B 1 273 ? -16.359 -36.844 -5.902 1 98.31 273 VAL B CA 1
ATOM 5577 C C . VAL B 1 273 ? -16.062 -36.688 -4.414 1 98.31 273 VAL B C 1
ATOM 5579 O O . VAL B 1 273 ? -15.164 -35.938 -4.035 1 98.31 273 VAL B O 1
ATOM 5582 N N . LYS B 1 274 ? -16.797 -37.312 -3.605 1 96.88 274 LYS B N 1
ATOM 5583 C CA . LYS B 1 274 ? -16.656 -37.219 -2.154 1 96.88 274 LYS B CA 1
ATOM 5584 C C . LYS B 1 274 ? -15.258 -37.656 -1.706 1 96.88 274 LYS B C 1
ATOM 5586 O O . LYS B 1 274 ? -14.68 -38.594 -2.248 1 96.88 274 LYS B O 1
ATOM 5591 N N . ASN B 1 275 ? -14.625 -36.906 -0.792 1 97.06 275 ASN B N 1
ATOM 5592 C CA . ASN B 1 275 ? -13.359 -37.188 -0.126 1 97.06 275 ASN B CA 1
ATOM 5593 C C . ASN B 1 275 ? -12.172 -36.938 -1.055 1 97.06 275 ASN B C 1
ATOM 5595 O O . ASN B 1 275 ? -11.062 -37.406 -0.777 1 97.06 275 ASN B O 1
ATOM 5599 N N . ILE B 1 276 ? -12.445 -36.25 -2.199 1 98.69 276 ILE B N 1
ATOM 5600 C CA . ILE B 1 276 ? -11.375 -35.875 -3.105 1 98.69 276 ILE B CA 1
ATOM 5601 C C . ILE B 1 276 ? -11.312 -34.344 -3.215 1 98.69 276 ILE B C 1
ATOM 5603 O O . ILE B 1 276 ? -12.312 -33.719 -3.529 1 98.69 276 ILE B O 1
ATOM 5607 N N . PHE B 1 277 ? -10.141 -33.781 -2.908 1 98.88 277 PHE B N 1
ATOM 5608 C CA . PHE B 1 277 ? -9.891 -32.344 -2.877 1 98.88 277 PHE B CA 1
ATOM 5609 C C . PHE B 1 277 ? -8.852 -31.953 -3.928 1 98.88 277 PHE B C 1
ATOM 5611 O O . PHE B 1 277 ? -8.102 -32.812 -4.414 1 98.88 277 PHE B O 1
ATOM 5618 N N . SER B 1 278 ? -8.875 -30.672 -4.309 1 98.94 278 SER B N 1
ATOM 5619 C CA . SER B 1 278 ? -7.871 -30.188 -5.258 1 98.94 278 SER B CA 1
ATOM 5620 C C . SER B 1 278 ? -7.629 -28.703 -5.098 1 98.94 278 SER B C 1
ATOM 5622 O O . SER B 1 278 ? -8.516 -27.969 -4.656 1 98.94 278 SER B O 1
ATOM 5624 N N . ALA B 1 279 ? -6.449 -28.281 -5.402 1 98.75 279 ALA B N 1
ATOM 5625 C CA . ALA B 1 279 ? -6.035 -26.875 -5.398 1 98.75 279 ALA B CA 1
ATOM 5626 C C . ALA B 1 279 ? -4.75 -26.672 -6.195 1 98.75 279 ALA B C 1
ATOM 5628 O O . ALA B 1 279 ? -4.035 -27.641 -6.477 1 98.75 279 ALA B O 1
ATOM 5629 N N . GLY B 1 280 ? -4.492 -25.453 -6.512 1 98.19 280 GLY B N 1
ATOM 5630 C CA . GLY B 1 280 ? -3.295 -25.125 -7.262 1 98.19 280 GLY B CA 1
ATOM 5631 C C . GLY B 1 280 ? -3.525 -25.062 -8.758 1 98.19 280 GLY B C 1
ATOM 5632 O O . GLY B 1 280 ? -4.66 -24.906 -9.211 1 98.19 280 GLY B O 1
ATOM 5633 N N . ASP B 1 281 ? -2.465 -25.219 -9.492 1 98.06 281 ASP B N 1
ATOM 5634 C CA . ASP B 1 281 ? -2.498 -24.969 -10.93 1 98.06 281 ASP B CA 1
ATOM 5635 C C . ASP B 1 281 ? -3.252 -26.078 -11.664 1 98.06 281 ASP B C 1
ATOM 5637 O O . ASP B 1 281 ? -3.484 -25.984 -12.867 1 98.06 281 ASP B O 1
ATOM 5641 N N . CYS B 1 282 ? -3.742 -27.109 -10.938 1 98.69 282 CYS B N 1
ATOM 5642 C CA . CYS B 1 282 ? -4.52 -28.172 -11.586 1 98.69 282 CYS B CA 1
ATOM 5643 C C . CYS B 1 282 ? -6.012 -27.969 -11.359 1 98.69 282 CYS B C 1
ATOM 5645 O O . CYS B 1 282 ? -6.832 -28.719 -11.875 1 98.69 282 CYS B O 1
ATOM 5647 N N . ALA B 1 283 ? -6.359 -26.906 -10.602 1 98.81 283 ALA B N 1
ATOM 5648 C CA . ALA B 1 283 ? -7.75 -26.75 -10.188 1 98.81 283 ALA B CA 1
ATOM 5649 C C . ALA B 1 283 ? -8.25 -25.344 -10.461 1 98.81 283 ALA B C 1
ATOM 5651 O O . ALA B 1 283 ? -7.449 -24.438 -10.719 1 98.81 283 ALA B O 1
ATOM 5652 N N . THR B 1 284 ? -9.57 -25.188 -10.438 1 98.56 284 THR B N 1
ATOM 5653 C CA . THR B 1 284 ? -10.211 -23.875 -10.516 1 98.56 284 THR B CA 1
ATOM 5654 C C . THR B 1 284 ? -10.195 -23.188 -9.148 1 98.56 284 THR B C 1
ATOM 5656 O O . THR B 1 284 ? -9.859 -23.812 -8.141 1 98.56 284 THR B O 1
ATOM 5659 N N . ILE B 1 285 ? -10.5 -21.984 -9.164 1 98 285 ILE B N 1
ATOM 5660 C CA . ILE B 1 285 ? -10.68 -21.188 -7.953 1 98 285 ILE B CA 1
ATOM 5661 C C . ILE B 1 285 ? -11.828 -20.203 -8.156 1 98 285 ILE B C 1
ATOM 5663 O O . ILE B 1 285 ? -12.023 -19.672 -9.258 1 98 285 ILE B O 1
ATOM 5667 N N . TYR B 1 286 ? -12.609 -19.953 -7.113 1 98 286 TYR B N 1
ATOM 5668 C CA . TYR B 1 286 ? -13.75 -19.031 -7.207 1 98 286 TYR B CA 1
ATOM 5669 C C . TYR B 1 286 ? -13.281 -17.578 -7.242 1 98 286 TYR B C 1
ATOM 5671 O O . TYR B 1 286 ? -12.484 -17.156 -6.402 1 98 286 TYR B O 1
ATOM 5679 N N . ASN B 1 287 ? -13.742 -16.891 -8.227 1 97.81 287 ASN B N 1
ATOM 5680 C CA . ASN B 1 287 ? -13.453 -15.469 -8.344 1 97.81 287 ASN B CA 1
ATOM 5681 C C . ASN B 1 287 ? -14.562 -14.617 -7.727 1 97.81 287 ASN B C 1
ATOM 5683 O O . ASN B 1 287 ? -15.719 -14.688 -8.148 1 97.81 287 ASN B O 1
ATOM 5687 N N . LEU B 1 288 ? -14.195 -13.766 -6.82 1 97.94 288 LEU B N 1
ATOM 5688 C CA . LEU B 1 288 ? -15.141 -13.016 -6.004 1 97.94 288 LEU B CA 1
ATOM 5689 C C . LEU B 1 288 ? -15.875 -11.969 -6.844 1 97.94 288 LEU B C 1
ATOM 5691 O O . LEU B 1 288 ? -16.953 -11.523 -6.473 1 97.94 288 LEU B O 1
ATOM 5695 N N . VAL B 1 289 ? -15.266 -11.547 -7.945 1 97.44 289 VAL B N 1
ATOM 5696 C CA . VAL B 1 289 ? -15.836 -10.453 -8.719 1 97.44 289 VAL B CA 1
ATOM 5697 C C . VAL B 1 289 ? -16.688 -11.008 -9.852 1 97.44 289 VAL B C 1
ATOM 5699 O O . VAL B 1 289 ? -17.844 -10.617 -10.016 1 97.44 289 VAL B O 1
ATOM 5702 N N . SER B 1 290 ? -16.156 -12.023 -10.594 1 96.19 290 SER B N 1
ATOM 5703 C CA . SER B 1 290 ? -16.906 -12.625 -11.695 1 96.19 290 SER B CA 1
ATOM 5704 C C . SER B 1 290 ? -17.953 -13.609 -11.18 1 96.19 290 SER B C 1
ATOM 5706 O O . SER B 1 290 ? -18.875 -13.977 -11.898 1 96.19 290 SER B O 1
ATOM 5708 N N . LYS B 1 291 ? -17.781 -14.109 -9.953 1 96.06 291 LYS B N 1
ATOM 5709 C CA . LYS B 1 291 ? -18.688 -15.062 -9.305 1 96.06 291 LYS B CA 1
ATOM 5710 C C . LYS B 1 291 ? -18.734 -16.375 -10.07 1 96.06 291 LYS B C 1
ATOM 5712 O O . LYS B 1 291 ? -19.797 -16.984 -10.195 1 96.06 291 LYS B O 1
ATOM 5717 N N . LYS B 1 292 ? -17.547 -16.75 -10.562 1 95.75 292 LYS B N 1
ATOM 5718 C CA . LYS B 1 292 ? -17.391 -18.016 -11.289 1 95.75 292 LYS B CA 1
ATOM 5719 C C . LYS B 1 292 ? -16.109 -18.734 -10.883 1 95.75 292 LYS B C 1
ATOM 5721 O O . LYS B 1 292 ? -15.188 -18.109 -10.336 1 95.75 292 LYS B O 1
ATOM 5726 N N . ASN B 1 293 ? -16.094 -20.031 -11.117 1 96.38 293 ASN B N 1
ATOM 5727 C CA . ASN B 1 293 ? -14.828 -20.766 -11.039 1 96.38 293 ASN B CA 1
ATOM 5728 C C . ASN B 1 293 ? -13.922 -20.453 -12.227 1 96.38 293 ASN B C 1
ATOM 5730 O O . ASN B 1 293 ? -14.289 -20.719 -13.375 1 96.38 293 ASN B O 1
ATOM 5734 N N . ASP B 1 294 ? -12.812 -19.875 -11.914 1 96.19 294 ASP B N 1
ATOM 5735 C CA . ASP B 1 294 ? -11.844 -19.5 -12.945 1 96.19 294 ASP B CA 1
ATOM 5736 C C . ASP B 1 294 ? -10.555 -20.312 -12.805 1 96.19 294 ASP B C 1
ATOM 5738 O O . ASP B 1 294 ? -10.344 -20.984 -11.797 1 96.19 294 ASP B O 1
ATOM 5742 N N . TYR B 1 295 ? -9.812 -20.328 -13.922 1 97.25 295 TYR B N 1
ATOM 5743 C CA . TYR B 1 295 ? -8.469 -20.906 -13.883 1 97.25 295 TYR B CA 1
ATOM 5744 C C . TYR B 1 295 ? -7.422 -19.812 -13.711 1 97.25 295 TYR B C 1
ATOM 5746 O O . TYR B 1 295 ? -7.047 -19.141 -14.68 1 97.25 295 TYR B O 1
ATOM 5754 N N . ILE B 1 296 ? -6.957 -19.594 -12.477 1 96.56 296 ILE B N 1
ATOM 5755 C CA . ILE B 1 296 ? -6.008 -18.547 -12.094 1 96.56 296 ILE B CA 1
ATOM 5756 C C . ILE B 1 296 ? -4.82 -19.188 -11.359 1 96.56 296 ILE B C 1
ATOM 5758 O O . ILE B 1 296 ? -4.773 -19.188 -10.133 1 96.56 296 ILE B O 1
ATOM 5762 N N . PRO B 1 297 ? -3.879 -19.672 -12.102 1 95.94 297 PRO B N 1
ATOM 5763 C CA . PRO B 1 297 ? -2.742 -20.391 -11.516 1 95.94 297 PRO B CA 1
ATOM 5764 C C . PRO B 1 297 ? -1.744 -19.453 -10.844 1 95.94 297 PRO B C 1
ATOM 5766 O O . PRO B 1 297 ? -0.741 -19.062 -11.445 1 95.94 297 PRO B O 1
ATOM 5769 N N . LEU B 1 298 ? -1.965 -19.109 -9.547 1 96.31 298 LEU B N 1
ATOM 5770 C CA . LEU B 1 298 ? -1.105 -18.234 -8.766 1 96.31 298 LEU B CA 1
ATOM 5771 C C . LEU B 1 298 ? -0.708 -18.891 -7.449 1 96.31 298 LEU B C 1
ATOM 5773 O O . LEU B 1 298 ? -1.521 -19.562 -6.816 1 96.31 298 LEU B O 1
ATOM 5777 N N . ALA B 1 299 ? 0.498 -18.625 -7.043 1 96 299 ALA B N 1
ATOM 5778 C CA . ALA B 1 299 ? 1.043 -19.203 -5.812 1 96 299 ALA B CA 1
ATOM 5779 C C . ALA B 1 299 ? 0.204 -18.797 -4.605 1 96 299 ALA B C 1
ATOM 5781 O O . ALA B 1 299 ? 0.013 -19.594 -3.682 1 96 299 ALA B O 1
ATOM 5782 N N . THR B 1 300 ? -0.324 -17.578 -4.586 1 97.25 300 THR B N 1
ATOM 5783 C CA . THR B 1 300 ? -1.056 -17.062 -3.434 1 97.25 300 THR B CA 1
ATOM 5784 C C . THR B 1 300 ? -2.346 -17.844 -3.217 1 97.25 300 THR B C 1
ATOM 5786 O O . THR B 1 300 ? -2.631 -18.281 -2.1 1 97.25 300 THR B O 1
ATOM 5789 N N . THR B 1 301 ? -3.057 -18.141 -4.27 1 96.69 301 THR B N 1
ATOM 5790 C CA . THR B 1 301 ? -4.328 -18.844 -4.137 1 96.69 301 THR B CA 1
ATOM 5791 C C . THR B 1 301 ? -4.105 -20.328 -3.865 1 96.69 301 THR B C 1
ATOM 5793 O O . THR B 1 301 ? -4.887 -20.969 -3.154 1 96.69 301 THR B O 1
ATOM 5796 N N . ALA B 1 302 ? -3.006 -20.859 -4.453 1 98 302 ALA B N 1
ATOM 5797 C CA . ALA B 1 302 ? -2.654 -22.25 -4.172 1 98 302 ALA B CA 1
ATOM 5798 C C . ALA B 1 302 ? -2.406 -22.469 -2.682 1 98 302 ALA B C 1
ATOM 5800 O O . ALA B 1 302 ? -2.918 -23.422 -2.094 1 98 302 ALA B O 1
ATOM 5801 N N . ASN B 1 303 ? -1.674 -21.562 -2.061 1 98.12 303 ASN B N 1
ATOM 5802 C CA . ASN B 1 303 ? -1.361 -21.656 -0.638 1 98.12 303 ASN B CA 1
ATOM 5803 C C . ASN B 1 303 ? -2.611 -21.5 0.222 1 98.12 303 ASN B C 1
ATOM 5805 O O . ASN B 1 303 ? -2.828 -22.266 1.162 1 98.12 303 ASN B O 1
ATOM 5809 N N . LYS B 1 304 ? -3.42 -20.562 -0.092 1 98.44 304 LYS B N 1
ATOM 5810 C CA . LYS B 1 304 ? -4.578 -20.234 0.738 1 98.44 304 LYS B CA 1
ATOM 5811 C C . LYS B 1 304 ? -5.637 -21.328 0.66 1 98.44 304 LYS B C 1
ATOM 5813 O O . LYS B 1 304 ? -6.137 -21.797 1.688 1 98.44 304 LYS B O 1
ATOM 5818 N N . LEU B 1 305 ? -5.938 -21.75 -0.576 1 98.62 305 LEU B N 1
ATOM 5819 C CA . LEU B 1 305 ? -6.898 -22.844 -0.68 1 98.62 305 LEU B CA 1
ATOM 5820 C C . LEU B 1 305 ? -6.312 -24.141 -0.124 1 98.62 305 LEU B C 1
ATOM 5822 O O . LEU B 1 305 ? -7.031 -24.938 0.472 1 98.62 305 LEU B O 1
ATOM 5826 N N . GLY B 1 306 ? -4.988 -24.344 -0.311 1 98.75 306 GLY B N 1
ATOM 5827 C CA . GLY B 1 306 ? -4.324 -25.469 0.327 1 98.75 306 GLY B CA 1
ATOM 5828 C C . GLY B 1 306 ? -4.496 -25.5 1.833 1 98.75 306 GLY B C 1
ATOM 5829 O O . GLY B 1 306 ? -4.824 -26.531 2.41 1 98.75 306 GLY B O 1
ATOM 5830 N N . LYS B 1 307 ? -4.324 -24.375 2.441 1 98.5 307 LYS B N 1
ATOM 5831 C CA . LYS B 1 307 ? -4.492 -24.25 3.887 1 98.5 307 LYS B CA 1
ATOM 5832 C C . LYS B 1 307 ? -5.914 -24.609 4.309 1 98.5 307 LYS B C 1
ATOM 5834 O O . LYS B 1 307 ? -6.117 -25.328 5.285 1 98.5 307 LYS B O 1
ATOM 5839 N N . VAL B 1 308 ? -6.895 -24.141 3.582 1 98.62 308 VAL B N 1
ATOM 5840 C CA . VAL B 1 308 ? -8.297 -24.406 3.879 1 98.62 308 VAL B CA 1
ATOM 5841 C C . VAL B 1 308 ? -8.586 -25.906 3.742 1 98.62 308 VAL B C 1
ATOM 5843 O O . VAL B 1 308 ? -9.242 -26.5 4.605 1 98.62 308 VAL B O 1
ATOM 5846 N N . ILE B 1 309 ? -8.047 -26.484 2.709 1 98.81 309 ILE B N 1
ATOM 5847 C CA . ILE B 1 309 ? -8.234 -27.922 2.49 1 98.81 309 ILE B CA 1
ATOM 5848 C C . ILE B 1 309 ? -7.598 -28.703 3.637 1 98.81 309 ILE B C 1
ATOM 5850 O O . ILE B 1 309 ? -8.141 -29.719 4.07 1 98.81 309 ILE B O 1
ATOM 5854 N N . GLY B 1 310 ? -6.445 -28.219 4.125 1 98.75 310 GLY B N 1
ATOM 5855 C CA . GLY B 1 310 ? -5.832 -28.859 5.277 1 98.75 310 GLY B CA 1
ATOM 5856 C C . GLY B 1 310 ? -6.762 -28.953 6.473 1 98.75 310 GLY B C 1
ATOM 5857 O O . GLY B 1 310 ? -6.852 -30 7.117 1 98.75 310 GLY B O 1
ATOM 5858 N N . GLU B 1 311 ? -7.473 -27.875 6.723 1 98.38 311 GLU B N 1
ATOM 5859 C CA . GLU B 1 311 ? -8.461 -27.875 7.797 1 98.38 311 GLU B CA 1
ATOM 5860 C C . GLU B 1 311 ? -9.57 -28.891 7.527 1 98.38 311 GLU B C 1
ATOM 5862 O O . GLU B 1 311 ? -9.992 -29.625 8.43 1 98.38 311 GLU B O 1
ATOM 5867 N N . ASN B 1 312 ? -9.977 -28.938 6.305 1 98.44 312 ASN B N 1
ATOM 5868 C CA . ASN B 1 312 ? -11.094 -29.797 5.945 1 98.44 312 ASN B CA 1
ATOM 5869 C C . ASN B 1 312 ? -10.68 -31.266 5.934 1 98.44 312 ASN B C 1
ATOM 5871 O O . ASN B 1 312 ? -11.469 -32.125 6.316 1 98.44 312 ASN B O 1
ATOM 5875 N N . LEU B 1 313 ? -9.445 -31.547 5.492 1 98.25 313 LEU B N 1
ATOM 5876 C CA . LEU B 1 313 ? -8.914 -32.906 5.566 1 98.25 313 LEU B CA 1
ATOM 5877 C C . LEU B 1 313 ? -8.867 -33.375 7.012 1 98.25 313 LEU B C 1
ATOM 5879 O O . LEU B 1 313 ? -9.023 -34.562 7.27 1 98.25 313 LEU B O 1
ATOM 5883 N N . ALA B 1 314 ? -8.727 -32.469 7.934 1 97.62 314 ALA B N 1
ATOM 5884 C CA . ALA B 1 314 ? -8.594 -32.781 9.352 1 97.62 314 ALA B CA 1
ATOM 5885 C C . ALA B 1 314 ? -9.953 -32.875 10.031 1 97.62 314 ALA B C 1
ATOM 5887 O O . ALA B 1 314 ? -10.039 -33.062 11.25 1 97.62 314 ALA B O 1
ATOM 5888 N N . GLY B 1 315 ? -10.984 -32.625 9.336 1 95.69 315 GLY B N 1
ATOM 5889 C CA . GLY B 1 315 ? -12.312 -32.844 9.875 1 95.69 315 GLY B CA 1
ATOM 5890 C C . GLY B 1 315 ? -13.07 -31.562 10.156 1 95.69 315 GLY B C 1
ATOM 5891 O O . GLY B 1 315 ? -14.203 -31.594 10.641 1 95.69 315 GLY B O 1
ATOM 5892 N N . ARG B 1 316 ? -12.492 -30.469 9.812 1 96.19 316 ARG B N 1
ATOM 5893 C CA . ARG B 1 316 ? -13.211 -29.203 9.93 1 96.19 316 ARG B CA 1
ATOM 5894 C C . ARG B 1 316 ? -14.008 -28.922 8.664 1 96.19 316 ARG B C 1
ATOM 5896 O O . ARG B 1 316 ? -14.07 -29.75 7.758 1 96.19 316 ARG B O 1
ATOM 5903 N N . HIS B 1 317 ? -14.734 -27.875 8.664 1 96.56 317 HIS B N 1
ATOM 5904 C CA . HIS B 1 317 ? -15.531 -27.438 7.523 1 96.56 317 HIS B CA 1
ATOM 5905 C C . HIS B 1 317 ? -15.445 -25.938 7.324 1 96.56 317 HIS B C 1
ATOM 5907 O O . HIS B 1 317 ? -16.375 -25.203 7.672 1 96.56 317 HIS B O 1
ATOM 5913 N N . VAL B 1 318 ? -14.352 -25.594 6.723 1 96.88 318 VAL B N 1
ATOM 5914 C CA . VAL B 1 318 ? -14.031 -24.188 6.539 1 96.88 318 VAL B CA 1
ATOM 5915 C C . VAL B 1 318 ? -14.086 -23.828 5.051 1 96.88 318 VAL B C 1
ATOM 5917 O O . VAL B 1 318 ? -13.586 -24.578 4.211 1 96.88 318 VAL B O 1
ATOM 5920 N N . ALA B 1 319 ? -14.688 -22.719 4.711 1 97.94 319 ALA B N 1
ATOM 5921 C CA . ALA B 1 319 ? -14.828 -22.281 3.326 1 97.94 319 ALA B CA 1
ATOM 5922 C C . ALA B 1 319 ? -13.758 -21.266 2.957 1 97.94 319 ALA B C 1
ATOM 5924 O O . ALA B 1 319 ? -13.336 -20.469 3.797 1 97.94 319 ALA B O 1
ATOM 5925 N N . PHE B 1 320 ? -13.328 -21.328 1.79 1 97.44 320 PHE B N 1
ATOM 5926 C CA . PHE B 1 320 ? -12.508 -20.281 1.189 1 97.44 320 PHE B CA 1
ATOM 5927 C C . PHE B 1 320 ? -13.367 -19.312 0.389 1 97.44 320 PHE B C 1
ATOM 5929 O O . PHE B 1 320 ? -14.086 -19.719 -0.526 1 97.44 320 PHE B O 1
ATOM 5936 N N . LYS B 1 321 ? -13.297 -18.062 0.668 1 96.88 321 LYS B N 1
ATOM 5937 C CA . LYS B 1 321 ? -14.195 -17.078 0.054 1 96.88 321 LYS B CA 1
ATOM 5938 C C . LYS B 1 321 ? -13.898 -16.922 -1.436 1 96.88 321 LYS B C 1
ATOM 5940 O O . LYS B 1 321 ? -14.812 -16.688 -2.23 1 96.88 321 LYS B O 1
ATOM 5945 N N . GLY B 1 322 ? -12.594 -17.062 -1.777 1 98 322 GLY B N 1
ATOM 5946 C CA . GLY B 1 322 ? -12.227 -16.891 -3.174 1 98 322 GLY B CA 1
ATOM 5947 C C . GLY B 1 322 ? -11.109 -15.891 -3.379 1 98 322 GLY B C 1
ATOM 5948 O O . GLY B 1 322 ? -10.438 -15.492 -2.422 1 98 322 GLY B O 1
ATOM 5949 N N . THR B 1 323 ? -10.898 -15.562 -4.66 1 98.38 323 THR B N 1
ATOM 5950 C CA . THR B 1 323 ? -9.773 -14.711 -5.02 1 98.38 323 THR B CA 1
ATOM 5951 C C . THR B 1 323 ? -10.25 -13.5 -5.82 1 98.38 323 THR B C 1
ATOM 5953 O O . THR B 1 323 ? -11.391 -13.469 -6.293 1 98.38 323 THR B O 1
ATOM 5956 N N . LEU B 1 324 ? -9.359 -12.516 -5.895 1 98.62 324 LEU B N 1
ATOM 5957 C CA . LEU B 1 324 ? -9.539 -11.359 -6.766 1 98.62 324 LEU B CA 1
ATOM 5958 C C . LEU B 1 324 ? -8.703 -11.492 -8.031 1 98.62 324 LEU B C 1
ATOM 5960 O O . LEU B 1 324 ? -8.836 -10.695 -8.961 1 98.62 324 LEU B O 1
ATOM 5964 N N . GLY B 1 325 ? -7.879 -12.523 -8.07 1 98.12 325 GLY B N 1
ATOM 5965 C CA . GLY B 1 325 ? -6.93 -12.656 -9.164 1 98.12 325 GLY B CA 1
ATOM 5966 C C . GLY B 1 325 ? -5.82 -11.617 -9.125 1 98.12 325 GLY B C 1
ATOM 5967 O O . GLY B 1 325 ? -5.359 -11.156 -10.164 1 98.12 325 GLY B O 1
ATOM 5968 N N . SER B 1 326 ? -5.371 -11.18 -7.93 1 98.56 326 SER B N 1
ATOM 5969 C CA . SER B 1 326 ? -4.363 -10.141 -7.781 1 98.56 326 SER B CA 1
ATOM 5970 C C . SER B 1 326 ? -2.982 -10.633 -8.203 1 98.56 326 SER B C 1
ATOM 5972 O O . SER B 1 326 ? -2.627 -11.789 -7.938 1 98.56 326 SER B O 1
ATOM 5974 N N . ALA B 1 327 ? -2.256 -9.781 -8.867 1 98.19 327 ALA B N 1
ATOM 5975 C CA . ALA B 1 327 ? -0.91 -10.117 -9.32 1 98.19 327 ALA B CA 1
ATOM 5976 C C . ALA B 1 327 ? -0.059 -8.859 -9.492 1 98.19 327 ALA B C 1
ATOM 5978 O O . ALA B 1 327 ? -0.591 -7.758 -9.633 1 98.19 327 ALA B O 1
ATOM 5979 N N . SER B 1 328 ? 1.195 -9.016 -9.375 1 98.56 328 SER B N 1
ATOM 5980 C CA . SER B 1 328 ? 2.135 -7.926 -9.617 1 98.56 328 SER B CA 1
ATOM 5981 C C . SER B 1 328 ? 3.34 -8.406 -10.422 1 98.56 328 SER B C 1
ATOM 5983 O O . SER B 1 328 ? 3.6 -9.609 -10.5 1 98.56 328 SER B O 1
ATOM 5985 N N . ILE B 1 329 ? 4.055 -7.438 -11.055 1 98.44 329 ILE B N 1
ATOM 5986 C CA . ILE B 1 329 ? 5.199 -7.793 -11.891 1 98.44 329 ILE B CA 1
ATOM 5987 C C . ILE B 1 329 ? 6.156 -6.605 -11.984 1 98.44 329 ILE B C 1
ATOM 5989 O O . ILE B 1 329 ? 5.719 -5.449 -12.016 1 98.44 329 ILE B O 1
ATOM 5993 N N . LYS B 1 330 ? 7.375 -6.898 -11.938 1 98.12 330 LYS B N 1
ATOM 5994 C CA . LYS B 1 330 ? 8.398 -5.91 -12.266 1 98.12 330 LYS B CA 1
ATOM 5995 C C . LYS B 1 330 ? 8.727 -5.93 -13.75 1 98.12 330 LYS B C 1
ATOM 5997 O O . LYS B 1 330 ? 8.898 -6.996 -14.344 1 98.12 330 LYS B O 1
ATOM 6002 N N . VAL B 1 331 ? 8.68 -4.836 -14.406 1 98.44 331 VAL B N 1
ATOM 6003 C CA . VAL B 1 331 ? 9.094 -4.641 -15.797 1 98.44 331 VAL B CA 1
ATOM 6004 C C . VAL B 1 331 ? 10.266 -3.656 -15.844 1 98.44 331 VAL B C 1
ATOM 6006 O O . VAL B 1 331 ? 10.062 -2.455 -16.031 1 98.44 331 VAL B O 1
ATOM 6009 N N . LEU B 1 332 ? 11.453 -4.215 -15.609 1 97.81 332 LEU B N 1
ATOM 6010 C CA . LEU B 1 332 ? 12.68 -3.43 -15.539 1 97.81 332 LEU B CA 1
ATOM 6011 C C . LEU B 1 332 ? 12.578 -2.363 -14.453 1 97.81 332 LEU B C 1
ATOM 6013 O O . LEU B 1 332 ? 12.461 -2.686 -13.273 1 97.81 332 LEU B O 1
ATOM 6017 N N . SER B 1 333 ? 12.391 -1.119 -14.82 1 97.62 333 SER B N 1
ATOM 6018 C CA . SER B 1 333 ? 12.391 -0.084 -13.797 1 97.62 333 SER B CA 1
ATOM 6019 C C . SER B 1 333 ? 10.984 0.162 -13.258 1 97.62 333 SER B C 1
ATOM 6021 O O . SER B 1 333 ? 10.805 0.902 -12.289 1 97.62 333 SER B O 1
ATOM 6023 N N . LEU B 1 334 ? 10 -0.51 -13.836 1 98.5 334 LEU B N 1
ATOM 6024 C CA . LEU B 1 334 ? 8.609 -0.262 -13.477 1 98.5 334 LEU B CA 1
ATOM 6025 C C . LEU B 1 334 ? 8.062 -1.397 -12.617 1 98.5 334 LEU B C 1
ATOM 6027 O O . LEU B 1 334 ? 8.539 -2.531 -12.703 1 98.5 334 LEU B O 1
ATOM 6031 N N . GLU B 1 335 ? 7.141 -1.05 -11.781 1 98.06 335 GLU B N 1
ATOM 6032 C CA . GLU B 1 335 ? 6.309 -2 -11.055 1 98.06 335 GLU B CA 1
ATOM 6033 C C . GLU B 1 335 ? 4.84 -1.864 -11.445 1 98.06 335 GLU B C 1
ATOM 6035 O O . GLU B 1 335 ? 4.34 -0.751 -11.617 1 98.06 335 GLU B O 1
ATOM 6040 N N . ALA B 1 336 ? 4.23 -2.988 -11.641 1 98.81 336 ALA B N 1
ATOM 6041 C CA . ALA B 1 336 ? 2.814 -2.99 -12.008 1 98.81 336 ALA B CA 1
ATOM 6042 C C . ALA B 1 336 ? 2.041 -4.027 -11.195 1 98.81 336 ALA B C 1
ATOM 6044 O O . ALA B 1 336 ? 2.607 -5.027 -10.758 1 98.81 336 ALA B O 1
ATOM 6045 N N . ALA B 1 337 ? 0.783 -3.77 -10.961 1 98.88 337 ALA B N 1
ATOM 6046 C CA . ALA B 1 337 ? -0.075 -4.703 -10.234 1 98.88 337 ALA B CA 1
ATOM 6047 C C . ALA B 1 337 ? -1.53 -4.562 -10.68 1 98.88 337 ALA B C 1
ATOM 6049 O O . ALA B 1 337 ? -1.916 -3.547 -11.258 1 98.88 337 ALA B O 1
ATOM 6050 N N . ARG B 1 338 ? -2.312 -5.598 -10.445 1 98.81 338 ARG B N 1
ATOM 6051 C CA . ARG B 1 338 ? -3.723 -5.613 -10.82 1 98.81 338 ARG B CA 1
ATOM 6052 C C . ARG B 1 338 ? -4.535 -6.473 -9.859 1 98.81 338 ARG B C 1
ATOM 6054 O O . ARG B 1 338 ? -4.004 -7.398 -9.242 1 98.81 338 ARG B O 1
ATOM 6061 N N . ALA B 1 339 ? -5.746 -6.16 -9.711 1 98.81 339 ALA B N 1
ATOM 6062 C CA . ALA B 1 339 ? -6.742 -6.953 -8.992 1 98.81 339 ALA B CA 1
ATOM 6063 C C . ALA B 1 339 ? -8.125 -6.773 -9.609 1 98.81 339 ALA B C 1
ATOM 6065 O O . ALA B 1 339 ? -8.445 -5.707 -10.141 1 98.81 339 ALA B O 1
ATOM 6066 N N . GLY B 1 340 ? -8.938 -7.789 -9.57 1 98.69 340 GLY B N 1
ATOM 6067 C CA . GLY B 1 340 ? -10.289 -7.711 -10.109 1 98.69 340 GLY B CA 1
ATOM 6068 C C . GLY B 1 340 ? -10.344 -7.891 -11.609 1 98.69 340 GLY B C 1
ATOM 6069 O O . GLY B 1 340 ? -9.547 -8.633 -12.188 1 98.69 340 GLY B O 1
ATOM 6070 N N . LEU B 1 341 ? -11.305 -7.289 -12.273 1 98.5 341 LEU B N 1
ATOM 6071 C CA . LEU B 1 341 ? -11.586 -7.535 -13.688 1 98.5 341 LEU B CA 1
ATOM 6072 C C . LEU B 1 341 ? -10.836 -6.539 -14.57 1 98.5 341 LEU B C 1
ATOM 6074 O O . LEU B 1 341 ? -10.648 -5.379 -14.188 1 98.5 341 LEU B O 1
ATOM 6078 N N . THR B 1 342 ? -10.445 -6.98 -15.703 1 98.31 342 THR B N 1
ATOM 6079 C CA . THR B 1 342 ? -10.062 -6.094 -16.797 1 98.31 342 THR B CA 1
ATOM 6080 C C . THR B 1 342 ? -11.289 -5.613 -17.562 1 98.31 342 THR B C 1
ATOM 6082 O O . THR B 1 342 ? -12.398 -6.105 -17.328 1 98.31 342 THR B O 1
ATOM 6085 N N . GLU B 1 343 ? -11.055 -4.629 -18.453 1 98.19 343 GLU B N 1
ATOM 6086 C CA . GLU B 1 343 ? -12.156 -4.188 -19.297 1 98.19 343 GLU B CA 1
ATOM 6087 C C . GLU B 1 343 ? -12.688 -5.332 -20.156 1 98.19 343 GLU B C 1
ATOM 6089 O O . GLU B 1 343 ? -13.906 -5.52 -20.266 1 98.19 343 GLU B O 1
ATOM 6094 N N . GLU B 1 344 ? -11.812 -6.125 -20.688 1 96.94 344 GLU B N 1
ATOM 6095 C CA . GLU B 1 344 ? -12.195 -7.23 -21.562 1 96.94 344 GLU B CA 1
ATOM 6096 C C . GLU B 1 344 ? -13.039 -8.258 -20.828 1 96.94 344 GLU B C 1
ATOM 6098 O O . GLU B 1 344 ? -14.055 -8.734 -21.344 1 96.94 344 GLU B O 1
ATOM 6103 N N . THR B 1 345 ? -12.609 -8.609 -19.625 1 96.69 345 THR B N 1
ATOM 6104 C CA . THR B 1 345 ? -13.359 -9.586 -18.844 1 96.69 345 THR B CA 1
ATOM 6105 C C . THR B 1 345 ? -14.719 -9.039 -18.438 1 96.69 345 THR B C 1
ATOM 6107 O O . THR B 1 345 ? -15.719 -9.766 -18.453 1 96.69 345 THR B O 1
ATOM 6110 N N . ALA B 1 346 ? -14.797 -7.73 -18.078 1 97.81 346 ALA B N 1
ATOM 6111 C CA . ALA B 1 346 ? -16.078 -7.109 -17.734 1 97.81 346 ALA B CA 1
ATOM 6112 C C . ALA B 1 346 ? -17.047 -7.156 -18.922 1 97.81 346 ALA B C 1
ATOM 6114 O O . ALA B 1 346 ? -18.219 -7.484 -18.75 1 97.81 346 ALA B O 1
ATOM 6115 N N . LEU B 1 347 ? -16.5 -6.918 -20.094 1 97.06 347 LEU B N 1
ATOM 6116 C CA . LEU B 1 347 ? -17.297 -6.953 -21.312 1 97.06 347 LEU B CA 1
ATOM 6117 C C . LEU B 1 347 ? -17.828 -8.359 -21.578 1 97.06 347 LEU B C 1
ATOM 6119 O O . LEU B 1 347 ? -19 -8.539 -21.891 1 97.06 347 LEU B O 1
ATOM 6123 N N . LYS B 1 348 ? -17 -9.336 -21.438 1 96.12 348 LYS B N 1
ATOM 6124 C CA . LYS B 1 348 ? -17.375 -10.727 -21.672 1 96.12 348 LYS B CA 1
ATOM 6125 C C . LYS B 1 348 ? -18.453 -11.172 -20.703 1 96.12 348 LYS B C 1
ATOM 6127 O O . LYS B 1 348 ? -19.312 -12 -21.047 1 96.12 348 LYS B O 1
ATOM 6132 N N . LEU B 1 349 ? -18.422 -10.586 -19.5 1 96.62 349 LEU B N 1
ATOM 6133 C CA . LEU B 1 349 ? -19.375 -10.961 -18.469 1 96.62 349 LEU B CA 1
ATOM 6134 C C . LEU B 1 349 ? -20.672 -10.156 -18.594 1 96.62 349 LEU B C 1
ATOM 6136 O O . LEU B 1 349 ? -21.625 -10.375 -17.844 1 96.62 349 LEU B O 1
ATOM 6140 N N . GLY B 1 350 ? -20.688 -9.203 -19.484 1 97.31 350 GLY B N 1
ATOM 6141 C CA . GLY B 1 350 ? -21.875 -8.375 -19.688 1 97.31 350 GLY B CA 1
ATOM 6142 C C . GLY B 1 350 ? -22.062 -7.332 -18.609 1 97.31 350 GLY B C 1
ATOM 6143 O O . GLY B 1 350 ? -23.172 -6.887 -18.344 1 97.31 350 GLY B O 1
ATOM 6144 N N . ILE B 1 351 ? -21 -6.934 -17.953 1 97.38 351 ILE B N 1
ATOM 6145 C CA . ILE B 1 351 ? -21.078 -5.938 -16.891 1 97.38 351 ILE B CA 1
ATOM 6146 C C . ILE B 1 351 ? -20.953 -4.539 -17.484 1 97.38 351 ILE B C 1
ATOM 6148 O O . ILE B 1 351 ? -20.031 -4.262 -18.25 1 97.38 351 ILE B O 1
ATOM 6152 N N . LYS B 1 352 ? -21.891 -3.67 -17.188 1 98.12 352 LYS B N 1
ATOM 6153 C CA . LYS B 1 352 ? -21.766 -2.266 -17.562 1 98.12 352 LYS B CA 1
ATOM 6154 C C . LYS B 1 352 ? -20.766 -1.542 -16.672 1 98.12 352 LYS B C 1
ATOM 6156 O O . LYS B 1 352 ? -20.969 -1.454 -15.453 1 98.12 352 LYS B O 1
ATOM 6161 N N . TYR B 1 353 ? -19.734 -1.055 -17.297 1 98.5 353 TYR B N 1
ATOM 6162 C CA . TYR B 1 353 ? -18.672 -0.469 -16.484 1 98.5 353 TYR B CA 1
ATOM 6163 C C . TYR B 1 353 ? -18.188 0.845 -17.094 1 98.5 353 TYR B C 1
ATOM 6165 O O . TYR B 1 353 ? -18.5 1.152 -18.25 1 98.5 353 TYR B O 1
ATOM 6173 N N . LYS B 1 354 ? -17.469 1.676 -16.266 1 98.75 354 LYS B N 1
ATOM 6174 C CA . LYS B 1 354 ? -16.688 2.84 -16.656 1 98.75 354 LYS B CA 1
ATOM 6175 C C . LYS B 1 354 ? -15.25 2.721 -16.141 1 98.75 354 LYS B C 1
ATOM 6177 O O . LYS B 1 354 ? -14.938 1.827 -15.352 1 98.75 354 LYS B O 1
ATOM 6182 N N . THR B 1 355 ? -14.43 3.52 -16.75 1 98.81 355 THR B N 1
ATOM 6183 C CA . THR B 1 355 ? -13.031 3.49 -16.328 1 98.81 355 THR B CA 1
ATOM 6184 C C . THR B 1 355 ? -12.5 4.906 -16.109 1 98.81 355 THR B C 1
ATOM 6186 O O . THR B 1 355 ? -13.07 5.871 -16.625 1 98.81 355 THR B O 1
ATOM 6189 N N . VAL B 1 356 ? -11.531 5.051 -15.289 1 98.81 356 VAL B N 1
ATOM 6190 C CA . VAL B 1 356 ? -10.672 6.227 -15.211 1 98.81 356 VAL B CA 1
ATOM 6191 C C . VAL B 1 356 ? -9.211 5.801 -15.234 1 98.81 356 VAL B C 1
ATOM 6193 O O . VAL B 1 356 ? -8.852 4.738 -14.711 1 98.81 356 VAL B O 1
ATOM 6196 N N . PHE B 1 357 ? -8.445 6.5 -15.938 1 98.81 357 PHE B N 1
ATOM 6197 C CA . PHE B 1 357 ? -7.004 6.316 -16.016 1 98.81 357 PHE B CA 1
ATOM 6198 C C . PHE B 1 357 ? -6.273 7.625 -15.742 1 98.81 357 PHE B C 1
ATOM 6200 O O . PHE B 1 357 ? -6.375 8.57 -16.531 1 98.81 357 PHE B O 1
ATOM 6207 N N . ILE B 1 358 ? -5.492 7.66 -14.609 1 98.75 358 ILE B N 1
ATOM 6208 C CA . ILE B 1 358 ? -4.879 8.938 -14.258 1 98.75 358 ILE B CA 1
ATOM 6209 C C . ILE B 1 358 ? -3.359 8.781 -14.203 1 98.75 358 ILE B C 1
ATOM 6211 O O . ILE B 1 358 ? -2.85 7.672 -14 1 98.75 358 ILE B O 1
ATOM 6215 N N . LYS B 1 359 ? -2.652 9.867 -14.477 1 98.62 359 LYS B N 1
ATOM 6216 C CA . LYS B 1 359 ? -1.238 10.062 -14.18 1 98.62 359 LYS B CA 1
ATOM 6217 C C . LYS B 1 359 ? -1.055 10.992 -12.977 1 98.62 359 LYS B C 1
ATOM 6219 O O . LYS B 1 359 ? -1.679 12.047 -12.898 1 98.62 359 LYS B O 1
ATOM 6224 N N . ASP B 1 360 ? -0.274 10.594 -11.984 1 98.44 360 ASP B N 1
ATOM 6225 C CA . ASP B 1 360 ? 0.04 11.391 -10.797 1 98.44 360 ASP B CA 1
ATOM 6226 C C . ASP B 1 360 ? 1.446 11.086 -10.289 1 98.44 360 ASP B C 1
ATOM 6228 O O . ASP B 1 360 ? 2.281 10.562 -11.031 1 98.44 360 ASP B O 1
ATOM 6232 N N . LYS B 1 361 ? 1.774 11.547 -9.062 1 98.38 361 LYS B N 1
ATOM 6233 C CA . LYS B 1 361 ? 3.08 11.336 -8.445 1 98.38 361 LYS B CA 1
ATOM 6234 C C . LYS B 1 361 ? 2.961 10.469 -7.191 1 98.38 361 LYS B C 1
ATOM 6236 O O . LYS B 1 361 ? 1.937 10.5 -6.508 1 98.38 361 LYS B O 1
ATOM 6241 N N . ASN B 1 362 ? 3.98 9.711 -6.891 1 97.69 362 ASN B N 1
ATOM 6242 C CA . ASN B 1 362 ? 3.938 8.773 -5.773 1 97.69 362 ASN B CA 1
ATOM 6243 C C . ASN B 1 362 ? 4.031 9.492 -4.434 1 97.69 362 ASN B C 1
ATOM 6245 O O . ASN B 1 362 ? 3.592 8.969 -3.408 1 97.69 362 ASN B O 1
ATOM 6249 N N . HIS B 1 363 ? 4.66 10.695 -4.438 1 97.44 363 HIS B N 1
ATOM 6250 C CA . HIS B 1 363 ? 4.727 11.523 -3.238 1 97.44 363 HIS B CA 1
ATOM 6251 C C . HIS B 1 363 ? 4.93 12.992 -3.592 1 97.44 363 HIS B C 1
ATOM 6253 O O . HIS B 1 363 ? 4.934 13.359 -4.77 1 97.44 363 HIS B O 1
ATOM 6259 N N . THR B 1 364 ? 5.016 13.836 -2.645 1 96.44 364 THR B N 1
ATOM 6260 C CA . THR B 1 364 ? 5.051 15.273 -2.844 1 96.44 364 THR B CA 1
ATOM 6261 C C . THR B 1 364 ? 6.375 15.703 -3.469 1 96.44 364 THR B C 1
ATOM 6263 O O . THR B 1 364 ? 7.348 14.945 -3.453 1 96.44 364 THR B O 1
ATOM 6266 N N . ASN B 1 365 ? 6.41 16.844 -4.043 1 95.38 365 ASN B N 1
ATOM 6267 C CA . ASN B 1 365 ? 7.652 17.438 -4.523 1 95.38 365 ASN B CA 1
ATOM 6268 C C . ASN B 1 365 ? 8.445 18.094 -3.385 1 95.38 365 ASN B C 1
ATOM 6270 O O . ASN B 1 365 ? 9.5 18.672 -3.615 1 95.38 365 ASN B O 1
ATOM 6274 N N . TYR B 1 366 ? 7.898 17.844 -2.035 1 94.75 366 TYR B N 1
ATOM 6275 C CA . TYR B 1 366 ? 8.594 18.266 -0.827 1 94.75 366 TYR B CA 1
ATOM 6276 C C . TYR B 1 366 ? 9.633 17.234 -0.399 1 94.75 366 TYR B C 1
ATOM 6278 O O . TYR B 1 366 ? 10.047 17.203 0.763 1 94.75 366 TYR B O 1
ATOM 6286 N N . TYR B 1 367 ? 9.93 16.312 -1.195 1 96.31 367 TYR B N 1
ATOM 6287 C CA . TYR B 1 367 ? 10.867 15.242 -0.903 1 96.31 367 TYR B CA 1
ATOM 6288 C C . TYR B 1 367 ? 11.516 14.719 -2.182 1 96.31 367 TYR B C 1
ATOM 6290 O O . TYR B 1 367 ? 10.891 14.711 -3.244 1 96.31 367 TYR B O 1
ATOM 6298 N N . PRO B 1 368 ? 12.719 14.297 -2.125 1 96.44 368 PRO B N 1
ATOM 6299 C CA . PRO B 1 368 ? 13.438 13.922 -3.346 1 96.44 368 PRO B CA 1
ATOM 6300 C C . PRO B 1 368 ? 12.891 12.641 -3.982 1 96.44 368 PRO B C 1
ATOM 6302 O O . PRO B 1 368 ? 12.18 11.883 -3.33 1 96.44 368 PRO B O 1
ATOM 6305 N N . ASN B 1 369 ? 13.164 12.492 -5.266 1 95.75 369 ASN B N 1
ATOM 6306 C CA . ASN B 1 369 ? 12.984 11.258 -6.031 1 95.75 369 ASN B CA 1
ATOM 6307 C C . ASN B 1 369 ? 11.508 10.945 -6.246 1 95.75 369 ASN B C 1
ATOM 6309 O O . ASN B 1 369 ? 11.094 9.789 -6.145 1 95.75 369 ASN B O 1
ATOM 6313 N N . GLN B 1 370 ? 10.797 12 -6.438 1 96.69 370 GLN B N 1
ATOM 6314 C CA . GLN B 1 370 ? 9.406 11.836 -6.836 1 96.69 370 GLN B CA 1
ATOM 6315 C C . GLN B 1 370 ? 9.297 11.109 -8.18 1 96.69 370 GLN B C 1
ATOM 6317 O O . GLN B 1 370 ? 10.117 11.336 -9.078 1 96.69 370 GLN B O 1
ATOM 6322 N N . GLU B 1 371 ? 8.32 10.203 -8.297 1 96.88 371 GLU B N 1
ATOM 6323 C CA . GLU B 1 371 ? 8.164 9.391 -9.5 1 96.88 371 GLU B CA 1
ATOM 6324 C C . GLU B 1 371 ? 6.734 9.438 -10.023 1 96.88 371 GLU B C 1
ATOM 6326 O O . GLU B 1 371 ? 5.801 9.711 -9.266 1 96.88 371 GLU B O 1
ATOM 6331 N N . ASP B 1 372 ? 6.613 9.102 -11.312 1 97.81 372 ASP B N 1
ATOM 6332 C CA . ASP B 1 372 ? 5.293 9 -11.93 1 97.81 372 ASP B CA 1
ATOM 6333 C C . ASP B 1 372 ? 4.562 7.742 -11.461 1 97.81 372 ASP B C 1
ATOM 6335 O O . ASP B 1 372 ? 5.184 6.703 -11.242 1 97.81 372 ASP B O 1
ATOM 6339 N N . LEU B 1 373 ? 3.33 7.852 -11.328 1 98.44 373 LEU B N 1
ATOM 6340 C CA . LEU B 1 373 ? 2.414 6.785 -10.938 1 98.44 373 LEU B CA 1
ATOM 6341 C C . LEU B 1 373 ? 1.137 6.836 -11.773 1 98.44 373 LEU B C 1
ATOM 6343 O O . LEU B 1 373 ? 0.566 7.91 -11.977 1 98.44 373 LEU B O 1
ATOM 6347 N N . TYR B 1 374 ? 0.729 5.727 -12.32 1 98.88 374 TYR B N 1
ATOM 6348 C CA . TYR B 1 374 ? -0.511 5.617 -13.078 1 98.88 374 TYR B CA 1
ATOM 6349 C C . TYR B 1 374 ? -1.487 4.664 -12.398 1 98.88 374 TYR B C 1
ATOM 6351 O O . TYR B 1 374 ? -1.085 3.619 -11.883 1 98.88 374 TYR B O 1
ATOM 6359 N N . ILE B 1 375 ? -2.73 5.012 -12.375 1 98.88 375 ILE B N 1
ATOM 6360 C CA . ILE B 1 375 ? -3.768 4.191 -11.766 1 98.88 375 ILE B CA 1
ATOM 6361 C C . ILE B 1 375 ? -4.977 4.105 -12.695 1 98.88 375 ILE B C 1
ATOM 6363 O O . ILE B 1 375 ? -5.445 5.121 -13.211 1 98.88 375 ILE B O 1
ATOM 6367 N N . LYS B 1 376 ? -5.426 2.986 -12.961 1 98.94 376 LYS B N 1
ATOM 6368 C CA . LYS B 1 376 ? -6.68 2.727 -13.664 1 98.94 376 LYS B CA 1
ATOM 6369 C C . LYS B 1 376 ? -7.707 2.078 -12.742 1 98.94 376 LYS B C 1
ATOM 6371 O O . LYS B 1 376 ? -7.41 1.089 -12.07 1 98.94 376 LYS B O 1
ATOM 6376 N N . LEU B 1 377 ? -8.875 2.621 -12.664 1 98.94 377 LEU B N 1
ATOM 6377 C CA . LEU B 1 377 ? -10.008 2 -11.984 1 98.94 377 LEU B CA 1
ATOM 6378 C C . LEU B 1 377 ? -11.062 1.551 -12.984 1 98.94 377 LEU B C 1
ATOM 6380 O O . LEU B 1 377 ? -11.328 2.25 -13.961 1 98.94 377 LEU B O 1
ATOM 6384 N N . ILE B 1 378 ? -11.555 0.39 -12.844 1 98.94 378 ILE B N 1
ATOM 6385 C CA . ILE B 1 378 ? -12.734 -0.137 -13.523 1 98.94 378 ILE B CA 1
ATOM 6386 C C . ILE B 1 378 ? -13.883 -0.294 -12.516 1 98.94 378 ILE B C 1
ATOM 6388 O O . ILE B 1 378 ? -13.719 -0.945 -11.484 1 98.94 378 ILE B O 1
ATOM 6392 N N . TYR B 1 379 ? -14.992 0.348 -12.773 1 98.88 379 TYR B N 1
ATOM 6393 C CA . TYR B 1 379 ? -16.047 0.354 -11.766 1 98.88 379 TYR B CA 1
ATOM 6394 C C . TYR B 1 379 ? -17.422 0.231 -12.406 1 98.88 379 TYR B C 1
ATOM 6396 O O . TYR B 1 379 ? -17.594 0.572 -13.578 1 98.88 379 TYR B O 1
ATOM 6404 N N . ASN B 1 380 ? -18.391 -0.37 -11.664 1 98.56 380 ASN B N 1
ATOM 6405 C CA . ASN B 1 380 ? -19.766 -0.519 -12.117 1 98.56 380 ASN B CA 1
ATOM 6406 C C . ASN B 1 380 ? -20.406 0.832 -12.445 1 98.56 380 ASN B C 1
ATOM 6408 O O . ASN B 1 380 ? -20.344 1.758 -11.633 1 98.56 380 ASN B O 1
ATOM 6412 N N . GLU B 1 381 ? -20.953 0.933 -13.562 1 98.12 381 GLU B N 1
ATOM 6413 C CA . GLU B 1 381 ? -21.484 2.199 -14.055 1 98.12 381 GLU B CA 1
ATOM 6414 C C . GLU B 1 381 ? -22.594 2.719 -13.156 1 98.12 381 GLU B C 1
ATOM 6416 O O . GLU B 1 381 ? -22.703 3.922 -12.906 1 98.12 381 GLU B O 1
ATOM 6421 N N . GLU B 1 382 ? -23.391 1.873 -12.594 1 97.75 382 GLU B N 1
ATOM 6422 C CA . GLU B 1 382 ? -24.578 2.258 -11.82 1 97.75 382 GLU B CA 1
ATOM 6423 C C . GLU B 1 382 ? -24.219 2.459 -10.352 1 97.75 382 GLU B C 1
ATOM 6425 O O . GLU B 1 382 ? -24.531 3.502 -9.766 1 97.75 382 GLU B O 1
ATOM 6430 N N . THR B 1 383 ? -23.531 1.498 -9.773 1 97.81 383 THR B N 1
ATOM 6431 C CA . THR B 1 383 ? -23.312 1.518 -8.328 1 97.81 383 THR B CA 1
ATOM 6432 C C . THR B 1 383 ? -22.031 2.27 -7.996 1 97.81 383 THR B C 1
ATOM 6434 O O . THR B 1 383 ? -21.797 2.639 -6.84 1 97.81 383 THR B O 1
ATOM 6437 N N . LYS B 1 384 ? -21.078 2.387 -8.914 1 98.62 384 LYS B N 1
ATOM 6438 C CA . LYS B 1 384 ? -19.766 3.021 -8.797 1 98.62 384 LYS B CA 1
ATOM 6439 C C . LYS B 1 384 ? -18.812 2.176 -7.953 1 98.62 384 LYS B C 1
ATOM 6441 O O . LYS B 1 384 ? -17.734 2.631 -7.582 1 98.62 384 LYS B O 1
ATOM 6446 N N . GLU B 1 385 ? -19.25 0.911 -7.66 1 98.81 385 GLU B N 1
ATOM 6447 C CA . GLU B 1 385 ? -18.359 -0.012 -6.965 1 98.81 385 GLU B CA 1
ATOM 6448 C C . GLU B 1 385 ? -17.156 -0.378 -7.836 1 98.81 385 GLU B C 1
ATOM 6450 O O . GLU B 1 385 ? -17.297 -0.635 -9.031 1 98.81 385 GLU B O 1
ATOM 6455 N N . ILE B 1 386 ? -16.047 -0.38 -7.234 1 98.94 386 ILE B N 1
ATOM 6456 C CA . ILE B 1 386 ? -14.836 -0.767 -7.957 1 98.94 386 ILE B CA 1
ATOM 6457 C C . ILE B 1 386 ? -14.828 -2.277 -8.18 1 98.94 386 ILE B C 1
ATOM 6459 O O . ILE B 1 386 ? -15 -3.051 -7.234 1 98.94 386 ILE B O 1
ATOM 6463 N N . ILE B 1 387 ? -14.633 -2.703 -9.438 1 98.88 387 ILE B N 1
ATOM 6464 C CA . ILE B 1 387 ? -14.68 -4.129 -9.742 1 98.88 387 ILE B CA 1
ATOM 6465 C C . ILE B 1 387 ? -13.328 -4.578 -10.289 1 98.88 387 ILE B C 1
ATOM 6467 O O . ILE B 1 387 ? -13.086 -5.777 -10.477 1 98.88 387 ILE B O 1
ATOM 6471 N N . GLY B 1 388 ? -12.406 -3.666 -10.609 1 98.88 388 GLY B N 1
ATOM 6472 C CA . GLY B 1 388 ? -11.039 -3.918 -11.047 1 98.88 388 GLY B CA 1
ATOM 6473 C C . GLY B 1 388 ? -10.133 -2.709 -10.898 1 98.88 388 GLY B C 1
ATOM 6474 O O . GLY B 1 388 ? -10.609 -1.573 -10.852 1 98.88 388 GLY B O 1
ATOM 6475 N N . ALA B 1 389 ? -8.844 -2.943 -10.812 1 98.94 389 ALA B N 1
ATOM 6476 C CA . ALA B 1 389 ? -7.867 -1.864 -10.711 1 98.94 389 ALA B CA 1
ATOM 6477 C C . ALA B 1 389 ? -6.5 -2.312 -11.227 1 98.94 389 ALA B C 1
ATOM 6479 O O . ALA B 1 389 ? -6.168 -3.498 -11.164 1 98.94 389 ALA B O 1
ATOM 6480 N N . GLN B 1 390 ? -5.746 -1.36 -11.734 1 98.94 390 GLN B N 1
ATOM 6481 C CA . GLN B 1 390 ? -4.391 -1.58 -12.234 1 98.94 390 GLN B CA 1
ATOM 6482 C C . GLN B 1 390 ? -3.494 -0.384 -11.93 1 98.94 390 GLN B C 1
ATOM 6484 O O . GLN B 1 390 ? -3.932 0.765 -12.016 1 98.94 390 GLN B O 1
ATOM 6489 N N . THR B 1 391 ? -2.301 -0.605 -11.492 1 98.94 391 THR B N 1
ATOM 6490 C CA . THR B 1 391 ? -1.315 0.431 -11.211 1 98.94 391 THR B CA 1
ATOM 6491 C C . THR B 1 391 ? -0.014 0.164 -11.961 1 98.94 391 THR B C 1
ATOM 6493 O O . THR B 1 391 ? 0.339 -0.99 -12.211 1 98.94 391 THR B O 1
ATOM 6496 N N . ILE B 1 392 ? 0.69 1.191 -12.336 1 98.94 392 ILE B N 1
ATOM 6497 C CA . ILE B 1 392 ? 2.031 1.056 -12.898 1 98.94 392 ILE B CA 1
ATOM 6498 C C . ILE B 1 392 ? 2.834 2.324 -12.625 1 98.94 392 ILE B C 1
ATOM 6500 O O . ILE B 1 392 ? 2.281 3.426 -12.609 1 98.94 392 ILE B O 1
ATOM 6504 N N . GLY B 1 393 ? 4.008 2.232 -12.367 1 98.44 393 GLY B N 1
ATOM 6505 C CA . GLY B 1 393 ? 4.973 3.287 -12.094 1 98.44 393 GLY B CA 1
ATOM 6506 C C . GLY B 1 393 ? 6.258 2.773 -11.477 1 98.44 393 GLY B C 1
ATOM 6507 O O . GLY B 1 393 ? 6.672 1.643 -11.742 1 98.44 393 GLY B O 1
ATOM 6508 N N . LYS B 1 394 ? 6.926 3.578 -10.781 1 95.44 394 LYS B N 1
ATOM 6509 C CA . LYS B 1 394 ? 8.125 3.158 -10.055 1 95.44 394 LYS B CA 1
ATOM 6510 C C . LYS B 1 394 ? 7.816 2.92 -8.578 1 95.44 394 LYS B C 1
ATOM 6512 O O . LYS B 1 394 ? 6.895 2.17 -8.242 1 95.44 394 LYS B O 1
ATOM 6517 N N . ASN B 1 395 ? 8.414 3.561 -7.699 1 93.19 395 ASN B N 1
ATOM 6518 C CA . ASN B 1 395 ? 8.336 3.256 -6.273 1 93.19 395 ASN B CA 1
ATOM 6519 C C . ASN B 1 395 ? 6.918 3.438 -5.738 1 93.19 395 ASN B C 1
ATOM 6521 O O . ASN B 1 395 ? 6.32 4.504 -5.895 1 93.19 395 ASN B O 1
ATOM 6525 N N . GLY B 1 396 ? 6.344 2.33 -5.188 1 94.12 396 GLY B N 1
ATOM 6526 C CA . GLY B 1 396 ? 5.078 2.396 -4.473 1 94.12 396 GLY B CA 1
ATOM 6527 C C . GLY B 1 396 ? 3.889 1.997 -5.328 1 94.12 396 GLY B C 1
ATOM 6528 O O . GLY B 1 396 ? 2.781 1.816 -4.816 1 94.12 396 GLY B O 1
ATOM 6529 N N . ALA B 1 397 ? 4.078 1.811 -6.617 1 97.75 397 ALA B N 1
ATOM 6530 C CA . ALA B 1 397 ? 2.973 1.493 -7.52 1 97.75 397 ALA B CA 1
ATOM 6531 C C . ALA B 1 397 ? 2.379 0.125 -7.195 1 97.75 397 ALA B C 1
ATOM 6533 O O . ALA B 1 397 ? 1.16 -0.017 -7.07 1 97.75 397 ALA B O 1
ATOM 6534 N N . ALA B 1 398 ? 3.221 -0.889 -6.996 1 98.19 398 ALA B N 1
ATOM 6535 C CA . ALA B 1 398 ? 2.754 -2.258 -6.797 1 98.19 398 ALA B CA 1
ATOM 6536 C C . ALA B 1 398 ? 2.094 -2.416 -5.43 1 98.19 398 ALA B C 1
ATOM 6538 O O . ALA B 1 398 ? 1.025 -3.021 -5.316 1 98.19 398 ALA B O 1
ATOM 6539 N N . ILE B 1 399 ? 2.68 -1.832 -4.395 1 98.06 399 ILE B N 1
ATOM 6540 C CA . ILE B 1 399 ? 2.215 -2.049 -3.029 1 98.06 399 ILE B CA 1
ATOM 6541 C C . ILE B 1 399 ? 0.883 -1.332 -2.818 1 98.06 399 ILE B C 1
ATOM 6543 O O . ILE B 1 399 ? 0.055 -1.771 -2.018 1 98.06 399 ILE B O 1
ATOM 6547 N N . ARG B 1 400 ? 0.616 -0.244 -3.572 1 98.69 400 ARG B N 1
ATOM 6548 C CA . ARG B 1 400 ? -0.653 0.47 -3.469 1 98.69 400 ARG B CA 1
ATOM 6549 C C . ARG B 1 400 ? -1.817 -0.42 -3.891 1 98.69 400 ARG B C 1
ATOM 6551 O O . ARG B 1 400 ? -2.971 -0.143 -3.555 1 98.69 400 ARG B O 1
ATOM 6558 N N . MET B 1 401 ? -1.51 -1.514 -4.59 1 98.88 401 MET B N 1
ATOM 6559 C CA . MET B 1 401 ? -2.553 -2.438 -5.027 1 98.88 401 MET B CA 1
ATOM 6560 C C . MET B 1 401 ? -3.199 -3.131 -3.834 1 98.88 401 MET B C 1
ATOM 6562 O O . MET B 1 401 ? -4.367 -3.516 -3.893 1 98.88 401 MET B O 1
ATOM 6566 N N . HIS B 1 402 ? -2.451 -3.299 -2.711 1 98.81 402 HIS B N 1
ATOM 6567 C CA . HIS B 1 402 ? -3.031 -3.928 -1.529 1 98.81 402 HIS B CA 1
ATOM 6568 C C . HIS B 1 402 ? -4.277 -3.184 -1.065 1 98.81 402 HIS B C 1
ATOM 6570 O O . HIS B 1 402 ? -5.277 -3.807 -0.7 1 98.81 402 HIS B O 1
ATOM 6576 N N . ALA B 1 403 ? -4.203 -1.84 -1.166 1 98.88 403 ALA B N 1
ATOM 6577 C CA . ALA B 1 403 ? -5.367 -1.038 -0.802 1 98.88 403 ALA B CA 1
ATOM 6578 C C . ALA B 1 403 ? -6.516 -1.262 -1.783 1 98.88 403 ALA B C 1
ATOM 6580 O O . ALA B 1 403 ? -7.668 -1.413 -1.375 1 98.88 403 ALA B O 1
ATOM 6581 N N . LEU B 1 404 ? -6.203 -1.328 -3.047 1 98.94 404 LEU B N 1
ATOM 6582 C CA . LEU B 1 404 ? -7.234 -1.477 -4.066 1 98.94 404 LEU B CA 1
ATOM 6583 C C . LEU B 1 404 ? -7.836 -2.879 -4.035 1 98.94 404 LEU B C 1
ATOM 6585 O O . LEU B 1 404 ? -9.023 -3.057 -4.312 1 98.94 404 LEU B O 1
ATOM 6589 N N . SER B 1 405 ? -7.016 -3.92 -3.652 1 98.94 405 SER B N 1
ATOM 6590 C CA . SER B 1 405 ? -7.562 -5.254 -3.424 1 98.94 405 SER B CA 1
ATOM 6591 C C . SER B 1 405 ? -8.648 -5.23 -2.35 1 98.94 405 SER B C 1
ATOM 6593 O O . SER B 1 405 ? -9.711 -5.828 -2.523 1 98.94 405 SER B O 1
ATOM 6595 N N . LEU B 1 406 ? -8.391 -4.496 -1.258 1 98.94 406 LEU B N 1
ATOM 6596 C CA . LEU B 1 406 ? -9.367 -4.406 -0.181 1 98.94 406 LEU B CA 1
ATOM 6597 C C . LEU B 1 406 ? -10.586 -3.602 -0.618 1 98.94 406 LEU B C 1
ATOM 6599 O O . LEU B 1 406 ? -11.711 -3.885 -0.192 1 98.94 406 LEU B O 1
ATOM 6603 N N . ALA B 1 407 ? -10.344 -2.564 -1.464 1 98.94 407 ALA B N 1
ATOM 6604 C CA . ALA B 1 407 ? -11.461 -1.777 -1.98 1 98.94 407 ALA B CA 1
ATOM 6605 C C . ALA B 1 407 ? -12.414 -2.65 -2.785 1 98.94 407 ALA B C 1
ATOM 6607 O O . ALA B 1 407 ? -13.633 -2.568 -2.611 1 98.94 407 ALA B O 1
ATOM 6608 N N . ILE B 1 408 ? -11.859 -3.508 -3.668 1 98.94 408 ILE B N 1
ATOM 6609 C CA . ILE B 1 408 ? -12.664 -4.395 -4.504 1 98.94 408 ILE B CA 1
ATOM 6610 C C . ILE B 1 408 ? -13.359 -5.438 -3.637 1 98.94 408 ILE B C 1
ATOM 6612 O O . ILE B 1 408 ? -14.562 -5.664 -3.775 1 98.94 408 ILE B O 1
ATOM 6616 N N . TYR B 1 409 ? -12.602 -6.047 -2.713 1 98.88 409 TYR B N 1
ATOM 6617 C CA . TYR B 1 409 ? -13.125 -7.07 -1.815 1 98.88 409 TYR B CA 1
ATOM 6618 C C . TYR B 1 409 ? -14.312 -6.535 -1.015 1 98.88 409 TYR B C 1
ATOM 6620 O O . TYR B 1 409 ? -15.297 -7.246 -0.808 1 98.88 409 TYR B O 1
ATOM 6628 N N . SER B 1 410 ? -14.211 -5.211 -0.601 1 98.88 410 SER B N 1
ATOM 6629 C CA . SER B 1 410 ? -15.195 -4.609 0.289 1 98.88 410 SER B CA 1
ATOM 6630 C C . SER B 1 410 ? -16.266 -3.857 -0.498 1 98.88 410 SER B C 1
ATOM 6632 O O . SER B 1 410 ? -17.109 -3.182 0.087 1 98.88 410 SER B O 1
ATOM 6634 N N . LYS B 1 411 ? -16.203 -3.887 -1.869 1 98.62 411 LYS B N 1
ATOM 6635 C CA . LYS B 1 411 ? -17.172 -3.26 -2.766 1 98.62 411 LYS B CA 1
ATOM 6636 C C . LYS B 1 411 ? -17.266 -1.758 -2.514 1 98.62 411 LYS B C 1
ATOM 6638 O O . LYS B 1 411 ? -18.359 -1.199 -2.439 1 98.62 411 LYS B O 1
ATOM 6643 N N . LEU B 1 412 ? -16.141 -1.129 -2.281 1 98.88 412 LEU B N 1
ATOM 6644 C CA . LEU B 1 412 ? -16.109 0.316 -2.084 1 98.88 412 LEU B CA 1
ATOM 6645 C C . LEU B 1 412 ? -16.344 1.049 -3.4 1 98.88 412 LEU B C 1
ATOM 6647 O O . LEU B 1 412 ? -16 0.544 -4.469 1 98.88 412 LEU B O 1
ATOM 6651 N N . THR B 1 413 ? -16.922 2.223 -3.332 1 98.81 413 THR B N 1
ATOM 6652 C CA . THR B 1 413 ? -17.219 3.049 -4.5 1 98.81 413 THR B CA 1
ATOM 6653 C C . THR B 1 413 ? -16.047 3.988 -4.805 1 98.81 413 THR B C 1
ATOM 6655 O O . THR B 1 413 ? -15.164 4.18 -3.969 1 98.81 413 THR B O 1
ATOM 6658 N N . THR B 1 414 ? -16.094 4.559 -5.996 1 98.81 414 THR B N 1
ATOM 6659 C CA . THR B 1 414 ? -15.094 5.547 -6.391 1 98.81 414 THR B CA 1
ATOM 6660 C C . THR B 1 414 ? -15.109 6.738 -5.438 1 98.81 414 THR B C 1
ATOM 6662 O O . THR B 1 414 ? -14.055 7.27 -5.078 1 98.81 414 THR B O 1
ATOM 6665 N N . ASN B 1 415 ? -16.25 7.141 -4.926 1 98.25 415 ASN B N 1
ATOM 6666 C CA . ASN B 1 415 ? -16.344 8.25 -3.982 1 98.25 415 ASN B CA 1
ATOM 6667 C C . ASN B 1 415 ? -15.695 7.914 -2.645 1 98.25 415 ASN B C 1
ATOM 6669 O O . ASN B 1 415 ? -15.023 8.758 -2.047 1 98.25 415 ASN B O 1
ATOM 6673 N N . GLU B 1 416 ? -15.922 6.676 -2.188 1 98.56 416 GLU B N 1
ATOM 6674 C CA . GLU B 1 416 ? -15.32 6.258 -0.925 1 98.56 416 GLU B CA 1
ATOM 6675 C C . GLU B 1 416 ? -13.797 6.246 -1.015 1 98.56 416 GLU B C 1
ATOM 6677 O O . GLU B 1 416 ? -13.109 6.699 -0.096 1 98.56 416 GLU B O 1
ATOM 6682 N N . ILE B 1 417 ? -13.273 5.812 -2.16 1 98.81 417 ILE B N 1
ATOM 6683 C CA . ILE B 1 417 ? -11.828 5.832 -2.363 1 98.81 417 ILE B CA 1
ATOM 6684 C C . ILE B 1 417 ? -11.344 7.277 -2.465 1 98.81 417 ILE B C 1
ATOM 6686 O O . ILE B 1 417 ? -10.289 7.629 -1.923 1 98.81 417 ILE B O 1
ATOM 6690 N N . GLY B 1 418 ? -12.102 8.109 -3.129 1 98.69 418 GLY B N 1
ATOM 6691 C CA . GLY B 1 418 ? -11.742 9.5 -3.338 1 98.69 418 GLY B CA 1
ATOM 6692 C C . GLY B 1 418 ? -11.617 10.289 -2.047 1 98.69 418 GLY B C 1
ATOM 6693 O O . GLY B 1 418 ? -10.812 11.227 -1.959 1 98.69 418 GLY B O 1
ATOM 6694 N N . MET B 1 419 ? -12.344 9.812 -0.986 1 98.44 419 MET B N 1
ATOM 6695 C CA . MET B 1 419 ? -12.383 10.562 0.266 1 98.44 419 MET B CA 1
ATOM 6696 C C . MET B 1 419 ? -11.758 9.758 1.402 1 98.44 419 MET B C 1
ATOM 6698 O O . MET B 1 419 ? -11.844 10.148 2.566 1 98.44 419 MET B O 1
ATOM 6702 N N . MET B 1 420 ? -11.133 8.602 1.033 1 98.75 420 MET B N 1
ATOM 6703 C CA . MET B 1 420 ? -10.547 7.707 2.027 1 98.75 420 MET B CA 1
ATOM 6704 C C . MET B 1 420 ? -9.43 8.398 2.799 1 98.75 420 MET B C 1
ATOM 6706 O O . MET B 1 420 ? -8.633 9.141 2.215 1 98.75 420 MET B O 1
ATOM 6710 N N . ASP B 1 421 ? -9.352 8.133 4.078 1 98.62 421 ASP B N 1
ATOM 6711 C CA . ASP B 1 421 ? -8.32 8.711 4.938 1 98.62 421 ASP B CA 1
ATOM 6712 C C . ASP B 1 421 ? -7.023 7.914 4.859 1 98.62 421 ASP B C 1
ATOM 6714 O O . ASP B 1 421 ? -6.711 7.129 5.758 1 98.62 421 ASP B O 1
ATOM 6718 N N . PHE B 1 422 ? -6.238 8.188 3.855 1 98.75 422 PHE B N 1
ATOM 6719 C CA . PHE B 1 422 ? -4.922 7.566 3.713 1 98.75 422 PHE B CA 1
ATOM 6720 C C . PHE B 1 422 ? -3.871 8.344 4.492 1 98.75 422 PHE B C 1
ATOM 6722 O O . PHE B 1 422 ? -3.947 9.57 4.594 1 98.75 422 PHE B O 1
ATOM 6729 N N . ALA B 1 423 ? -2.879 7.613 4.98 1 98.31 423 ALA B N 1
ATOM 6730 C CA . ALA B 1 423 ? -1.785 8.25 5.715 1 98.31 423 ALA B CA 1
ATOM 6731 C C . ALA B 1 423 ? -0.957 9.141 4.793 1 98.31 423 ALA B C 1
ATOM 6733 O O . ALA B 1 423 ? -0.706 8.797 3.639 1 98.31 423 ALA B O 1
ATOM 6734 N N . TYR B 1 424 ? -0.568 10.266 5.406 1 97.62 424 TYR B N 1
ATOM 6735 C CA . TYR B 1 424 ? 0.173 11.227 4.594 1 97.62 424 TYR B CA 1
ATOM 6736 C C . TYR B 1 424 ? 1.37 11.781 5.363 1 97.62 424 TYR B C 1
ATOM 6738 O O . TYR B 1 424 ? 1.25 12.141 6.535 1 97.62 424 TYR B O 1
ATOM 6746 N N . SER B 1 425 ? 2.51 11.82 4.758 1 97.75 425 SER B N 1
ATOM 6747 C CA . SER B 1 425 ? 3.701 12.641 4.957 1 97.75 425 SER B CA 1
ATOM 6748 C C . SER B 1 425 ? 4.465 12.836 3.654 1 97.75 425 SER B C 1
ATOM 6750 O O . SER B 1 425 ? 4.379 12 2.748 1 97.75 425 SER B O 1
ATOM 6752 N N . PRO B 1 426 ? 5.191 13.883 3.508 1 97.44 426 PRO B N 1
ATOM 6753 C CA . PRO B 1 426 ? 5.812 14.266 2.236 1 97.44 426 PRO B CA 1
ATOM 6754 C C . PRO B 1 426 ? 6.617 13.125 1.611 1 97.44 426 PRO B C 1
ATOM 6756 O O . PRO B 1 426 ? 6.562 12.922 0.396 1 97.44 426 PRO B O 1
ATOM 6759 N N . PRO B 1 427 ? 7.285 12.273 2.393 1 97.44 427 PRO B N 1
ATOM 6760 C CA . PRO B 1 427 ? 8.133 11.258 1.771 1 97.44 427 PRO B CA 1
ATOM 6761 C C . PRO B 1 427 ? 7.336 10.109 1.16 1 97.44 427 PRO B C 1
ATOM 6763 O O . PRO B 1 427 ? 7.871 9.336 0.368 1 97.44 427 PRO B O 1
ATOM 6766 N N . PHE B 1 428 ? 6.008 9.984 1.466 1 97.38 428 PHE B N 1
ATOM 6767 C CA . PHE B 1 428 ? 5.383 8.703 1.154 1 97.38 428 PHE B CA 1
ATOM 6768 C C . PHE B 1 428 ? 4.156 8.906 0.271 1 97.38 428 PHE B C 1
ATOM 6770 O O . PHE B 1 428 ? 3.715 7.973 -0.406 1 97.38 428 PHE B O 1
ATOM 6777 N N . SER B 1 429 ? 3.555 10.047 0.352 1 97.25 429 SER B N 1
ATOM 6778 C CA . SER B 1 429 ? 2.316 10.297 -0.379 1 97.25 429 SER B CA 1
ATOM 6779 C C . SER B 1 429 ? 2.059 11.797 -0.533 1 97.25 429 SER B C 1
ATOM 6781 O O . SER B 1 429 ? 2.699 12.617 0.129 1 97.25 429 SER B O 1
ATOM 6783 N N . LYS B 1 430 ? 1.161 12.133 -1.369 1 97.06 430 LYS B N 1
ATOM 6784 C CA . LYS B 1 430 ? 0.6 13.477 -1.436 1 97.06 430 LYS B CA 1
ATOM 6785 C C . LYS B 1 430 ? -0.564 13.633 -0.462 1 97.06 430 LYS B C 1
ATOM 6787 O O . LYS B 1 430 ? -1.102 12.648 0.038 1 97.06 430 LYS B O 1
ATOM 6792 N N . THR B 1 431 ? -0.888 14.883 -0.199 1 97 431 THR B N 1
ATOM 6793 C CA . THR B 1 431 ? -2.018 15.133 0.689 1 97 431 THR B CA 1
ATOM 6794 C C . THR B 1 431 ? -3.273 14.43 0.178 1 97 431 THR B C 1
ATOM 6796 O O . THR B 1 431 ? -4.047 13.883 0.964 1 97 431 THR B O 1
ATOM 6799 N N . TRP B 1 432 ? -3.543 14.547 -1.091 1 97.88 432 TRP B N 1
ATOM 6800 C CA . TRP B 1 432 ? -4.438 13.656 -1.824 1 97.88 432 TRP B CA 1
ATOM 6801 C C . TRP B 1 432 ? -3.654 12.523 -2.49 1 97.88 432 TRP B C 1
ATOM 6803 O O . TRP B 1 432 ? -3.084 12.711 -3.568 1 97.88 432 TRP B O 1
ATOM 6813 N N . ASP B 1 433 ? -3.604 11.383 -1.84 1 98.5 433 ASP B N 1
ATOM 6814 C CA . ASP B 1 433 ? -2.875 10.273 -2.457 1 98.5 433 ASP B CA 1
ATOM 6815 C C . ASP B 1 433 ? -3.373 10.016 -3.877 1 98.5 433 ASP B C 1
ATOM 6817 O O . ASP B 1 433 ? -4.535 10.281 -4.191 1 98.5 433 ASP B O 1
ATOM 6821 N N . ALA B 1 434 ? -2.541 9.453 -4.656 1 98.69 434 ALA B N 1
ATOM 6822 C CA . ALA B 1 434 ? -2.914 9.125 -6.031 1 98.69 434 ALA B CA 1
ATOM 6823 C C . ALA B 1 434 ? -4.191 8.289 -6.066 1 98.69 434 ALA B C 1
ATOM 6825 O O . ALA B 1 434 ? -4.992 8.406 -6.996 1 98.69 434 ALA B O 1
ATOM 6826 N N . LEU B 1 435 ? -4.426 7.445 -5.062 1 98.88 435 LEU B N 1
ATOM 6827 C CA . LEU B 1 435 ? -5.652 6.66 -4.973 1 98.88 435 LEU B CA 1
ATOM 6828 C C . LEU B 1 435 ? -6.863 7.566 -4.797 1 98.88 435 LEU B C 1
ATOM 6830 O O . LEU B 1 435 ? -7.918 7.332 -5.395 1 98.88 435 LEU B O 1
ATOM 6834 N N . ASN B 1 436 ? -6.734 8.625 -3.947 1 98.81 436 ASN B N 1
ATOM 6835 C CA . ASN B 1 436 ? -7.805 9.609 -3.811 1 98.81 436 ASN B CA 1
ATOM 6836 C C . ASN B 1 436 ? -8.094 10.305 -5.133 1 98.81 436 ASN B C 1
ATOM 6838 O O . ASN B 1 436 ? -9.258 10.508 -5.492 1 98.81 436 ASN B O 1
ATOM 6842 N N . VAL B 1 437 ? -6.996 10.672 -5.785 1 98.75 437 VAL B N 1
ATOM 6843 C CA . VAL B 1 437 ? -7.125 11.391 -7.051 1 98.75 437 VAL B CA 1
ATOM 6844 C C . VAL B 1 437 ? -7.879 10.523 -8.062 1 98.75 437 VAL B C 1
ATOM 6846 O O . VAL B 1 437 ? -8.781 11.008 -8.75 1 98.75 437 VAL B O 1
ATOM 6849 N N . ALA B 1 438 ? -7.555 9.227 -8.125 1 98.88 438 ALA B N 1
ATOM 6850 C CA . ALA B 1 438 ? -8.227 8.305 -9.039 1 98.88 438 ALA B CA 1
ATOM 6851 C C . ALA B 1 438 ? -9.719 8.203 -8.711 1 98.88 438 ALA B C 1
ATOM 6853 O O . ALA B 1 438 ? -10.562 8.266 -9.609 1 98.88 438 ALA B O 1
ATOM 6854 N N . GLY B 1 439 ? -10.031 8.047 -7.41 1 98.81 439 GLY B N 1
ATOM 6855 C CA . GLY B 1 439 ? -11.422 7.992 -7.008 1 98.81 439 GLY B CA 1
ATOM 6856 C C . GLY B 1 439 ? -12.203 9.234 -7.391 1 98.81 439 GLY B C 1
ATOM 6857 O O . GLY B 1 439 ? -13.312 9.141 -7.918 1 98.81 439 GLY B O 1
ATOM 6858 N N . ASN B 1 440 ? -11.602 10.414 -7.191 1 98.12 440 ASN B N 1
ATOM 6859 C CA . ASN B 1 440 ? -12.281 11.688 -7.438 1 98.12 440 ASN B CA 1
ATOM 6860 C C . ASN B 1 440 ? -12.398 11.977 -8.93 1 98.12 440 ASN B C 1
ATOM 6862 O O . ASN B 1 440 ? -13.266 12.742 -9.352 1 98.12 440 ASN B O 1
ATOM 6866 N N . ALA B 1 441 ? -11.531 11.359 -9.758 1 98.38 441 ALA B N 1
ATOM 6867 C CA . ALA B 1 441 ? -11.555 11.57 -11.203 1 98.38 441 ALA B CA 1
ATOM 6868 C C . ALA B 1 441 ? -12.648 10.742 -11.867 1 98.38 441 ALA B C 1
ATOM 6870 O O . ALA B 1 441 ? -13 10.977 -13.023 1 98.38 441 ALA B O 1
ATOM 6871 N N . ALA B 1 442 ? -13.125 9.75 -11.109 1 97.06 442 ALA B N 1
ATOM 6872 C CA . ALA B 1 442 ? -14.141 8.867 -11.672 1 97.06 442 ALA B CA 1
ATOM 6873 C C . ALA B 1 442 ? -15.461 9.602 -11.859 1 97.06 442 ALA B C 1
ATOM 6875 O O . ALA B 1 442 ? -15.867 10.398 -11.008 1 97.06 442 ALA B O 1
ATOM 6876 N N . LYS B 1 443 ? -16.219 9.453 -13.047 1 86.62 443 LYS B N 1
ATOM 6877 C CA . LYS B 1 443 ? -17.438 10.148 -13.422 1 86.62 443 LYS B CA 1
ATOM 6878 C C . LYS B 1 443 ? -18.625 9.195 -13.43 1 86.62 443 LYS B C 1
ATOM 6880 O O . LYS B 1 443 ? -18.484 8.016 -13.75 1 86.62 443 LYS B O 1
#

Foldseek 3Di:
DAEEEEAAEQQRVLLLVLLCVQPVPYAYEYEAQAQFHNFQLVCLLVCLLPVDPDNCVRHPDGQVRSVVSNYHYDYNKHFLAADQVQQKTWIARNVVRDIDMDGGPFYEYENAWADDDPQAAPCVAPQEAERDDPVRSVVSSVLLPDPVFAEEEEEAQAQVSLSNLQSNVSSPGAYEYFELAQFHNPQFADPVFRVVLVVLCVVSRYHYHYNKHWHYFDDDRHGQWTDIPVGIDGGRHYYYDHDIAAPQVSCPPPWDADPRQAFEAFQQQDTPDPSYGYAAQNHFWAALQLRDTHRQHDSVRSNVSSNSNSCVNNPDRDGHNTAQSKDWHDRNQKIKIKGFDDPVRCVVSVFAKDKDKDWDWQFAPVDPDIKIKIKMFIAGPPPQFTGMIMIMIHPPGHVVVVVVRVSNVVRPHLCCQLPPDDDDDRVGAYPRGPSNVRSVPTD/DEEEEEAAEQQRVLLLVLLCVLPVPYAYEYEAQAQFHNFQLVCLLVCLLPVDPDNCVRHPDGQVRSVVSRYHYDYNKDFQAADQVQQKTWIARNVVRDIDMDGGPFYEYENAWADDDPQAPPCVAPQEAERDDPVRSVVSSVLLPDPVFAEEEEEAQAQVRLSNLQSNVSSPHAYEYFELAQFHNPQFADPVFRVVLVVLCVVSRYHYHYNKHWHYFDDDRHGQWTDIPVGIDGGRHYYYDHDIAAPQVSCPPPWDADPRQAFEAFQQQDTPDPSYGYAAQNHWWAALQLRDTDRQHDSVRSNVSSNSNSCVNNPDRDGHNTAQSWDWHDRNQKIKIKGFDDPVRCVVSVFAKDKDKDWDWQFAPVDPDIWIKIKMFIAGPPPQFTGMIMIMIHPPGHVVVVVVRVSNVVRPHLCCQLPPDDDDDRVGAYPRGPSNVRSVPTD

Solvent-accessible surface area (backbone atoms only — not comparable to full-atom values): 43970 Å² total; per-residue (Å²): 112,39,37,37,28,38,19,30,27,50,14,28,40,31,15,50,53,37,15,38,74,72,29,77,81,52,43,42,38,31,36,13,58,48,88,64,28,28,55,44,63,81,30,36,38,31,44,43,29,60,50,36,83,65,72,65,76,33,40,78,45,47,55,65,58,38,42,78,68,58,30,46,62,39,58,30,20,37,75,65,38,63,40,77,91,75,36,32,34,35,34,32,32,68,82,81,64,48,71,50,76,49,72,44,68,30,40,33,48,19,57,22,55,38,76,48,75,71,88,45,44,65,66,82,28,41,51,53,40,59,78,78,48,69,66,41,35,54,53,50,28,56,47,62,70,35,83,84,46,38,36,37,32,30,39,21,42,37,71,68,26,44,38,39,48,44,17,38,52,67,63,72,35,47,44,34,39,38,19,61,46,84,55,54,38,61,92,69,45,49,66,79,58,38,51,54,51,50,51,52,40,46,76,68,64,37,46,76,38,56,64,29,49,71,44,30,51,35,65,85,64,41,38,50,21,39,32,37,82,82,50,74,46,78,19,42,32,39,40,49,32,65,51,65,38,28,50,41,72,63,48,71,88,74,58,53,49,50,95,70,40,26,34,43,46,53,53,51,21,36,38,78,47,91,58,31,30,42,22,28,39,22,16,34,45,44,26,65,74,80,71,41,77,36,82,70,75,40,69,50,58,9,31,51,47,9,35,36,29,4,39,33,76,51,69,49,86,49,72,47,88,50,34,41,73,32,33,36,47,60,58,78,82,32,22,27,21,30,27,43,45,41,69,66,56,32,55,76,70,66,51,65,64,46,72,35,76,45,82,44,47,41,23,26,84,45,24,71,86,60,38,59,29,34,42,34,43,29,22,33,61,85,79,33,25,31,46,16,38,40,28,34,22,35,82,63,25,38,58,48,38,40,27,52,34,48,34,38,75,66,53,36,31,33,64,55,42,31,64,51,52,57,49,41,35,40,83,67,16,26,74,68,32,54,62,20,49,47,17,62,65,48,131,113,39,34,38,27,39,19,30,28,50,14,29,40,31,15,50,54,36,16,38,74,72,31,76,81,53,44,41,37,32,36,13,58,49,89,65,28,29,55,45,64,80,31,38,39,32,44,43,29,60,51,39,82,65,71,65,76,34,42,79,47,48,56,66,59,38,42,76,67,58,32,46,61,40,58,29,21,36,76,63,38,62,41,76,90,74,36,34,36,34,35,31,31,68,84,80,64,50,71,48,76,49,73,46,69,32,38,33,47,20,57,22,53,39,77,49,77,73,87,44,44,64,68,84,30,43,53,55,40,59,80,77,48,70,66,43,34,56,54,48,28,57,46,61,70,35,83,84,46,39,36,35,34,31,37,21,43,38,71,67,27,45,36,39,49,43,17,37,51,66,64,72,37,49,44,35,39,38,18,63,47,85,56,56,39,61,93,69,45,49,68,78,57,38,51,56,51,50,50,52,41,47,76,68,65,38,47,78,38,54,64,29,50,71,45,32,51,35,65,84,63,41,38,50,21,39,33,39,82,81,50,75,46,78,18,44,33,39,40,52,34,68,51,66,38,29,50,41,74,62,47,71,89,73,58,54,49,50,96,71,39,26,33,45,46,53,52,50,22,36,38,79,46,89,57,32,30,42,24,28,39,23,17,34,44,44,27,65,75,80,71,42,76,36,84,69,75,42,70,50,60,8,32,51,48,9,34,37,31,5,41,33,75,51,70,49,87,50,72,49,87,51,34,41,73,34,33,38,48,60,58,77,81,32,23,26,20,32,26,44,45,44,68,68,56,33,53,76,70,69,50,64,63,45,72,36,76,45,80,45,46,40,23,26,85,46,24,71,85,58,39,57,28,34,43,34,42,30,22,33,61,85,77,33,25,31,46,15,38,38,27,34,23,35,82,63,26,38,59,50,40,39,26,52,34,49,34,40,75,66,54,35,28,34,63,54,42,30,62,50,54,56,49,40,36,41,83,65,15,26,74,66,32,54,62,20,50,46,17,62,65,48,130

InterPro domains:
  IPR004099 Pyridine nucleotide-disulphide oxidoreductase, dimerisation domain [PF02852] (327-432)
  IPR016156 FAD/NAD-linked reductase, dimerisation domain superfamily [SSF55424] (322-441)
  IPR023753 FAD/NAD(P)-binding domain [PF07992] (1-302)
  IPR036188 FAD/NAD(P)-binding domain superfamily [G3DSA:3.50.50.60] (2-320)
  IPR036188 FAD/NAD(P)-binding domain superfamily [G3DSA:3.50.50.60] (113-434)
  IPR036188 FAD/NAD(P)-binding domain superfamily [SSF51905] (1-316)
  IPR050260 FAD-dependent oxidoreductase [PTHR43429] (2-433)

Organism: Borrelia turicatae (strain 91E135) (NCBI:txid314724)

Nearest PDB structures (foldseek):
  1f8w-assembly1_A  TM=9.643E-01  e=1.387E-57  Enterococcus faecalis
  1nhs-assembly1_A  TM=9.631E-01  e=2.970E-57  Enterococcus faecalis
  1nhq-assembly1_A  TM=9.615E-01  e=1.017E-56  Enterococcus faecalis
  1nhp-assembly1_A  TM=9.623E-01  e=1.937E-56  Enterococcus faecalis
  1nhr-assembly1_A  TM=9.608E-01  e=4.946E-56  Enterococcus faecalis

Secondary structure (DSSP, 8-state):
-EEEEE--SHHHHHHHHHHHHH-TT-EEEEE-SSS-SSB-GGGHHHHHTTS---GGGGBSS-HHHHHHTTEEEESSEEEEEEEGGGTEEEEEETTT--EEEEE-SEEEE---EEE---S-BTTTSBTEEE--SHHHHHHHHHHHT-TT--EEEEE--SHHHHHHHHHHHHTT-EEEEE-SSSSTTTTTS-HHHHHHHHHHHHHTT-EEE-S--EEEEEESSBEEEEEESS-EEE-SEEEE-S-EEES-GGGTTTS-B-TT-PBP--TTSB-SSTTEEE-STTB-EEETTTTEEE----HHHHHHHHHHHHHHHTT-------B---EEEEETTEEEEEEE--HHHHHHTT--EEEEEEEEESS-TTSS---EEEEEEEEETTT-BEEEEEEEESTTTTTTHHHHHHHHHTT-BHHHHHT------TTT--SS-HHHHHHHH--/-EEEEE--SHHHHHHHHHHHHH-TT-EEEEEESSS-SSB-GGGHHHHHTTS---GGGGBSS-HHHHHHTTEEEEESEEEEEEEGGGTEEEEEETTT--EEEEE-SEEEE---EEE---S-BTTTSBTEEE--SHHHHHHHHHHHT-TT--EEEEE--SHHHHHHHHHHHHTT-EEEEE-SSSSTTTTTS-HHHHHHHHHHHHHTT-EEE-S--EEEEEESSBEEEEEESS-EEE-SEEEE-S-EEES-GGGTTSS-B-TTSPBP--TTSB-SSTTEEE-STTB-EEETTTTEEE----HHHHHHHHHHHHHHHTT-------B---EEEEETTEEEEEEE--HHHHHHTT--EEEEEEEEESS-TTSS---EEEEEEEEETTT-BEEEEEEEESTTTTTTHHHHHHHHHTT-BHHHHHT------TTT--SS-HHHHHHHH--

Sequence (886 aa):
MKIIIIGGTAAGTSAAAKAKRTNKELNITIYEKTNTTSFGACGLPYFIGGFFDEPNNMIARTPDEFEQNGISVFTEHEVMRVDIKNNTLQVKNLQTKQIFNDTYDKLMIATGGNPIIPPISNIQLSNFYTLRNMQDGKEIKKLFKKKDIKDIVIIGAGYIGIEMVEAAKALEKNVRIIQLDKRILTESFDREITNIMEEELIKNNVLLHTDEFAKSLIGKEKVKGIITNKSEYKADLVILSTGIKPATEFLEGQLETLKNGAIIVNEYGETSVKNIFSAGDCATIYNLVSKKNDYIPLATTANKLGKVIGENLAGRHVAFKGTLGSASIKVLSLEAARAGLTEETALKLGIKYKTVFIKDKNHTNYYPNQEDLYIKLIYNEETKEIIGAQTIGKNGAAIRMHALSLAIYSKLTTNEIGMMDFAYSPPFSKTWDALNVAGNAAKMKIIIIGGTAAGTSAAAKAKRTNKELNITIYEKTNTTSFGACGLPYFIGGFFDEPNNMIARTPDEFEQNGISVFTEHEVMRVDIKNNTLQVKNLQTKQIFNDTYDKLMIATGGNPIIPPISNIQLSNFYTLRNMQDGKEIKKLFKKKDIKDIVIIGAGYIGIEMVEAAKALEKNVRIIQLDKRILTESFDREITNIMEEELIKNNVLLHTDEFAKSLIGKEKVKGIITNKSEYKADLVILSTGIKPATEFLEGQLETLKNGAIIVNEYGETSVKNIFSAGDCATIYNLVSKKNDYIPLATTANKLGKVIGENLAGRHVAFKGTLGSASIKVLSLEAARAGLTEETALKLGIKYKTVFIKDKNHTNYYPNQEDLYIKLIYNEETKEIIGAQTIGKNGAAIRMHALSLAIYSKLTTNEIGMMDFAYSPPFSKTWDALNVAGNAAK

pLDDT: mean 97.47, std 1.68, range [86.62, 98.94]